Protein AF-0000000085035069 (afdb_homodimer)

Radius of gyration: 28.0 Å; Cα contacts (8 Å, |Δi|>4): 1841; chains: 2; bounding box: 72×74×57 Å

Secondary structure (DSSP, 8-state):
---EEEETTEEEETTS--EEEEEEE--TT-S-GGGB-SSHHHHHHHHHHHHHHT-SEEEEESS---TT------HHHHHHHHHHHHHHHTTSSS-EEEE---HHHHHHHHHTT--EEEETTSS-SHHHHHHHHHHT-EEEEE--S---SS-HHHHHHHHHHHHHHH-TT--GGGEEEE--TT---STTHHHHHHHHHHTGGGGGGGSS-BEEE-TT-HHHHHHH----GGG-HHHHHHHHHHHHHTT--EEEES-HHHHHHHHHHHHHHSPPPEEEEETTEEEEEEPS---HHHHHHHHHHTT--HHHHHHHHHHH-EEEEEEEEEEHHHHHHHHHHHHHTT-EEE--GGGGS--S-EEEEEEEEEHHHHHHHHHHHHHHHHS-STTHHHHHHHHHHHHHHH-/---EEEETTEEEETTS--EEEEEEE--TT-S-GGGB-SSHHHHHHHHHHHHHHT-SEEEEESS---TT---PPPHHHHHHHHHHHHHHHTTSSS-EEEE---HHHHHHHHHTT--EEEETTSS-SHHHHHHHHHHT-EEEEE--S---SS-HHHHHHHHHHHHHHH-TT--GGGEEEE--TT---STTHHHHHHHHHHTGGGGGGGSS-EEEE-TT-HHHHHHH----GGG-HHHHHHHHHHHHHTTEEEEEES-HHHHHHHHHHHHHHSPPPEEEEETTEEEEEEPS---HHHHHHHHHHTT--HHHHHHHHHHH-EEEEEEEEEEHHHHHHHHHHHHHTT-EEE--GGGGS----EEEEEEEEEHHHHHHHHHHHHHHHHS-STTHHHHHHHHHHHHHHH-

Sequence (806 aa):
MFLRADLSGVKIGLGEPVKVMGAINLSPESFYKGSVAKDPDEALRRAERMVEEGASIIDVGGMSTAPYLETLVSPEEEKRRVIPVLRKIKDLGVPISIDTQRYEVASAAAEAG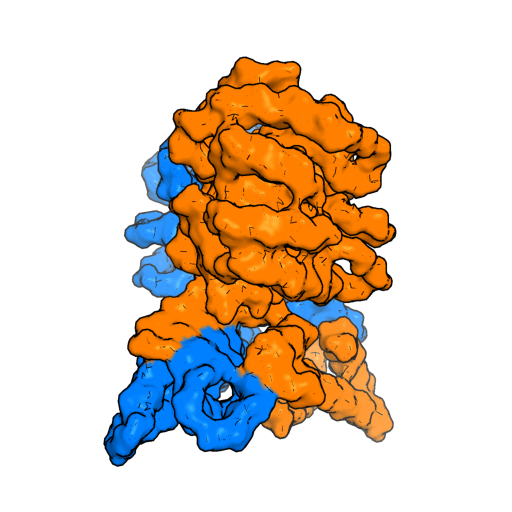VTIINDVSGLSDPRLAELIASMDLSLILGARGGVKGEDPIREIRGLLREALRRAIGIKEDKIALDPLIGFFREKNWYIRDSEVIRRLRSLLILGRPICIGVSRKSFIGKITGEEDPEKRLFGSLSATAIAVYNGASLIRTHDVKETVQAVRVAEFIRKEVDQVRVGDVEAYQFSFDLRAEDMEDFFIEIGSHPQGAKRMSDKAEMRIIYMRGVRNPVALVVKQEMLASGGEAALPSSSIVFGEERVDLVIIGNLKQLRRLIEKMDLNSKIGGSLSKDFGEVRDALSNLVGMFLRADLSGVKIGLGEPVKVMGAINLSPESFYKGSVAKDPDEALRRAERMVEEGASIIDVGGMSTAPYLETLVSPEEEKRRVIPVLRKIKDLGVPISIDTQRYEVASAAAEAGVTIINDVSGLSDPRLAELIASMDLSLILGARGGVKGEDPIREIRGLLREALRRAIGIKEDKIALDPLIGFFREKNWYIRDSEVIRRLRSLLILGRPICIGVSRKSFIGKITGEEDPEKRLFGSLSATAIAVYNGASLIRTHDVKETVQAVRVAEFIRKEVDQVRVGDVEAYQFSFDLRAEDMEDFFIEIGSHPQGAKRMSDKAEMRIIYMRGVRNPVALVVKQEMLASGGEAALPSSSIVFGEERVDLVIIGNLKQLRRLIEKMDLNSKIGGSLSKDFGEVRDALSNLVG

Organism: Korarchaeum cryptofilum (strain OPF8) (NCBI:txid374847)

Foldseek 3Di:
DAQWAQQPNQIWGFPHAFAEEAEAECECQDQANVRHQPDLVSLQVLLLVLVVLGHQEYEYEHDDPQQVRPDDDDLVNSLVRVLSNLLSNLVSVHAYEYEDQDPSNVVSSVVSRHQEYEHQQLCPPLSNLVVCLVVVGAYEGHQDDDDPPPQLQVSLLVSNVVSVVSNPNHDQNRYAYESPQNRHPPDPSLVSSLSCLQQVLLSCLVNYAYEYEDQLHCSQCVVVVPRRSVPSRVVRLVSLLSSLLNGHRYYYYNDNNSNVVSSVVSPVPHDGWDWDDDPPDIDTDDDQPDALVSQLVSCVSVPHDNVVSNVVSQQSHKDKDKDWFAFLVLLVVLQVLQVVLVWHKDWPPCSVVVDRGITMMITMGGLVSLVVSLVVLCVCLVVDDPCNVSSVVVSVVSVVVSD/DAQWAQQPNQIWGFPHAFAEEAEAECECQDQANVRHQPDLVSLQVLLLVLVVLGHQEYEYEHDDPQQVRPDDDDLVNSLVRPLSNLLSNLPSVHAYEYEDQDLSNVVSSVVSRHQEYEHQQLCPPLSNLVVCLVVVGAYEGHQDDDDPPDQLQVSLLVSNVVSVVSNPNHDQNRYAYESPQNRHPDVPSLVSSLSCLQQVLLSCLVNYAYEYEDQLHCSQCVVVVPRRSVPSRVVRLVSLLSSLLNGHRYYYYNDNNSNVVSSVVSPVPHDGFDWDDDPPDIDTDDDQPDALVSQLVSCVSVPHDNVVSNVVSQQSHKDKDKDWFAFLVLLVVLQVLQVVLVWHKDWPPCSVVPDRGITMMITMGGLVSLVVSLVVLCVCLVVDDPCNVSSVVVSVVSVVVSD

InterPro domains:
  IPR000489 Pterin-binding domain [PF00809] (21-254)
  IPR000489 Pterin-binding domain [PS00793] (54-67)
  IPR000489 Pterin-binding domain [PS50972] (18-264)
  IPR006390 Dihydropteroate synthase domain [TIGR01496] (19-268)
  IPR011005 Dihydropteroate synthase-like superfamily [G3DSA:3.20.20.20] (4-278)
  IPR011005 Dihydropteroate synthase-like superfamily [SSF51717] (9-271)
  IPR045031 Dihydropteroate synthase-like [PTHR20941] (15-271)

pLDDT: mean 90.8, std 8.79, range [54.78, 98.88]

Solvent-accessible surface area (backbone atoms only — not comparable to full-atom values): 40064 Å² total; per-residue (Å²): 119,43,45,35,24,40,50,64,82,47,59,28,17,71,96,39,64,70,42,37,28,28,47,40,32,49,24,89,80,39,88,51,64,89,42,42,40,88,44,50,67,52,40,39,54,49,50,52,50,30,44,74,41,58,30,56,30,41,31,40,26,31,57,55,77,49,73,85,51,82,64,79,72,52,65,66,53,31,36,66,54,38,47,64,33,42,56,68,45,55,81,70,84,44,46,35,27,38,44,48,66,43,48,74,44,50,54,54,37,42,75,43,57,38,40,29,42,32,20,60,48,20,60,74,43,64,65,39,27,51,50,33,30,75,68,68,39,16,36,38,40,12,33,38,80,90,77,89,79,62,62,53,53,61,52,41,47,51,30,38,53,55,25,56,69,53,42,53,77,44,61,71,48,22,32,31,36,21,71,48,61,80,57,64,76,52,91,62,28,49,57,44,42,32,51,34,40,59,50,40,50,65,51,46,69,74,16,30,21,32,34,49,48,58,58,40,39,66,48,53,21,68,65,61,69,44,80,52,46,88,72,25,59,44,27,22,40,8,52,46,13,44,29,36,44,26,55,41,16,30,39,41,28,73,53,37,53,56,42,46,39,10,46,45,42,16,53,68,38,31,77,73,69,50,69,41,74,29,91,70,28,38,34,34,40,48,77,59,80,57,45,32,67,54,41,21,52,42,30,40,70,55,40,22,45,63,72,58,18,51,61,47,10,39,63,62,22,62,45,38,35,42,35,34,47,35,43,32,68,58,49,51,50,51,30,51,53,27,46,74,64,72,33,40,50,47,46,29,56,69,56,73,56,88,45,86,48,61,35,46,37,38,38,37,33,24,50,57,47,48,53,50,49,37,50,52,24,47,54,49,28,67,69,59,64,94,52,14,65,59,28,39,30,53,24,52,34,47,46,72,71,69,105,120,42,45,35,22,41,51,63,84,46,59,28,18,71,97,37,63,71,42,36,26,28,47,41,34,51,23,89,81,39,90,52,66,90,42,42,42,90,44,52,67,52,40,39,53,50,51,52,50,28,45,72,41,57,29,56,29,40,32,40,27,32,56,55,78,50,72,85,52,83,62,78,73,52,66,66,54,31,36,65,53,39,48,65,34,41,57,68,45,53,80,70,85,46,46,34,28,37,45,47,67,44,49,73,43,50,54,54,36,42,74,43,58,38,39,30,41,33,20,60,48,19,58,72,42,64,65,40,27,50,50,33,30,76,68,67,40,16,36,39,40,13,34,38,80,88,78,89,80,63,61,53,54,62,51,40,46,50,32,37,51,55,25,56,69,53,43,52,77,43,60,70,48,23,32,31,34,22,73,48,61,80,57,63,77,54,91,62,29,47,59,43,42,31,49,34,40,59,50,40,49,65,50,47,67,74,16,31,20,32,34,46,49,59,58,40,40,66,48,50,21,69,66,60,70,45,81,53,47,88,72,25,57,44,27,21,39,8,51,46,14,42,30,38,43,28,56,41,14,32,37,40,28,73,55,36,53,56,42,47,39,10,45,44,42,17,53,69,38,31,76,72,71,51,68,40,75,29,92,66,28,39,34,35,41,47,78,54,81,55,47,34,67,52,42,22,53,41,32,40,71,56,40,20,45,65,71,57,18,52,63,48,11,38,63,63,22,63,44,37,35,42,34,36,47,35,43,30,66,56,48,51,50,52,32,51,54,27,47,74,63,71,32,42,51,46,47,29,56,68,56,73,56,88,46,87,50,60,37,46,36,40,38,36,32,25,49,57,46,47,51,51,48,37,51,52,26,48,54,49,28,68,69,58,64,95,53,13,65,58,28,39,30,52,23,53,34,50,46,71,71,69,107

Structure (mmCIF, N/CA/C/O backbone):
data_AF-0000000085035069-model_v1
#
loop_
_entity.id
_entity.type
_entity.pdbx_description
1 polymer 'dihydropteroate synthase'
#
loop_
_atom_site.group_PDB
_atom_site.id
_atom_site.type_symbol
_atom_site.label_atom_id
_atom_site.label_alt_id
_atom_site.label_comp_id
_atom_site.label_asym_id
_atom_site.label_entity_id
_atom_site.label_seq_id
_atom_site.pdbx_PDB_ins_code
_atom_site.Cartn_x
_atom_site.Cartn_y
_atom_site.Cartn_z
_atom_site.occupancy
_atom_site.B_iso_or_equiv
_atom_site.auth_seq_id
_atom_site.auth_comp_id
_atom_site.auth_asym_id
_atom_site.auth_atom_id
_atom_site.pdbx_PDB_model_num
ATOM 1 N N . MET A 1 1 ? -8.5 -23.406 -2.904 1 55.06 1 MET A N 1
ATOM 2 C CA . MET A 1 1 ? -7.59 -22.281 -3.061 1 55.06 1 MET A CA 1
ATOM 3 C C . MET A 1 1 ? -6.516 -22.297 -1.979 1 55.06 1 MET A C 1
ATOM 5 O O . MET A 1 1 ? -6.82 -22.469 -0.798 1 55.06 1 MET A O 1
ATOM 9 N N . PHE A 1 2 ? -5.238 -22.703 -2.424 1 63.53 2 PHE A N 1
ATOM 10 C CA . PHE A 1 2 ? -4.078 -22.797 -1.545 1 63.53 2 PHE A CA 1
ATOM 11 C C . PHE A 1 2 ? -3.229 -21.531 -1.641 1 63.53 2 PHE A C 1
ATOM 13 O O . PHE A 1 2 ? -2.629 -21.266 -2.682 1 63.53 2 PHE A O 1
ATOM 20 N N . LEU A 1 3 ? -3.357 -20.688 -0.693 1 81.75 3 LEU A N 1
ATOM 21 C CA . LEU A 1 3 ? -2.592 -19.453 -0.766 1 81.75 3 LEU A CA 1
ATOM 22 C C . LEU A 1 3 ? -1.172 -19.656 -0.251 1 81.75 3 LEU A C 1
ATOM 24 O O . LEU A 1 3 ? -0.519 -18.703 0.179 1 81.75 3 LEU A O 1
ATOM 28 N N . ARG A 1 4 ? -0.812 -21.109 -0.268 1 90.38 4 ARG A N 1
ATOM 29 C CA . ARG A 1 4 ? 0.541 -21.469 0.138 1 90.38 4 ARG A CA 1
ATOM 30 C C . ARG A 1 4 ? 1.178 -22.422 -0.875 1 90.38 4 ARG A C 1
ATOM 32 O O . ARG A 1 4 ? 0.475 -23.156 -1.579 1 90.38 4 ARG A O 1
ATOM 39 N N . ALA A 1 5 ? 2.477 -22.375 -0.947 1 95.88 5 ALA A N 1
ATOM 40 C CA . ALA A 1 5 ? 3.252 -23.281 -1.777 1 95.88 5 ALA A CA 1
ATOM 41 C C . ALA A 1 5 ? 4.586 -23.625 -1.119 1 95.88 5 ALA A C 1
ATOM 43 O O . ALA A 1 5 ? 5.098 -22.859 -0.301 1 95.88 5 ALA A O 1
ATOM 44 N N . ASP A 1 6 ? 4.984 -24.781 -1.357 1 97.75 6 ASP A N 1
ATOM 45 C CA . ASP A 1 6 ? 6.328 -25.234 -0.999 1 97.75 6 ASP A CA 1
ATOM 46 C C . ASP A 1 6 ? 7.203 -25.375 -2.238 1 97.75 6 ASP A C 1
ATOM 48 O O . ASP A 1 6 ? 7.086 -26.359 -2.973 1 97.75 6 ASP A O 1
ATOM 52 N N . LEU A 1 7 ? 8.031 -24.406 -2.49 1 98.38 7 LEU A N 1
ATOM 53 C CA . LEU A 1 7 ? 8.938 -24.453 -3.631 1 98.38 7 LEU A CA 1
ATOM 54 C C . LEU A 1 7 ? 10.266 -25.094 -3.246 1 98.38 7 LEU A C 1
ATOM 56 O O . LEU A 1 7 ? 11.234 -24.406 -2.938 1 98.38 7 LEU A O 1
ATOM 60 N N . SER A 1 8 ? 10.258 -26.438 -3.273 1 98.06 8 SER A N 1
ATOM 61 C CA . SER A 1 8 ? 11.445 -27.234 -2.975 1 98.06 8 SER A CA 1
ATOM 62 C C . SER A 1 8 ? 11.992 -26.906 -1.587 1 98.06 8 SER A C 1
ATOM 64 O O . SER A 1 8 ? 13.18 -26.609 -1.433 1 98.06 8 SER A O 1
ATOM 66 N N . GLY A 1 9 ? 11.117 -26.859 -0.638 1 97.69 9 GLY A N 1
ATOM 67 C CA . GLY A 1 9 ? 11.508 -26.625 0.744 1 97.69 9 GLY A CA 1
ATOM 68 C C . GLY A 1 9 ? 11.312 -25.188 1.194 1 97.69 9 GLY A C 1
ATOM 69 O O . GLY A 1 9 ? 11.352 -24.906 2.393 1 97.69 9 GLY A O 1
ATOM 70 N N . VAL A 1 10 ? 11.125 -24.312 0.309 1 98.44 10 VAL A N 1
ATOM 71 C CA . VAL A 1 10 ? 10.883 -22.906 0.63 1 98.44 10 VAL A CA 1
ATOM 72 C C . VAL A 1 10 ? 9.383 -22.625 0.668 1 98.44 10 VAL A C 1
ATOM 74 O O . VAL A 1 10 ? 8.727 -22.578 -0.376 1 98.44 10 VAL A O 1
ATOM 77 N N . LYS A 1 11 ? 8.867 -22.469 1.832 1 97.5 11 LYS A N 1
ATOM 78 C CA . LYS A 1 11 ? 7.441 -22.219 2.006 1 97.5 11 LYS A CA 1
ATOM 79 C C . LYS A 1 11 ? 7.105 -20.75 1.784 1 97.5 11 LYS A C 1
ATOM 81 O O . LYS A 1 11 ? 7.754 -19.859 2.35 1 97.5 11 LYS A O 1
ATOM 86 N N . ILE A 1 12 ? 6.152 -20.5 0.885 1 96.94 12 ILE A N 1
ATOM 87 C CA . ILE A 1 12 ? 5.727 -19.141 0.596 1 96.94 12 ILE A CA 1
ATOM 88 C C . ILE A 1 12 ? 4.203 -19.047 0.647 1 96.94 12 ILE A C 1
ATOM 90 O O . ILE A 1 12 ? 3.516 -20.078 0.627 1 96.94 12 ILE A O 1
ATOM 94 N N . GLY A 1 13 ? 3.729 -17.766 0.71 1 92.62 13 GLY A N 1
ATOM 95 C CA . GLY A 1 13 ? 2.289 -17.562 0.722 1 92.62 13 GLY A CA 1
ATOM 96 C C . GLY A 1 13 ? 1.754 -17.172 2.088 1 92.62 13 GLY A C 1
ATOM 97 O O . GLY A 1 13 ? 2.482 -16.609 2.91 1 92.62 13 GLY A O 1
ATOM 98 N N . LEU A 1 14 ? 0.48 -17.422 2.324 1 84.25 14 LEU A N 1
ATOM 99 C CA . LEU A 1 14 ? -0.217 -16.969 3.521 1 84.25 14 LEU A CA 1
ATOM 100 C C . LEU A 1 14 ? 0.396 -17.578 4.777 1 84.25 14 LEU A C 1
ATOM 102 O O . LEU A 1 14 ? 0.577 -18.797 4.852 1 84.25 14 LEU A O 1
ATOM 106 N N . GLY A 1 15 ? 0.687 -16.75 5.668 1 84.31 15 GLY A N 1
ATOM 107 C CA . GLY A 1 15 ? 1.21 -17.203 6.949 1 84.31 15 GLY A CA 1
ATOM 108 C C . GLY A 1 15 ? 2.705 -17.453 6.926 1 84.31 15 GLY A C 1
ATOM 109 O O . GLY A 1 15 ? 3.305 -17.75 7.961 1 84.31 15 GLY A O 1
ATOM 110 N N . GLU A 1 16 ? 3.336 -17.406 5.746 1 93.25 16 GLU A N 1
ATOM 111 C CA . GLU A 1 16 ? 4.777 -17.594 5.594 1 93.25 16 GLU A CA 1
ATOM 112 C C . GLU A 1 16 ? 5.48 -16.266 5.328 1 93.25 16 GLU A C 1
ATOM 114 O O . GLU A 1 16 ? 4.891 -15.344 4.75 1 93.25 16 GLU A O 1
ATOM 119 N N . PRO A 1 17 ? 6.699 -16.156 5.762 1 95.38 17 PRO A N 1
ATOM 120 C CA . PRO A 1 17 ? 7.445 -14.938 5.418 1 95.38 17 PRO A CA 1
ATOM 121 C C . PRO A 1 17 ? 7.621 -14.766 3.912 1 95.38 17 PRO A C 1
ATOM 123 O O . PRO A 1 17 ? 7.727 -15.75 3.178 1 95.38 17 PRO A O 1
ATOM 126 N N . VAL A 1 18 ? 7.586 -13.516 3.512 1 97.75 18 VAL A N 1
ATOM 127 C CA . VAL A 1 18 ? 7.902 -13.219 2.117 1 97.75 18 VAL A CA 1
ATOM 128 C C . VAL A 1 18 ? 9.359 -13.586 1.831 1 97.75 18 VAL A C 1
ATOM 130 O O . VAL A 1 18 ? 10.25 -13.305 2.639 1 97.75 18 VAL A O 1
ATOM 133 N N . LYS A 1 19 ? 9.617 -14.242 0.701 1 98.81 19 LYS A N 1
ATOM 134 C CA . LYS A 1 19 ? 10.953 -14.727 0.376 1 98.81 19 LYS A CA 1
ATOM 135 C C . LYS A 1 19 ? 11.555 -13.945 -0.791 1 98.81 19 LYS A C 1
ATOM 137 O O . LYS A 1 19 ? 10.828 -13.344 -1.58 1 98.81 19 LYS A O 1
ATOM 142 N N . VAL A 1 20 ? 12.883 -13.891 -0.84 1 98.88 20 VAL A N 1
ATOM 143 C CA . VAL A 1 20 ? 13.625 -13.234 -1.91 1 98.88 20 VAL A CA 1
ATOM 144 C C . VAL A 1 20 ? 14.383 -14.273 -2.734 1 98.88 20 VAL A C 1
ATOM 146 O O . VAL A 1 20 ? 15.008 -15.18 -2.178 1 98.88 20 VAL A O 1
ATOM 149 N N . MET A 1 21 ? 14.211 -14.188 -4.035 1 98.75 21 MET A N 1
ATOM 150 C CA . MET A 1 21 ? 14.906 -14.992 -5.031 1 98.75 21 MET A CA 1
ATOM 151 C C . MET A 1 21 ? 15.953 -14.164 -5.77 1 98.75 21 MET A C 1
ATOM 153 O O . MET A 1 21 ? 15.625 -13.172 -6.414 1 98.75 21 MET A O 1
ATOM 157 N N . GLY A 1 22 ? 17.219 -14.609 -5.586 1 98.56 22 GLY A N 1
ATOM 158 C CA . GLY A 1 22 ? 18.281 -13.922 -6.281 1 98.56 22 GLY A CA 1
ATOM 159 C C . GLY A 1 22 ? 18.453 -14.367 -7.723 1 98.56 22 GLY A C 1
ATOM 160 O O . GLY A 1 22 ? 18.578 -15.562 -7.992 1 98.56 22 GLY A O 1
ATOM 161 N N . ALA A 1 23 ? 18.484 -13.438 -8.641 1 97.38 23 ALA A N 1
ATOM 162 C CA . ALA A 1 23 ? 18.594 -13.742 -10.062 1 97.38 23 ALA A CA 1
ATOM 163 C C . ALA A 1 23 ? 20.016 -13.57 -10.562 1 97.38 23 ALA A C 1
ATOM 165 O O . ALA A 1 23 ? 20.656 -12.547 -10.289 1 97.38 23 ALA A O 1
ATOM 166 N N . ILE A 1 24 ? 20.5 -14.531 -11.227 1 96.12 24 ILE A N 1
ATOM 167 C CA . ILE A 1 24 ? 21.797 -14.492 -11.906 1 96.12 24 ILE A CA 1
ATOM 168 C C . ILE A 1 24 ? 21.609 -14.719 -13.398 1 96.12 24 ILE A C 1
ATOM 170 O O . ILE A 1 24 ? 21.141 -15.781 -13.82 1 96.12 24 ILE A O 1
ATOM 174 N N . ASN A 1 25 ? 21.922 -13.711 -14.133 1 93.19 25 ASN A N 1
ATOM 175 C CA . ASN A 1 25 ? 21.844 -13.82 -15.586 1 93.19 25 ASN A CA 1
ATOM 176 C C . ASN A 1 25 ? 23.188 -14.219 -16.188 1 93.19 25 ASN A C 1
ATOM 178 O O . ASN A 1 25 ? 24.234 -13.766 -15.734 1 93.19 25 ASN A O 1
ATOM 182 N N . LEU A 1 26 ? 23.078 -15.023 -17.156 1 92.69 26 LEU A N 1
ATOM 183 C CA . LEU A 1 26 ? 24.281 -15.477 -17.859 1 92.69 26 LEU A CA 1
ATOM 184 C C . LEU A 1 26 ? 24.234 -15.078 -19.328 1 92.69 26 LEU A C 1
ATOM 186 O O . LEU A 1 26 ? 25.062 -15.539 -20.125 1 92.69 26 LEU A O 1
ATOM 190 N N . SER A 1 27 ? 23.328 -14.203 -19.625 1 84.5 27 SER A N 1
ATOM 191 C CA . SER A 1 27 ? 23.172 -13.75 -21.016 1 84.5 27 SER A CA 1
ATOM 192 C C . SER A 1 27 ? 23.719 -12.336 -21.188 1 84.5 27 SER A C 1
ATOM 194 O O . SER A 1 27 ? 23.234 -11.391 -20.562 1 84.5 27 SER A O 1
ATOM 196 N N . PRO A 1 28 ? 24.641 -12.25 -22.109 1 77.75 28 PRO A N 1
ATOM 197 C CA . PRO A 1 28 ? 25.188 -10.922 -22.344 1 77.75 28 PRO A CA 1
ATOM 198 C C . PRO A 1 28 ? 24.156 -9.93 -22.859 1 77.75 28 PRO A C 1
ATOM 200 O O . PRO A 1 28 ? 24.359 -8.711 -22.766 1 77.75 28 PRO A O 1
ATOM 203 N N . GLU A 1 29 ? 23.062 -10.445 -23.344 1 77.31 29 GLU A N 1
ATOM 204 C CA . GLU A 1 29 ? 22.047 -9.586 -23.938 1 77.31 29 GLU A CA 1
ATOM 205 C C . GLU A 1 29 ? 21.094 -9.047 -22.875 1 77.31 29 GLU A C 1
ATOM 207 O O . GLU A 1 29 ? 20.203 -8.258 -23.188 1 77.31 29 GLU A O 1
ATOM 212 N N . SER A 1 30 ? 21.359 -9.312 -21.703 1 77.56 30 SER A N 1
ATOM 213 C CA . SER A 1 30 ? 20.484 -8.836 -20.641 1 77.56 30 SER A CA 1
ATOM 214 C C . SER A 1 30 ? 20.484 -7.312 -20.578 1 77.56 30 SER A C 1
ATOM 216 O O . SER A 1 30 ? 21.5 -6.668 -20.844 1 77.56 30 SER A O 1
ATOM 218 N N . PHE A 1 31 ? 19.406 -6.699 -20.266 1 73.75 31 PHE A N 1
ATOM 219 C CA . PHE A 1 31 ? 19.234 -5.254 -20.219 1 73.75 31 PHE A CA 1
ATOM 220 C C . PHE A 1 31 ? 20.031 -4.652 -19.062 1 73.75 31 PHE A C 1
ATOM 222 O O . PHE A 1 31 ? 20.375 -3.471 -19.094 1 73.75 31 PHE A O 1
ATOM 229 N N . TYR A 1 32 ? 20.156 -5.438 -18.016 1 77.75 32 TYR A N 1
ATOM 230 C CA . TYR A 1 32 ? 20.938 -5.008 -16.859 1 77.75 32 TYR A CA 1
ATOM 231 C C . TYR A 1 32 ? 22.312 -5.68 -16.844 1 77.75 32 TYR A C 1
ATOM 233 O O . TYR A 1 32 ? 22.469 -6.766 -16.281 1 77.75 32 TYR A O 1
ATOM 241 N N . LYS A 1 33 ? 23.297 -5.027 -17.219 1 76.94 33 LYS A N 1
ATOM 242 C CA . LYS A 1 33 ? 24.641 -5.582 -17.438 1 76.94 33 LYS A CA 1
ATOM 243 C C . LYS A 1 33 ? 25.281 -5.98 -16.109 1 76.94 33 LYS A C 1
ATOM 245 O O . LYS A 1 33 ? 26.016 -6.965 -16.047 1 76.94 33 LYS A O 1
ATOM 250 N N . GLY A 1 34 ? 24.875 -5.234 -15.07 1 77.25 34 GLY A N 1
ATOM 251 C CA . GLY A 1 34 ? 25.422 -5.527 -13.758 1 77.25 34 GLY A CA 1
ATOM 252 C C . GLY A 1 34 ? 24.953 -6.855 -13.195 1 77.25 34 GLY A C 1
ATOM 253 O O . GLY A 1 34 ? 25.547 -7.383 -12.258 1 77.25 34 GLY A O 1
ATOM 254 N N . SER A 1 35 ? 23.984 -7.445 -13.883 1 79.38 35 SER A N 1
ATOM 255 C CA . SER A 1 35 ? 23.422 -8.695 -13.391 1 79.38 35 SER A CA 1
ATOM 256 C C . SER A 1 35 ? 24.062 -9.898 -14.062 1 79.38 35 SER A C 1
ATOM 258 O O . SER A 1 35 ? 23.797 -11.047 -13.68 1 79.38 35 SER A O 1
ATOM 260 N N . VAL A 1 36 ? 24.906 -9.688 -15.039 1 82.94 36 VAL A N 1
ATOM 261 C CA . VAL A 1 36 ? 25.438 -10.773 -15.859 1 82.94 36 VAL A CA 1
ATOM 262 C C . VAL A 1 36 ? 26.75 -11.273 -15.266 1 82.94 36 VAL A C 1
ATOM 264 O O . VAL A 1 36 ? 27.688 -10.492 -15.062 1 82.94 36 VAL A O 1
ATOM 267 N N . ALA A 1 37 ? 26.734 -12.578 -14.914 1 87.88 37 ALA A N 1
ATOM 268 C CA . ALA A 1 37 ? 27.984 -13.203 -14.492 1 87.88 37 ALA A CA 1
ATOM 269 C C . ALA A 1 37 ? 28.828 -13.609 -15.688 1 87.88 37 ALA A C 1
ATOM 271 O O . ALA A 1 37 ? 28.328 -14.188 -16.656 1 87.88 37 ALA A O 1
ATOM 272 N N . LYS A 1 38 ? 30.062 -13.531 -15.617 1 85.75 38 LYS A N 1
ATOM 273 C CA . LYS A 1 38 ? 30.969 -13.711 -16.734 1 85.75 38 LYS A CA 1
ATOM 274 C C . LYS A 1 38 ? 31.359 -15.18 -16.891 1 85.75 38 LYS A C 1
ATOM 276 O O . LYS A 1 38 ? 31.641 -15.641 -18 1 85.75 38 LYS A O 1
ATOM 281 N N . ASP A 1 39 ? 31.469 -15.859 -15.781 1 89.38 39 ASP A N 1
ATOM 282 C CA . ASP A 1 39 ? 31.891 -17.266 -15.773 1 89.38 39 ASP A CA 1
ATOM 283 C C . ASP A 1 39 ? 31.328 -18 -14.562 1 89.38 39 ASP A C 1
ATOM 285 O O . ASP A 1 39 ? 30.719 -17.375 -13.68 1 89.38 39 ASP A O 1
ATOM 289 N N . PRO A 1 40 ? 31.453 -19.266 -14.555 1 94 40 PRO A N 1
ATOM 290 C CA . PRO A 1 40 ? 30.875 -20.062 -13.477 1 94 40 PRO A CA 1
ATOM 291 C C . PRO A 1 40 ? 31.422 -19.688 -12.102 1 94 40 PRO A C 1
ATOM 293 O O . PRO A 1 40 ? 30.688 -19.734 -11.109 1 94 40 PRO A O 1
ATOM 296 N N . ASP A 1 41 ? 32.656 -19.281 -12.055 1 95.19 41 ASP A N 1
ATOM 297 C CA . ASP A 1 41 ? 33.25 -18.906 -10.773 1 95.19 41 ASP A CA 1
ATOM 298 C C . ASP A 1 41 ? 32.625 -17.609 -10.25 1 95.19 41 ASP A C 1
ATOM 300 O O . ASP A 1 41 ? 32.312 -17.5 -9.055 1 95.19 41 ASP A O 1
ATOM 304 N N . GLU A 1 42 ? 32.5 -16.719 -11.102 1 95.19 42 GLU A N 1
ATOM 305 C CA . GLU A 1 42 ? 31.844 -15.484 -10.719 1 95.19 42 GLU A CA 1
ATOM 306 C C . GLU A 1 42 ? 30.391 -15.734 -10.312 1 95.19 42 GLU A C 1
ATOM 308 O O . GLU A 1 42 ? 29.891 -15.141 -9.359 1 95.19 42 GLU A O 1
ATOM 313 N N . ALA A 1 43 ? 29.719 -16.562 -11.062 1 95.81 43 ALA A N 1
ATOM 314 C CA . ALA A 1 43 ? 28.344 -16.922 -10.742 1 95.81 43 ALA A CA 1
ATOM 315 C C . ALA A 1 43 ? 28.25 -17.531 -9.344 1 95.81 43 ALA A C 1
ATOM 317 O O . ALA A 1 43 ? 27.328 -17.219 -8.586 1 95.81 43 ALA A O 1
ATOM 318 N N . LEU A 1 44 ? 29.203 -18.375 -9.047 1 96.62 44 LEU A N 1
ATOM 319 C CA . LEU A 1 44 ? 29.234 -18.984 -7.723 1 96.62 44 LEU A CA 1
ATOM 320 C C . LEU A 1 44 ? 29.406 -17.938 -6.637 1 96.62 44 LEU A C 1
ATOM 322 O O . LEU A 1 44 ? 28.672 -17.938 -5.645 1 96.62 44 LEU A O 1
ATOM 326 N N . ARG A 1 45 ? 30.359 -17.047 -6.832 1 96.88 45 ARG A N 1
ATOM 327 C CA . ARG A 1 45 ? 30.594 -15.984 -5.852 1 96.88 45 ARG A CA 1
ATOM 328 C C . ARG A 1 45 ? 29.344 -15.133 -5.66 1 96.88 45 ARG A C 1
ATOM 330 O O . ARG A 1 45 ? 29 -14.789 -4.531 1 96.88 45 ARG A O 1
ATOM 337 N N . ARG A 1 46 ? 28.75 -14.859 -6.68 1 97.06 46 ARG A N 1
ATOM 338 C CA . ARG A 1 46 ? 27.531 -14.055 -6.617 1 97.06 46 ARG A CA 1
ATOM 339 C C . ARG A 1 46 ? 26.422 -14.812 -5.895 1 97.06 46 ARG A C 1
ATOM 341 O O . ARG A 1 46 ? 25.719 -14.242 -5.047 1 97.06 46 ARG A O 1
ATOM 348 N N . ALA A 1 47 ? 26.266 -16.016 -6.258 1 98.06 47 ALA A N 1
ATOM 349 C CA . ALA A 1 47 ? 25.234 -16.844 -5.621 1 98.06 47 ALA A CA 1
ATOM 350 C C . ALA A 1 47 ? 25.484 -16.953 -4.117 1 98.06 47 ALA A C 1
ATOM 352 O O . ALA A 1 47 ? 24.547 -16.797 -3.322 1 98.06 47 ALA A O 1
ATOM 353 N N . GLU A 1 48 ? 26.719 -17.188 -3.756 1 98.25 48 GLU A N 1
ATOM 354 C CA . GLU A 1 48 ? 27.078 -17.281 -2.34 1 98.25 48 GLU A CA 1
ATOM 355 C C . GLU A 1 48 ? 26.75 -15.969 -1.611 1 98.25 48 GLU A C 1
ATOM 357 O O . GLU A 1 48 ? 26.203 -15.992 -0.511 1 98.25 48 GLU A O 1
ATOM 362 N N . ARG A 1 49 ? 27.125 -14.922 -2.232 1 97.94 49 ARG A N 1
ATOM 363 C CA . ARG A 1 49 ? 26.844 -13.609 -1.659 1 97.94 49 ARG A CA 1
ATOM 364 C C . ARG A 1 49 ? 25.344 -13.406 -1.489 1 97.94 49 ARG A C 1
ATOM 366 O O . ARG A 1 49 ? 24.891 -12.93 -0.446 1 97.94 49 ARG A O 1
ATOM 373 N N . MET A 1 50 ? 24.578 -13.766 -2.461 1 98.31 50 MET A N 1
ATOM 374 C CA . MET A 1 50 ? 23.125 -13.602 -2.41 1 98.31 50 MET A CA 1
ATOM 375 C C . MET A 1 50 ? 22.531 -14.422 -1.273 1 98.31 50 MET A C 1
ATOM 377 O O . MET A 1 50 ? 21.641 -13.953 -0.566 1 98.31 50 MET A O 1
ATOM 381 N N . VAL A 1 51 ? 23 -15.602 -1.129 1 98.56 51 VAL A N 1
ATOM 382 C CA . VAL A 1 51 ? 22.516 -16.453 -0.044 1 98.56 51 VAL A CA 1
ATOM 383 C C . VAL A 1 51 ? 22.859 -15.812 1.301 1 98.56 51 VAL A C 1
ATOM 385 O O . VAL A 1 51 ? 22 -15.742 2.189 1 98.56 51 VAL A O 1
ATOM 388 N N . GLU A 1 52 ? 24.078 -15.297 1.405 1 98.19 52 GLU A N 1
ATOM 389 C CA . GLU A 1 52 ? 24.484 -14.609 2.627 1 98.19 52 GLU A CA 1
ATOM 390 C C . GLU A 1 52 ? 23.609 -13.391 2.896 1 98.19 52 GLU A C 1
ATOM 392 O O . GLU A 1 52 ? 23.312 -13.078 4.051 1 98.19 52 GLU A O 1
ATOM 397 N N . GLU A 1 53 ? 23.219 -12.812 1.859 1 98.12 53 GLU A N 1
ATOM 398 C CA . GLU A 1 53 ? 22.422 -11.586 1.95 1 98.12 53 GLU A CA 1
ATOM 399 C C . GLU A 1 53 ? 20.953 -11.898 2.248 1 98.12 53 GLU A C 1
ATOM 401 O O . GLU A 1 53 ? 20.172 -11 2.574 1 98.12 53 GLU A O 1
ATOM 406 N N . GLY A 1 54 ? 20.516 -13.18 2.088 1 98.31 54 GLY A N 1
ATOM 407 C CA . GLY A 1 54 ? 19.188 -13.531 2.531 1 98.31 54 GLY A CA 1
ATOM 408 C C . GLY A 1 54 ? 18.344 -14.164 1.438 1 98.31 54 GLY A C 1
ATOM 409 O O . GLY A 1 54 ? 17.141 -14.406 1.629 1 98.31 54 GLY A O 1
ATOM 410 N N . ALA A 1 55 ? 18.922 -14.5 0.253 1 98.69 55 ALA A N 1
ATOM 411 C CA . ALA A 1 55 ? 18.172 -15.172 -0.8 1 98.69 55 ALA A CA 1
ATOM 412 C C . ALA A 1 55 ? 17.797 -16.594 -0.384 1 98.69 55 ALA A C 1
ATOM 414 O O . ALA A 1 55 ? 18.641 -17.344 0.099 1 98.69 55 ALA A O 1
ATOM 415 N N . SER A 1 56 ? 16.516 -16.891 -0.583 1 98.75 56 SER A N 1
ATOM 416 C CA . SER A 1 56 ? 16.031 -18.219 -0.247 1 98.75 56 SER A CA 1
ATOM 417 C C . SER A 1 56 ? 16.094 -19.156 -1.453 1 98.75 56 SER A C 1
ATOM 419 O O . SER A 1 56 ? 16 -20.375 -1.307 1 98.75 56 SER A O 1
ATOM 421 N N . ILE A 1 57 ? 16.141 -18.609 -2.629 1 98.81 57 ILE A N 1
ATOM 422 C CA . ILE A 1 57 ? 16.219 -19.297 -3.912 1 98.81 57 ILE A CA 1
ATOM 423 C C . ILE A 1 57 ? 17.203 -18.578 -4.824 1 98.81 57 ILE A C 1
ATOM 425 O O . ILE A 1 57 ? 17.312 -17.344 -4.789 1 98.81 57 ILE A O 1
ATOM 429 N N . ILE A 1 58 ? 17.953 -19.297 -5.57 1 98.75 58 ILE A N 1
ATOM 430 C CA . ILE A 1 58 ? 18.781 -18.703 -6.629 1 98.75 58 ILE A CA 1
ATOM 431 C C . ILE A 1 58 ? 18.219 -19.094 -7.992 1 98.75 58 ILE A C 1
ATOM 433 O O . ILE A 1 58 ? 18 -20.266 -8.273 1 98.75 58 ILE A O 1
ATOM 437 N N . ASP A 1 59 ? 17.906 -18.109 -8.773 1 98.38 59 ASP A N 1
ATOM 438 C CA . ASP A 1 59 ? 17.359 -18.297 -10.109 1 98.38 59 ASP A CA 1
ATOM 439 C C . ASP A 1 59 ? 18.406 -17.984 -11.18 1 98.38 59 ASP A C 1
ATOM 441 O O . ASP A 1 59 ? 19 -16.906 -11.195 1 98.38 59 ASP A O 1
ATOM 445 N N . VAL A 1 60 ? 18.641 -18.922 -12.055 1 97.56 60 VAL A N 1
ATOM 446 C CA . VAL A 1 60 ? 19.656 -18.781 -13.078 1 97.56 60 VAL A CA 1
ATOM 447 C C . VAL A 1 60 ? 19.016 -18.75 -14.461 1 97.56 60 VAL A C 1
ATOM 449 O O . VAL A 1 60 ? 18.141 -19.562 -14.766 1 97.56 60 VAL A O 1
ATOM 452 N N . GLY A 1 61 ? 19.359 -17.766 -15.227 1 94.94 61 GLY A N 1
ATOM 453 C CA . GLY A 1 61 ? 18.859 -17.641 -16.578 1 94.94 61 GLY A CA 1
ATOM 454 C C . GLY A 1 61 ? 19.953 -17.547 -17.625 1 94.94 61 GLY A C 1
ATOM 455 O O . GLY A 1 61 ? 20.922 -16.797 -17.453 1 94.94 61 GLY A O 1
ATOM 456 N N . GLY A 1 62 ? 19.797 -18.25 -18.688 1 92.62 62 GLY A N 1
ATOM 457 C CA . GLY A 1 62 ? 20.812 -18.266 -19.734 1 92.62 62 GLY A CA 1
ATOM 458 C C . GLY A 1 62 ? 20.375 -17.547 -21 1 92.62 62 GLY A C 1
ATOM 459 O O . GLY A 1 62 ? 21.156 -17.359 -21.922 1 92.62 62 GLY A O 1
ATOM 460 N N . MET A 1 63 ? 19.172 -17.172 -21.031 1 88.75 63 MET A N 1
ATOM 461 C CA . MET A 1 63 ? 18.594 -16.453 -22.156 1 88.75 63 MET A CA 1
ATOM 462 C C . MET A 1 63 ? 17.641 -15.367 -21.688 1 88.75 63 MET A C 1
ATOM 464 O O . MET A 1 63 ? 16.797 -15.602 -20.812 1 88.75 63 MET A O 1
ATOM 468 N N . SER A 1 64 ? 17.875 -14.195 -22.312 1 80.31 64 SER A N 1
ATOM 469 C CA . SER A 1 64 ? 16.938 -13.125 -21.969 1 80.31 64 SER A CA 1
ATOM 470 C C . SER A 1 64 ? 15.562 -13.383 -22.578 1 80.31 64 SER A C 1
ATOM 472 O O . SER A 1 64 ? 15.461 -13.797 -23.734 1 80.31 64 SER A O 1
ATOM 474 N N . THR A 1 65 ? 14.594 -13.164 -21.781 1 71.31 65 THR A N 1
ATOM 475 C CA . THR A 1 65 ? 13.227 -13.359 -22.25 1 71.31 65 THR A CA 1
ATOM 476 C C . THR A 1 65 ? 12.516 -12.016 -22.391 1 71.31 65 THR A C 1
ATOM 478 O O . THR A 1 65 ? 11.289 -11.969 -22.562 1 71.31 65 THR A O 1
ATOM 481 N N . ALA A 1 66 ? 13.352 -11 -22.359 1 68.62 66 ALA A N 1
ATOM 482 C CA . ALA A 1 66 ? 12.773 -9.672 -22.562 1 68.62 66 ALA A CA 1
ATOM 483 C C . ALA A 1 66 ? 12.141 -9.547 -23.938 1 68.62 66 ALA A C 1
ATOM 485 O O . ALA A 1 66 ? 12.773 -9.852 -24.953 1 68.62 66 ALA A O 1
ATOM 486 N N . PRO A 1 67 ? 10.906 -9.234 -23.953 1 64.5 67 PRO A N 1
ATOM 487 C CA . PRO A 1 67 ? 10.188 -9.258 -25.234 1 64.5 67 PRO A CA 1
ATOM 488 C C . PRO A 1 67 ? 10.828 -8.367 -26.281 1 64.5 67 PRO A C 1
ATOM 490 O O . PRO A 1 67 ? 10.609 -8.57 -27.484 1 64.5 67 PRO A O 1
ATOM 493 N N . TYR A 1 68 ? 11.57 -7.441 -25.766 1 64.19 68 TYR A N 1
ATOM 494 C CA . TYR A 1 68 ? 12.102 -6.496 -26.734 1 64.19 68 TYR A CA 1
ATOM 495 C C . TYR A 1 68 ? 13.477 -6.926 -27.219 1 64.19 68 TYR A C 1
ATOM 497 O O . TYR A 1 68 ? 14.039 -6.32 -28.141 1 64.19 68 TYR A O 1
ATOM 505 N N . LEU A 1 69 ? 13.93 -7.93 -26.531 1 63.78 69 LEU A N 1
ATOM 506 C CA . LEU A 1 69 ? 15.227 -8.422 -26.969 1 63.78 69 LEU A CA 1
ATOM 507 C C . LEU A 1 69 ? 15.07 -9.594 -27.938 1 63.78 69 LEU A C 1
ATOM 509 O O . LEU A 1 69 ? 14.305 -10.516 -27.672 1 63.78 69 LEU A O 1
ATOM 513 N N . GLU A 1 70 ? 15.43 -9.422 -29.125 1 59.72 70 GLU A N 1
ATOM 514 C CA . GLU A 1 70 ? 15.305 -10.406 -30.188 1 59.72 70 GLU A CA 1
ATOM 515 C C . GLU A 1 70 ? 16.406 -11.469 -30.078 1 59.72 70 GLU A C 1
ATOM 517 O O . GLU A 1 70 ? 16.562 -12.289 -30.984 1 59.72 70 GLU A O 1
ATOM 522 N N . THR A 1 71 ? 17.031 -11.461 -28.938 1 62.84 71 THR A N 1
ATOM 523 C CA . THR A 1 71 ? 18.188 -12.344 -29.047 1 62.84 71 THR A CA 1
ATOM 524 C C . THR A 1 71 ? 17.828 -13.766 -28.609 1 62.84 71 THR A C 1
ATOM 526 O O . THR A 1 71 ? 17.656 -14.039 -27.422 1 62.84 71 THR A O 1
ATOM 529 N N . LEU A 1 72 ? 17.25 -14.555 -29.578 1 75.19 72 LEU A N 1
ATOM 530 C CA . LEU A 1 72 ? 16.984 -15.969 -29.312 1 75.19 72 LEU A CA 1
ATOM 531 C C . LEU A 1 72 ? 18.234 -16.812 -29.578 1 75.19 72 LEU A C 1
ATOM 533 O O . LEU A 1 72 ? 18.875 -16.672 -30.609 1 75.19 72 LEU A O 1
ATOM 537 N N . VAL A 1 73 ? 18.734 -17.391 -28.531 1 85.5 73 VAL A N 1
ATOM 538 C CA . VAL A 1 73 ? 19.828 -18.359 -28.688 1 85.5 73 VAL A CA 1
ATOM 539 C C . VAL A 1 73 ? 19.266 -19.766 -28.797 1 85.5 73 VAL A C 1
ATOM 541 O O . VAL A 1 73 ? 18.094 -20.016 -28.453 1 85.5 73 VAL A O 1
ATOM 544 N N . SER A 1 74 ? 20.062 -20.703 -29.344 1 90.69 74 SER A N 1
ATOM 545 C CA . SER A 1 74 ? 19.641 -22.094 -29.453 1 90.69 74 SER A CA 1
ATOM 546 C C . SER A 1 74 ? 19.594 -22.766 -28.078 1 90.69 74 SER A C 1
ATOM 548 O O . SER A 1 74 ? 20.203 -22.281 -27.125 1 90.69 74 SER A O 1
ATOM 550 N N . PRO A 1 75 ? 18.75 -23.844 -27.953 1 94.12 75 PRO A N 1
ATOM 551 C CA . PRO A 1 75 ? 18.734 -24.594 -26.688 1 94.12 75 PRO A CA 1
ATOM 552 C C . PRO A 1 75 ? 20.125 -25.047 -26.266 1 94.12 75 PRO A C 1
ATOM 554 O O . PRO A 1 75 ? 20.453 -25.047 -25.078 1 94.12 75 PRO A O 1
ATOM 557 N N . GLU A 1 76 ? 20.922 -25.406 -27.266 1 95.5 76 GLU A N 1
ATOM 558 C CA . GLU A 1 76 ? 22.266 -25.875 -26.984 1 95.5 76 GLU A CA 1
ATOM 559 C C . GLU A 1 76 ? 23.125 -24.766 -26.391 1 95.5 76 GLU A C 1
ATOM 561 O O . GLU A 1 76 ? 23.906 -24.984 -25.469 1 95.5 76 GLU A O 1
ATOM 566 N N . GLU A 1 77 ? 22.984 -23.641 -26.906 1 93.94 77 GLU A N 1
ATOM 567 C CA . GLU A 1 77 ? 23.719 -22.5 -26.375 1 93.94 77 GLU A CA 1
ATOM 568 C C . GLU A 1 77 ? 23.266 -22.141 -24.969 1 93.94 77 GLU A C 1
ATOM 570 O O . GLU A 1 77 ? 24.078 -21.828 -24.109 1 93.94 77 GLU A O 1
ATOM 575 N N . GLU A 1 78 ? 22 -22.125 -24.781 1 95 78 GLU A N 1
ATOM 576 C CA . GLU A 1 78 ? 21.469 -21.859 -23.438 1 95 78 GLU A CA 1
ATOM 577 C C . GLU A 1 78 ? 22 -22.875 -22.438 1 95 78 GLU A C 1
ATOM 579 O O . GLU A 1 78 ? 22.422 -22.516 -21.328 1 95 78 GLU A O 1
ATOM 584 N N . LYS A 1 79 ? 22.031 -24.156 -22.875 1 96.75 79 LYS A N 1
ATOM 585 C CA . LYS A 1 79 ? 22.562 -25.203 -22.016 1 96.75 79 LYS A CA 1
ATOM 586 C C . LYS A 1 79 ? 24.031 -24.953 -21.688 1 96.75 79 LYS A C 1
ATOM 588 O O . LYS A 1 79 ? 24.469 -25.109 -20.547 1 96.75 79 LYS A O 1
ATOM 593 N N . ARG A 1 80 ? 24.734 -24.562 -22.703 1 95.5 80 ARG A N 1
ATOM 594 C CA . ARG A 1 80 ? 26.172 -24.297 -22.547 1 95.5 80 ARG A CA 1
ATOM 595 C C . ARG A 1 80 ? 26.406 -23.188 -21.516 1 95.5 80 ARG A C 1
ATOM 597 O O . ARG A 1 80 ? 27.375 -23.234 -20.766 1 95.5 80 ARG A O 1
ATOM 604 N N . ARG A 1 81 ? 25.531 -22.328 -21.453 1 94.75 81 ARG A N 1
ATOM 605 C CA . ARG A 1 81 ? 25.672 -21.188 -20.531 1 94.75 81 ARG A CA 1
ATOM 606 C C . ARG A 1 81 ? 25.281 -21.578 -19.109 1 94.75 81 ARG A C 1
ATOM 608 O O . ARG A 1 81 ? 25.984 -21.234 -18.156 1 94.75 81 ARG A O 1
ATOM 615 N N . VAL A 1 82 ? 24.188 -22.406 -18.938 1 97 82 VAL A N 1
ATOM 616 C CA . VAL A 1 82 ? 23.594 -22.516 -17.625 1 97 82 VAL A CA 1
ATOM 617 C C . VAL A 1 82 ? 24.109 -23.781 -16.922 1 97 82 VAL A C 1
ATOM 619 O O . VAL A 1 82 ? 24.281 -23.797 -15.703 1 97 82 VAL A O 1
ATOM 622 N N . ILE A 1 83 ? 24.406 -24.828 -17.656 1 97.81 83 ILE A N 1
ATOM 623 C CA . ILE A 1 83 ? 24.656 -26.141 -17.047 1 97.81 83 ILE A CA 1
ATOM 624 C C . ILE A 1 83 ? 25.922 -26.094 -16.203 1 97.81 83 ILE A C 1
ATOM 626 O O . ILE A 1 83 ? 25.938 -26.531 -15.055 1 97.81 83 ILE A O 1
ATOM 630 N N . PRO A 1 84 ? 27.094 -25.516 -16.688 1 97.44 84 PRO A N 1
ATOM 631 C CA . PRO A 1 84 ? 28.297 -25.438 -15.852 1 97.44 84 PRO A CA 1
ATOM 632 C C . PRO A 1 84 ? 28.047 -24.656 -14.562 1 97.44 84 PRO A C 1
ATOM 634 O O . PRO A 1 84 ? 28.562 -25.031 -13.508 1 97.44 84 PRO A O 1
ATOM 637 N N . VAL A 1 85 ? 27.266 -23.641 -14.641 1 97.38 85 VAL A N 1
ATOM 638 C CA . VAL A 1 85 ? 26.953 -22.812 -13.477 1 97.38 85 VAL A CA 1
ATOM 639 C C . VAL A 1 85 ? 26.094 -23.594 -12.492 1 97.38 85 VAL A C 1
ATOM 641 O O . VAL A 1 85 ? 26.359 -23.609 -11.289 1 97.38 85 VAL A O 1
ATOM 644 N N . LEU A 1 86 ? 25.078 -24.281 -12.977 1 98.12 86 LEU A N 1
ATOM 645 C CA . LEU A 1 86 ? 24.172 -25.047 -12.133 1 98.12 86 LEU A CA 1
ATOM 646 C C . LEU A 1 86 ? 24.938 -26.125 -11.367 1 98.12 86 LEU A C 1
ATOM 648 O O . LEU A 1 86 ? 24.688 -26.344 -10.18 1 98.12 86 LEU A O 1
ATOM 652 N N . ARG A 1 87 ? 25.844 -26.781 -12.023 1 97.12 87 ARG A N 1
ATOM 653 C CA . ARG A 1 87 ? 26.641 -27.812 -11.375 1 97.12 87 ARG A CA 1
ATOM 654 C C . ARG A 1 87 ? 27.516 -27.234 -10.273 1 97.12 87 ARG A C 1
ATOM 656 O O . ARG A 1 87 ? 27.766 -27.875 -9.25 1 97.12 87 ARG A O 1
ATOM 663 N N . LYS A 1 88 ? 27.906 -26.047 -10.531 1 95.94 88 LYS A N 1
ATOM 664 C CA . LYS A 1 88 ? 28.812 -25.391 -9.594 1 95.94 88 LYS A CA 1
ATOM 665 C C . LYS A 1 88 ? 28.062 -24.906 -8.352 1 95.94 88 LYS A C 1
ATOM 667 O O . LYS A 1 88 ? 28.625 -24.922 -7.25 1 95.94 88 LYS A O 1
ATOM 672 N N . ILE A 1 89 ? 26.797 -24.531 -8.477 1 96.81 89 ILE A N 1
ATOM 673 C CA . ILE A 1 89 ? 26.109 -23.859 -7.379 1 96.81 89 ILE A CA 1
ATOM 674 C C . ILE A 1 89 ? 25.109 -24.797 -6.73 1 96.81 89 ILE A C 1
ATOM 676 O O . ILE A 1 89 ? 24.328 -24.375 -5.875 1 96.81 89 ILE A O 1
ATOM 680 N N . LYS A 1 90 ? 25.078 -26.047 -7.043 1 94.19 90 LYS A N 1
ATOM 681 C CA . LYS A 1 90 ? 24.062 -26.984 -6.613 1 94.19 90 LYS A CA 1
ATOM 682 C C . LYS A 1 90 ? 24.109 -27.219 -5.102 1 94.19 90 LYS A C 1
ATOM 684 O O . LYS A 1 90 ? 23.125 -27.609 -4.492 1 94.19 90 LYS A O 1
ATOM 689 N N . ASP A 1 91 ? 25.25 -26.891 -4.422 1 94.44 91 ASP A N 1
ATOM 690 C CA . ASP A 1 91 ? 25.422 -27.188 -3.002 1 94.44 91 ASP A CA 1
ATOM 691 C C . ASP A 1 91 ? 25.375 -25.906 -2.164 1 94.44 91 ASP A C 1
ATOM 693 O O . ASP A 1 91 ? 26.016 -25.828 -1.113 1 94.44 91 ASP A O 1
ATOM 697 N N . LEU A 1 92 ? 24.688 -24.906 -2.6 1 96 92 LEU A N 1
ATOM 698 C CA . LEU A 1 92 ? 24.609 -23.609 -1.939 1 96 92 LEU A CA 1
ATOM 699 C C . LEU A 1 92 ? 23.766 -23.703 -0.668 1 96 92 LEU A C 1
ATOM 701 O O . LEU A 1 92 ? 23.812 -22.797 0.171 1 96 92 LEU A O 1
ATOM 705 N N . GLY A 1 93 ? 22.953 -24.766 -0.453 1 96.56 93 GLY A N 1
ATOM 706 C CA . GLY A 1 93 ? 22.078 -24.891 0.706 1 96.56 93 GLY A CA 1
ATOM 707 C C . GLY A 1 93 ? 20.703 -24.328 0.473 1 96.56 93 GLY A C 1
ATOM 708 O O . GLY A 1 93 ? 19.844 -24.391 1.355 1 96.56 93 GLY A O 1
ATOM 709 N N . VAL A 1 94 ? 20.469 -23.703 -0.656 1 98.38 94 VAL A N 1
ATOM 710 C CA . VAL A 1 94 ? 19.141 -23.25 -1.063 1 98.38 94 VAL A CA 1
ATOM 711 C C . VAL A 1 94 ? 18.781 -23.875 -2.41 1 98.38 94 VAL A C 1
ATOM 713 O O . VAL A 1 94 ? 19.656 -24.234 -3.195 1 98.38 94 VAL A O 1
ATOM 716 N N . PRO A 1 95 ? 17.5 -24 -2.648 1 98.69 95 PRO A N 1
ATOM 717 C CA . PRO A 1 95 ? 17.109 -24.578 -3.945 1 98.69 95 PRO A CA 1
ATOM 718 C C . PRO A 1 95 ? 17.469 -23.656 -5.113 1 98.69 95 PRO A C 1
ATOM 720 O O . PRO A 1 95 ? 17.516 -22.438 -4.953 1 98.69 95 PRO A O 1
ATOM 723 N N . ILE A 1 96 ? 17.703 -24.281 -6.258 1 98.75 96 ILE A N 1
ATOM 724 C CA . ILE A 1 96 ? 18.062 -23.562 -7.48 1 98.75 96 ILE A CA 1
ATOM 725 C C . ILE A 1 96 ? 16.906 -23.609 -8.469 1 98.75 96 ILE A C 1
ATOM 727 O O . ILE A 1 96 ? 16.281 -24.656 -8.648 1 98.75 96 ILE A O 1
ATOM 731 N N . SER A 1 97 ? 16.562 -22.438 -9.008 1 98.81 97 SER A N 1
ATOM 732 C CA . SER A 1 97 ? 15.57 -22.25 -10.062 1 98.81 97 SER A CA 1
ATOM 733 C C . SER A 1 97 ? 16.25 -21.984 -11.406 1 98.81 97 SER A C 1
ATOM 735 O O . SER A 1 97 ? 17.25 -21.281 -11.469 1 98.81 97 SER A O 1
ATOM 737 N N . ILE A 1 98 ? 15.719 -22.609 -12.445 1 98.5 98 ILE A N 1
ATOM 738 C CA . ILE A 1 98 ? 16.188 -22.297 -13.789 1 98.5 98 ILE A CA 1
ATOM 739 C C . ILE A 1 98 ? 15.117 -21.516 -14.539 1 98.5 98 ILE A C 1
ATOM 741 O O . ILE A 1 98 ? 13.969 -21.953 -14.633 1 98.5 98 ILE A O 1
ATOM 745 N N . ASP A 1 99 ? 15.469 -20.328 -15.016 1 97 99 ASP A N 1
ATOM 746 C CA . ASP A 1 99 ? 14.602 -19.5 -15.844 1 97 99 ASP A CA 1
ATOM 747 C C . ASP A 1 99 ? 14.648 -19.953 -17.297 1 97 99 ASP A C 1
ATOM 749 O O . ASP A 1 99 ? 15.5 -19.5 -18.078 1 97 99 ASP A O 1
ATOM 753 N N . THR A 1 100 ? 13.719 -20.844 -17.703 1 96.62 100 THR A N 1
ATOM 754 C CA . THR A 1 100 ? 13.68 -21.328 -19.062 1 96.62 100 THR A CA 1
ATOM 755 C C . THR A 1 100 ? 12.266 -21.766 -19.438 1 96.62 100 THR A C 1
ATOM 757 O O . THR A 1 100 ? 11.492 -22.188 -18.578 1 96.62 100 THR A O 1
ATOM 760 N N . GLN A 1 101 ? 12 -21.625 -20.703 1 95.5 101 GLN A N 1
ATOM 761 C CA . GLN A 1 101 ? 10.719 -22.062 -21.234 1 95.5 101 GLN A CA 1
ATOM 762 C C . GLN A 1 101 ? 10.891 -23.328 -22.094 1 95.5 101 GLN A C 1
ATOM 764 O O . GLN A 1 101 ? 9.953 -23.75 -22.766 1 95.5 101 GLN A O 1
ATOM 769 N N . ARG A 1 102 ? 12.148 -23.859 -22.062 1 96 102 ARG A N 1
ATOM 770 C CA . ARG A 1 102 ? 12.477 -24.953 -22.984 1 96 102 ARG A CA 1
ATOM 771 C C . ARG A 1 102 ? 12.633 -26.266 -22.234 1 96 102 ARG A C 1
ATOM 773 O O . ARG A 1 102 ? 13.375 -26.344 -21.25 1 96 102 ARG A O 1
ATOM 780 N N . TYR A 1 103 ? 11.969 -27.234 -22.766 1 97.5 103 TYR A N 1
ATOM 781 C CA . TYR A 1 103 ? 12.016 -28.562 -22.188 1 97.5 103 TYR A CA 1
ATOM 782 C C . TYR A 1 103 ? 13.445 -29.078 -22.125 1 97.5 103 TYR A C 1
ATOM 784 O O . TYR A 1 103 ? 13.883 -29.609 -21.109 1 97.5 103 TYR A O 1
ATOM 792 N N . GLU A 1 104 ? 14.242 -28.938 -23.25 1 97.69 104 GLU A N 1
ATOM 793 C CA . GLU A 1 104 ? 15.594 -29.484 -23.344 1 97.69 104 GLU A CA 1
ATOM 794 C C . GLU A 1 104 ? 16.5 -28.906 -22.25 1 97.69 104 GLU A C 1
ATOM 796 O O . GLU A 1 104 ? 17.281 -29.625 -21.641 1 97.69 104 GLU A O 1
ATOM 801 N N . VAL A 1 105 ? 16.328 -27.672 -22 1 97.81 105 VAL A N 1
ATOM 802 C CA . VAL A 1 105 ? 17.156 -26.969 -21.031 1 97.81 105 VAL A CA 1
ATOM 803 C C . VAL A 1 105 ? 16.719 -27.344 -19.609 1 97.81 105 VAL A C 1
ATOM 805 O O . VAL A 1 105 ? 17.547 -27.656 -18.75 1 97.81 105 VAL A O 1
ATOM 808 N N . ALA A 1 106 ? 15.406 -27.375 -19.375 1 98.5 106 ALA A N 1
ATOM 809 C CA . ALA A 1 106 ? 14.844 -27.734 -18.078 1 98.5 106 ALA A CA 1
ATOM 810 C C . ALA A 1 106 ? 15.242 -29.156 -17.688 1 98.5 106 ALA A C 1
ATOM 812 O O . ALA A 1 106 ? 15.617 -29.406 -16.531 1 98.5 106 ALA A O 1
ATOM 813 N N . SER A 1 107 ? 15.148 -30.047 -18.672 1 98.44 107 SER A N 1
ATOM 814 C CA . SER A 1 107 ? 15.5 -31.438 -18.422 1 98.44 107 SER A CA 1
ATOM 815 C C . SER A 1 107 ? 16.969 -31.578 -18 1 98.44 107 SER A C 1
ATOM 817 O O . SER A 1 107 ? 17.281 -32.219 -17 1 98.44 107 SER A O 1
ATOM 819 N N . ALA A 1 108 ? 17.828 -30.922 -18.734 1 98.44 108 ALA A N 1
ATOM 820 C CA . ALA A 1 108 ? 19.25 -30.953 -18.406 1 98.44 108 ALA A CA 1
ATOM 821 C C . ALA A 1 108 ? 19.531 -30.297 -17.062 1 98.44 108 ALA A C 1
ATOM 823 O O . ALA A 1 108 ? 20.375 -30.766 -16.297 1 98.44 108 ALA A O 1
ATOM 824 N N . ALA A 1 109 ? 18.844 -29.234 -16.797 1 98.62 109 ALA A N 1
ATOM 825 C CA . ALA A 1 109 ? 19.016 -28.516 -15.531 1 98.62 109 ALA A CA 1
ATOM 826 C C . ALA A 1 109 ? 18.578 -29.375 -14.352 1 98.62 109 ALA A C 1
ATOM 828 O O . ALA A 1 109 ? 19.234 -29.375 -13.305 1 98.62 109 ALA A O 1
ATOM 829 N N . ALA A 1 110 ? 17.469 -30.094 -14.492 1 98.31 110 ALA A N 1
ATOM 830 C CA . ALA A 1 110 ? 16.984 -30.984 -13.438 1 98.31 110 ALA A CA 1
ATOM 831 C C . ALA A 1 110 ? 18.016 -32.062 -13.117 1 98.31 110 ALA A C 1
ATOM 833 O O . ALA A 1 110 ? 18.25 -32.375 -11.945 1 98.31 110 ALA A O 1
ATOM 834 N N . GLU A 1 111 ? 18.656 -32.562 -14.148 1 97.38 111 GLU A N 1
ATOM 835 C CA . GLU A 1 111 ? 19.703 -33.531 -13.969 1 97.38 111 GLU A CA 1
ATOM 836 C C . GLU A 1 111 ? 20.906 -32.938 -13.227 1 97.38 111 GLU A C 1
ATOM 838 O O . GLU A 1 111 ? 21.625 -33.656 -12.531 1 97.38 111 GLU A O 1
ATOM 843 N N . ALA A 1 112 ? 21.047 -31.656 -13.398 1 97.56 112 ALA A N 1
ATOM 844 C CA . ALA A 1 112 ? 22.172 -30.969 -12.789 1 97.56 112 ALA A CA 1
ATOM 845 C C . ALA A 1 112 ? 21.844 -30.531 -11.359 1 97.56 112 ALA A C 1
ATOM 847 O O . ALA A 1 112 ? 22.672 -29.891 -10.695 1 97.56 112 ALA A O 1
ATOM 848 N N . GLY A 1 113 ? 20.609 -30.766 -10.867 1 96.5 113 GLY A N 1
ATOM 849 C CA . GLY A 1 113 ? 20.312 -30.516 -9.469 1 96.5 113 GLY A CA 1
ATOM 850 C C . GLY A 1 113 ? 19.25 -29.453 -9.258 1 96.5 113 GLY A C 1
ATOM 851 O O . GLY A 1 113 ? 18.859 -29.156 -8.125 1 96.5 113 GLY A O 1
ATOM 852 N N . VAL A 1 114 ? 18.719 -28.891 -10.305 1 98 114 VAL A N 1
ATOM 853 C CA . VAL A 1 114 ? 17.672 -27.875 -10.227 1 98 114 VAL A CA 1
ATOM 854 C C . VAL A 1 114 ? 16.359 -28.516 -9.758 1 98 114 VAL A C 1
ATOM 856 O O . VAL A 1 114 ? 16.016 -29.625 -10.18 1 98 114 VAL A O 1
ATOM 859 N N . THR A 1 115 ? 15.633 -27.75 -8.875 1 98.5 115 THR A N 1
ATOM 860 C CA . THR A 1 115 ? 14.406 -28.328 -8.336 1 98.5 115 THR A CA 1
ATOM 861 C C . THR A 1 115 ? 13.219 -27.406 -8.586 1 98.5 115 THR A C 1
ATOM 863 O O . THR A 1 115 ? 12.078 -27.734 -8.25 1 98.5 115 THR A O 1
ATOM 866 N N . ILE A 1 116 ? 13.469 -26.219 -9.18 1 98.88 116 ILE A N 1
ATOM 867 C CA . ILE A 1 116 ? 12.414 -25.266 -9.5 1 98.88 116 ILE A CA 1
ATOM 868 C C . ILE A 1 116 ? 12.531 -24.828 -10.953 1 98.88 116 ILE A C 1
ATOM 870 O O . ILE A 1 116 ? 13.617 -24.469 -11.414 1 98.88 116 ILE A O 1
ATOM 874 N N . ILE A 1 117 ? 11.469 -24.906 -11.727 1 98.81 117 ILE A N 1
ATOM 875 C CA . ILE A 1 117 ? 11.406 -24.375 -13.086 1 98.81 117 ILE A CA 1
ATOM 876 C C . ILE A 1 117 ? 10.656 -23.047 -13.086 1 98.81 117 ILE A C 1
ATOM 878 O O . ILE A 1 117 ? 9.516 -22.969 -12.617 1 98.81 117 ILE A O 1
ATOM 882 N N . ASN A 1 118 ? 11.328 -22 -13.469 1 98.56 118 ASN A N 1
ATOM 883 C CA . ASN A 1 118 ? 10.727 -20.688 -13.703 1 98.56 118 ASN A CA 1
ATOM 884 C C . ASN A 1 118 ? 10.375 -20.484 -15.172 1 98.56 118 ASN A C 1
ATOM 886 O O . ASN A 1 118 ? 11.242 -20.125 -15.977 1 98.56 118 ASN A O 1
ATOM 890 N N . ASP A 1 119 ? 9.133 -20.688 -15.5 1 98 119 ASP A N 1
ATOM 891 C CA . ASP A 1 119 ? 8.703 -20.688 -16.906 1 98 119 ASP A CA 1
ATOM 892 C C . ASP A 1 119 ? 7.844 -19.469 -17.203 1 98 119 ASP A C 1
ATOM 894 O O . ASP A 1 119 ? 6.652 -19.453 -16.891 1 98 119 ASP A O 1
ATOM 898 N N . VAL A 1 120 ? 8.383 -18.562 -17.953 1 96 120 VAL A N 1
ATOM 899 C CA . VAL A 1 120 ? 7.691 -17.328 -18.266 1 96 120 VAL A CA 1
ATOM 900 C C . VAL A 1 120 ? 6.695 -17.562 -19.391 1 96 120 VAL A C 1
ATOM 902 O O . VAL A 1 120 ? 5.852 -16.703 -19.688 1 96 120 VAL A O 1
ATOM 905 N N . SER A 1 121 ? 6.695 -18.766 -20.031 1 95.38 121 SER A N 1
ATOM 906 C CA . SER A 1 121 ? 5.855 -19 -21.188 1 95.38 121 SER A CA 1
ATOM 907 C C . SER A 1 121 ? 4.473 -19.5 -20.797 1 95.38 121 SER A C 1
ATOM 909 O O . SER A 1 121 ? 3.574 -19.594 -21.625 1 95.38 121 SER A O 1
ATOM 911 N N . GLY A 1 122 ? 4.324 -19.859 -19.484 1 97.12 122 GLY A N 1
ATOM 912 C CA . GLY A 1 122 ? 3.053 -20.406 -19.047 1 97.12 122 GLY A CA 1
ATOM 913 C C . GLY A 1 122 ? 2.811 -21.812 -19.516 1 97.12 122 GLY A C 1
ATOM 914 O O . GLY A 1 122 ? 1.689 -22.172 -19.891 1 97.12 122 GLY A O 1
ATOM 915 N N . LEU A 1 123 ? 3.932 -22.562 -19.562 1 97.69 123 LEU A N 1
ATOM 916 C CA . LEU A 1 123 ? 3.871 -23.953 -19.984 1 97.69 123 LEU A CA 1
ATOM 917 C C . LEU A 1 123 ? 3.398 -24.047 -21.438 1 97.69 123 LEU A C 1
ATOM 919 O O . LEU A 1 123 ? 2.504 -24.844 -21.75 1 97.69 123 LEU A O 1
ATOM 923 N N . SER A 1 124 ? 3.971 -23.25 -22.234 1 94.62 124 SER A N 1
ATOM 924 C CA . SER A 1 124 ? 3.676 -23.312 -23.656 1 94.62 124 SER A CA 1
ATOM 925 C C . SER A 1 124 ? 4.156 -24.641 -24.266 1 94.62 124 SER A C 1
ATOM 927 O O . SER A 1 124 ? 3.586 -25.125 -25.234 1 94.62 124 SER A O 1
ATOM 929 N N . ASP A 1 125 ? 5.223 -25.203 -23.734 1 94.75 125 ASP A N 1
ATOM 930 C CA . ASP A 1 125 ? 5.703 -26.547 -24.078 1 94.75 125 ASP A CA 1
ATOM 931 C C . ASP A 1 125 ? 5.098 -27.594 -23.156 1 94.75 125 ASP A C 1
ATOM 933 O O . ASP A 1 125 ? 5.461 -27.672 -21.984 1 94.75 125 ASP A O 1
ATOM 937 N N . PRO A 1 126 ? 4.18 -28.359 -23.688 1 94.81 126 PRO A N 1
ATOM 938 C CA . PRO A 1 126 ? 3.498 -29.328 -22.828 1 94.81 126 PRO A CA 1
ATOM 939 C C . PRO A 1 126 ? 4.457 -30.344 -22.219 1 94.81 126 PRO A C 1
ATOM 941 O O . PRO A 1 126 ? 4.156 -30.922 -21.156 1 94.81 126 PRO A O 1
ATOM 944 N N . ARG A 1 127 ? 5.641 -30.531 -22.859 1 96.5 127 ARG A N 1
ATOM 945 C CA . ARG A 1 127 ? 6.625 -31.469 -22.328 1 96.5 127 ARG A CA 1
ATOM 946 C C . ARG A 1 127 ? 7.156 -31 -20.984 1 96.5 127 ARG A C 1
ATOM 948 O O . ARG A 1 127 ? 7.598 -31.797 -20.156 1 96.5 127 ARG A O 1
ATOM 955 N N . LEU A 1 128 ? 7.105 -29.734 -20.688 1 97.75 128 LEU A N 1
ATOM 956 C CA . LEU A 1 128 ? 7.59 -29.172 -19.438 1 97.75 128 LEU A CA 1
ATOM 957 C C . LEU A 1 128 ? 6.699 -29.578 -18.281 1 97.75 128 LEU A C 1
ATOM 959 O O . LEU A 1 128 ? 7.195 -29.953 -17.203 1 97.75 128 LEU A O 1
ATOM 963 N N . ALA A 1 129 ? 5.352 -29.531 -18.453 1 97.88 129 ALA A N 1
ATOM 964 C CA . ALA A 1 129 ? 4.426 -29.922 -17.406 1 97.88 129 ALA A CA 1
ATOM 965 C C . ALA A 1 129 ? 4.66 -31.375 -16.984 1 97.88 129 ALA A C 1
ATOM 967 O O . ALA A 1 129 ? 4.695 -31.688 -15.797 1 97.88 129 ALA A O 1
ATOM 968 N N . GLU A 1 130 ? 4.828 -32.219 -18 1 97.88 130 GLU A N 1
ATOM 969 C CA . GLU A 1 130 ? 5.07 -33.625 -17.734 1 97.88 130 GLU A CA 1
ATOM 970 C C . GLU A 1 130 ? 6.379 -33.844 -16.984 1 97.88 130 GLU A C 1
ATOM 972 O O . GLU A 1 130 ? 6.43 -34.625 -16.031 1 97.88 130 GLU A O 1
ATOM 977 N N . LEU A 1 131 ? 7.391 -33.125 -17.406 1 98.25 131 LEU A N 1
ATOM 978 C CA . LEU A 1 131 ? 8.688 -33.219 -16.75 1 98.25 131 LEU A CA 1
ATOM 979 C C . LEU A 1 131 ? 8.57 -32.812 -15.281 1 98.25 131 LEU A C 1
ATOM 981 O O . LEU A 1 131 ? 9.031 -33.531 -14.391 1 98.25 131 LEU A O 1
ATOM 985 N N . ILE A 1 132 ? 7.949 -31.688 -14.969 1 98.62 132 ILE A N 1
ATOM 986 C CA . ILE A 1 132 ? 7.816 -31.125 -13.633 1 98.62 132 ILE A CA 1
ATOM 987 C C . ILE A 1 132 ? 7.023 -32.094 -12.75 1 98.62 132 ILE A C 1
ATOM 989 O O . ILE A 1 132 ? 7.422 -32.375 -11.617 1 98.62 132 ILE A O 1
ATOM 993 N N . ALA A 1 133 ? 5.953 -32.594 -13.328 1 98.06 133 ALA A N 1
ATOM 994 C CA . ALA A 1 133 ? 5.102 -33.531 -12.586 1 98.06 133 ALA A CA 1
ATOM 995 C C . ALA A 1 133 ? 5.848 -34.812 -12.281 1 98.06 133 ALA A C 1
ATOM 997 O O . ALA A 1 133 ? 5.832 -35.312 -11.148 1 98.06 133 ALA A O 1
ATOM 998 N N . SER A 1 134 ? 6.52 -35.375 -13.305 1 97.94 134 SER A N 1
ATOM 999 C CA . SER A 1 134 ? 7.172 -36.688 -13.18 1 97.94 134 SER A CA 1
ATOM 1000 C C . SER A 1 134 ? 8.336 -36.625 -12.195 1 97.94 134 SER A C 1
ATOM 1002 O O . SER A 1 134 ? 8.594 -37.594 -11.469 1 97.94 134 SER A O 1
ATOM 1004 N N . MET A 1 135 ? 8.977 -35.531 -12.125 1 98.25 135 MET A N 1
ATOM 1005 C CA . MET A 1 135 ? 10.141 -35.406 -11.258 1 98.25 135 MET A CA 1
ATOM 1006 C C . MET A 1 135 ? 9.781 -34.688 -9.953 1 98.25 135 MET A C 1
ATOM 1008 O O . MET A 1 135 ? 10.648 -34.469 -9.109 1 98.25 135 MET A O 1
ATOM 1012 N N . ASP A 1 136 ? 8.539 -34.219 -9.773 1 98.19 136 ASP A N 1
ATOM 1013 C CA . ASP A 1 136 ? 8.023 -33.562 -8.586 1 98.19 136 ASP A CA 1
ATOM 1014 C C . ASP A 1 136 ? 8.766 -32.25 -8.32 1 98.19 136 ASP A C 1
ATOM 1016 O O . ASP A 1 136 ? 9.172 -31.984 -7.191 1 98.19 136 ASP A O 1
ATOM 1020 N N . LEU A 1 137 ? 9.055 -31.562 -9.406 1 98.69 137 LEU A N 1
ATOM 1021 C CA . LEU A 1 137 ? 9.688 -30.25 -9.32 1 98.69 137 LEU A CA 1
ATOM 1022 C C . LEU A 1 137 ? 8.664 -29.172 -8.961 1 98.69 137 LEU A C 1
ATOM 1024 O O . LEU A 1 137 ? 7.461 -29.406 -9.039 1 98.69 137 LEU A O 1
ATOM 1028 N N . SER A 1 138 ? 9.172 -28 -8.477 1 98.75 138 SER A N 1
ATOM 1029 C CA . SER A 1 138 ? 8.328 -26.828 -8.258 1 98.75 138 SER A CA 1
ATOM 1030 C C . SER A 1 138 ? 8.289 -25.938 -9.5 1 98.75 138 SER A C 1
ATOM 1032 O O . SER A 1 138 ? 9.148 -26.047 -10.375 1 98.75 138 SER A O 1
ATOM 1034 N N . LEU A 1 139 ? 7.238 -25.094 -9.539 1 98.81 139 LEU A N 1
ATOM 1035 C CA . LEU A 1 139 ? 6.988 -24.312 -10.758 1 98.81 139 LEU A CA 1
ATOM 1036 C C . LEU A 1 139 ? 6.629 -22.875 -10.422 1 98.81 139 LEU A C 1
ATOM 1038 O O . LEU A 1 139 ? 5.793 -22.625 -9.547 1 98.81 139 LEU A O 1
ATOM 1042 N N . ILE A 1 140 ? 7.355 -21.953 -10.977 1 98.75 140 ILE A N 1
ATOM 1043 C CA . ILE A 1 140 ? 6.895 -20.578 -11.094 1 98.75 140 ILE A CA 1
ATOM 1044 C C . ILE A 1 140 ? 6.312 -20.344 -12.484 1 98.75 140 ILE A C 1
ATOM 1046 O O . ILE A 1 140 ? 7.031 -20.406 -13.484 1 98.75 140 ILE A O 1
ATOM 1050 N N . LEU A 1 141 ? 5.031 -20.062 -12.484 1 98.62 141 LEU A N 1
ATOM 1051 C CA . LEU A 1 141 ? 4.238 -20.078 -13.711 1 98.62 141 LEU A CA 1
ATOM 1052 C C . LEU A 1 141 ? 3.934 -18.656 -14.164 1 98.62 141 LEU A C 1
ATOM 1054 O O . LEU A 1 141 ? 3.262 -17.891 -13.453 1 98.62 141 LEU A O 1
ATOM 1058 N N . GLY A 1 142 ? 4.414 -18.328 -15.375 1 97.81 142 GLY A N 1
ATOM 1059 C CA . GLY A 1 142 ? 4.266 -16.969 -15.875 1 97.81 142 GLY A CA 1
ATOM 1060 C C . GLY A 1 142 ? 2.979 -16.766 -16.641 1 97.81 142 GLY A C 1
ATOM 1061 O O . GLY A 1 142 ? 2.445 -17.688 -17.25 1 97.81 142 GLY A O 1
ATOM 1062 N N . ALA A 1 143 ? 2.5 -15.492 -16.594 1 95.81 143 ALA A N 1
ATOM 1063 C CA . ALA A 1 143 ? 1.328 -15.055 -17.344 1 95.81 143 ALA A CA 1
ATOM 1064 C C . ALA A 1 143 ? 1.707 -14.672 -18.766 1 95.81 143 ALA A C 1
ATOM 1066 O O . ALA A 1 143 ? 1.831 -13.484 -19.078 1 95.81 143 ALA A O 1
ATOM 1067 N N . ARG A 1 144 ? 1.81 -15.633 -19.609 1 91.62 144 ARG A N 1
ATOM 1068 C CA . ARG A 1 144 ? 2.199 -15.305 -20.984 1 91.62 144 ARG A CA 1
ATOM 1069 C C . ARG A 1 144 ? 0.995 -15.336 -21.906 1 91.62 144 ARG A C 1
ATOM 1071 O O . ARG A 1 144 ? 0.124 -16.203 -21.781 1 91.62 144 ARG A O 1
ATOM 1078 N N . GLY A 1 145 ? 0.974 -14.359 -22.844 1 88.44 145 GLY A N 1
ATOM 1079 C CA . GLY A 1 145 ? -0.077 -14.328 -23.859 1 88.44 145 GLY A CA 1
ATOM 1080 C C . GLY A 1 145 ? -0.354 -12.945 -24.391 1 88.44 145 GLY A C 1
ATOM 1081 O O . GLY A 1 145 ? 0.388 -12 -24.109 1 88.44 145 GLY A O 1
ATOM 1082 N N . GLY A 1 146 ? -1.369 -12.922 -25.266 1 86.62 146 GLY A N 1
ATOM 1083 C CA . GLY A 1 146 ? -1.779 -11.641 -25.828 1 86.62 146 GLY A CA 1
ATOM 1084 C C . GLY A 1 146 ? -2.742 -10.883 -24.922 1 86.62 146 GLY A C 1
ATOM 1085 O O . GLY A 1 146 ? -3.498 -11.492 -24.156 1 86.62 146 GLY A O 1
ATOM 1086 N N . VAL A 1 147 ? -2.609 -9.586 -24.953 1 84.88 147 VAL A N 1
ATOM 1087 C CA . VAL A 1 147 ? -3.537 -8.734 -24.219 1 84.88 147 VAL A CA 1
ATOM 1088 C C . VAL A 1 147 ? -4.27 -7.805 -25.188 1 84.88 147 VAL A C 1
ATOM 1090 O O . VAL A 1 147 ? -3.74 -7.465 -26.25 1 84.88 147 VAL A O 1
ATOM 1093 N N . LYS A 1 148 ? -5.547 -7.504 -24.891 1 85.12 148 LYS A N 1
ATOM 1094 C CA . LYS A 1 148 ? -6.414 -6.711 -25.766 1 85.12 148 LYS A CA 1
ATOM 1095 C C . LYS A 1 148 ? -6.48 -5.258 -25.281 1 85.12 148 LYS A C 1
ATOM 1097 O O . LYS A 1 148 ? -7.199 -4.445 -25.875 1 85.12 148 LYS A O 1
ATOM 1102 N N . GLY A 1 149 ? -5.758 -4.898 -24.25 1 81.19 149 GLY A N 1
ATOM 1103 C CA . GLY A 1 149 ? -5.77 -3.529 -23.766 1 81.19 149 GLY A CA 1
ATOM 1104 C C . GLY A 1 149 ? -6.961 -3.227 -22.875 1 81.19 149 GLY A C 1
ATOM 1105 O O . GLY A 1 149 ? -7.41 -2.08 -22.812 1 81.19 149 GLY A O 1
ATOM 1106 N N . GLU A 1 150 ? -7.473 -4.223 -22.344 1 83.75 150 GLU A N 1
ATOM 1107 C CA . GLU A 1 150 ? -8.57 -4.059 -21.391 1 83.75 150 GLU A CA 1
ATOM 1108 C C . GLU A 1 150 ? -8.055 -3.951 -19.969 1 83.75 150 GLU A C 1
ATOM 1110 O O . GLU A 1 150 ? -6.961 -3.428 -19.734 1 83.75 150 GLU A O 1
ATOM 1115 N N . ASP A 1 151 ? -8.836 -4.336 -19.062 1 87.31 151 ASP A N 1
ATOM 1116 C CA . ASP A 1 151 ? -8.406 -4.32 -17.656 1 87.31 151 ASP A CA 1
ATOM 1117 C C . ASP A 1 151 ? -7.18 -5.215 -17.453 1 87.31 151 ASP A C 1
ATOM 1119 O O . ASP A 1 151 ? -7.258 -6.43 -17.641 1 87.31 151 ASP A O 1
ATOM 1123 N N . PRO A 1 152 ? -6.059 -4.586 -17.141 1 89.62 152 PRO A N 1
ATOM 1124 C CA . PRO A 1 152 ? -4.789 -5.32 -17.109 1 89.62 152 PRO A CA 1
ATOM 1125 C C . PRO A 1 152 ? -4.828 -6.508 -16.141 1 89.62 152 PRO A C 1
ATOM 1127 O O . PRO A 1 152 ? -4.332 -7.586 -16.469 1 89.62 152 PRO A O 1
ATOM 1130 N N . ILE A 1 153 ? -5.434 -6.348 -15.016 1 89.94 153 ILE A N 1
ATOM 1131 C CA . ILE A 1 153 ? -5.41 -7.406 -14.016 1 89.94 153 ILE A CA 1
ATOM 1132 C C . ILE A 1 153 ? -6.312 -8.555 -14.453 1 89.94 153 ILE A C 1
ATOM 1134 O O . ILE A 1 153 ? -5.992 -9.727 -14.234 1 89.94 153 ILE A O 1
ATOM 1138 N N . ARG A 1 154 ? -7.445 -8.258 -15 1 88.44 154 ARG A N 1
ATOM 1139 C CA . ARG A 1 154 ? -8.344 -9.297 -15.484 1 88.44 154 ARG A CA 1
ATOM 1140 C C . ARG A 1 154 ? -7.691 -10.102 -16.609 1 88.44 154 ARG A C 1
ATOM 1142 O O . ARG A 1 154 ? -7.828 -11.328 -16.656 1 88.44 154 ARG A O 1
ATOM 1149 N N . GLU A 1 155 ? -7.027 -9.383 -17.453 1 92.25 155 GLU A N 1
ATOM 1150 C CA . GLU A 1 155 ? -6.328 -10.062 -18.547 1 92.25 155 GLU A CA 1
ATOM 1151 C C . GLU A 1 155 ? -5.238 -10.984 -18.016 1 92.25 155 GLU A C 1
ATOM 1153 O O . GLU A 1 155 ? -5.129 -12.133 -18.438 1 92.25 155 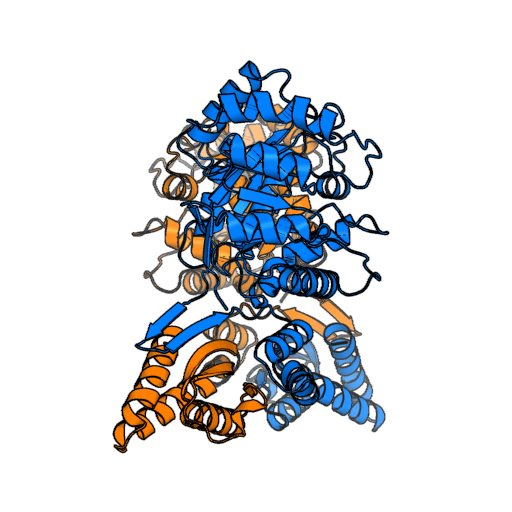GLU A O 1
ATOM 1158 N N . ILE A 1 156 ? -4.473 -10.492 -17.078 1 94.81 156 ILE A N 1
ATOM 1159 C CA . ILE A 1 156 ? -3.396 -11.281 -16.484 1 94.81 156 ILE A CA 1
ATOM 1160 C C . ILE A 1 156 ? -3.984 -12.492 -15.766 1 94.81 156 ILE A C 1
ATOM 1162 O O . ILE A 1 156 ? -3.469 -13.609 -15.891 1 94.81 156 ILE A O 1
ATOM 1166 N N . ARG A 1 157 ? -5.027 -12.266 -15.031 1 93.25 157 ARG A N 1
ATOM 1167 C CA . ARG A 1 157 ? -5.691 -13.367 -14.328 1 93.25 157 ARG A CA 1
ATOM 1168 C C . ARG A 1 157 ? -6.156 -14.438 -15.312 1 93.25 157 ARG A C 1
ATOM 1170 O O . ARG A 1 157 ? -6.031 -15.633 -15.039 1 93.25 157 ARG A O 1
ATOM 1177 N N . GLY A 1 158 ? -6.742 -13.961 -16.438 1 92.56 158 GLY A N 1
ATOM 1178 C CA . GLY A 1 158 ? -7.152 -14.891 -17.484 1 92.56 158 GLY A CA 1
ATOM 1179 C C . GLY A 1 158 ? -6.004 -15.703 -18.031 1 92.56 158 GLY A C 1
ATOM 1180 O O . GLY A 1 158 ? -6.121 -16.922 -18.203 1 92.56 158 GLY A O 1
ATOM 1181 N N . LEU A 1 159 ? -4.91 -15.07 -18.266 1 96.12 159 LEU A N 1
ATOM 1182 C CA . LEU A 1 159 ? -3.729 -15.742 -18.797 1 96.12 159 LEU A CA 1
ATOM 1183 C C . LEU A 1 159 ? -3.203 -16.766 -17.797 1 96.12 159 LEU A C 1
ATOM 1185 O O . LEU A 1 159 ? -2.846 -17.891 -18.172 1 96.12 159 LEU A O 1
ATOM 1189 N N . LEU A 1 160 ? -3.174 -16.406 -16.547 1 96.75 160 LEU A N 1
ATOM 1190 C CA . LEU A 1 160 ? -2.691 -17.312 -15.516 1 96.75 160 LEU A CA 1
ATOM 1191 C C . LEU A 1 160 ? -3.643 -18.484 -15.336 1 96.75 160 LEU A C 1
ATOM 1193 O O . LEU A 1 160 ? -3.201 -19.625 -15.109 1 96.75 160 LEU A O 1
ATOM 1197 N N . ARG A 1 161 ? -4.938 -18.219 -15.445 1 93.25 161 ARG A N 1
ATOM 1198 C CA . ARG A 1 161 ? -5.918 -19.297 -15.375 1 93.25 161 ARG A CA 1
ATOM 1199 C C . ARG A 1 161 ? -5.691 -20.328 -16.484 1 93.25 161 ARG A C 1
ATOM 1201 O O . ARG A 1 161 ? -5.715 -21.531 -16.219 1 93.25 161 ARG A O 1
ATOM 1208 N N . GLU A 1 162 ? -5.488 -19.797 -17.641 1 95.19 162 GLU A N 1
ATOM 1209 C CA . GLU A 1 162 ? -5.215 -20.688 -18.766 1 95.19 162 GLU A CA 1
ATOM 1210 C C . GLU A 1 162 ? -3.922 -21.469 -18.562 1 95.19 162 GLU A C 1
ATOM 1212 O O . GLU A 1 162 ? -3.859 -22.656 -18.859 1 95.19 162 GLU A O 1
ATOM 1217 N N . ALA A 1 163 ? -2.916 -20.812 -18.094 1 97.56 163 ALA A N 1
ATOM 1218 C CA . ALA A 1 163 ? -1.643 -21.469 -17.812 1 97.56 163 ALA A CA 1
ATOM 1219 C C . ALA A 1 163 ? -1.812 -22.578 -16.781 1 97.56 163 ALA A C 1
ATOM 1221 O O . ALA A 1 163 ? -1.243 -23.656 -16.922 1 97.56 163 ALA A O 1
ATOM 1222 N N . LEU A 1 164 ? -2.604 -22.312 -15.766 1 95.88 164 LEU A N 1
ATOM 1223 C CA . LEU A 1 164 ? -2.846 -23.297 -14.703 1 95.88 164 LEU A CA 1
ATOM 1224 C C . LEU A 1 164 ? -3.533 -24.531 -15.258 1 95.88 164 LEU A C 1
ATOM 1226 O O . LEU A 1 164 ? -3.299 -25.641 -14.773 1 95.88 164 LEU A O 1
ATOM 1230 N N . ARG A 1 165 ? -4.344 -24.359 -16.281 1 94.81 165 ARG A N 1
ATOM 1231 C CA . ARG A 1 165 ? -5.004 -25.5 -16.922 1 94.81 165 ARG A CA 1
ATOM 1232 C C . ARG A 1 165 ? -3.986 -26.406 -17.594 1 94.81 165 ARG A C 1
ATOM 1234 O O . ARG A 1 165 ? -4.223 -27.609 -17.75 1 94.81 165 ARG A O 1
ATOM 1241 N N . ARG A 1 166 ? -2.889 -25.828 -17.922 1 97.19 166 ARG A N 1
ATOM 1242 C CA . ARG A 1 166 ? -1.848 -26.594 -18.594 1 97.19 166 ARG A CA 1
ATOM 1243 C C . ARG A 1 166 ? -0.947 -27.297 -17.594 1 97.19 166 ARG A C 1
ATOM 1245 O O . ARG A 1 166 ? -0.147 -28.156 -17.969 1 97.19 166 ARG A O 1
ATOM 1252 N N . ALA A 1 167 ? -1.05 -26.984 -16.344 1 97.5 167 ALA A N 1
ATOM 1253 C CA . ALA A 1 167 ? -0.186 -27.547 -15.305 1 97.5 167 ALA A CA 1
ATOM 1254 C C . ALA A 1 167 ? -0.7 -28.906 -14.852 1 97.5 167 ALA A C 1
ATOM 1256 O O . ALA A 1 167 ? -0.836 -29.156 -13.648 1 97.5 167 ALA A O 1
ATOM 1257 N N . ILE A 1 168 ? -0.896 -29.75 -15.812 1 95.12 168 ILE A N 1
ATOM 1258 C CA . ILE A 1 168 ? -1.489 -31.062 -15.547 1 95.12 168 ILE A CA 1
ATOM 1259 C C . ILE A 1 168 ? -0.501 -31.922 -14.773 1 95.12 168 ILE A C 1
ATOM 1261 O O . ILE A 1 168 ? 0.669 -32.031 -15.148 1 95.12 168 ILE A O 1
ATOM 1265 N N . GLY A 1 169 ? -0.977 -32.469 -13.703 1 96.5 169 GLY A N 1
ATOM 1266 C CA . GLY A 1 169 ? -0.176 -33.438 -12.953 1 96.5 169 GLY A CA 1
ATOM 1267 C C . GLY A 1 169 ? 0.717 -32.75 -11.914 1 96.5 169 GLY A C 1
ATOM 1268 O O . GLY A 1 169 ? 1.27 -33.438 -11.047 1 96.5 169 GLY A O 1
ATOM 1269 N N . ILE A 1 170 ? 0.918 -31.5 -12 1 97.38 170 ILE A N 1
ATOM 1270 C CA . ILE A 1 170 ? 1.748 -30.781 -11.039 1 97.38 170 ILE A CA 1
ATOM 1271 C C . ILE A 1 170 ? 0.939 -30.484 -9.781 1 97.38 170 ILE A C 1
ATOM 1273 O O . ILE A 1 170 ? -0.2 -30.016 -9.867 1 97.38 170 ILE A O 1
ATOM 1277 N N . LYS A 1 171 ? 1.505 -30.766 -8.68 1 96 171 LYS A N 1
ATOM 1278 C CA . LYS A 1 171 ? 0.823 -30.516 -7.414 1 96 171 LYS A CA 1
ATOM 1279 C C . LYS A 1 171 ? 0.565 -29.031 -7.219 1 96 171 LYS A C 1
ATOM 1281 O O . LYS A 1 171 ? 1.441 -28.203 -7.484 1 96 171 LYS A O 1
ATOM 1286 N N . GLU A 1 172 ? -0.588 -28.672 -6.73 1 92.88 172 GLU A N 1
ATOM 1287 C CA . GLU A 1 172 ? -1.009 -27.281 -6.582 1 92.88 172 GLU A CA 1
ATOM 1288 C C . GLU A 1 172 ? -0.114 -26.547 -5.594 1 92.88 172 GLU A C 1
ATOM 1290 O O . GLU A 1 172 ? 0.152 -25.344 -5.766 1 92.88 172 GLU A O 1
ATOM 1295 N N . ASP A 1 173 ? 0.34 -27.234 -4.602 1 94.19 173 ASP A N 1
ATOM 1296 C CA . ASP A 1 173 ? 1.121 -26.594 -3.545 1 94.19 173 ASP A CA 1
ATOM 1297 C C . ASP A 1 173 ? 2.592 -26.484 -3.941 1 94.19 173 ASP A C 1
ATOM 1299 O O . ASP A 1 173 ? 3.453 -26.25 -3.09 1 94.19 173 ASP A O 1
ATOM 1303 N N . LYS A 1 174 ? 2.883 -26.656 -5.242 1 97.69 174 LYS A N 1
ATOM 1304 C CA . LYS A 1 174 ? 4.242 -26.484 -5.75 1 97.69 174 LYS A CA 1
ATOM 1305 C C . LYS A 1 174 ? 4.293 -25.406 -6.828 1 97.69 174 LYS A C 1
ATOM 1307 O O . LYS A 1 174 ? 5.277 -25.297 -7.562 1 97.69 174 LYS A O 1
ATOM 1312 N N . ILE A 1 175 ? 3.199 -24.641 -6.941 1 98.06 175 ILE A N 1
ATOM 1313 C CA . ILE A 1 175 ? 3.104 -23.656 -8.023 1 98.06 175 ILE A CA 1
ATOM 1314 C C . ILE A 1 175 ? 2.982 -22.25 -7.438 1 98.06 175 ILE A C 1
ATOM 1316 O O . ILE A 1 175 ? 2.166 -22.016 -6.547 1 98.06 175 ILE A O 1
ATOM 1320 N N . ALA A 1 176 ? 3.807 -21.359 -7.852 1 98.25 176 ALA A N 1
ATOM 1321 C CA . ALA A 1 176 ? 3.643 -19.922 -7.684 1 98.25 176 ALA A CA 1
ATOM 1322 C C . ALA A 1 176 ? 3.342 -19.25 -9.016 1 98.25 176 ALA A C 1
ATOM 1324 O O . ALA A 1 176 ? 3.711 -19.75 -10.078 1 98.25 176 ALA A O 1
ATOM 1325 N N . LEU A 1 177 ? 2.648 -18.156 -8.953 1 98.25 177 LEU A N 1
ATOM 1326 C CA . LEU A 1 177 ? 2.254 -17.438 -10.156 1 98.25 177 LEU A CA 1
ATOM 1327 C C . LEU A 1 177 ? 3.086 -16.172 -10.336 1 98.25 177 LEU A C 1
ATOM 1329 O O . LEU A 1 177 ? 3.398 -15.484 -9.359 1 98.25 177 LEU A O 1
ATOM 1333 N N . ASP A 1 178 ? 3.443 -15.859 -11.539 1 98.44 178 ASP A N 1
ATOM 1334 C CA . ASP A 1 178 ? 4.16 -14.641 -11.906 1 98.44 178 ASP A CA 1
ATOM 1335 C C . ASP A 1 178 ? 3.389 -13.844 -12.953 1 98.44 178 ASP A C 1
ATOM 1337 O O . ASP A 1 178 ? 3.25 -14.281 -14.094 1 98.44 178 ASP A O 1
ATOM 1341 N N . PRO A 1 179 ? 2.912 -12.648 -12.625 1 97.44 179 PRO A N 1
ATOM 1342 C CA . PRO A 1 179 ? 2.176 -11.836 -13.594 1 97.44 179 PRO A CA 1
ATOM 1343 C C . PRO A 1 179 ? 3.072 -11.273 -14.695 1 97.44 179 PRO A C 1
ATOM 1345 O O . PRO A 1 179 ? 2.578 -10.703 -15.664 1 97.44 179 PRO A O 1
ATOM 1348 N N . LEU A 1 180 ? 4.395 -11.438 -14.57 1 96.25 180 LEU A N 1
ATOM 1349 C CA . LEU A 1 180 ? 5.387 -11.094 -15.578 1 96.25 180 LEU A CA 1
ATOM 1350 C C . LEU A 1 180 ? 5.383 -9.594 -15.859 1 96.25 180 LEU A C 1
ATOM 1352 O O . LEU A 1 180 ? 5.281 -9.18 -17.016 1 96.25 180 LEU A O 1
ATOM 1356 N N . ILE A 1 181 ? 5.609 -8.828 -14.836 1 95.56 181 ILE A N 1
ATOM 1357 C CA . ILE A 1 181 ? 5.77 -7.391 -14.992 1 95.56 181 ILE A CA 1
ATOM 1358 C C . ILE A 1 181 ? 6.855 -7.102 -16.031 1 95.56 181 ILE A C 1
ATOM 1360 O O . ILE A 1 181 ? 7.941 -7.688 -15.977 1 95.56 181 ILE A O 1
ATOM 1364 N N . GLY A 1 182 ? 6.539 -6.246 -17 1 91 182 GLY A N 1
ATOM 1365 C CA . GLY A 1 182 ? 7.52 -5.832 -17.984 1 91 182 GLY A CA 1
ATOM 1366 C C . GLY A 1 182 ? 7.375 -6.566 -19.312 1 91 182 GLY A C 1
ATOM 1367 O O . GLY A 1 182 ? 8.023 -6.215 -20.297 1 91 182 GLY A O 1
ATOM 1368 N N . PHE A 1 183 ? 6.531 -7.535 -19.406 1 89.81 183 PHE A N 1
ATOM 1369 C CA . PHE A 1 183 ? 6.465 -8.383 -20.594 1 89.81 183 PHE A CA 1
ATOM 1370 C C . PHE A 1 183 ? 5.453 -7.828 -21.594 1 89.81 183 PHE A C 1
ATOM 1372 O O . PHE A 1 183 ? 5.57 -8.07 -22.797 1 89.81 183 PHE A O 1
ATOM 1379 N N . PHE A 1 184 ? 4.477 -7.133 -21.109 1 85.44 184 PHE A N 1
ATOM 1380 C CA . PHE A 1 184 ? 3.432 -6.625 -22 1 85.44 184 PHE A CA 1
ATOM 1381 C C . PHE A 1 184 ? 3.736 -5.199 -22.438 1 85.44 184 PHE A C 1
ATOM 1383 O O . PHE A 1 184 ? 3.551 -4.254 -21.672 1 85.44 184 PHE A O 1
ATOM 1390 N N . ARG A 1 185 ? 4.262 -5.043 -23.641 1 78.62 185 ARG A N 1
ATOM 1391 C CA . ARG A 1 185 ? 4.797 -3.76 -24.094 1 78.62 185 ARG A CA 1
ATOM 1392 C C . ARG A 1 185 ? 3.816 -3.061 -25.031 1 78.62 185 ARG A C 1
ATOM 1394 O O . ARG A 1 185 ? 4.223 -2.492 -26.047 1 78.62 185 ARG A O 1
ATOM 1401 N N . GLU A 1 186 ? 2.625 -3.145 -24.766 1 75.94 186 GLU A N 1
ATOM 1402 C CA . GLU A 1 186 ? 1.665 -2.322 -25.484 1 75.94 186 GLU A CA 1
ATOM 1403 C C . GLU A 1 186 ? 1.849 -0.842 -25.172 1 75.94 186 GLU A C 1
ATOM 1405 O O . GLU A 1 186 ? 2.742 -0.473 -24.406 1 75.94 186 GLU A O 1
ATOM 1410 N N . LYS A 1 187 ? 1.019 -0.06 -25.891 1 78.06 187 LYS A N 1
ATOM 1411 C CA . LYS A 1 187 ? 1.015 1.37 -25.594 1 78.06 187 LYS A CA 1
ATOM 1412 C C . LYS A 1 187 ? 0.765 1.623 -24.109 1 78.06 187 LYS A C 1
ATOM 1414 O O . LYS A 1 187 ? -0.027 0.919 -23.484 1 78.06 187 LYS A O 1
ATOM 1419 N N . ASN A 1 188 ? 1.584 2.322 -23.406 1 87.44 188 ASN A N 1
ATOM 1420 C CA . ASN A 1 188 ? 1.419 2.713 -22 1 87.44 188 ASN A CA 1
ATOM 1421 C C . ASN A 1 188 ? 1.688 1.545 -21.062 1 87.44 188 ASN A C 1
ATOM 1423 O O . ASN A 1 188 ? 0.98 1.367 -20.062 1 87.44 188 ASN A O 1
ATOM 1427 N N . TRP A 1 189 ? 2.662 0.709 -21.453 1 88.44 189 TRP A N 1
ATOM 1428 C CA . TRP A 1 189 ? 3.008 -0.5 -20.719 1 88.44 189 TRP A CA 1
ATOM 1429 C C . TRP A 1 189 ? 3.316 -0.177 -19.266 1 88.44 189 TRP A C 1
ATOM 1431 O O . TRP A 1 189 ? 3.014 -0.968 -18.359 1 88.44 189 TRP A O 1
ATOM 1441 N N . TYR A 1 190 ? 3.898 1.01 -19.031 1 92.88 190 TYR A N 1
ATOM 1442 C CA . TYR A 1 190 ? 4.25 1.368 -17.672 1 92.88 190 TYR A CA 1
ATOM 1443 C C . TYR A 1 190 ? 3.002 1.621 -16.828 1 92.88 190 TYR A C 1
ATOM 1445 O O . TYR A 1 190 ? 2.99 1.361 -15.625 1 92.88 190 TYR A O 1
ATOM 1453 N N . ILE A 1 191 ? 1.91 2.066 -17.484 1 93.38 191 ILE A N 1
ATOM 1454 C CA . ILE A 1 191 ? 0.633 2.246 -16.797 1 93.38 191 ILE A CA 1
ATOM 1455 C C . ILE A 1 191 ? 0.035 0.882 -16.453 1 93.38 191 ILE A C 1
ATOM 1457 O O . ILE A 1 191 ? -0.403 0.653 -15.328 1 93.38 191 ILE A O 1
ATOM 1461 N N . ARG A 1 192 ? 0.097 -0.019 -17.406 1 92.19 192 ARG A N 1
ATOM 1462 C CA . ARG A 1 192 ? -0.426 -1.368 -17.219 1 92.19 192 ARG A CA 1
ATOM 1463 C C . ARG A 1 192 ? 0.316 -2.094 -16.094 1 92.19 192 ARG A C 1
ATOM 1465 O O . ARG A 1 192 ? -0.306 -2.656 -15.195 1 92.19 192 ARG A O 1
ATOM 1472 N N . ASP A 1 193 ? 1.629 -2.078 -16.156 1 94.38 193 ASP A N 1
ATOM 1473 C CA . ASP A 1 193 ? 2.449 -2.74 -15.141 1 94.38 193 ASP A CA 1
ATOM 1474 C C . ASP A 1 193 ? 2.164 -2.182 -13.75 1 94.38 193 ASP A C 1
ATOM 1476 O O . ASP A 1 193 ? 2.059 -2.939 -12.781 1 94.38 193 ASP A O 1
ATOM 1480 N N . SER A 1 194 ? 2.01 -0.88 -13.703 1 95.62 194 SER A N 1
ATOM 1481 C CA . SER A 1 194 ? 1.726 -0.229 -12.43 1 95.62 194 SER A CA 1
ATOM 1482 C C . SER A 1 194 ? 0.365 -0.651 -11.883 1 95.62 194 SER A C 1
ATOM 1484 O O . SER A 1 194 ? 0.216 -0.877 -10.68 1 95.62 194 SER A O 1
ATOM 1486 N N . GLU A 1 195 ? -0.602 -0.791 -12.734 1 92.25 195 GLU A N 1
ATOM 1487 C CA . GLU A 1 195 ? -1.933 -1.228 -12.328 1 92.25 195 GLU A CA 1
ATOM 1488 C C . GLU A 1 195 ? -1.907 -2.662 -11.805 1 92.25 195 GLU A C 1
ATOM 1490 O O . GLU A 1 195 ? -2.588 -2.988 -10.828 1 92.25 195 GLU A O 1
ATOM 1495 N N . VAL A 1 196 ? -1.137 -3.496 -12.43 1 94.12 196 VAL A N 1
ATOM 1496 C CA . VAL A 1 196 ? -1.022 -4.883 -12 1 94.12 196 VAL A CA 1
ATOM 1497 C C . VAL A 1 196 ? -0.393 -4.941 -10.609 1 94.12 196 VAL A C 1
ATOM 1499 O O . VAL A 1 196 ? -0.864 -5.676 -9.734 1 94.12 196 VAL A O 1
ATOM 1502 N N . ILE A 1 197 ? 0.626 -4.137 -10.383 1 96.75 197 ILE A N 1
ATOM 1503 C CA . ILE A 1 197 ? 1.275 -4.086 -9.078 1 96.75 197 ILE A CA 1
ATOM 1504 C C . ILE A 1 197 ? 0.285 -3.586 -8.031 1 96.75 197 ILE A C 1
ATOM 1506 O O . ILE A 1 197 ? 0.199 -4.145 -6.93 1 96.75 197 ILE A O 1
ATOM 1510 N N . ARG A 1 198 ? -0.474 -2.604 -8.383 1 93.5 198 ARG A N 1
ATOM 1511 C CA . ARG A 1 198 ? -1.45 -2 -7.477 1 93.5 198 ARG A CA 1
ATOM 1512 C C . ARG A 1 198 ? -2.516 -3.012 -7.07 1 93.5 198 ARG A C 1
ATOM 1514 O O . ARG A 1 198 ? -2.934 -3.047 -5.91 1 93.5 198 ARG A O 1
ATOM 1521 N N . ARG A 1 199 ? -2.941 -3.844 -7.984 1 90.38 199 ARG A N 1
ATOM 1522 C CA . ARG A 1 199 ? -4.07 -4.742 -7.754 1 90.38 199 ARG A CA 1
ATOM 1523 C C . ARG A 1 199 ? -3.604 -6.188 -7.648 1 90.38 199 ARG A C 1
ATOM 1525 O O . ARG A 1 199 ? -4.352 -7.113 -7.965 1 90.38 199 ARG A O 1
ATOM 1532 N N . LEU A 1 200 ? -2.406 -6.387 -7.219 1 92.44 200 LEU A N 1
ATOM 1533 C CA . LEU A 1 200 ? -1.766 -7.695 -7.184 1 92.44 200 LEU A CA 1
ATOM 1534 C C . LEU A 1 200 ? -2.588 -8.68 -6.359 1 92.44 200 LEU A C 1
ATOM 1536 O O . LEU A 1 200 ? -2.67 -9.867 -6.703 1 92.44 200 LEU A O 1
ATOM 1540 N N . ARG A 1 201 ? -3.232 -8.242 -5.297 1 87.12 201 ARG A N 1
ATOM 1541 C CA . ARG A 1 201 ? -3.992 -9.086 -4.379 1 87.12 201 ARG A CA 1
ATOM 1542 C C . ARG A 1 201 ? -5.121 -9.805 -5.109 1 87.12 201 ARG A C 1
ATOM 1544 O O . ARG A 1 201 ? -5.512 -10.914 -4.723 1 87.12 201 ARG A O 1
ATOM 1551 N N . SER A 1 202 ? -5.613 -9.188 -6.176 1 87.19 202 SER A N 1
ATOM 1552 C CA . SER A 1 202 ? -6.715 -9.766 -6.938 1 87.19 202 SER A CA 1
ATOM 1553 C C . SER A 1 202 ? -6.316 -11.094 -7.57 1 87.19 202 SER A C 1
ATOM 1555 O O . SER A 1 202 ? -7.18 -11.906 -7.914 1 87.19 202 SER A O 1
ATOM 1557 N N . LEU A 1 203 ? -5.051 -11.367 -7.699 1 90.94 203 LEU A N 1
ATOM 1558 C CA . LEU A 1 203 ? -4.582 -12.594 -8.328 1 90.94 203 LEU A CA 1
ATOM 1559 C C . LEU A 1 203 ? -4.645 -13.766 -7.344 1 90.94 203 LEU A C 1
ATOM 1561 O O . LEU A 1 203 ? -4.574 -14.922 -7.75 1 90.94 203 LEU A O 1
ATOM 1565 N N . LEU A 1 204 ? -4.793 -13.438 -6.059 1 86.62 204 LEU A N 1
ATOM 1566 C CA . LEU A 1 204 ? -4.836 -14.484 -5.043 1 86.62 204 LEU A CA 1
ATOM 1567 C C . LEU A 1 204 ? -6.086 -15.344 -5.195 1 86.62 204 LEU A C 1
ATOM 1569 O O . LEU A 1 204 ? -6.156 -16.453 -4.656 1 86.62 204 LEU A O 1
ATOM 1573 N N . ILE A 1 205 ? -7.02 -14.82 -5.992 1 82.56 205 ILE A N 1
ATOM 1574 C CA . ILE A 1 205 ? -8.258 -15.547 -6.246 1 82.56 205 ILE A CA 1
ATOM 1575 C C . ILE A 1 205 ? -7.941 -16.859 -6.957 1 82.56 205 ILE A C 1
ATOM 1577 O O . ILE A 1 205 ? -8.719 -17.812 -6.879 1 82.56 205 ILE A O 1
ATOM 1581 N N . LEU A 1 206 ? -6.773 -16.938 -7.566 1 89.38 206 LEU A N 1
ATOM 1582 C CA . LEU A 1 206 ? -6.371 -18.125 -8.305 1 89.38 206 LEU A CA 1
ATOM 1583 C C . LEU A 1 206 ? -5.832 -19.203 -7.363 1 89.38 206 LEU A C 1
ATOM 1585 O O . LEU A 1 206 ? -5.52 -20.312 -7.789 1 89.38 206 LEU A O 1
ATOM 1589 N N . GLY A 1 207 ? -5.668 -18.859 -6.109 1 86.56 207 GLY A N 1
ATOM 1590 C CA . GLY A 1 207 ? -5.363 -19.828 -5.078 1 86.56 207 GLY A CA 1
ATOM 1591 C C . GLY A 1 207 ? -3.893 -20.203 -5.016 1 86.56 207 GLY A C 1
ATOM 1592 O O . GLY A 1 207 ? -3.539 -21.297 -4.59 1 86.56 207 GLY A O 1
ATOM 1593 N N . ARG A 1 208 ? -3.045 -19.422 -5.535 1 93.94 208 ARG A N 1
ATOM 1594 C CA . ARG A 1 208 ? -1.604 -19.656 -5.52 1 93.94 208 ARG A CA 1
ATOM 1595 C C . ARG A 1 208 ? -0.859 -18.406 -5.047 1 93.94 208 ARG A C 1
ATOM 1597 O O . ARG A 1 208 ? -1.326 -17.297 -5.246 1 93.94 208 ARG A O 1
ATOM 1604 N N . PRO A 1 209 ? 0.302 -18.609 -4.383 1 96.06 209 PRO A N 1
ATOM 1605 C CA . PRO A 1 209 ? 1.107 -17.438 -4.047 1 96.06 209 PRO A CA 1
ATOM 1606 C C . PRO A 1 209 ? 1.676 -16.734 -5.277 1 96.06 209 PRO A C 1
ATOM 1608 O O . PRO A 1 209 ? 1.729 -17.312 -6.359 1 96.06 209 PRO A O 1
ATOM 1611 N N . ILE A 1 210 ? 2.049 -15.477 -5.125 1 97.25 210 ILE A N 1
ATOM 1612 C CA . ILE A 1 210 ? 2.469 -14.656 -6.254 1 97.25 210 ILE A CA 1
ATOM 1613 C C . ILE A 1 210 ? 3.969 -14.383 -6.164 1 97.25 210 ILE A C 1
ATOM 1615 O O . ILE A 1 210 ? 4.473 -13.984 -5.113 1 97.25 210 ILE A O 1
ATOM 1619 N N . CYS A 1 211 ? 4.715 -14.648 -7.199 1 98.5 211 CYS A N 1
ATOM 1620 C CA . CYS A 1 211 ? 6.094 -14.242 -7.438 1 98.5 211 CYS A CA 1
ATOM 1621 C C . CYS A 1 211 ? 6.152 -13.008 -8.328 1 98.5 211 CYS A C 1
ATOM 1623 O O . CYS A 1 211 ? 5.445 -12.93 -9.336 1 98.5 211 CYS A O 1
ATOM 1625 N N . ILE A 1 212 ? 6.949 -12.062 -7.957 1 97.81 212 ILE A N 1
ATOM 1626 C CA . ILE A 1 212 ? 7 -10.867 -8.797 1 97.81 212 ILE A CA 1
ATOM 1627 C C . ILE A 1 212 ? 8.445 -10.422 -8.977 1 97.81 212 ILE A C 1
ATOM 1629 O O . ILE A 1 212 ? 9.258 -10.531 -8.047 1 97.81 212 ILE A O 1
ATOM 1633 N N . GLY A 1 213 ? 8.852 -10.008 -10.148 1 97.25 213 GLY A N 1
ATOM 1634 C CA . GLY A 1 213 ? 10.117 -9.367 -10.484 1 97.25 213 G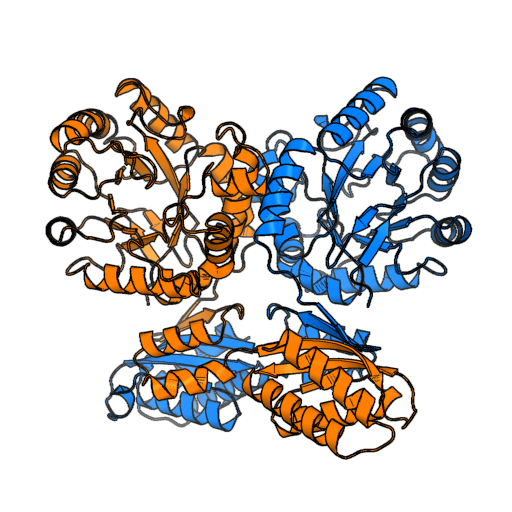LY A CA 1
ATOM 1635 C C . GLY A 1 213 ? 9.945 -7.965 -11.031 1 97.25 213 GLY A C 1
ATOM 1636 O O . GLY A 1 213 ? 9.438 -7.781 -12.141 1 97.25 213 GLY A O 1
ATOM 1637 N N . VAL A 1 214 ? 10.414 -6.984 -10.258 1 96.94 214 VAL A N 1
ATOM 1638 C CA . VAL A 1 214 ? 10.242 -5.602 -10.695 1 96.94 214 VAL A CA 1
ATOM 1639 C C . VAL A 1 214 ? 11.594 -4.891 -10.695 1 96.94 214 VAL A C 1
ATOM 1641 O O . VAL A 1 214 ? 11.688 -3.713 -11.055 1 96.94 214 VAL A O 1
ATOM 1644 N N . SER A 1 215 ? 12.648 -5.586 -10.469 1 93.38 215 SER A N 1
ATOM 1645 C CA . SER A 1 215 ? 13.977 -5.023 -10.25 1 93.38 215 SER A CA 1
ATOM 1646 C C . SER A 1 215 ? 14.484 -4.309 -11.5 1 93.38 215 SER A C 1
ATOM 1648 O O . SER A 1 215 ? 14.68 -4.934 -12.547 1 93.38 215 SER A O 1
ATOM 1650 N N . ARG A 1 216 ? 14.617 -3.014 -11.438 1 94.44 216 ARG A N 1
ATOM 1651 C CA . ARG A 1 216 ? 15.297 -2.123 -12.375 1 94.44 216 ARG A CA 1
ATOM 1652 C C . ARG A 1 216 ? 14.609 -2.146 -13.734 1 94.44 216 ARG A C 1
ATOM 1654 O O . ARG A 1 216 ? 15.227 -1.801 -14.75 1 94.44 216 A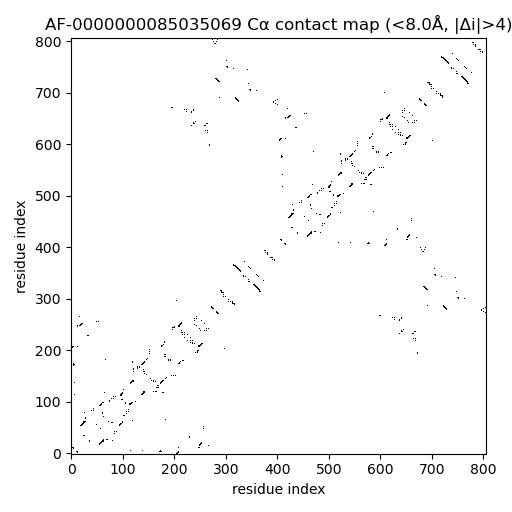RG A O 1
ATOM 1661 N N . LYS A 1 217 ? 13.422 -2.506 -13.805 1 93.38 217 LYS A N 1
ATOM 1662 C CA . LYS A 1 217 ? 12.703 -2.682 -15.07 1 93.38 217 LYS A CA 1
ATOM 1663 C C . LYS A 1 217 ? 12.359 -1.334 -15.695 1 93.38 217 LYS A C 1
ATOM 1665 O O . LYS A 1 217 ? 12.398 -0.302 -15.023 1 93.38 217 LYS A O 1
ATOM 1670 N N . SER A 1 218 ? 12.047 -1.387 -16.891 1 92.44 218 SER A N 1
ATOM 1671 C CA . SER A 1 218 ? 11.922 -0.195 -17.719 1 92.44 218 SER A CA 1
ATOM 1672 C C . SER A 1 218 ? 10.75 0.673 -17.281 1 92.44 218 SER A C 1
ATOM 1674 O O . SER A 1 218 ? 10.758 1.89 -17.469 1 92.44 218 SER A O 1
ATOM 1676 N N . PHE A 1 219 ? 9.695 0.113 -16.672 1 94.38 219 PHE A N 1
ATOM 1677 C CA . PHE A 1 219 ? 8.586 0.956 -16.25 1 94.38 219 PHE A CA 1
ATOM 1678 C C . PHE A 1 219 ? 9.039 1.943 -15.18 1 94.38 219 PHE A C 1
ATOM 1680 O O . PHE A 1 219 ? 8.531 3.064 -15.109 1 94.38 219 PHE A O 1
ATOM 1687 N N . ILE A 1 220 ? 10.023 1.58 -14.391 1 96.44 220 ILE A N 1
ATOM 1688 C CA . ILE A 1 220 ? 10.594 2.471 -13.391 1 96.44 220 ILE A CA 1
ATOM 1689 C C . ILE A 1 220 ? 11.281 3.648 -14.07 1 96.44 220 ILE A C 1
ATOM 1691 O O . ILE A 1 220 ? 11.133 4.797 -13.641 1 96.44 220 ILE A O 1
ATOM 1695 N N . GLY A 1 221 ? 12.039 3.307 -15.125 1 96.06 221 GLY A N 1
ATOM 1696 C CA . GLY A 1 221 ? 12.688 4.363 -15.891 1 96.06 221 GLY A CA 1
ATOM 1697 C C . GLY A 1 221 ? 11.711 5.348 -16.5 1 96.06 221 GLY A C 1
ATOM 1698 O O . GLY A 1 221 ? 11.93 6.559 -16.453 1 96.06 221 GLY A O 1
ATOM 1699 N N . LYS A 1 222 ? 10.656 4.82 -17.016 1 95.12 222 LYS A N 1
ATOM 1700 C CA . LYS A 1 222 ? 9.641 5.668 -17.641 1 95.12 222 LYS A CA 1
ATOM 1701 C C . LYS A 1 222 ? 8.984 6.582 -16.609 1 95.12 222 LYS A C 1
ATOM 1703 O O . LYS A 1 222 ? 8.758 7.766 -16.875 1 95.12 222 LYS A O 1
ATOM 1708 N N . ILE A 1 223 ? 8.734 6.074 -15.477 1 96.38 223 ILE A N 1
ATOM 1709 C CA . ILE A 1 223 ? 8.039 6.797 -14.422 1 96.38 223 ILE A CA 1
ATOM 1710 C C . ILE A 1 223 ? 8.969 7.855 -13.828 1 96.38 223 ILE A C 1
ATOM 1712 O O . ILE A 1 223 ? 8.539 8.977 -13.555 1 96.38 223 ILE A O 1
ATOM 1716 N N . THR A 1 224 ? 10.242 7.551 -13.688 1 97.12 224 THR A N 1
ATOM 1717 C CA . THR A 1 224 ? 11.148 8.406 -12.93 1 97.12 224 THR A CA 1
ATOM 1718 C C . THR A 1 224 ? 11.977 9.273 -13.867 1 97.12 224 THR A C 1
ATOM 1720 O O . THR A 1 224 ? 12.625 10.227 -13.43 1 97.12 224 THR A O 1
ATOM 1723 N N . GLY A 1 225 ? 12.008 8.898 -15.094 1 95.75 225 GLY A N 1
ATOM 1724 C CA . GLY A 1 225 ? 12.875 9.578 -16.031 1 95.75 225 GLY A CA 1
ATOM 1725 C C . GLY A 1 225 ? 14.305 9.062 -16.016 1 95.75 225 GLY A C 1
ATOM 1726 O O . GLY A 1 225 ? 15.188 9.648 -16.641 1 95.75 225 GLY A O 1
ATOM 1727 N N . GLU A 1 226 ? 14.562 8.008 -15.25 1 96.25 226 GLU A N 1
ATOM 1728 C CA . GLU A 1 226 ? 15.891 7.41 -15.148 1 96.25 226 GLU A CA 1
ATOM 1729 C C . GLU A 1 226 ? 16.094 6.324 -16.203 1 96.25 226 GLU A C 1
ATOM 1731 O O . GLU A 1 226 ? 15.664 5.184 -16.016 1 96.25 226 GLU A O 1
ATOM 1736 N N . GLU A 1 227 ? 16.844 6.559 -17.203 1 93.62 227 GLU A N 1
ATOM 1737 C CA . GLU A 1 227 ? 17 5.645 -18.328 1 93.62 227 GLU A CA 1
ATOM 1738 C C . GLU A 1 227 ? 18 4.543 -18.016 1 93.62 227 GLU A C 1
ATOM 1740 O O . GLU A 1 227 ? 17.891 3.422 -18.516 1 93.62 227 GLU A O 1
ATOM 1745 N N . ASP A 1 228 ? 18.953 4.848 -17.203 1 94.75 228 ASP A N 1
ATOM 1746 C CA . ASP A 1 228 ? 20.016 3.895 -16.859 1 94.75 228 ASP A CA 1
ATOM 1747 C C . ASP A 1 228 ? 19.531 2.889 -15.82 1 94.75 228 ASP A C 1
ATOM 1749 O O . ASP A 1 228 ? 19.297 3.246 -14.664 1 94.75 228 ASP A O 1
ATOM 1753 N N . PRO A 1 229 ? 19.422 1.626 -16.141 1 93.62 229 PRO A N 1
ATOM 1754 C CA . PRO A 1 229 ? 18.969 0.617 -15.188 1 93.62 229 PRO A CA 1
ATOM 1755 C C . PRO A 1 229 ? 19.812 0.57 -13.922 1 93.62 229 PRO A C 1
ATOM 1757 O O . PRO A 1 229 ? 19.312 0.233 -12.852 1 93.62 229 PRO A O 1
ATOM 1760 N N . GLU A 1 230 ? 21.062 0.956 -14 1 94.5 230 GLU A N 1
ATOM 1761 C CA . GLU A 1 230 ? 21.969 0.917 -12.852 1 94.5 230 GLU A CA 1
ATOM 1762 C C . GLU A 1 230 ? 21.531 1.906 -11.773 1 94.5 230 GLU A C 1
ATOM 1764 O O . GLU A 1 230 ? 21.891 1.76 -10.602 1 94.5 230 GLU A O 1
ATOM 1769 N N . LYS A 1 231 ? 20.781 2.844 -12.195 1 96.69 231 LYS A N 1
ATOM 1770 C CA . LYS A 1 231 ? 20.406 3.922 -11.289 1 96.69 231 LYS A CA 1
ATOM 1771 C C . LYS A 1 231 ? 18.953 3.793 -10.852 1 96.69 231 LYS A C 1
ATOM 1773 O O . LYS A 1 231 ? 18.359 4.738 -10.312 1 96.69 231 LYS A O 1
ATOM 1778 N N . ARG A 1 232 ? 18.312 2.617 -11.008 1 97.5 232 ARG A N 1
ATOM 1779 C CA . ARG A 1 232 ? 16.891 2.457 -10.75 1 97.5 232 ARG A CA 1
ATOM 1780 C C . ARG A 1 232 ? 16.656 1.682 -9.453 1 97.5 232 ARG A C 1
ATOM 1782 O O . ARG A 1 232 ? 15.547 1.194 -9.211 1 97.5 232 ARG A O 1
ATOM 1789 N N . LEU A 1 233 ? 17.703 1.582 -8.602 1 98 233 LEU A N 1
ATOM 1790 C CA . LEU A 1 233 ? 17.578 0.766 -7.398 1 98 233 LEU A CA 1
ATOM 1791 C C . LEU A 1 233 ? 16.469 1.273 -6.5 1 98 233 LEU A C 1
ATOM 1793 O O . LEU A 1 233 ? 15.641 0.488 -6.027 1 98 233 LEU A O 1
ATOM 1797 N N . PHE A 1 234 ? 16.406 2.613 -6.281 1 98.56 234 PHE A N 1
ATOM 1798 C CA . PHE A 1 234 ? 15.492 3.168 -5.293 1 98.56 234 PHE A CA 1
ATOM 1799 C C . PHE A 1 234 ? 14.047 3.047 -5.762 1 98.56 234 PHE A C 1
ATOM 1801 O O . PHE A 1 234 ? 13.164 2.701 -4.977 1 98.56 234 PHE A O 1
ATOM 1808 N N . GLY A 1 235 ? 13.812 3.264 -7.062 1 98.44 235 GLY A N 1
ATOM 1809 C CA . GLY A 1 235 ? 12.5 3 -7.629 1 98.44 235 GLY A CA 1
ATOM 1810 C C . GLY A 1 235 ? 12.117 1.533 -7.594 1 98.44 235 GLY A C 1
ATOM 1811 O O . GLY A 1 235 ? 10.953 1.194 -7.359 1 98.44 235 GLY A O 1
ATOM 1812 N N . SER A 1 236 ? 13.109 0.63 -7.777 1 98.44 236 SER A N 1
ATOM 1813 C CA . SER A 1 236 ? 12.898 -0.811 -7.691 1 98.44 236 SER A CA 1
ATOM 1814 C C . SER A 1 236 ? 12.43 -1.219 -6.297 1 98.44 236 SER A C 1
ATOM 1816 O O . SER A 1 236 ? 11.5 -2.016 -6.156 1 98.44 236 SER A O 1
ATOM 1818 N N . LEU A 1 237 ? 13.07 -0.635 -5.309 1 98.75 237 LEU A N 1
ATOM 1819 C CA . LEU A 1 237 ? 12.719 -0.96 -3.93 1 98.75 237 LEU A CA 1
ATOM 1820 C C . LEU A 1 237 ? 11.32 -0.45 -3.59 1 98.75 237 LEU A C 1
ATOM 1822 O O . LEU A 1 237 ? 10.578 -1.11 -2.863 1 98.75 237 LEU A O 1
ATOM 1826 N N . SER A 1 238 ? 10.969 0.705 -4.133 1 98.75 238 SER A N 1
ATOM 1827 C CA . SER A 1 238 ? 9.633 1.261 -3.943 1 98.75 238 SER A CA 1
ATOM 1828 C C . SER A 1 238 ? 8.562 0.355 -4.547 1 98.75 238 SER A C 1
ATOM 1830 O O . SER A 1 238 ? 7.602 -0.011 -3.871 1 98.75 238 SER A O 1
ATOM 1832 N N . ALA A 1 239 ? 8.742 -0.059 -5.762 1 98.69 239 ALA A N 1
ATOM 1833 C CA . ALA A 1 239 ? 7.805 -0.966 -6.426 1 98.69 239 ALA A CA 1
ATOM 1834 C C . ALA A 1 239 ? 7.723 -2.301 -5.691 1 98.69 239 ALA A C 1
ATOM 1836 O O . ALA A 1 239 ? 6.637 -2.869 -5.543 1 98.69 239 ALA A O 1
ATOM 1837 N N . THR A 1 240 ? 8.859 -2.773 -5.219 1 98.81 240 THR A N 1
ATOM 1838 C CA . THR A 1 240 ? 8.914 -4.016 -4.453 1 98.81 240 THR A CA 1
ATOM 1839 C C . THR A 1 240 ? 8.094 -3.896 -3.174 1 98.81 240 THR A C 1
ATOM 1841 O O . THR A 1 240 ? 7.297 -4.785 -2.852 1 98.81 240 THR A O 1
ATOM 1844 N N . ALA A 1 241 ? 8.273 -2.805 -2.48 1 98.69 241 ALA A N 1
ATOM 1845 C CA . ALA A 1 241 ? 7.547 -2.592 -1.231 1 98.69 241 ALA A CA 1
ATOM 1846 C C . ALA A 1 241 ? 6.039 -2.643 -1.457 1 98.69 241 ALA A C 1
ATOM 1848 O O . ALA A 1 241 ? 5.316 -3.312 -0.716 1 98.69 241 ALA A O 1
ATOM 1849 N N . ILE A 1 242 ? 5.582 -1.995 -2.49 1 97.75 242 ILE A N 1
ATOM 1850 C CA . ILE A 1 242 ? 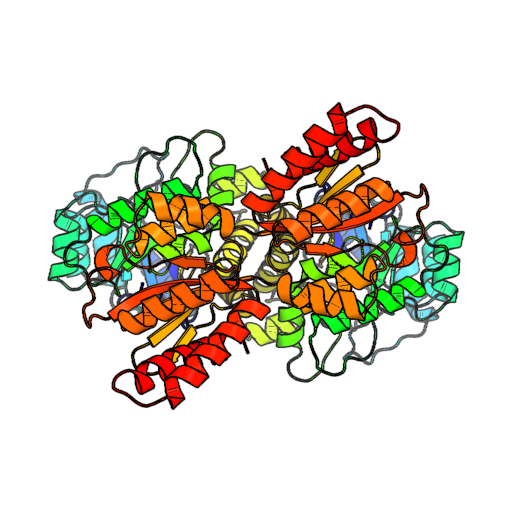4.156 -1.935 -2.781 1 97.75 242 ILE A CA 1
ATOM 1851 C C . ILE A 1 242 ? 3.66 -3.311 -3.223 1 97.75 242 ILE A C 1
ATOM 1853 O O . ILE A 1 242 ? 2.566 -3.734 -2.844 1 97.75 242 ILE A O 1
ATOM 1857 N N . ALA A 1 243 ? 4.469 -4 -4 1 97.88 243 ALA A N 1
ATOM 1858 C CA . ALA A 1 243 ? 4.09 -5.348 -4.422 1 97.88 243 ALA A CA 1
ATOM 1859 C C . ALA A 1 243 ? 3.926 -6.273 -3.219 1 97.88 243 ALA A C 1
ATOM 1861 O O . ALA A 1 243 ? 2.945 -7.016 -3.129 1 97.88 243 ALA A O 1
ATOM 1862 N N . VAL A 1 244 ? 4.883 -6.242 -2.307 1 97.62 244 VAL A N 1
ATOM 1863 C CA . VAL A 1 244 ? 4.809 -7.043 -1.089 1 97.62 244 VAL A CA 1
ATOM 1864 C C . VAL A 1 244 ? 3.584 -6.633 -0.274 1 97.62 244 VAL A C 1
ATOM 1866 O O . VAL A 1 244 ? 2.807 -7.484 0.162 1 97.62 244 VAL A O 1
ATOM 1869 N N . TYR A 1 245 ? 3.408 -5.344 -0.178 1 95.56 245 TYR A N 1
ATOM 1870 C CA . TYR A 1 245 ? 2.27 -4.801 0.555 1 95.56 245 TYR A CA 1
ATOM 1871 C C . TYR A 1 245 ? 0.955 -5.293 -0.036 1 95.56 245 TYR A C 1
ATOM 1873 O O . TYR A 1 245 ? -0.011 -5.531 0.693 1 95.56 245 TYR A O 1
ATOM 1881 N N . ASN A 1 246 ? 0.953 -5.504 -1.318 1 92.56 246 ASN A N 1
ATOM 1882 C CA . ASN A 1 246 ? -0.271 -5.883 -2.016 1 92.56 246 ASN A CA 1
ATOM 1883 C C . ASN A 1 246 ? -0.347 -7.391 -2.236 1 92.56 246 ASN A C 1
ATOM 1885 O O . ASN A 1 246 ? -1.175 -7.871 -3.014 1 92.56 246 ASN A O 1
ATOM 1889 N N . GLY A 1 247 ? 0.577 -8.172 -1.657 1 92.38 247 GLY A N 1
ATOM 1890 C CA . GLY A 1 247 ? 0.276 -9.594 -1.583 1 92.38 247 GLY A CA 1
ATOM 1891 C C . GLY A 1 247 ? 1.36 -10.469 -2.186 1 92.38 247 GLY A C 1
ATOM 1892 O O . GLY A 1 247 ? 1.265 -11.695 -2.154 1 92.38 247 GLY A O 1
ATOM 1893 N N . ALA A 1 248 ? 2.467 -9.906 -2.699 1 96.69 248 ALA A N 1
ATOM 1894 C CA . ALA A 1 248 ? 3.545 -10.727 -3.236 1 96.69 248 ALA A CA 1
ATOM 1895 C C . ALA A 1 248 ? 4.188 -11.57 -2.137 1 96.69 248 ALA A C 1
ATOM 1897 O O . ALA A 1 248 ? 4.387 -11.094 -1.018 1 96.69 248 ALA A O 1
ATOM 1898 N N . SER A 1 249 ? 4.543 -12.852 -2.506 1 96.94 249 SER A N 1
ATOM 1899 C CA . SER A 1 249 ? 5.105 -13.781 -1.534 1 96.94 249 SER A CA 1
ATOM 1900 C C . SER A 1 249 ? 6.555 -14.117 -1.865 1 96.94 249 SER A C 1
ATOM 1902 O O . SER A 1 249 ? 7.281 -14.648 -1.021 1 96.94 249 SER A O 1
ATOM 1904 N N . LEU A 1 250 ? 6.941 -13.906 -3.061 1 98.69 250 LEU A N 1
ATOM 1905 C CA . LEU A 1 250 ? 8.289 -14.18 -3.553 1 98.69 250 LEU A CA 1
ATOM 1906 C C . LEU A 1 250 ? 8.766 -13.07 -4.477 1 98.69 250 LEU A C 1
ATOM 1908 O O . LEU A 1 250 ? 8.086 -12.727 -5.445 1 98.69 250 LEU A O 1
ATOM 1912 N N . ILE A 1 251 ? 9.906 -12.469 -4.133 1 98.88 251 ILE A N 1
ATOM 1913 C CA . ILE A 1 251 ? 10.438 -11.344 -4.906 1 98.88 251 ILE A CA 1
ATOM 1914 C C . ILE A 1 251 ? 11.695 -11.781 -5.656 1 98.88 251 ILE A C 1
ATOM 1916 O O . ILE A 1 251 ? 12.68 -12.18 -5.035 1 98.88 251 ILE A O 1
ATOM 1920 N N . ARG A 1 252 ? 11.633 -11.734 -6.969 1 98.62 252 ARG A N 1
ATOM 1921 C CA . ARG A 1 252 ? 12.805 -11.984 -7.805 1 98.62 252 ARG A CA 1
ATOM 1922 C C . ARG A 1 252 ? 13.594 -10.703 -8.039 1 98.62 252 ARG A C 1
ATOM 1924 O O . ARG A 1 252 ? 13.047 -9.703 -8.5 1 98.62 252 ARG A O 1
ATOM 1931 N N . THR A 1 253 ? 14.891 -10.711 -7.715 1 98.25 253 THR A N 1
ATOM 1932 C CA . THR A 1 253 ? 15.641 -9.461 -7.789 1 98.25 253 THR A CA 1
ATOM 1933 C C . THR A 1 253 ? 17.109 -9.727 -8.07 1 98.25 253 THR A C 1
ATOM 1935 O O . THR A 1 253 ? 17.609 -10.836 -7.852 1 98.25 253 THR A O 1
ATOM 1938 N N . HIS A 1 254 ? 17.797 -8.703 -8.555 1 95.44 254 HIS A N 1
ATOM 1939 C CA . HIS A 1 254 ? 19.25 -8.703 -8.695 1 95.44 254 HIS A CA 1
ATOM 1940 C C . HIS A 1 254 ? 19.922 -8.125 -7.461 1 95.44 254 HIS A C 1
ATOM 1942 O O . HIS A 1 254 ? 21.125 -8.328 -7.246 1 95.44 254 HIS A O 1
ATOM 1948 N N . ASP A 1 255 ? 19.219 -7.363 -6.695 1 97.44 255 ASP A N 1
ATOM 1949 C CA . ASP A 1 255 ? 19.734 -6.637 -5.535 1 97.44 255 ASP A CA 1
ATOM 1950 C C . ASP A 1 255 ? 19.219 -7.246 -4.234 1 97.44 255 ASP A C 1
ATOM 1952 O O . ASP A 1 255 ? 18.391 -6.645 -3.549 1 97.44 255 ASP A O 1
ATOM 1956 N N . VAL A 1 256 ? 19.844 -8.344 -3.816 1 98.5 256 VAL A N 1
ATOM 1957 C CA . VAL A 1 256 ? 19.281 -9.18 -2.762 1 98.5 256 VAL A CA 1
ATOM 1958 C C . VAL A 1 256 ? 19.359 -8.445 -1.425 1 98.5 256 VAL A C 1
ATOM 1960 O O . VAL A 1 256 ? 18.344 -8.281 -0.738 1 98.5 256 VAL A O 1
ATOM 1963 N N . LYS A 1 257 ? 20.5 -7.883 -1.067 1 98.06 257 LYS A N 1
ATOM 1964 C CA . LYS A 1 257 ? 20.703 -7.254 0.234 1 98.06 257 LYS A CA 1
ATOM 1965 C C . LYS A 1 257 ? 19.719 -6.109 0.447 1 98.06 257 LYS A C 1
ATOM 1967 O O . LYS A 1 257 ? 19 -6.078 1.449 1 98.06 257 LYS A O 1
ATOM 1972 N N . GLU A 1 258 ? 19.688 -5.207 -0.525 1 98.38 258 GLU A N 1
ATOM 1973 C CA . GLU A 1 258 ? 18.797 -4.051 -0.465 1 98.38 258 GLU A CA 1
ATOM 1974 C C . GLU A 1 258 ? 17.328 -4.48 -0.417 1 98.38 258 GLU A C 1
ATOM 1976 O O . GLU A 1 258 ? 16.547 -3.953 0.374 1 98.38 258 GLU A O 1
ATOM 1981 N N . THR A 1 259 ? 17 -5.512 -1.167 1 98.81 259 THR A N 1
ATOM 1982 C CA . THR A 1 259 ? 15.617 -5.969 -1.308 1 98.81 259 THR A CA 1
ATOM 1983 C C . THR A 1 259 ? 15.156 -6.688 -0.046 1 98.81 259 THR A C 1
ATOM 1985 O O . THR A 1 259 ? 14.008 -6.539 0.375 1 98.81 259 THR A O 1
ATOM 1988 N N . VAL A 1 260 ? 16.016 -7.449 0.593 1 98.75 260 VAL A N 1
ATOM 1989 C CA . VAL A 1 260 ? 15.648 -8.18 1.802 1 98.75 260 VAL A CA 1
ATOM 1990 C C . VAL A 1 260 ? 15.219 -7.203 2.889 1 98.75 260 VAL A C 1
ATOM 1992 O O . VAL A 1 260 ? 14.195 -7.41 3.547 1 98.75 260 VAL A O 1
ATOM 1995 N N . GLN A 1 261 ? 15.922 -6.129 3.084 1 98.62 261 GLN A N 1
ATOM 1996 C CA . GLN A 1 261 ? 15.547 -5.141 4.09 1 98.62 261 GLN A CA 1
ATOM 1997 C C . GLN A 1 261 ? 14.211 -4.488 3.746 1 98.62 261 GLN A C 1
ATOM 1999 O O . GLN A 1 261 ? 13.352 -4.324 4.617 1 98.62 261 GLN A O 1
ATOM 2004 N N . ALA A 1 262 ? 14.047 -4.129 2.463 1 98.69 262 ALA A N 1
ATOM 2005 C CA . ALA A 1 262 ? 12.797 -3.514 2.02 1 98.69 262 ALA A CA 1
ATOM 2006 C C . ALA A 1 262 ? 11.617 -4.461 2.223 1 98.69 262 ALA A C 1
ATOM 2008 O O . ALA A 1 262 ? 10.555 -4.043 2.678 1 98.69 262 ALA A O 1
ATOM 2009 N N . VAL A 1 263 ? 11.836 -5.727 1.936 1 98.75 263 VAL A N 1
ATOM 2010 C CA . VAL A 1 263 ? 10.797 -6.746 2.045 1 98.75 263 VAL A CA 1
ATOM 2011 C C . VAL A 1 263 ? 10.391 -6.918 3.508 1 98.75 263 VAL A C 1
ATOM 2013 O O . VAL A 1 263 ? 9.203 -6.996 3.826 1 98.75 263 VAL A O 1
ATOM 2016 N N . ARG A 1 264 ? 11.312 -6.953 4.395 1 98.12 264 ARG A N 1
ATOM 2017 C CA . ARG A 1 264 ? 11.023 -7.145 5.812 1 98.12 264 ARG A CA 1
ATOM 2018 C C . ARG A 1 264 ? 10.125 -6.031 6.344 1 98.12 264 ARG A C 1
ATOM 2020 O O . ARG A 1 264 ? 9.172 -6.293 7.078 1 98.12 264 ARG A O 1
ATOM 2027 N N . VAL A 1 265 ? 10.398 -4.809 5.949 1 98.5 265 VAL A N 1
ATOM 2028 C CA . VAL A 1 265 ? 9.609 -3.672 6.406 1 98.5 265 VAL A CA 1
ATOM 2029 C C . VAL A 1 265 ? 8.211 -3.725 5.785 1 98.5 265 VAL A C 1
ATOM 2031 O O . VAL A 1 265 ? 7.207 -3.584 6.488 1 98.5 265 VAL A O 1
ATOM 2034 N N . ALA A 1 266 ? 8.148 -3.969 4.48 1 98.38 266 ALA A N 1
ATOM 2035 C CA . ALA A 1 266 ? 6.863 -4.016 3.789 1 98.38 266 ALA A CA 1
ATOM 2036 C C . ALA A 1 266 ? 5.984 -5.137 4.34 1 98.38 266 ALA A C 1
ATOM 2038 O O . ALA A 1 266 ? 4.785 -4.941 4.559 1 98.38 266 ALA A O 1
ATOM 2039 N N . GLU A 1 267 ? 6.598 -6.289 4.555 1 96.88 267 GLU A N 1
ATOM 2040 C CA . GLU A 1 267 ? 5.875 -7.434 5.102 1 96.88 267 GLU A CA 1
ATOM 2041 C C . GLU A 1 267 ? 5.32 -7.121 6.488 1 96.88 267 GLU A C 1
ATOM 2043 O O . GLU A 1 267 ? 4.188 -7.484 6.805 1 96.88 267 GLU A O 1
ATOM 2048 N N . PHE A 1 268 ? 6.086 -6.449 7.281 1 96.31 268 PHE A N 1
ATOM 2049 C CA . PHE A 1 268 ? 5.68 -6.137 8.648 1 96.31 268 PHE A CA 1
ATOM 2050 C C . PHE A 1 268 ? 4.516 -5.156 8.656 1 96.31 268 PHE A C 1
ATOM 2052 O O . PHE A 1 268 ? 3.621 -5.254 9.5 1 96.31 268 PHE A O 1
ATOM 2059 N N . ILE A 1 269 ? 4.527 -4.219 7.703 1 96.06 269 ILE A N 1
ATOM 2060 C CA . ILE A 1 269 ? 3.496 -3.188 7.656 1 96.06 269 ILE A CA 1
ATOM 2061 C C . ILE A 1 269 ? 2.225 -3.756 7.031 1 96.06 269 ILE A C 1
ATOM 2063 O O . ILE A 1 269 ? 1.116 -3.34 7.375 1 96.06 269 ILE A O 1
ATOM 2067 N N . ARG A 1 270 ? 2.393 -4.695 6.145 1 90.31 270 ARG A N 1
ATOM 2068 C CA . ARG A 1 270 ? 1.271 -5.246 5.391 1 90.31 270 ARG A CA 1
ATOM 2069 C C . ARG A 1 270 ? 0.239 -5.875 6.32 1 90.31 270 ARG A C 1
ATOM 2071 O O . ARG A 1 270 ? 0.592 -6.426 7.363 1 90.31 270 ARG A O 1
ATOM 2078 N N . LYS A 1 271 ? -1.008 -5.676 5.898 1 72.88 271 LYS A N 1
ATOM 2079 C CA . LYS A 1 271 ? -2.068 -6.41 6.59 1 72.88 271 LYS A CA 1
ATOM 2080 C C . LYS A 1 271 ? -2.148 -7.852 6.098 1 72.88 271 LYS A C 1
ATOM 2082 O O . LYS A 1 271 ? -2.207 -8.102 4.891 1 72.88 271 LYS A O 1
ATOM 2087 N N . GLU A 1 272 ? -1.994 -8.727 6.961 1 66.38 272 GLU A N 1
ATOM 2088 C CA . GLU A 1 272 ? -2.127 -10.117 6.535 1 66.38 272 GLU A CA 1
ATOM 2089 C C . GLU A 1 272 ? -3.594 -10.508 6.363 1 66.38 272 GLU A C 1
ATOM 2091 O O . GLU A 1 272 ? -4.48 -9.883 6.953 1 66.38 272 GLU A O 1
ATOM 2096 N N . VAL A 1 273 ? -3.781 -11.273 5.363 1 65.56 273 VAL A N 1
ATOM 2097 C CA . VAL A 1 273 ? -5.059 -11.977 5.262 1 65.56 273 VAL A CA 1
ATOM 2098 C C . VAL A 1 273 ? -5.281 -12.828 6.504 1 65.56 273 VAL A C 1
ATOM 2100 O O . VAL A 1 273 ? -4.426 -13.641 6.867 1 65.56 273 VAL A O 1
ATOM 2103 N N . ASP A 1 274 ? -6.387 -12.453 7.145 1 75.44 274 ASP A N 1
ATOM 2104 C CA . ASP A 1 274 ? -6.719 -13.266 8.312 1 75.44 274 ASP A CA 1
ATOM 2105 C C . ASP A 1 274 ? -7.199 -14.656 7.895 1 75.44 274 ASP A C 1
ATOM 2107 O O . ASP A 1 274 ? -7.961 -14.797 6.938 1 75.44 274 ASP A O 1
ATOM 2111 N N . GLN A 1 275 ? -6.535 -15.578 8.414 1 80.75 275 GLN A N 1
ATOM 2112 C CA . GLN A 1 275 ? -6.945 -16.953 8.133 1 80.75 275 GLN A CA 1
ATOM 2113 C C . GLN A 1 275 ? -7.184 -17.734 9.43 1 80.75 275 GLN A C 1
ATOM 2115 O O . GLN A 1 275 ? -6.492 -17.516 10.43 1 80.75 275 GLN A O 1
ATOM 2120 N N . VAL A 1 276 ? -8.258 -18.531 9.367 1 85.88 276 VAL A N 1
ATOM 2121 C CA . VAL A 1 276 ? -8.578 -19.375 10.516 1 85.88 276 VAL A CA 1
ATOM 2122 C C . VAL A 1 276 ? -8.961 -20.781 10.031 1 85.88 276 VAL A C 1
ATOM 2124 O O . VAL A 1 276 ? -9.562 -20.922 8.961 1 85.88 276 VAL A O 1
ATOM 2127 N N . ARG A 1 277 ? -8.469 -21.719 10.711 1 87.62 277 ARG A N 1
ATOM 2128 C CA . ARG A 1 277 ? -8.914 -23.078 10.5 1 87.62 277 ARG A CA 1
ATOM 2129 C C . ARG A 1 277 ? -9.641 -23.625 11.734 1 87.62 277 ARG A C 1
ATOM 2131 O O . ARG A 1 277 ? -9.125 -23.531 12.852 1 87.62 277 ARG A O 1
ATOM 2138 N N . VAL A 1 278 ? -10.797 -24.062 11.492 1 91.38 278 VAL A N 1
ATOM 2139 C CA . VAL A 1 278 ? -11.602 -24.688 12.531 1 91.38 278 VAL A CA 1
ATOM 2140 C C . VAL A 1 278 ? -12.141 -26.031 12.016 1 91.38 278 VAL A C 1
ATOM 2142 O O . VAL A 1 278 ? -13.07 -26.062 11.203 1 91.38 278 VAL A O 1
ATOM 2145 N N . GLY A 1 279 ? -11.57 -27.125 12.531 1 92.12 279 GLY A N 1
ATOM 2146 C CA . GLY A 1 279 ? -11.969 -28.406 11.992 1 92.12 279 GLY A CA 1
ATOM 2147 C C . GLY A 1 279 ? -11.703 -28.547 10.5 1 92.12 279 GLY A C 1
ATOM 2148 O O . GLY A 1 279 ? -10.578 -28.328 10.047 1 92.12 279 GLY A O 1
ATOM 2149 N N . ASP A 1 280 ? -12.797 -28.734 9.734 1 88.69 280 ASP A N 1
ATOM 2150 C CA . ASP A 1 280 ? -12.672 -28.938 8.297 1 88.69 280 ASP A CA 1
ATOM 2151 C C . ASP A 1 280 ? -12.828 -27.625 7.539 1 88.69 280 ASP A C 1
ATOM 2153 O O . ASP A 1 280 ? -12.641 -27.578 6.32 1 88.69 280 ASP A O 1
ATOM 2157 N N . VAL A 1 281 ? -13.094 -26.594 8.312 1 90 281 VAL A N 1
ATOM 2158 C CA . VAL A 1 281 ? -13.398 -25.312 7.676 1 90 281 VAL A CA 1
ATOM 2159 C C . VAL A 1 281 ? -12.18 -24.406 7.73 1 90 281 VAL A C 1
ATOM 2161 O O . VAL A 1 281 ? -11.57 -24.234 8.789 1 90 281 VAL A O 1
ATOM 2164 N N . GLU A 1 282 ? -11.805 -23.938 6.574 1 88.38 282 GLU A N 1
ATOM 2165 C CA . GLU A 1 282 ? -10.82 -22.875 6.465 1 88.38 282 GLU A CA 1
ATOM 2166 C C . GLU A 1 282 ? -11.461 -21.578 5.973 1 88.38 282 GLU A C 1
ATOM 2168 O O . GLU A 1 282 ? -12.25 -21.594 5.027 1 88.38 282 GLU A O 1
ATOM 2173 N N . ALA A 1 283 ? -11.211 -20.531 6.672 1 89.25 283 ALA A N 1
ATOM 2174 C CA . ALA A 1 283 ? -11.805 -19.25 6.32 1 89.25 283 ALA A CA 1
ATOM 2175 C C . ALA A 1 283 ? -10.734 -18.172 6.145 1 89.25 283 ALA A C 1
ATOM 2177 O O . ALA A 1 283 ? -9.758 -18.125 6.902 1 89.25 283 ALA A O 1
ATOM 2178 N N . TYR A 1 284 ? -11 -17.422 5.109 1 84.12 284 TYR A N 1
ATOM 2179 C CA . TYR A 1 284 ? -10.078 -16.344 4.754 1 84.12 284 TYR A CA 1
ATOM 2180 C C . TYR A 1 284 ? -10.82 -15.023 4.617 1 84.12 284 TYR A C 1
ATOM 2182 O O . TYR A 1 284 ? -11.875 -14.953 3.98 1 84.12 284 TYR A O 1
ATOM 2190 N N . GLN A 1 285 ? -10.32 -14.062 5.277 1 84.56 285 GLN A N 1
ATOM 2191 C CA . GLN A 1 285 ? -10.883 -12.727 5.113 1 84.56 285 GLN A CA 1
ATOM 2192 C C . GLN A 1 285 ? -10.039 -11.891 4.16 1 84.56 285 GLN A C 1
ATOM 2194 O O . GLN A 1 285 ? -8.836 -11.727 4.367 1 84.56 285 GLN A O 1
ATOM 2199 N N . PHE A 1 286 ? -10.688 -11.492 3.074 1 73.69 286 PHE A N 1
ATOM 2200 C CA . PHE A 1 286 ? -10 -10.648 2.105 1 73.69 286 PHE A CA 1
ATOM 2201 C C . PHE A 1 286 ? -10.297 -9.172 2.363 1 73.69 286 PHE A C 1
ATOM 2203 O O . PHE A 1 286 ? -11.391 -8.828 2.811 1 73.69 286 PHE A O 1
ATOM 2210 N N . SER A 1 287 ? -9.281 -8.359 2.363 1 63.59 287 SER A N 1
ATOM 2211 C CA . SER A 1 287 ? -9.477 -6.922 2.502 1 63.59 287 SER A CA 1
ATOM 2212 C C . SER A 1 287 ? -10.188 -6.34 1.283 1 63.59 287 SER A C 1
ATOM 2214 O O . SER A 1 287 ? -10.125 -6.91 0.192 1 63.59 287 SER A O 1
ATOM 2216 N N . PHE A 1 288 ? -11 -5.25 1.467 1 59.28 288 PHE A N 1
ATOM 2217 C CA . PHE A 1 288 ? -11.977 -4.621 0.582 1 59.28 288 PHE A CA 1
ATOM 2218 C C . PHE A 1 288 ? -11.273 -3.797 -0.493 1 59.28 288 PHE A C 1
ATOM 2220 O O . PHE A 1 288 ? -11.93 -3.094 -1.267 1 59.28 288 PHE A O 1
ATOM 2227 N N . ASP A 1 289 ? -10.352 -4.352 -1.329 1 64.62 289 ASP A N 1
ATOM 2228 C CA . ASP A 1 289 ? -9.93 -3.59 -2.502 1 64.62 289 ASP A CA 1
ATOM 2229 C C . ASP A 1 289 ? -10.258 -4.34 -3.791 1 64.62 289 ASP A C 1
ATOM 2231 O O . ASP A 1 289 ? -9.812 -3.953 -4.871 1 64.62 289 ASP A O 1
ATOM 2235 N N . LEU A 1 290 ? -11.086 -5.27 -3.674 1 70.62 290 LEU A N 1
ATOM 2236 C CA . LEU A 1 290 ? -11.523 -6.012 -4.852 1 70.62 290 LEU A CA 1
ATOM 2237 C C . LEU A 1 290 ? -12.672 -5.293 -5.555 1 70.62 290 LEU A C 1
ATOM 2239 O O . LEU A 1 290 ? -13.57 -4.766 -4.898 1 70.62 290 LEU A O 1
ATOM 2243 N N . ARG A 1 291 ? -12.578 -5.207 -6.848 1 76.94 291 ARG A N 1
ATOM 2244 C CA . ARG A 1 291 ? -13.609 -4.594 -7.676 1 76.94 291 ARG A CA 1
ATOM 2245 C C . ARG A 1 291 ? -14.68 -5.609 -8.055 1 76.94 291 ARG A C 1
ATOM 2247 O O . ARG A 1 291 ? -14.516 -6.809 -7.832 1 76.94 291 ARG A O 1
ATOM 2254 N N . ALA A 1 292 ? -15.734 -5.035 -8.531 1 80.06 292 ALA A N 1
ATOM 2255 C CA . ALA A 1 292 ? -16.859 -5.887 -8.93 1 80.06 292 ALA A CA 1
ATOM 2256 C C . ALA A 1 292 ? -16.391 -6.961 -9.914 1 80.06 292 ALA A C 1
ATOM 2258 O O . ALA A 1 292 ? -16.797 -8.125 -9.797 1 80.06 292 ALA A O 1
ATOM 2259 N N . GLU A 1 293 ? -15.5 -6.625 -10.781 1 81 293 GLU A N 1
ATOM 2260 C CA . GLU A 1 293 ? -15.031 -7.574 -11.781 1 81 293 GLU A CA 1
ATOM 2261 C C . GLU A 1 293 ? -14.172 -8.664 -11.141 1 81 293 GLU A C 1
ATOM 2263 O O . GLU A 1 293 ? -14.219 -9.82 -11.57 1 81 293 GLU A O 1
ATOM 2268 N N . ASP A 1 294 ? -13.406 -8.32 -10.172 1 82.12 294 ASP A N 1
ATOM 2269 C CA . ASP A 1 294 ? -12.625 -9.305 -9.438 1 82.12 294 ASP A CA 1
ATOM 2270 C C . ASP A 1 294 ? -13.539 -10.305 -8.719 1 82.12 294 ASP A C 1
ATOM 2272 O O . ASP A 1 294 ? -13.281 -11.508 -8.734 1 82.12 294 ASP A O 1
ATOM 2276 N N . MET A 1 295 ? -14.609 -9.727 -8.203 1 82 295 MET A N 1
ATOM 2277 C CA . MET A 1 295 ? -15.547 -10.57 -7.469 1 82 295 MET A CA 1
ATOM 2278 C C . MET A 1 295 ? -16.297 -11.508 -8.414 1 82 295 MET A C 1
ATOM 2280 O O . MET A 1 295 ? -16.547 -12.664 -8.07 1 82 295 MET A O 1
ATOM 2284 N N . GLU A 1 296 ? -16.641 -10.984 -9.523 1 84.56 296 GLU A N 1
ATOM 2285 C CA . GLU A 1 296 ? -17.281 -11.836 -10.523 1 84.56 296 GLU A CA 1
ATOM 2286 C C . GLU A 1 296 ? -16.406 -13.047 -10.852 1 84.56 296 GLU A C 1
ATOM 2288 O O . GLU A 1 296 ? -16.875 -14.188 -10.797 1 84.56 296 GLU A O 1
ATOM 2293 N N . ASP A 1 297 ? -15.133 -12.75 -11.117 1 83.88 297 ASP A N 1
ATOM 2294 C CA . ASP A 1 297 ? -14.188 -13.82 -11.422 1 83.88 297 ASP A CA 1
ATOM 2295 C C . ASP A 1 297 ? -14.023 -14.766 -10.242 1 83.88 297 ASP A C 1
ATOM 2297 O O . ASP A 1 297 ? -13.914 -15.984 -10.422 1 83.88 297 ASP A O 1
ATOM 2301 N N . PHE A 1 298 ? -14.062 -14.266 -9.078 1 84.69 298 PHE A N 1
ATOM 2302 C CA . PHE A 1 298 ? -13.922 -15.062 -7.863 1 84.69 298 PHE A CA 1
ATOM 2303 C C . PHE A 1 298 ? -15.086 -16.031 -7.715 1 84.69 298 PHE A C 1
ATOM 2305 O O . PHE A 1 298 ? -14.883 -17.219 -7.461 1 84.69 298 PHE A O 1
ATOM 2312 N N . PHE A 1 299 ? -16.25 -15.5 -7.969 1 84.69 299 PHE A N 1
ATOM 2313 C CA . PHE A 1 299 ? -17.438 -16.328 -7.875 1 84.69 299 PHE A CA 1
ATOM 2314 C C . PHE A 1 299 ? -17.406 -17.453 -8.906 1 84.69 299 PHE A C 1
ATOM 2316 O O . PHE A 1 299 ? -17.75 -18.594 -8.602 1 84.69 299 PHE A O 1
ATOM 2323 N N . ILE A 1 300 ? -16.875 -17.094 -9.992 1 82.44 300 ILE A N 1
ATOM 2324 C CA . ILE A 1 300 ? -16.781 -18.078 -11.055 1 82.44 300 ILE A CA 1
ATOM 2325 C C . ILE A 1 300 ? -15.734 -19.141 -10.688 1 82.44 300 ILE A C 1
ATOM 2327 O O . ILE A 1 300 ? -15.945 -20.328 -10.914 1 82.44 300 ILE A O 1
ATOM 2331 N N . GLU A 1 301 ? -14.703 -18.719 -10.109 1 82.5 301 GLU A N 1
ATOM 2332 C CA . GLU A 1 301 ? -13.625 -19.625 -9.711 1 82.5 301 GLU A CA 1
ATOM 2333 C C . GLU A 1 301 ? -14.102 -20.641 -8.68 1 82.5 301 GLU A C 1
ATOM 2335 O O . GLU A 1 301 ? -13.641 -21.781 -8.672 1 82.5 301 GLU A O 1
ATOM 2340 N N . ILE A 1 302 ? -15.039 -20.297 -7.848 1 82.81 302 ILE A N 1
ATOM 2341 C CA . ILE A 1 302 ? -15.492 -21.234 -6.832 1 82.81 302 ILE A CA 1
ATOM 2342 C C . ILE A 1 302 ? -16.641 -22.078 -7.387 1 82.81 302 ILE A C 1
ATOM 2344 O O . ILE A 1 302 ? -17.203 -22.922 -6.672 1 82.81 302 ILE A O 1
ATOM 2348 N N . GLY A 1 303 ? -17.062 -21.781 -8.641 1 81.81 303 GLY A N 1
ATOM 2349 C CA . GLY A 1 303 ? -18.016 -22.656 -9.312 1 81.81 303 GLY A CA 1
ATOM 2350 C C . GLY A 1 303 ? -19.422 -22.094 -9.344 1 81.81 303 GLY A C 1
ATOM 2351 O O . GLY A 1 303 ? -20.391 -22.812 -9.617 1 81.81 303 GLY A O 1
ATOM 2352 N N . SER A 1 304 ? -19.531 -20.797 -9.102 1 85.12 304 SER A N 1
ATOM 2353 C CA . SER A 1 304 ? -20.844 -20.172 -9.195 1 85.12 304 SER A CA 1
ATOM 2354 C C . SER A 1 304 ? -21.281 -20.016 -10.648 1 85.12 304 SER A C 1
ATOM 2356 O O . SER A 1 304 ? -20.438 -19.922 -11.539 1 85.12 304 SER A O 1
ATOM 2358 N N . HIS A 1 305 ? -22.578 -20.031 -10.758 1 85.75 305 HIS A N 1
ATOM 2359 C CA . HIS A 1 305 ? -23.109 -19.781 -12.094 1 85.75 305 HIS A CA 1
ATOM 2360 C C . HIS A 1 305 ? -22.75 -18.391 -12.578 1 85.75 305 HIS A C 1
ATOM 2362 O O . HIS A 1 305 ? -22.891 -17.406 -11.836 1 85.75 305 HIS A O 1
ATOM 2368 N N . PRO A 1 306 ? -22.344 -18.266 -13.812 1 83.38 306 PRO A N 1
ATOM 2369 C CA . PRO A 1 306 ? -21.828 -17 -14.328 1 83.38 306 PRO A CA 1
ATOM 2370 C C . PRO A 1 306 ? -22.859 -15.867 -14.211 1 83.38 306 PRO A C 1
ATOM 2372 O O . PRO A 1 306 ? -22.5 -14.742 -13.859 1 83.38 306 PRO A O 1
ATOM 2375 N N . GLN A 1 307 ? -24.094 -16.125 -14.516 1 83 307 GLN A N 1
ATOM 2376 C CA . GLN A 1 307 ? -25.109 -15.086 -14.43 1 83 307 GLN A CA 1
ATOM 2377 C C . GLN A 1 307 ? -25.297 -14.602 -12.992 1 83 307 GLN A C 1
ATOM 2379 O O . GLN A 1 307 ? -25.422 -13.406 -12.742 1 83 307 GLN A O 1
ATOM 2384 N N . GLY A 1 308 ? -25.312 -15.586 -12.117 1 81.56 308 GLY A N 1
ATOM 2385 C CA . GLY A 1 308 ? -25.375 -15.227 -10.703 1 81.56 308 GLY A CA 1
ATOM 2386 C C . GLY A 1 308 ? -24.156 -14.469 -10.227 1 81.56 308 GLY A C 1
ATOM 2387 O O . GLY A 1 308 ? -24.281 -13.5 -9.469 1 81.56 308 GLY A O 1
ATOM 2388 N N . ALA A 1 309 ? -23.016 -14.898 -10.695 1 85.56 309 ALA A N 1
ATOM 2389 C CA . ALA A 1 309 ? -21.75 -14.266 -10.312 1 85.56 309 ALA A CA 1
ATOM 2390 C C . ALA A 1 309 ? -21.75 -12.789 -10.711 1 85.56 309 ALA A C 1
ATOM 2392 O O . ALA A 1 309 ? -21.328 -11.93 -9.922 1 85.56 309 ALA A O 1
ATOM 2393 N N . LYS A 1 310 ? -22.25 -12.453 -11.828 1 83.75 310 LYS A N 1
ATOM 2394 C CA . LYS A 1 310 ? -22.297 -11.078 -12.312 1 83.75 310 LYS A CA 1
ATOM 2395 C C . LYS A 1 310 ? -23.234 -10.227 -11.453 1 83.75 310 LYS A C 1
ATOM 2397 O O . LYS A 1 310 ? -22.875 -9.125 -11.039 1 83.75 310 LYS A O 1
ATOM 2402 N N . ARG A 1 311 ? -24.375 -10.734 -11.133 1 79.81 311 ARG A N 1
ATOM 2403 C CA . ARG A 1 311 ? -25.344 -10.016 -10.328 1 79.81 311 ARG A CA 1
ATOM 2404 C C . ARG A 1 311 ? -24.828 -9.758 -8.922 1 79.81 311 ARG A C 1
ATOM 2406 O O . ARG A 1 311 ? -25.016 -8.672 -8.375 1 79.81 311 ARG A O 1
ATOM 2413 N N . MET A 1 312 ? -24.172 -10.719 -8.445 1 81.31 312 MET A N 1
ATOM 2414 C CA . MET A 1 312 ? -23.641 -10.625 -7.082 1 81.31 312 MET A CA 1
ATOM 2415 C C . MET A 1 312 ? -22.469 -9.672 -7.012 1 81.31 312 MET A C 1
ATOM 2417 O O . MET A 1 312 ? -22.297 -8.953 -6.023 1 81.31 312 MET A O 1
ATOM 2421 N N . SER A 1 313 ? -21.672 -9.68 -8.047 1 83 313 SER A N 1
ATOM 2422 C CA . SER A 1 313 ? -20.453 -8.883 -8.055 1 83 313 SER A CA 1
ATOM 2423 C C . SER A 1 313 ? -20.766 -7.395 -7.934 1 83 313 SER A C 1
ATOM 2425 O O . SER A 1 313 ? -20.031 -6.652 -7.281 1 83 313 SER A O 1
ATOM 2427 N N . ASP A 1 314 ? -21.859 -6.887 -8.469 1 78.31 314 ASP A N 1
ATOM 2428 C CA . ASP A 1 314 ? -22.25 -5.484 -8.383 1 78.31 314 ASP A CA 1
ATOM 2429 C C . ASP A 1 314 ? -22.562 -5.086 -6.941 1 78.31 314 ASP A C 1
ATOM 2431 O O . ASP A 1 314 ? -22.438 -3.912 -6.582 1 78.31 314 ASP A O 1
ATOM 2435 N N . LYS A 1 315 ? -22.875 -6.051 -6.176 1 77.56 315 LYS A N 1
ATOM 2436 C CA . LYS A 1 315 ? -23.234 -5.789 -4.785 1 77.56 315 LYS A CA 1
ATOM 2437 C C . LYS A 1 315 ? -22 -5.895 -3.881 1 77.56 315 LYS A C 1
ATOM 2439 O O . LYS A 1 315 ? -22.031 -5.457 -2.729 1 77.56 315 LYS A O 1
ATOM 2444 N N . ALA A 1 316 ? -21 -6.453 -4.531 1 76.81 316 ALA A N 1
ATOM 2445 C CA . ALA A 1 316 ? -19.812 -6.746 -3.725 1 76.81 316 ALA A CA 1
ATOM 2446 C C . ALA A 1 316 ? -18.891 -5.531 -3.646 1 76.81 316 ALA A C 1
ATOM 2448 O O . ALA A 1 316 ? -18.062 -5.43 -2.734 1 76.81 316 ALA A O 1
ATOM 2449 N N . GLU A 1 317 ? -19 -4.633 -4.516 1 79.31 317 GLU A N 1
ATOM 2450 C CA . GLU A 1 317 ? -18.141 -3.455 -4.52 1 79.31 317 GLU A CA 1
ATOM 2451 C C . GLU A 1 317 ? -18.797 -2.285 -3.799 1 79.31 317 GLU A C 1
ATOM 2453 O O . GLU A 1 317 ? -19.797 -1.743 -4.281 1 79.31 317 GLU A O 1
ATOM 2458 N N . MET A 1 318 ? -18.203 -1.896 -2.689 1 80.69 318 MET A N 1
ATOM 2459 C CA . MET A 1 318 ? -18.703 -0.793 -1.877 1 80.69 318 MET A CA 1
ATOM 2460 C C . MET A 1 318 ? -17.906 0.476 -2.115 1 80.69 318 MET A C 1
ATOM 2462 O O . MET A 1 318 ? -16.688 0.41 -2.357 1 80.69 318 MET A O 1
ATOM 2466 N N . ARG A 1 319 ? -18.547 1.556 -2.047 1 83 319 ARG A N 1
ATOM 2467 C CA . ARG A 1 319 ? -17.906 2.855 -2.178 1 83 319 ARG A CA 1
ATOM 2468 C C . ARG A 1 319 ? -18.312 3.795 -1.053 1 83 319 ARG A C 1
ATOM 2470 O O . ARG A 1 319 ? -19.438 3.715 -0.556 1 83 319 ARG A O 1
ATOM 2477 N N . ILE A 1 320 ? -17.406 4.582 -0.608 1 83.88 320 ILE A N 1
ATOM 2478 C CA . ILE A 1 320 ? -17.641 5.691 0.313 1 83.88 320 ILE A CA 1
ATOM 2479 C C . ILE A 1 320 ? -17.422 7.016 -0.409 1 83.88 320 ILE A C 1
ATOM 2481 O O . ILE A 1 320 ? -16.328 7.273 -0.926 1 83.88 320 ILE A O 1
ATOM 2485 N N . ILE A 1 321 ? -18.438 7.781 -0.453 1 88.5 321 ILE A N 1
ATOM 2486 C CA . ILE A 1 321 ? -18.359 9.055 -1.163 1 88.5 321 ILE A CA 1
ATOM 2487 C C . ILE A 1 321 ? -18.641 10.203 -0.2 1 88.5 321 ILE A C 1
ATOM 2489 O O . ILE A 1 321 ? -19.688 10.219 0.464 1 88.5 321 ILE A O 1
ATOM 2493 N N . TYR A 1 322 ? -17.734 11.102 -0.043 1 88.12 322 TYR A N 1
ATOM 2494 C CA . TYR A 1 322 ? -17.906 12.344 0.697 1 88.12 322 TYR A CA 1
ATOM 2495 C C . TYR A 1 322 ? -18.234 13.5 -0.245 1 88.12 322 TYR A C 1
ATOM 2497 O O . TYR A 1 322 ? -17.547 13.703 -1.248 1 88.12 322 TYR A O 1
ATOM 2505 N N . MET A 1 323 ? -19.328 14.164 0.02 1 90.44 323 MET A N 1
ATOM 2506 C CA . MET A 1 323 ? -19.719 15.312 -0.788 1 90.44 323 MET A CA 1
ATOM 2507 C C . MET A 1 323 ? -19.812 16.578 0.071 1 90.44 323 MET A C 1
ATOM 2509 O O . MET A 1 323 ? -20.312 16.516 1.198 1 90.44 323 MET A O 1
ATOM 2513 N N . ARG A 1 324 ? -19.328 17.609 -0.48 1 89.12 324 ARG A N 1
ATOM 2514 C CA . ARG A 1 324 ? -19.453 18.922 0.142 1 89.12 324 ARG A CA 1
ATOM 2515 C C . ARG A 1 324 ? -20.219 19.891 -0.755 1 89.12 324 ARG A C 1
ATOM 2517 O O . ARG A 1 324 ? -20.188 19.766 -1.981 1 89.12 324 ARG A O 1
ATOM 2524 N N . GLY A 1 325 ? -20.922 20.781 -0.057 1 89.31 325 GLY A N 1
ATOM 2525 C CA . GLY A 1 325 ? -21.609 21.844 -0.779 1 89.31 325 GLY A CA 1
ATOM 2526 C C . GLY A 1 325 ? -22.953 21.422 -1.336 1 89.31 325 GLY A C 1
ATOM 2527 O O . GLY A 1 325 ? -23.422 21.984 -2.32 1 89.31 325 GLY A O 1
ATOM 2528 N N . VAL A 1 326 ? -23.547 20.406 -0.699 1 92.31 326 VAL A N 1
ATOM 2529 C CA . VAL A 1 326 ? -24.844 19.938 -1.156 1 92.31 326 VAL A CA 1
ATOM 2530 C C . VAL A 1 326 ? -25.953 20.719 -0.449 1 92.31 326 VAL A C 1
ATOM 2532 O O . VAL A 1 326 ? -25.922 20.875 0.772 1 92.31 326 VAL A O 1
ATOM 2535 N N . ARG A 1 327 ? -26.875 21.203 -1.221 1 92.81 327 ARG A N 1
ATOM 2536 C CA . ARG A 1 327 ? -28 21.875 -0.581 1 92.81 327 ARG A CA 1
ATOM 2537 C C . ARG A 1 327 ? -28.75 20.938 0.364 1 92.81 327 ARG A C 1
ATOM 2539 O O . ARG A 1 327 ? -28.984 19.766 0.025 1 92.81 327 ARG A O 1
ATOM 2546 N N . ASN A 1 328 ? -29.172 21.438 1.445 1 91.81 328 ASN A N 1
ATOM 2547 C CA . ASN A 1 328 ? -29.703 20.641 2.547 1 91.81 328 ASN A CA 1
ATOM 2548 C C . ASN A 1 328 ? -30.891 19.797 2.102 1 91.81 328 ASN A C 1
ATOM 2550 O O . ASN A 1 328 ? -30.938 18.594 2.352 1 91.81 328 ASN A O 1
ATOM 2554 N N . PRO A 1 329 ? -31.844 20.328 1.404 1 90.94 329 PRO A N 1
ATOM 2555 C CA . PRO A 1 329 ? -32.969 19.5 0.982 1 90.94 329 PRO A CA 1
ATOM 2556 C C . PRO A 1 329 ? -32.562 18.344 0.067 1 90.94 329 PRO A C 1
ATOM 2558 O O . PRO A 1 329 ? -33.125 17.266 0.128 1 90.94 329 PRO A O 1
ATOM 2561 N N . VAL A 1 330 ? -31.594 18.625 -0.754 1 93.31 330 VAL A N 1
ATOM 2562 C CA . VAL A 1 330 ? -31.094 17.594 -1.664 1 93.31 330 VAL A CA 1
ATOM 2563 C C . VAL A 1 330 ? -30.375 16.516 -0.872 1 93.31 330 VAL A C 1
ATOM 2565 O O . VAL A 1 330 ? -30.547 15.32 -1.133 1 93.31 330 VAL A O 1
ATOM 2568 N N . ALA A 1 331 ? -29.609 16.969 0.127 1 93.25 331 ALA A N 1
ATOM 2569 C CA . ALA A 1 331 ? -28.891 16.031 0.983 1 93.25 331 ALA A CA 1
ATOM 2570 C C . ALA A 1 331 ? -29.859 15.094 1.703 1 93.25 331 ALA A C 1
ATOM 2572 O O . ALA A 1 331 ? -29.578 13.898 1.857 1 93.25 331 ALA A O 1
ATOM 2573 N N . LEU A 1 332 ? -30.969 15.594 2.078 1 90.81 332 LEU A N 1
ATOM 2574 C CA . LEU A 1 332 ? -31.969 14.797 2.768 1 90.81 332 LEU A CA 1
ATOM 2575 C C . LEU A 1 332 ? -32.594 13.758 1.832 1 90.81 332 LEU A C 1
ATOM 2577 O O . LEU A 1 332 ? -32.812 12.617 2.236 1 90.81 332 LEU A O 1
ATOM 2581 N N . VAL A 1 333 ? -32.781 14.18 0.654 1 92.81 333 VAL A N 1
ATOM 2582 C CA . VAL A 1 333 ? -33.344 13.25 -0.332 1 92.81 333 VAL A CA 1
ATOM 2583 C C . VAL A 1 333 ? -32.312 12.141 -0.614 1 92.81 333 VAL A C 1
ATOM 2585 O O . VAL A 1 333 ? -32.688 10.969 -0.705 1 92.81 333 VAL A O 1
ATOM 2588 N N . VAL A 1 334 ? -31.078 12.531 -0.755 1 94.56 334 VAL A N 1
ATOM 2589 C CA . VAL A 1 334 ? -30 11.562 -0.987 1 94.56 334 VAL A CA 1
ATOM 2590 C C . VAL A 1 334 ? -29.984 10.531 0.141 1 94.56 334 VAL A C 1
ATOM 2592 O O . VAL A 1 334 ? -29.938 9.328 -0.112 1 94.56 334 VAL A O 1
ATOM 2595 N N . LYS A 1 335 ? -30.062 11.055 1.333 1 92.12 335 LYS A N 1
ATOM 2596 C CA . LYS A 1 335 ? -30.062 10.164 2.486 1 92.12 335 LYS A CA 1
ATOM 2597 C C . LYS A 1 335 ? -31.266 9.219 2.451 1 92.12 335 LYS A C 1
ATOM 2599 O O . LYS A 1 335 ? -31.109 8.016 2.65 1 92.12 335 LYS A O 1
ATOM 2604 N N . GLN A 1 336 ? -32.406 9.688 2.188 1 91.56 336 GLN A N 1
ATOM 2605 C CA . GLN A 1 336 ? -33.625 8.883 2.131 1 91.56 336 GLN A CA 1
ATOM 2606 C C . GLN A 1 336 ? -33.531 7.801 1.057 1 91.56 336 GLN A C 1
ATOM 2608 O O . GLN A 1 336 ? -33.875 6.645 1.292 1 91.56 336 GLN A O 1
ATOM 2613 N N . GLU A 1 337 ? -33.031 8.188 -0.043 1 93.12 337 GLU A N 1
ATOM 2614 C CA . GLU A 1 337 ? -32.938 7.254 -1.155 1 93.12 337 GLU A CA 1
ATOM 2615 C C . GLU A 1 337 ? -31.906 6.16 -0.853 1 93.12 337 GLU A C 1
ATOM 2617 O O . GLU A 1 337 ? -32.094 4.996 -1.209 1 93.12 337 GLU A O 1
ATOM 2622 N N . MET A 1 338 ? -30.828 6.551 -0.226 1 92.25 338 MET A N 1
ATOM 2623 C CA . MET A 1 338 ? -29.797 5.57 0.127 1 92.25 338 MET A CA 1
ATOM 2624 C C . MET A 1 338 ? -30.328 4.578 1.155 1 92.25 338 MET A C 1
ATOM 2626 O O . MET A 1 338 ? -30.172 3.365 0.997 1 92.25 338 MET A O 1
ATOM 2630 N N . LEU A 1 339 ? -31.016 5.082 2.092 1 86.56 339 LEU A N 1
ATOM 2631 C CA . LEU A 1 339 ? -31.594 4.211 3.113 1 86.56 339 LEU A CA 1
ATOM 2632 C C . LEU A 1 339 ? -32.625 3.268 2.51 1 86.56 339 LEU A C 1
ATOM 2634 O O . LEU A 1 339 ? -32.656 2.082 2.848 1 86.56 339 LEU A O 1
ATOM 2638 N N . ALA A 1 340 ? -33.344 3.74 1.597 1 88.56 340 ALA A N 1
ATOM 2639 C CA . ALA A 1 340 ? -34.406 2.957 0.953 1 88.56 340 ALA A CA 1
ATOM 2640 C C . ALA A 1 340 ? -33.812 1.814 0.134 1 88.56 340 ALA A C 1
ATOM 2642 O O . ALA A 1 340 ? -34.438 0.77 -0.034 1 88.56 340 ALA A O 1
ATOM 2643 N N . SER A 1 341 ? -32.625 1.988 -0.279 1 87.38 341 SER A N 1
ATOM 2644 C CA . SER A 1 341 ? -32 0.973 -1.116 1 87.38 341 SER A CA 1
ATOM 2645 C C . SER A 1 341 ? -31.078 0.077 -0.296 1 87.38 341 SER A C 1
ATOM 2647 O O . SER A 1 341 ? -30.391 -0.785 -0.847 1 87.38 341 SER A O 1
ATOM 2649 N N . GLY A 1 342 ? -31.047 0.348 1 1 81.75 342 GLY A N 1
ATOM 2650 C CA . GLY A 1 342 ? -30.25 -0.49 1.873 1 81.75 342 GLY A CA 1
ATOM 2651 C C . GLY A 1 342 ? -28.844 0.058 2.105 1 81.75 342 GLY A C 1
ATOM 2652 O O . GLY A 1 342 ? -28.031 -0.571 2.785 1 81.75 342 GLY A O 1
ATOM 2653 N N . GLY A 1 343 ? -28.531 1.221 1.494 1 86.38 343 GLY A N 1
ATOM 2654 C CA . GLY A 1 343 ? -27.281 1.91 1.766 1 86.38 343 GLY A CA 1
ATOM 2655 C C . GLY A 1 343 ? -27.344 2.818 2.98 1 86.38 343 GLY A C 1
ATOM 2656 O O . GLY A 1 343 ? -28.266 2.693 3.803 1 86.38 343 GLY A O 1
ATOM 2657 N N . GLU A 1 344 ? -26.266 3.613 3.139 1 85.69 344 GLU A N 1
ATOM 2658 C CA . GLU A 1 344 ? -26.219 4.547 4.262 1 85.69 344 GLU A CA 1
ATOM 2659 C C . GLU A 1 344 ? -25.781 5.938 3.803 1 85.69 344 GLU A C 1
ATOM 2661 O O . GLU A 1 344 ? -25.109 6.074 2.781 1 85.69 344 GLU A O 1
ATOM 2666 N N . ALA A 1 345 ? -26.25 6.902 4.543 1 89.06 345 ALA A N 1
ATOM 2667 C CA . ALA A 1 345 ? -25.812 8.281 4.344 1 89.06 345 ALA A CA 1
ATOM 2668 C C . ALA A 1 345 ? -25.828 9.062 5.656 1 89.06 345 ALA A C 1
ATOM 2670 O O . ALA A 1 345 ? -26.75 8.891 6.465 1 89.06 345 ALA A O 1
ATOM 2671 N N . ALA A 1 346 ? -24.828 9.828 5.871 1 88.44 346 ALA A N 1
ATOM 2672 C CA . ALA A 1 346 ? -24.719 10.648 7.074 1 88.44 346 ALA A CA 1
ATOM 2673 C C . ALA A 1 346 ? -24.719 12.133 6.727 1 88.44 346 ALA A C 1
ATOM 2675 O O . ALA A 1 346 ? -24.109 12.547 5.73 1 88.44 346 ALA A O 1
ATOM 2676 N N . LEU A 1 347 ? -25.453 12.875 7.531 1 87.88 347 LEU A N 1
ATOM 2677 C CA . LEU A 1 347 ? -25.531 14.328 7.445 1 87.88 347 LEU A CA 1
ATOM 2678 C C . LEU A 1 347 ? -25.281 14.969 8.805 1 87.88 347 LEU A C 1
ATOM 2680 O O . LEU A 1 347 ? -25.422 14.305 9.836 1 87.88 347 LEU A O 1
ATOM 2684 N N . PRO A 1 348 ? -24.844 16.297 8.695 1 84.19 348 PRO A N 1
ATOM 2685 C CA . PRO A 1 348 ? -24.797 17 9.977 1 84.19 348 PRO A CA 1
ATOM 2686 C C . PRO A 1 348 ? -26.141 16.984 10.711 1 84.19 348 PRO A C 1
ATOM 2688 O O . PRO A 1 348 ? -27.203 17.047 10.07 1 84.19 348 PRO A O 1
ATOM 2691 N N . SER A 1 349 ? -26.078 16.953 12.023 1 80 349 SER A N 1
ATOM 2692 C CA . SER A 1 349 ? -27.281 16.938 12.844 1 80 349 SER A CA 1
ATOM 2693 C C . SER A 1 349 ? -28.109 18.188 12.633 1 80 349 SER A C 1
ATOM 2695 O O . SER A 1 349 ? -29.344 18.172 12.781 1 80 349 SER A O 1
ATOM 2697 N N . SER A 1 350 ? -27.453 19.234 12.195 1 74.69 350 SER A N 1
ATOM 2698 C CA . SER A 1 350 ? -28.109 20.516 12.008 1 74.69 350 SER A CA 1
ATOM 2699 C C . SER A 1 350 ? -28.984 20.516 10.758 1 74.69 350 SER A C 1
ATOM 2701 O O . SER A 1 350 ? -29.812 21.406 10.57 1 74.69 350 SER A O 1
ATOM 2703 N N . SER A 1 351 ? -28.781 19.5 9.922 1 74.12 351 SER A N 1
ATOM 2704 C CA . SER A 1 351 ? -29.5 19.453 8.648 1 74.12 351 SER A CA 1
ATOM 2705 C C . SER A 1 351 ? -31 19.25 8.852 1 74.12 351 SER A C 1
ATOM 2707 O O . SER A 1 351 ? -31.797 19.516 7.957 1 74.12 351 SER A O 1
ATOM 2709 N N . ILE A 1 352 ? -31.297 18.922 9.938 1 64.56 352 ILE A N 1
ATOM 2710 C CA . ILE A 1 352 ? -32.688 18.641 10.219 1 64.56 352 ILE A CA 1
ATOM 2711 C C . ILE A 1 352 ? -33.5 19.938 10.234 1 64.56 352 ILE A C 1
ATOM 2713 O O . ILE A 1 352 ? -34.688 19.953 9.93 1 64.56 352 ILE A O 1
ATOM 2717 N N . VAL A 1 353 ? -32.656 21 10.445 1 62.41 353 VAL A N 1
ATOM 2718 C CA . VAL A 1 353 ? -33.375 22.266 10.422 1 62.41 353 VAL A CA 1
ATOM 2719 C C . VAL A 1 353 ? -33.5 22.766 8.984 1 62.41 353 VAL A C 1
ATOM 2721 O O . VAL A 1 353 ? -32.531 22.812 8.234 1 62.41 353 VAL A O 1
ATOM 2724 N N . PHE A 1 354 ? -34.531 22.406 8.211 1 62.12 354 PHE A N 1
ATOM 2725 C CA . PHE A 1 354 ? -34.875 22.656 6.82 1 62.12 354 PHE A CA 1
ATOM 2726 C C . PHE A 1 354 ? -34.438 24.047 6.391 1 62.12 354 PHE A C 1
ATOM 2728 O O . PHE A 1 354 ? -35.188 25.016 6.469 1 62.12 354 PHE A O 1
ATOM 2735 N N . GLY A 1 355 ? -33.031 24.188 6.477 1 67.5 355 GLY A N 1
ATOM 2736 C CA . GLY A 1 355 ? -32.5 25.438 5.922 1 67.5 355 GLY A CA 1
ATOM 2737 C C . GLY A 1 355 ? -31.859 25.25 4.559 1 67.5 355 GLY A C 1
ATOM 2738 O O . GLY A 1 355 ? -31.859 24.156 4.008 1 67.5 355 GLY A O 1
ATOM 2739 N N . GLU A 1 356 ? -31.641 26.344 3.857 1 73.5 356 GLU A N 1
ATOM 2740 C CA . GLU A 1 356 ? -31.109 26.359 2.492 1 73.5 356 GLU A CA 1
ATOM 2741 C C . GLU A 1 356 ? -29.594 26.328 2.482 1 73.5 356 GLU A C 1
ATOM 2743 O O . GLU A 1 356 ? -28.969 26.609 1.461 1 73.5 356 GLU A O 1
ATOM 2748 N N . GLU A 1 357 ? -29.062 25.922 3.59 1 86.38 357 GLU A N 1
ATOM 2749 C CA . GLU A 1 357 ? -27.609 25.922 3.686 1 86.38 357 GLU A CA 1
ATOM 2750 C C . GLU A 1 357 ? -27.016 24.719 2.961 1 86.38 357 GLU A C 1
ATOM 2752 O O . GLU A 1 357 ? -27.734 23.766 2.639 1 86.38 357 GLU A O 1
ATOM 2757 N N . ARG A 1 358 ? -25.875 24.859 2.572 1 90.44 358 ARG A N 1
ATOM 2758 C CA . ARG A 1 358 ? -25.125 23.75 1.981 1 90.44 358 ARG A CA 1
ATOM 2759 C C . ARG A 1 358 ? -24.422 22.938 3.055 1 90.44 358 ARG A C 1
ATOM 2761 O O . ARG A 1 358 ? -23.891 23.5 4.023 1 90.44 358 ARG A O 1
ATOM 2768 N N . VAL A 1 359 ? -24.516 21.625 2.875 1 88.81 359 VAL A N 1
ATOM 2769 C CA . VAL A 1 359 ? -23.984 20.734 3.914 1 88.81 359 VAL A CA 1
ATOM 2770 C C . VAL A 1 359 ? -23.078 19.688 3.287 1 88.81 359 VAL A C 1
ATOM 2772 O O . VAL A 1 359 ? -23.062 19.531 2.064 1 88.81 359 VAL A O 1
ATOM 2775 N N . ASP A 1 360 ? -22.359 19.047 4.184 1 88.44 360 ASP A N 1
ATOM 2776 C CA . ASP A 1 360 ? -21.578 17.875 3.816 1 88.44 360 ASP A CA 1
ATOM 2777 C C . ASP A 1 360 ? -22.375 16.578 4.008 1 88.44 360 ASP A C 1
ATOM 2779 O O . ASP A 1 360 ? -23.281 16.531 4.836 1 88.44 360 ASP A O 1
ATOM 2783 N N . LEU A 1 361 ? -22.109 15.664 3.148 1 90.62 361 LEU A N 1
ATOM 2784 C CA . LEU A 1 361 ? -22.75 14.375 3.326 1 90.62 361 LEU A CA 1
ATOM 2785 C C . LEU A 1 361 ? -21.812 13.234 2.953 1 90.62 361 LEU A C 1
ATOM 2787 O O . LEU A 1 361 ? -20.922 13.406 2.107 1 90.62 361 LEU A O 1
ATOM 2791 N N . VAL A 1 362 ? -21.891 12.094 3.707 1 89.12 362 VAL A N 1
ATOM 2792 C CA . VAL A 1 362 ? -21.172 10.859 3.398 1 89.12 362 VAL A CA 1
ATOM 2793 C C . VAL A 1 362 ? -22.156 9.781 2.963 1 89.12 362 VAL A C 1
ATOM 2795 O O . VAL A 1 362 ? -23.156 9.531 3.648 1 89.12 362 VAL A O 1
ATOM 2798 N N . ILE A 1 363 ? -21.891 9.281 1.785 1 91.06 363 ILE A N 1
ATOM 2799 C CA . ILE A 1 363 ? -22.703 8.211 1.23 1 91.06 363 ILE A CA 1
ATOM 2800 C C . ILE A 1 363 ? -21.922 6.906 1.228 1 91.06 363 ILE A C 1
ATOM 2802 O O . ILE A 1 363 ? -20.734 6.887 0.88 1 91.06 363 ILE A O 1
ATOM 2806 N N . ILE A 1 364 ? -22.562 5.82 1.695 1 87.12 364 ILE A N 1
ATOM 2807 C CA . ILE A 1 364 ? -21.984 4.48 1.65 1 87.12 364 ILE A CA 1
ATOM 2808 C C . ILE A 1 364 ? -22.938 3.531 0.929 1 87.12 364 ILE A C 1
ATOM 2810 O O . ILE A 1 364 ? -24.109 3.396 1.315 1 87.12 364 ILE A O 1
ATOM 2814 N N . GLY A 1 365 ? -22.469 2.926 -0.1 1 86 365 GLY A N 1
ATOM 2815 C CA . GLY A 1 365 ? -23.297 1.983 -0.828 1 86 365 GLY A CA 1
ATOM 2816 C C . GLY A 1 365 ? -22.531 1.188 -1.867 1 86 365 GLY A C 1
ATOM 2817 O O . GLY A 1 365 ? -21.406 1.545 -2.227 1 86 365 GLY A O 1
ATOM 2818 N N . ASN A 1 366 ? -23.094 0.049 -2.234 1 83.88 366 ASN A N 1
ATOM 2819 C CA . ASN A 1 366 ? -22.516 -0.714 -3.336 1 83.88 366 ASN A CA 1
ATOM 2820 C C . ASN A 1 366 ? -22.844 -0.087 -4.688 1 83.88 366 ASN A C 1
ATOM 2822 O O . ASN A 1 366 ? -23.594 0.898 -4.754 1 83.88 366 ASN A O 1
ATOM 2826 N N . LEU A 1 367 ? -22.312 -0.605 -5.742 1 85.56 367 LEU A N 1
ATOM 2827 C CA . LEU A 1 367 ? -22.469 -0.012 -7.066 1 85.56 367 LEU A CA 1
ATOM 2828 C C . LEU A 1 367 ? -23.938 0.007 -7.488 1 85.56 367 LEU A C 1
ATOM 2830 O O . LEU A 1 367 ? -24.406 0.983 -8.078 1 85.56 367 LEU A O 1
ATOM 2834 N N . LYS A 1 368 ? -24.625 -1.034 -7.215 1 86.38 368 LYS A N 1
ATOM 2835 C CA . LYS A 1 368 ? -26.031 -1.096 -7.574 1 86.38 368 LYS A CA 1
ATOM 2836 C C . LYS A 1 368 ? -26.828 0.006 -6.875 1 86.38 368 LYS A C 1
ATOM 2838 O O . LYS A 1 368 ? -27.641 0.687 -7.504 1 86.38 368 LYS A O 1
ATOM 2843 N N . GLN A 1 369 ? -26.562 0.179 -5.637 1 89.44 369 GLN A N 1
ATOM 2844 C CA . GLN A 1 369 ? -27.25 1.196 -4.844 1 89.44 369 GLN A CA 1
ATOM 2845 C C . GLN A 1 369 ? -26.906 2.6 -5.34 1 89.44 369 GLN A C 1
ATOM 2847 O O . GLN A 1 369 ? -27.797 3.451 -5.453 1 89.44 369 GLN A O 1
ATOM 2852 N N . LEU A 1 370 ? -25.688 2.838 -5.668 1 92.06 370 LEU A N 1
ATOM 2853 C CA . LEU A 1 370 ? -25.234 4.152 -6.109 1 92.06 370 LEU A CA 1
ATOM 2854 C C . LEU A 1 370 ? -25.781 4.48 -7.496 1 92.06 370 LEU A C 1
ATOM 2856 O O . LEU A 1 370 ? -26.141 5.625 -7.77 1 92.06 370 LEU A O 1
ATOM 2860 N N . ARG A 1 371 ? -25.844 3.488 -8.352 1 92.44 371 ARG A N 1
ATOM 2861 C CA . ARG A 1 371 ? -26.422 3.697 -9.672 1 92.44 371 ARG A CA 1
ATOM 2862 C C . ARG A 1 371 ? -27.906 4.031 -9.57 1 92.44 371 ARG A C 1
ATOM 2864 O O . ARG A 1 371 ? -28.406 4.891 -10.305 1 92.44 371 ARG A O 1
ATOM 2871 N N . ARG A 1 372 ? -28.562 3.371 -8.68 1 93.69 372 ARG A N 1
ATOM 2872 C CA . ARG A 1 372 ? -29.953 3.699 -8.43 1 93.69 372 ARG A CA 1
ATOM 2873 C C . ARG A 1 372 ? -30.109 5.133 -7.934 1 93.69 372 ARG A C 1
ATOM 2875 O O . ARG A 1 372 ? -31.031 5.848 -8.344 1 93.69 372 ARG A O 1
ATOM 2882 N N . LEU A 1 373 ? -29.219 5.531 -7.043 1 95.62 373 LEU A N 1
ATOM 2883 C CA . LEU A 1 373 ? -29.25 6.898 -6.543 1 95.62 373 LEU A CA 1
ATOM 2884 C C . LEU A 1 373 ? -29.062 7.898 -7.68 1 95.62 373 LEU A C 1
ATOM 2886 O O . LEU A 1 373 ? -29.766 8.906 -7.742 1 95.62 373 LEU A O 1
ATOM 2890 N N . ILE A 1 374 ? -28.141 7.57 -8.555 1 96.06 374 ILE A N 1
ATOM 2891 C CA . ILE A 1 374 ? -27.875 8.438 -9.695 1 96.06 374 ILE A CA 1
ATOM 2892 C C . ILE A 1 374 ? -29.125 8.578 -10.547 1 96.06 374 ILE A C 1
ATOM 2894 O O . ILE A 1 374 ? -29.484 9.688 -10.961 1 96.06 374 ILE A O 1
ATOM 2898 N N . GLU A 1 375 ? -29.812 7.504 -10.742 1 95.69 375 GLU A N 1
ATOM 2899 C CA . GLU A 1 375 ? -31.047 7.527 -11.508 1 95.69 375 GLU A CA 1
ATOM 2900 C C . GLU A 1 375 ? -32.094 8.398 -10.828 1 95.69 375 GLU A C 1
ATOM 2902 O O . GLU A 1 375 ? -32.812 9.164 -11.492 1 95.69 375 GLU A O 1
ATOM 2907 N N . LYS A 1 376 ? -32.219 8.273 -9.57 1 95.31 376 LYS A N 1
ATOM 2908 C CA . LYS A 1 376 ? -33.188 9.055 -8.812 1 95.31 376 LYS A CA 1
ATOM 2909 C C . LYS A 1 376 ? -32.875 10.539 -8.852 1 95.31 376 LYS A C 1
ATOM 2911 O O . LYS A 1 376 ? -33.75 11.383 -8.961 1 95.31 376 LYS A O 1
ATOM 2916 N N . MET A 1 377 ? -31.594 10.852 -8.711 1 95.31 377 MET A N 1
ATOM 2917 C CA . MET A 1 377 ? -31.172 12.25 -8.805 1 95.31 377 MET A CA 1
ATOM 2918 C C . MET A 1 377 ? -31.453 12.805 -10.195 1 95.31 377 MET A C 1
ATOM 2920 O O . MET A 1 377 ? -31.828 13.977 -10.344 1 95.31 377 MET A O 1
ATOM 2924 N N . ASP A 1 378 ? -31.266 11.953 -11.203 1 95.62 378 ASP A N 1
ATOM 2925 C CA . ASP A 1 378 ? -31.578 12.359 -12.57 1 95.62 378 ASP A CA 1
ATOM 2926 C C . ASP A 1 378 ? -33.062 12.68 -12.734 1 95.62 378 ASP A C 1
ATOM 2928 O O . ASP A 1 378 ? -33.406 13.695 -13.336 1 95.62 378 ASP A O 1
ATOM 2932 N N . LEU A 1 379 ? -33.906 11.859 -12.219 1 94.88 379 LEU A N 1
ATOM 2933 C CA . LEU A 1 379 ? -35.344 12.078 -12.281 1 94.88 379 LEU A CA 1
ATOM 2934 C C . LEU A 1 379 ? -35.719 13.375 -11.586 1 94.88 379 LEU A C 1
ATOM 2936 O O . LEU A 1 379 ? -36.5 14.164 -12.117 1 94.88 379 LEU A O 1
ATOM 2940 N N . ASN A 1 380 ? -35.125 13.602 -10.43 1 93.75 380 ASN A N 1
ATOM 2941 C CA . ASN A 1 380 ? -35.438 14.805 -9.672 1 93.75 380 ASN A CA 1
ATOM 2942 C C . ASN A 1 380 ? -34.938 16.062 -10.383 1 93.75 380 ASN A C 1
ATOM 2944 O O . ASN A 1 380 ? -35.562 17.125 -10.266 1 93.75 380 ASN A O 1
ATOM 2948 N N . SER A 1 381 ? -33.844 15.891 -11.07 1 94.62 381 SER A N 1
ATOM 2949 C CA . SER A 1 381 ? -33.312 17.031 -11.781 1 94.62 381 SER A CA 1
ATOM 2950 C C . SER A 1 381 ? -34.188 17.438 -12.961 1 94.62 381 SER A C 1
ATOM 2952 O O . SER A 1 381 ? -34.094 18.562 -13.445 1 94.62 381 SER A O 1
ATOM 2954 N N . LYS A 1 382 ? -35 16.531 -13.391 1 93.56 382 LYS A N 1
ATOM 2955 C CA . LYS A 1 382 ? -35.812 16.766 -14.578 1 93.56 382 LYS A CA 1
ATOM 2956 C C . LYS A 1 382 ? -37.219 17.219 -14.188 1 93.56 382 LYS A C 1
ATOM 2958 O O . LYS A 1 382 ? -38 17.641 -15.047 1 93.56 382 LYS A O 1
ATOM 2963 N N . ILE A 1 383 ? -37.656 17.031 -12.891 1 87.62 383 ILE A N 1
ATOM 2964 C CA . ILE A 1 383 ? -39 17.344 -12.43 1 87.62 383 ILE A CA 1
ATOM 2965 C C . ILE A 1 383 ? -39.219 18.859 -12.484 1 87.62 383 ILE A C 1
ATOM 2967 O O . ILE A 1 383 ? -40.344 19.312 -12.555 1 87.62 383 ILE A O 1
ATOM 2971 N N . GLY A 1 384 ? -38.219 19.609 -12.648 1 76.81 384 GLY A N 1
ATOM 2972 C CA . GLY A 1 384 ? -38.406 21.062 -12.625 1 76.81 384 GLY A CA 1
ATOM 2973 C C . GLY A 1 384 ? -38.5 21.625 -11.219 1 76.81 384 GLY A C 1
ATOM 2974 O O . GLY A 1 384 ? -38.719 20.875 -10.258 1 76.81 384 GLY A O 1
ATOM 2975 N N . GLY A 1 385 ? -38.062 22.797 -10.906 1 85.5 385 GLY A N 1
ATOM 2976 C CA . GLY A 1 385 ? -38.156 23.438 -9.602 1 85.5 385 GLY A CA 1
ATOM 2977 C C . GLY A 1 385 ? -36.844 24.109 -9.188 1 85.5 385 GLY A C 1
ATOM 2978 O O . GLY A 1 385 ? -35.875 24.141 -9.961 1 85.5 385 GLY A O 1
ATOM 2979 N N . SER A 1 386 ? -36.906 24.594 -7.988 1 89.81 386 SER A N 1
ATOM 2980 C CA . SER A 1 386 ? -35.812 25.422 -7.5 1 89.81 386 SER A CA 1
ATOM 2981 C C . SER A 1 386 ? -34.562 24.578 -7.172 1 89.81 386 SER A C 1
ATOM 2983 O O . SER A 1 386 ? -33.469 25.109 -7.086 1 89.81 386 SER A O 1
ATOM 2985 N N . LEU A 1 387 ? -34.812 23.203 -7.117 1 92.19 387 LEU A N 1
ATOM 2986 C CA . LEU A 1 387 ? -33.719 22.359 -6.707 1 92.19 387 LEU A CA 1
ATOM 2987 C C . LEU A 1 387 ? -33.219 21.516 -7.871 1 92.19 387 LEU A C 1
ATOM 2989 O O . LEU A 1 387 ? -32.312 20.672 -7.699 1 92.19 387 LEU A O 1
ATOM 2993 N N . SER A 1 388 ? -33.719 21.719 -9.047 1 94.06 388 SER A N 1
ATOM 2994 C CA . SER A 1 388 ? -33.375 20.906 -10.211 1 94.06 388 SER A CA 1
ATOM 2995 C C . SER A 1 388 ? -31.891 20.953 -10.508 1 94.06 388 SER A C 1
ATOM 2997 O O . SER A 1 388 ? -31.25 19.922 -10.766 1 94.06 388 SER A O 1
ATOM 2999 N N . LYS A 1 389 ? -31.438 22.141 -10.43 1 94.69 389 LYS A N 1
ATOM 3000 C CA . LYS A 1 389 ? -30.016 22.312 -10.688 1 94.69 389 LYS A CA 1
ATOM 3001 C C . LYS A 1 389 ? -29.172 21.594 -9.648 1 94.69 389 LYS A C 1
ATOM 3003 O O . LYS A 1 389 ? -28.172 20.953 -9.992 1 94.69 389 LYS A O 1
ATOM 3008 N N . ASP A 1 390 ? -29.578 21.641 -8.406 1 94 390 ASP A N 1
ATOM 3009 C CA . ASP A 1 390 ? -28.844 21.016 -7.312 1 94 390 ASP A CA 1
ATOM 3010 C C . ASP A 1 390 ? -28.844 19.5 -7.43 1 94 390 ASP A C 1
ATOM 3012 O O . ASP A 1 390 ? -27.828 18.844 -7.207 1 94 390 ASP A O 1
ATOM 3016 N N . PHE A 1 391 ? -29.953 18.953 -7.805 1 95.44 391 PHE A N 1
ATOM 3017 C CA . PHE A 1 391 ? -30.031 17.516 -8.055 1 95.44 391 PHE A CA 1
ATOM 3018 C C . PHE A 1 391 ? -29.125 17.109 -9.211 1 95.44 391 PHE A C 1
ATOM 3020 O O . PHE A 1 391 ? -28.484 16.062 -9.164 1 95.44 391 PHE A O 1
ATOM 3027 N N . GLY A 1 392 ? -29.109 17.922 -10.164 1 95.88 392 GLY A N 1
ATOM 3028 C CA . GLY A 1 392 ? -28.25 17.688 -11.312 1 95.88 392 GLY A CA 1
ATOM 3029 C C . GLY A 1 392 ? -26.781 17.672 -10.953 1 95.88 392 GLY A C 1
ATOM 3030 O O . GLY A 1 392 ? -26.016 16.844 -11.477 1 95.88 392 GLY A O 1
ATOM 3031 N N . GLU A 1 393 ? -26.406 18.562 -10.07 1 95.56 393 GLU A N 1
ATOM 3032 C CA . GLU A 1 393 ? -25 18.625 -9.633 1 95.56 393 GLU A CA 1
ATOM 3033 C C . GLU A 1 393 ? -24.609 17.344 -8.891 1 95.56 393 GLU A C 1
ATOM 3035 O O . GLU A 1 393 ? -23.516 16.812 -9.117 1 95.56 393 GLU A O 1
ATOM 3040 N N . VAL A 1 394 ? -25.484 16.906 -8.055 1 95.62 394 VAL A N 1
ATOM 3041 C CA . VAL A 1 394 ? -25.219 15.688 -7.297 1 95.62 394 VAL A CA 1
ATOM 3042 C C . VAL A 1 394 ? -25.156 14.492 -8.25 1 95.62 394 VAL A C 1
ATOM 3044 O O . VAL A 1 394 ? -24.25 13.664 -8.148 1 95.62 394 VAL A O 1
ATOM 3047 N N . ARG A 1 395 ? -26.078 14.461 -9.18 1 95.69 395 ARG A N 1
ATOM 3048 C CA . ARG A 1 395 ? -26.109 13.406 -10.188 1 95.69 395 ARG A CA 1
ATOM 3049 C C . ARG A 1 395 ? -24.797 13.359 -10.961 1 95.69 395 ARG A C 1
ATOM 3051 O O . ARG A 1 395 ? -24.188 12.297 -11.102 1 95.69 395 ARG A O 1
ATOM 3058 N N . ASP A 1 396 ? -24.359 14.469 -11.406 1 95.31 396 ASP A N 1
ATOM 3059 C CA . ASP A 1 396 ? -23.156 14.547 -12.227 1 95.31 396 ASP A CA 1
ATOM 3060 C C . ASP A 1 396 ? -21.922 14.172 -11.422 1 95.31 396 ASP A C 1
ATOM 3062 O O . ASP A 1 396 ? -21.031 13.477 -11.922 1 95.31 396 ASP A O 1
ATOM 3066 N N . ALA A 1 397 ? -21.875 14.586 -10.188 1 93.5 397 ALA A N 1
ATOM 3067 C CA . ALA A 1 397 ? -20.75 14.25 -9.32 1 93.5 397 ALA A CA 1
ATOM 3068 C C . ALA A 1 397 ? -20.656 12.742 -9.086 1 93.5 397 ALA A C 1
ATOM 3070 O O . ALA A 1 397 ? -19.594 12.148 -9.227 1 93.5 397 ALA A O 1
ATOM 3071 N N . LEU A 1 398 ? -21.781 12.156 -8.773 1 94 398 LEU A N 1
ATOM 3072 C CA . LEU A 1 398 ? -21.828 10.719 -8.523 1 94 398 LEU A CA 1
ATOM 3073 C C . LEU A 1 398 ? -21.516 9.938 -9.789 1 94 398 LEU A C 1
ATOM 3075 O O . LEU A 1 398 ? -20.797 8.938 -9.734 1 94 398 LEU A O 1
ATOM 3079 N N . SER A 1 399 ? -22.031 10.391 -10.898 1 93.44 399 SER A N 1
ATOM 3080 C CA . SER A 1 399 ? -21.812 9.711 -12.172 1 93.44 399 SER A CA 1
ATOM 3081 C C . SER A 1 399 ? -20.328 9.711 -12.539 1 93.44 399 SER A C 1
ATOM 3083 O O . SER A 1 399 ? -19.828 8.734 -13.094 1 93.44 399 SER A O 1
ATOM 3085 N N . ASN A 1 400 ? -19.656 10.742 -12.234 1 90.44 400 ASN A N 1
ATOM 3086 C CA . ASN A 1 400 ? -18.234 10.859 -12.523 1 90.44 400 ASN A CA 1
ATOM 3087 C C . ASN A 1 400 ? -17.406 9.93 -11.633 1 90.44 400 ASN A C 1
ATOM 3089 O O . ASN A 1 400 ? -16.359 9.445 -12.047 1 90.44 400 ASN A O 1
ATOM 3093 N N . LEU A 1 401 ? -17.891 9.68 -10.461 1 87.5 401 LEU A N 1
ATOM 3094 C CA . LEU A 1 401 ? -17.125 8.883 -9.508 1 87.5 401 LEU A CA 1
ATOM 3095 C C . LEU A 1 401 ? -17.453 7.398 -9.648 1 87.5 401 LEU A C 1
ATOM 3097 O O . LEU A 1 401 ? -16.578 6.543 -9.484 1 87.5 401 LEU A O 1
ATOM 3101 N N . VAL A 1 402 ? -18.672 7.094 -9.883 1 83.12 402 VAL A N 1
ATOM 3102 C CA . VAL A 1 402 ? -19.141 5.715 -9.836 1 83.12 402 VAL A CA 1
ATOM 3103 C C . VAL A 1 402 ? -19.156 5.121 -11.242 1 83.12 402 VAL A C 1
ATOM 3105 O O . VAL A 1 402 ? -18.953 3.92 -11.422 1 83.12 402 VAL A O 1
ATOM 3108 N N . GLY A 1 403 ? -19.031 5.805 -12.445 1 70.81 403 GLY A N 1
ATOM 3109 C CA . GLY A 1 403 ? -19.203 5.34 -13.812 1 70.81 403 GLY A CA 1
ATOM 3110 C C . GLY A 1 403 ? -20.625 4.906 -14.117 1 70.81 403 GLY A C 1
ATOM 3111 O O . GLY A 1 403 ? -21.391 4.586 -13.203 1 70.81 403 GLY A O 1
ATOM 3112 N N . MET B 1 1 ? -13.594 19.828 4.383 1 54.78 1 MET B N 1
ATOM 3113 C CA . MET B 1 1 ? -12.414 18.969 4.316 1 54.78 1 MET B CA 1
ATOM 3114 C C . MET B 1 1 ? -11.594 19.266 3.062 1 54.78 1 MET B C 1
ATOM 3116 O O . MET B 1 1 ? -12.148 19.375 1.968 1 54.78 1 MET B O 1
ATOM 3120 N N . PHE B 1 2 ? -10.391 19.984 3.291 1 62.75 2 PHE B N 1
ATOM 3121 C CA . PHE B 1 2 ? -9.469 20.359 2.234 1 62.75 2 PHE B CA 1
ATOM 3122 C C . PHE B 1 2 ? -8.305 19.391 2.15 1 62.75 2 PHE B C 1
ATOM 3124 O O . PHE B 1 2 ? -7.441 19.359 3.031 1 62.75 2 PHE B O 1
ATOM 3131 N N . LEU B 1 3 ? -8.383 18.516 1.21 1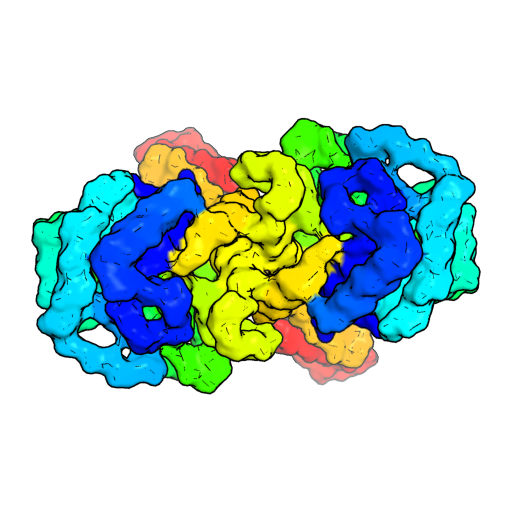 81.5 3 LEU B N 1
ATOM 3132 C CA . LEU B 1 3 ? -7.309 17.531 1.13 1 81.5 3 LEU B CA 1
ATOM 3133 C C . LEU B 1 3 ? -6.105 18.094 0.388 1 81.5 3 LEU B C 1
ATOM 3135 O O . LEU B 1 3 ? -5.293 17.344 -0.154 1 81.5 3 LEU B O 1
ATOM 3139 N N . ARG B 1 4 ? -6.152 19.594 0.373 1 90.12 4 ARG B N 1
ATOM 3140 C CA . ARG B 1 4 ? -5.031 20.297 -0.246 1 90.12 4 ARG B CA 1
ATOM 3141 C C . ARG B 1 4 ? -4.504 21.391 0.665 1 90.12 4 ARG B C 1
ATOM 3143 O O . ARG B 1 4 ? -5.246 21.938 1.49 1 90.12 4 ARG B O 1
ATOM 3150 N N . ALA B 1 5 ? -3.24 21.688 0.518 1 95.81 5 ALA B N 1
ATOM 3151 C CA . ALA B 1 5 ? -2.602 22.797 1.227 1 95.81 5 ALA B CA 1
ATOM 3152 C C . ALA B 1 5 ? -1.529 23.453 0.362 1 95.81 5 ALA B C 1
ATOM 3154 O O . ALA B 1 5 ? -0.982 22.812 -0.546 1 95.81 5 ALA B O 1
ATOM 3155 N N . ASP B 1 6 ? -1.416 24.672 0.551 1 97.75 6 ASP B N 1
ATOM 3156 C CA . ASP B 1 6 ? -0.314 25.453 -0.02 1 97.75 6 ASP B CA 1
ATOM 3157 C C . ASP B 1 6 ? 0.691 25.844 1.057 1 97.75 6 ASP B C 1
ATOM 3159 O O . ASP B 1 6 ? 0.451 26.781 1.82 1 97.75 6 ASP B O 1
ATOM 3163 N N . LEU B 1 7 ? 1.78 25.109 1.143 1 98.38 7 LEU B N 1
ATOM 3164 C CA . LEU B 1 7 ? 2.828 25.422 2.113 1 98.38 7 LEU B CA 1
ATOM 3165 C C . LEU B 1 7 ? 3.854 26.375 1.524 1 98.38 7 LEU B C 1
ATOM 3167 O O . LEU B 1 7 ? 4.902 25.953 1.036 1 98.38 7 LEU B O 1
ATOM 3171 N N . SER B 1 8 ? 3.502 27.688 1.584 1 98.06 8 SER B N 1
ATOM 3172 C CA . SER B 1 8 ? 4.375 28.75 1.106 1 98.06 8 SER B CA 1
ATOM 3173 C C . SER B 1 8 ? 4.742 28.547 -0.36 1 98.06 8 SER B C 1
ATOM 3175 O O . SER B 1 8 ? 5.922 28.562 -0.717 1 98.06 8 SER B O 1
ATOM 3177 N N . GLY B 1 9 ? 3.766 28.234 -1.137 1 97.69 9 GLY B N 1
ATOM 3178 C CA . GLY B 1 9 ? 3.965 28.094 -2.57 1 97.69 9 GLY B CA 1
ATOM 3179 C C . GLY B 1 9 ? 4.074 26.641 -3.012 1 97.69 9 GLY B C 1
ATOM 3180 O O . GLY B 1 9 ? 3.982 26.344 -4.203 1 97.69 9 GLY B O 1
ATOM 3181 N N . VAL B 1 10 ? 4.27 25.766 -2.133 1 98.44 10 VAL B N 1
ATOM 3182 C CA . VAL B 1 10 ? 4.352 24.344 -2.438 1 98.44 10 VAL B CA 1
ATOM 3183 C C . VAL B 1 10 ? 2.988 23.688 -2.227 1 98.44 10 VAL B C 1
ATOM 3185 O O . VAL B 1 10 ? 2.561 23.484 -1.088 1 98.44 10 VAL B O 1
ATOM 3188 N N . LYS B 1 11 ? 2.346 23.359 -3.287 1 97.44 11 LYS B N 1
ATOM 3189 C CA . LYS B 1 11 ? 1.021 22.75 -3.219 1 97.44 11 LYS B CA 1
ATOM 3190 C C . LYS B 1 11 ? 1.117 21.25 -2.977 1 97.44 11 LYS B C 1
ATOM 3192 O O . LYS B 1 11 ? 1.863 20.547 -3.666 1 97.44 11 LYS B O 1
ATOM 3197 N N . ILE B 1 12 ? 0.43 20.781 -1.939 1 96.94 12 ILE B N 1
ATOM 3198 C CA . ILE B 1 12 ? 0.426 19.359 -1.611 1 96.94 12 ILE B CA 1
ATOM 3199 C C . ILE B 1 12 ? -1.01 18.891 -1.406 1 96.94 12 ILE B C 1
ATOM 3201 O O . ILE B 1 12 ? -1.924 19.703 -1.245 1 96.94 12 ILE B O 1
ATOM 3205 N N . GLY B 1 13 ? -1.144 17.531 -1.413 1 92.5 13 GLY B N 1
ATOM 3206 C CA . GLY B 1 13 ? -2.459 16.953 -1.188 1 92.5 13 GLY B CA 1
ATOM 3207 C C . GLY B 1 13 ? -3.102 16.422 -2.453 1 92.5 13 GLY B C 1
ATOM 3208 O O . GLY B 1 13 ? -2.402 16.047 -3.4 1 92.5 13 GLY B O 1
ATOM 3209 N N . LEU B 1 14 ? -4.422 16.344 -2.471 1 83.94 14 LEU B N 1
ATOM 3210 C CA . LEU B 1 14 ? -5.168 15.688 -3.547 1 83.94 14 LEU B CA 1
ATOM 3211 C C . LEU B 1 14 ? -4.953 16.422 -4.871 1 83.94 14 LEU B C 1
ATOM 3213 O O . LEU B 1 14 ? -5.113 17.641 -4.945 1 83.94 14 LEU B O 1
ATOM 3217 N N . GLY B 1 15 ? -4.605 15.664 -5.809 1 84.06 15 GLY B N 1
ATOM 3218 C CA . GLY B 1 15 ? -4.438 16.203 -7.145 1 84.06 15 GLY B CA 1
ATOM 3219 C C . GLY B 1 15 ? -3.076 16.828 -7.371 1 84.06 15 GLY B C 1
ATOM 3220 O O . GLY B 1 15 ? -2.756 17.25 -8.484 1 84.06 15 GLY B O 1
ATOM 3221 N N . GLU B 1 16 ? -2.262 16.969 -6.316 1 93 16 GLU B N 1
ATOM 3222 C CA . GLU B 1 16 ? -0.915 17.516 -6.406 1 93 16 GLU B CA 1
ATOM 3223 C C . GLU B 1 16 ? 0.142 16.422 -6.297 1 93 16 GLU B C 1
ATOM 3225 O O . GLU B 1 16 ? -0.082 15.398 -5.648 1 93 16 GLU B O 1
ATOM 3230 N N . PRO B 1 17 ? 1.256 16.625 -6.926 1 95.25 17 PRO B N 1
ATOM 3231 C CA . PRO B 1 17 ? 2.336 15.656 -6.742 1 95.25 17 PRO B CA 1
ATOM 3232 C C . PRO B 1 17 ? 2.809 15.562 -5.293 1 95.25 17 PRO B C 1
ATOM 3234 O O . PRO B 1 17 ? 2.781 16.562 -4.566 1 95.25 17 PRO B O 1
ATOM 3237 N N . VAL B 1 18 ? 3.166 14.359 -4.922 1 97.69 18 VAL B N 1
ATOM 3238 C CA . VAL B 1 18 ? 3.779 14.188 -3.609 1 97.69 18 VAL B CA 1
ATOM 3239 C C . VAL B 1 18 ? 5.117 14.922 -3.562 1 97.69 18 VAL B C 1
ATOM 3241 O O . VAL B 1 18 ? 5.898 14.859 -4.516 1 97.69 18 VAL B O 1
ATOM 3244 N N . LYS B 1 19 ? 5.387 15.656 -2.475 1 98.81 19 LYS B N 1
ATOM 3245 C CA . LYS B 1 19 ? 6.586 16.469 -2.369 1 98.81 19 LYS B CA 1
ATOM 3246 C C . LYS B 1 19 ? 7.555 15.906 -1.338 1 98.81 19 LYS B C 1
ATOM 3248 O O . LYS B 1 19 ? 7.152 15.148 -0.45 1 98.81 19 LYS B O 1
ATOM 3253 N N . VAL B 1 20 ? 8.852 16.172 -1.521 1 98.88 20 VAL B N 1
ATOM 3254 C CA . VAL B 1 20 ? 9.906 15.766 -0.604 1 98.88 20 VAL B CA 1
ATOM 3255 C C . VAL B 1 20 ? 10.484 16.984 0.102 1 98.88 20 VAL B C 1
ATOM 3257 O O . VAL B 1 20 ? 10.75 18.016 -0.532 1 98.88 20 VAL B O 1
ATOM 3260 N N . MET B 1 21 ? 10.562 16.891 1.41 1 98.75 21 MET B N 1
ATOM 3261 C CA . MET B 1 21 ? 11.18 17.875 2.295 1 98.75 21 MET B CA 1
ATOM 3262 C C . MET B 1 21 ? 12.516 17.359 2.828 1 98.75 21 MET B C 1
ATOM 3264 O O . MET B 1 21 ? 12.57 16.328 3.498 1 98.75 21 MET B O 1
ATOM 3268 N N . GLY B 1 22 ? 13.57 18.109 2.443 1 98.56 22 GLY B N 1
ATOM 3269 C CA . GLY B 1 22 ? 14.891 17.734 2.934 1 98.56 22 GLY B CA 1
ATOM 3270 C C . GLY B 1 22 ? 15.172 18.25 4.332 1 98.56 22 GLY B C 1
ATOM 3271 O O . GLY B 1 22 ? 15.039 19.438 4.602 1 98.56 22 GLY B O 1
ATOM 3272 N N . ALA B 1 23 ? 15.602 17.375 5.211 1 97.38 23 ALA B N 1
ATOM 3273 C CA . ALA B 1 23 ? 15.859 17.734 6.605 1 97.38 23 ALA B CA 1
ATOM 3274 C C . ALA B 1 23 ? 17.359 17.938 6.852 1 97.38 23 ALA B C 1
ATOM 3276 O O . ALA B 1 23 ? 18.172 17.125 6.449 1 97.38 23 ALA B O 1
ATOM 3277 N N . ILE B 1 24 ? 17.672 19.016 7.449 1 96.12 24 ILE B N 1
ATOM 3278 C CA . ILE B 1 24 ? 19.031 19.328 7.898 1 96.12 24 ILE B CA 1
ATOM 3279 C C . ILE B 1 24 ? 19.031 19.531 9.414 1 96.12 24 ILE B C 1
ATOM 3281 O O . ILE B 1 24 ? 18.375 20.438 9.922 1 96.12 24 ILE B O 1
ATOM 3285 N N . ASN B 1 25 ? 19.719 18.656 10.062 1 93.19 25 ASN B N 1
ATOM 3286 C CA . ASN B 1 25 ? 19.859 18.781 11.508 1 93.19 25 ASN B CA 1
ATOM 3287 C C . ASN B 1 25 ? 21.141 19.516 11.891 1 93.19 25 ASN B C 1
ATOM 3289 O O . ASN B 1 25 ? 22.172 19.344 11.258 1 93.19 25 ASN B O 1
ATOM 3293 N N . LEU B 1 26 ? 20.984 20.312 12.883 1 92.75 26 LEU B N 1
ATOM 3294 C CA . LEU B 1 26 ? 22.125 21.062 13.375 1 92.75 26 LEU B CA 1
ATOM 3295 C C . LEU B 1 26 ? 22.438 20.703 14.828 1 92.75 26 LEU B C 1
ATOM 3297 O O . LEU B 1 26 ? 23.219 21.391 15.492 1 92.75 26 LEU B O 1
ATOM 3301 N N . SER B 1 27 ? 21.844 19.609 15.258 1 84.44 27 SER B N 1
ATOM 3302 C CA . SER B 1 27 ? 22.047 19.156 16.625 1 84.44 27 SER B CA 1
ATOM 3303 C C . SER B 1 27 ? 22.969 17.938 16.688 1 84.44 27 SER B C 1
ATOM 3305 O O . SER B 1 27 ? 22.641 16.875 16.141 1 84.44 27 SER B O 1
ATOM 3307 N N . PRO B 1 28 ? 24 18.125 17.422 1 77.62 28 PRO B N 1
ATOM 3308 C CA . PRO B 1 28 ? 24.922 16.984 17.547 1 77.62 28 PRO B CA 1
ATOM 3309 C C . PRO B 1 28 ? 24.281 15.766 18.203 1 77.62 28 PRO B C 1
ATOM 3311 O O . PRO B 1 28 ? 24.766 14.648 18.047 1 77.62 28 PRO B O 1
ATOM 3314 N N . GLU B 1 29 ? 23.203 16 18.891 1 77.38 29 GLU B N 1
ATOM 3315 C CA . GLU B 1 29 ? 22.547 14.922 19.625 1 77.38 29 GLU B CA 1
ATOM 3316 C C . GLU B 1 29 ? 21.609 14.125 18.734 1 77.38 29 GLU B C 1
ATOM 3318 O O . GLU B 1 29 ? 21 13.148 19.172 1 77.38 29 GLU B O 1
ATOM 3323 N N . SER B 1 30 ? 21.594 14.43 17.547 1 77.62 30 SER B N 1
ATOM 3324 C CA . SER B 1 30 ? 20.703 13.719 16.625 1 77.62 30 SER B CA 1
ATOM 3325 C C . SER B 1 30 ? 21.078 12.242 16.531 1 77.62 30 SER B C 1
ATOM 3327 O O . SER B 1 30 ? 22.266 11.891 16.609 1 77.62 30 SER B O 1
ATOM 3329 N N . PHE B 1 31 ? 20.172 11.367 16.391 1 73.62 31 PHE B N 1
ATOM 3330 C CA . PHE B 1 31 ? 20.375 9.922 16.344 1 73.62 31 PHE B CA 1
ATOM 3331 C C . PHE B 1 31 ? 21.094 9.523 15.047 1 73.62 31 PHE B C 1
ATOM 3333 O O . PHE B 1 31 ? 21.75 8.484 14.992 1 73.62 31 PHE B O 1
ATOM 3340 N N . TYR B 1 32 ? 20.828 10.281 14.008 1 77.69 32 TYR B N 1
ATOM 3341 C CA . TYR B 1 32 ? 21.484 10.047 12.727 1 77.69 32 TYR B CA 1
ATOM 3342 C C . TYR B 1 32 ? 22.609 11.047 12.492 1 77.69 32 TYR B C 1
ATOM 3344 O O . TYR B 1 32 ? 22.375 12.125 11.945 1 77.69 32 TYR B O 1
ATOM 3352 N N . LYS B 1 33 ? 23.797 10.703 12.688 1 77 33 LYS B N 1
ATOM 3353 C CA . LYS B 1 33 ? 24.953 11.586 12.672 1 77 33 LYS B CA 1
ATOM 3354 C C . LYS B 1 33 ? 25.234 12.109 11.266 1 77 33 LYS B C 1
ATOM 3356 O O . LYS B 1 33 ? 25.672 13.25 11.102 1 77 33 LYS B O 1
ATOM 3361 N N . GLY B 1 34 ? 24.859 11.258 10.297 1 77.31 34 GLY B N 1
ATOM 3362 C CA . GLY B 1 34 ? 25.078 11.648 8.922 1 77.31 34 GLY B CA 1
ATOM 3363 C C . GLY B 1 34 ? 24.203 12.805 8.477 1 77.31 34 GLY B C 1
ATOM 3364 O O . GLY B 1 34 ? 24.469 13.445 7.457 1 77.31 34 GLY B O 1
ATOM 3365 N N . SER B 1 35 ? 23.25 13.133 9.328 1 79.5 35 SER B N 1
ATOM 3366 C CA . SER B 1 35 ? 22.297 14.18 8.977 1 79.5 35 SER B CA 1
ATOM 3367 C C . SER B 1 35 ? 22.719 15.531 9.547 1 79.5 35 SER B C 1
ATOM 3369 O O . SER B 1 35 ? 22.109 16.562 9.25 1 79.5 35 SER B O 1
ATOM 3371 N N . VAL B 1 36 ? 23.734 15.57 10.367 1 83.19 36 VAL B N 1
ATOM 3372 C CA . VAL B 1 36 ? 24.109 16.781 11.109 1 83.19 36 VAL B CA 1
ATOM 3373 C C . VAL B 1 36 ? 25.125 17.578 10.312 1 83.19 36 VAL B C 1
ATOM 3375 O O . VAL B 1 36 ? 26.188 17.062 9.938 1 83.19 36 VAL B O 1
ATOM 3378 N N . ALA B 1 37 ? 24.719 18.828 10.008 1 88 37 ALA B N 1
ATOM 3379 C CA . ALA B 1 37 ? 25.672 19.75 9.391 1 88 37 ALA B CA 1
ATOM 3380 C C . ALA B 1 37 ? 26.578 20.391 10.438 1 88 37 ALA B C 1
ATOM 3382 O O . ALA B 1 37 ? 26.109 20.828 11.484 1 88 37 ALA B O 1
ATOM 3383 N N . LYS B 1 38 ? 27.766 20.625 10.156 1 85.94 38 LYS B N 1
ATOM 3384 C CA . LYS B 1 38 ? 28.766 21.062 11.125 1 85.94 38 LYS B CA 1
ATOM 3385 C C . LYS B 1 38 ? 28.797 22.578 11.242 1 85.94 38 LYS B C 1
ATOM 3387 O O . LYS B 1 38 ? 29.125 23.125 12.297 1 85.94 38 LYS B O 1
ATOM 3392 N N . ASP B 1 39 ? 28.531 23.25 10.133 1 89.31 39 ASP B N 1
ATOM 3393 C CA . ASP B 1 39 ? 28.562 24.703 10.086 1 89.31 39 ASP B CA 1
ATOM 3394 C C . ASP B 1 39 ? 27.641 25.234 8.992 1 89.31 39 ASP B C 1
ATOM 3396 O O . ASP B 1 39 ? 27.062 24.469 8.219 1 89.31 39 ASP B O 1
ATOM 3400 N N . PRO B 1 40 ? 27.438 26.516 8.992 1 94 40 PRO B N 1
ATOM 3401 C CA . PRO B 1 40 ? 26.484 27.094 8.039 1 94 40 PRO B CA 1
ATOM 3402 C C . PRO B 1 40 ? 26.875 26.844 6.586 1 94 40 PRO B C 1
ATOM 3404 O O . PRO B 1 40 ? 26 26.672 5.73 1 94 40 PRO B O 1
ATOM 3407 N N . ASP B 1 41 ? 28.156 26.766 6.32 1 95.19 41 ASP B N 1
ATOM 3408 C CA . ASP B 1 41 ? 28.594 26.516 4.953 1 95.19 41 ASP B CA 1
ATOM 3409 C C . ASP B 1 41 ? 28.25 25.109 4.512 1 95.19 41 ASP B C 1
ATOM 3411 O O . ASP B 1 41 ? 27.781 24.891 3.387 1 95.19 41 ASP B O 1
ATOM 3415 N N . GLU B 1 42 ? 28.5 24.234 5.359 1 95.19 42 GLU B N 1
ATOM 3416 C CA . GLU B 1 42 ? 28.125 22.859 5.062 1 95.19 42 GLU B CA 1
ATOM 3417 C C . GLU B 1 42 ? 26.609 22.719 4.918 1 95.19 42 GLU B C 1
ATOM 3419 O O . GLU B 1 42 ? 26.125 21.984 4.043 1 95.19 42 GLU B O 1
ATOM 3424 N N . ALA B 1 43 ? 25.891 23.359 5.781 1 95.81 43 ALA B N 1
ATOM 3425 C CA . ALA B 1 43 ? 24.422 23.344 5.703 1 95.81 43 ALA B CA 1
ATOM 3426 C C . ALA B 1 43 ? 23.953 23.875 4.359 1 95.81 43 ALA B C 1
ATOM 3428 O O . ALA B 1 43 ? 23.031 23.312 3.754 1 95.81 43 ALA B O 1
ATOM 3429 N N . LEU B 1 44 ? 24.578 24.938 3.918 1 96.62 44 LEU B N 1
ATOM 3430 C CA . LEU B 1 44 ? 24.234 25.5 2.623 1 96.62 44 LEU B CA 1
ATOM 3431 C C . LEU B 1 44 ? 24.484 24.5 1.5 1 96.62 44 LEU B C 1
ATOM 3433 O O . LEU B 1 44 ? 23.625 24.297 0.645 1 96.62 44 LEU B O 1
ATOM 3437 N N . ARG B 1 45 ? 25.656 23.891 1.512 1 96.88 45 ARG B N 1
ATOM 3438 C CA . ARG B 1 45 ? 25.984 22.906 0.482 1 96.88 45 ARG B CA 1
ATOM 3439 C C . ARG B 1 45 ? 25 21.766 0.484 1 96.88 45 ARG B C 1
ATOM 3441 O O . ARG B 1 45 ? 24.547 21.312 -0.577 1 96.88 45 ARG B O 1
ATOM 3448 N N . ARG B 1 46 ? 24.672 21.359 1.58 1 97.06 46 ARG B N 1
ATOM 3449 C CA . ARG B 1 46 ? 23.703 20.266 1.706 1 97.06 46 ARG B CA 1
ATOM 3450 C C . ARG B 1 46 ? 22.328 20.688 1.199 1 97.06 46 ARG B C 1
ATOM 3452 O O . ARG B 1 46 ? 21.672 19.938 0.469 1 97.06 46 ARG B O 1
ATOM 3459 N N . ALA B 1 47 ? 21.938 21.828 1.615 1 98.06 47 ALA B N 1
ATOM 3460 C CA . ALA B 1 47 ? 20.641 22.344 1.182 1 98.06 47 ALA B CA 1
ATOM 3461 C C . ALA B 1 47 ? 20.578 22.484 -0.337 1 98.06 47 ALA B C 1
ATOM 3463 O O . ALA B 1 47 ? 19.594 22.078 -0.966 1 98.06 47 ALA B O 1
ATOM 3464 N N . GLU B 1 48 ? 21.641 23.016 -0.908 1 98.25 48 GLU B N 1
ATOM 3465 C CA . GLU B 1 48 ? 21.703 23.172 -2.357 1 98.25 48 GLU B CA 1
ATOM 3466 C C . GLU B 1 48 ? 21.625 21.812 -3.055 1 98.25 48 GLU B C 1
ATOM 3468 O O . GLU B 1 48 ? 20.906 21.656 -4.047 1 98.25 48 GLU B O 1
ATOM 3473 N N . ARG B 1 49 ? 22.359 20.906 -2.525 1 97.94 49 ARG B N 1
ATOM 3474 C CA . ARG B 1 49 ? 22.328 19.547 -3.072 1 97.94 49 ARG B CA 1
ATOM 3475 C C . ARG B 1 49 ? 20.922 18.969 -2.99 1 97.94 49 ARG B C 1
ATOM 3477 O O . ARG B 1 49 ? 20.438 18.359 -3.953 1 97.94 49 ARG B O 1
ATOM 3484 N N . MET B 1 50 ? 20.266 19.125 -1.896 1 98.38 50 MET B N 1
ATOM 3485 C CA . MET B 1 50 ? 18.922 18.594 -1.705 1 98.38 50 MET B CA 1
ATOM 3486 C C . MET B 1 50 ? 17.953 19.203 -2.705 1 98.38 50 MET B C 1
ATOM 3488 O O . MET B 1 50 ? 17.094 18.516 -3.262 1 98.38 50 MET B O 1
ATOM 3492 N N . VAL B 1 51 ? 18.078 20.469 -2.902 1 98.56 51 VAL B N 1
ATOM 3493 C CA . VAL B 1 51 ? 17.219 21.141 -3.871 1 98.56 51 VAL B CA 1
ATOM 3494 C C . VAL B 1 51 ? 17.469 20.578 -5.266 1 98.56 51 VAL B C 1
ATOM 3496 O O . VAL B 1 51 ? 16.516 20.266 -6 1 98.56 51 VAL B O 1
ATOM 3499 N N . GLU B 1 52 ? 18.734 20.391 -5.59 1 98.19 52 GLU B N 1
ATOM 3500 C CA . GLU B 1 52 ? 19.094 19.812 -6.879 1 98.19 52 GLU B CA 1
ATOM 3501 C C . GLU B 1 52 ? 18.531 18.391 -7.023 1 98.19 52 GLU B C 1
ATOM 3503 O O . GLU B 1 52 ? 18.141 17.984 -8.117 1 98.19 52 GLU B O 1
ATOM 3508 N N . GLU B 1 53 ? 18.484 17.766 -5.945 1 98.12 53 GLU B N 1
ATOM 3509 C CA . GLU B 1 53 ? 18.031 16.375 -5.926 1 98.12 53 GLU B CA 1
ATOM 3510 C C . GLU B 1 53 ? 16.516 16.281 -5.965 1 98.12 53 GLU B C 1
ATOM 3512 O O . GLU B 1 53 ? 15.945 15.211 -6.18 1 98.12 53 GLU B O 1
ATOM 3517 N N . GLY B 1 54 ? 15.789 17.406 -5.711 1 98.31 54 GLY B N 1
ATOM 3518 C CA . GLY B 1 54 ? 14.352 17.391 -5.91 1 98.31 54 GLY B CA 1
ATOM 3519 C C . GLY B 1 54 ? 13.57 17.812 -4.68 1 98.31 54 GLY B C 1
ATOM 3520 O O . GLY B 1 54 ? 12.336 17.719 -4.66 1 98.31 54 GLY B O 1
ATOM 3521 N N . ALA B 1 55 ? 14.25 18.312 -3.6 1 98.69 55 ALA B N 1
ATOM 3522 C CA . ALA B 1 55 ? 13.531 18.781 -2.42 1 98.69 55 ALA B CA 1
ATOM 3523 C C . ALA B 1 55 ? 12.742 20.047 -2.736 1 98.69 55 ALA B C 1
ATOM 3525 O O . ALA B 1 55 ? 13.266 20.984 -3.338 1 98.69 55 ALA B O 1
ATOM 3526 N N . SER B 1 56 ? 11.469 20.016 -2.324 1 98.75 56 SER B N 1
ATOM 3527 C CA . SER B 1 56 ? 10.602 21.156 -2.545 1 98.75 56 SER B CA 1
ATOM 3528 C C . SER B 1 56 ? 10.625 22.109 -1.347 1 98.75 56 SER B C 1
ATOM 3530 O O . SER B 1 56 ? 10.195 23.266 -1.449 1 98.75 56 SER B O 1
ATOM 3532 N N . ILE B 1 57 ? 11.016 21.625 -0.201 1 98.81 57 ILE B N 1
ATOM 3533 C CA . ILE B 1 57 ? 11.133 22.344 1.062 1 98.81 57 ILE B CA 1
ATOM 3534 C C . ILE B 1 57 ? 12.414 21.922 1.781 1 98.81 57 ILE B C 1
ATOM 3536 O O . ILE B 1 57 ? 12.82 20.766 1.697 1 98.81 57 ILE B O 1
ATOM 3540 N N . ILE B 1 58 ? 13.062 22.828 2.408 1 98.75 58 ILE B N 1
ATOM 3541 C CA . ILE B 1 58 ? 14.172 22.5 3.297 1 98.75 58 ILE B CA 1
ATOM 3542 C C . ILE B 1 58 ? 13.766 22.766 4.746 1 98.75 58 ILE B C 1
ATOM 3544 O O . ILE B 1 58 ? 13.312 23.859 5.086 1 98.75 58 ILE B O 1
ATOM 3548 N N . ASP B 1 59 ? 13.867 21.75 5.539 1 98.38 59 ASP B N 1
ATOM 3549 C CA . ASP B 1 59 ? 13.531 21.812 6.957 1 98.38 59 ASP B CA 1
ATOM 3550 C C . ASP B 1 59 ? 14.789 21.812 7.824 1 98.38 59 ASP B C 1
ATOM 3552 O O . ASP B 1 59 ? 15.625 20.922 7.711 1 98.38 59 ASP B O 1
ATOM 3556 N N . VAL B 1 60 ? 14.906 22.797 8.68 1 97.56 60 VAL B N 1
ATOM 3557 C CA . VAL B 1 60 ? 16.094 22.953 9.516 1 97.56 60 VAL B CA 1
ATOM 3558 C C . VAL B 1 60 ? 15.719 22.781 10.984 1 97.56 60 VAL B C 1
ATOM 3560 O O . VAL B 1 60 ? 14.727 23.359 11.445 1 97.56 60 VAL B O 1
ATOM 3563 N N . GLY B 1 61 ? 16.422 21.938 11.656 1 95 61 GLY B N 1
ATOM 3564 C CA . GLY B 1 61 ? 16.203 21.719 13.078 1 95 61 GLY B CA 1
ATOM 3565 C C . GLY B 1 61 ? 17.438 21.938 13.914 1 95 61 GLY B C 1
ATOM 3566 O O . GLY B 1 61 ? 18.516 21.453 13.562 1 95 61 GLY B O 1
ATOM 3567 N N . GLY B 1 62 ? 17.281 22.609 15.008 1 92.81 62 GLY B N 1
ATOM 3568 C CA . GLY B 1 62 ? 18.406 22.891 15.867 1 92.81 62 GLY B CA 1
ATOM 3569 C C . GLY B 1 62 ? 18.391 22.109 17.172 1 92.81 62 GLY B C 1
ATOM 3570 O O . GLY B 1 62 ? 19.344 22.172 17.953 1 92.81 62 GLY B O 1
ATOM 3571 N N . MET B 1 63 ? 17.344 21.453 17.406 1 88.75 63 MET B N 1
ATOM 3572 C CA . MET B 1 63 ? 17.172 20.625 18.594 1 88.75 63 MET B CA 1
ATOM 3573 C C . MET B 1 63 ? 16.484 19.312 18.266 1 88.75 63 MET B C 1
ATOM 3575 O O . MET B 1 63 ? 15.477 19.297 17.547 1 88.75 63 MET B O 1
ATOM 3579 N N . SER B 1 64 ? 17.109 18.266 18.812 1 80.25 64 SER B N 1
ATOM 3580 C CA . SER B 1 64 ? 16.453 16.984 18.609 1 80.25 64 SER B CA 1
ATOM 3581 C C . SER B 1 64 ? 15.18 16.875 19.438 1 80.25 64 SER B C 1
ATOM 3583 O O . SER B 1 64 ? 15.164 17.266 20.609 1 80.25 64 SER B O 1
ATOM 3585 N N . THR B 1 65 ? 14.18 16.406 18.812 1 71.12 65 THR B N 1
ATOM 3586 C CA . THR B 1 65 ? 12.906 16.25 19.516 1 71.12 65 THR B CA 1
ATOM 3587 C C . THR B 1 65 ? 12.594 14.766 19.734 1 71.12 65 THR B C 1
ATOM 3589 O O . THR B 1 65 ? 11.477 14.414 20.109 1 71.12 65 THR B O 1
ATOM 3592 N N . ALA B 1 66 ? 13.664 14.008 19.547 1 68.62 66 ALA B N 1
ATOM 3593 C CA . ALA B 1 66 ? 13.492 12.578 19.812 1 68.62 66 ALA B CA 1
ATOM 3594 C C . ALA B 1 66 ? 13.148 12.328 21.266 1 68.62 66 ALA B C 1
ATOM 3596 O O . ALA B 1 66 ? 13.852 12.805 22.172 1 68.62 66 ALA B O 1
ATOM 3597 N N . PRO B 1 67 ? 12.07 11.703 21.5 1 64.44 67 PRO B N 1
ATOM 3598 C CA . PRO B 1 67 ? 11.586 11.578 22.875 1 64.44 67 PRO B CA 1
ATOM 3599 C C . PRO B 1 67 ? 12.602 10.906 23.797 1 64.44 67 PRO B C 1
ATOM 3601 O O . PRO B 1 67 ? 12.547 11.078 25.016 1 64.44 67 PRO B O 1
ATOM 3604 N N . TYR B 1 68 ? 13.453 10.195 23.141 1 64.75 68 TYR B N 1
ATOM 3605 C CA . TYR B 1 68 ? 14.359 9.43 23.984 1 64.75 68 TYR B CA 1
ATOM 3606 C C . TYR B 1 68 ? 15.648 10.203 24.25 1 64.75 68 TYR B C 1
ATOM 3608 O O . TYR B 1 68 ? 16.484 9.773 25.047 1 64.75 68 TYR B O 1
ATOM 3616 N N . LEU B 1 69 ? 15.703 11.266 23.516 1 63.69 69 LEU B N 1
ATOM 3617 C CA . LEU B 1 69 ? 16.906 12.07 23.734 1 63.69 69 LEU B CA 1
ATOM 3618 C C . LEU B 1 69 ? 16.641 13.18 24.75 1 63.69 69 LEU B C 1
ATOM 3620 O O . LEU B 1 69 ? 15.625 13.875 24.656 1 63.69 69 LEU B O 1
ATOM 3624 N N . GLU B 1 70 ? 17.219 13.109 25.844 1 59.91 70 GLU B N 1
ATOM 3625 C CA . GLU B 1 70 ? 17.062 14.055 26.938 1 59.91 70 GLU B CA 1
ATOM 3626 C C . GLU B 1 70 ? 17.844 15.336 26.688 1 59.91 70 GLU B C 1
ATOM 3628 O O . GLU B 1 70 ? 18.109 16.109 27.609 1 59.91 70 GLU B O 1
ATOM 3633 N N . THR B 1 71 ? 18.125 15.539 25.453 1 63.66 71 THR B N 1
ATOM 3634 C CA . THR B 1 71 ? 19.031 16.672 25.359 1 63.66 71 THR B CA 1
ATOM 3635 C C . THR B 1 71 ? 18.266 17.953 25.016 1 63.66 71 THR B C 1
ATOM 3637 O O . THR B 1 71 ? 17.891 18.156 23.859 1 63.66 71 THR B O 1
ATOM 3640 N N . LEU B 1 72 ? 17.672 18.578 26.062 1 75.69 72 LEU B N 1
ATOM 3641 C CA . LEU B 1 72 ? 17.016 19.859 25.875 1 75.69 72 LEU B CA 1
ATOM 3642 C C . LEU B 1 72 ? 18.016 21.016 25.953 1 75.69 72 LEU B C 1
ATOM 3644 O O . LEU B 1 72 ? 18.844 21.062 26.859 1 75.69 72 LEU B O 1
ATOM 3648 N N . VAL B 1 73 ? 18.141 21.688 24.859 1 85.81 73 VAL B N 1
ATOM 3649 C CA . VAL B 1 73 ? 18.969 22.906 24.844 1 85.81 73 VAL B CA 1
ATOM 3650 C C . VAL B 1 73 ? 18.078 24.125 25.094 1 85.81 73 VAL B C 1
ATOM 3652 O O . VAL B 1 73 ? 16.859 24.047 24.938 1 85.81 73 VAL B O 1
ATOM 3655 N N . SER B 1 74 ? 18.703 25.234 25.5 1 90.69 74 SER B N 1
ATOM 3656 C CA . SER B 1 74 ? 17.953 26.469 25.719 1 90.69 74 SER B CA 1
ATOM 3657 C C . SER B 1 74 ? 17.5 27.078 24.391 1 90.69 74 SER B C 1
ATOM 3659 O O . SER B 1 74 ? 18.047 26.75 23.344 1 90.69 74 SER B O 1
ATOM 3661 N N . PRO B 1 75 ? 16.406 27.906 24.438 1 94.12 75 PRO B N 1
ATOM 3662 C CA . PRO B 1 75 ? 15.992 28.609 23.219 1 94.12 75 PRO B CA 1
ATOM 3663 C C . PRO B 1 75 ? 17.125 29.406 22.578 1 94.12 75 PRO B C 1
ATOM 3665 O O . PRO B 1 75 ? 17.234 29.453 21.359 1 94.12 75 PRO B O 1
ATOM 3668 N N . GLU B 1 76 ? 17.953 29.969 23.438 1 95.5 76 GLU B N 1
ATOM 3669 C CA . GLU B 1 76 ? 19.062 30.766 22.938 1 95.5 76 GLU B CA 1
ATOM 3670 C C . GLU B 1 76 ? 20.078 29.891 22.188 1 95.5 76 GLU B C 1
ATOM 3672 O O . GLU B 1 76 ? 20.594 30.281 21.141 1 95.5 76 GLU B O 1
ATOM 3677 N N . GLU B 1 77 ? 20.297 28.797 22.688 1 94 77 GLU B N 1
ATOM 3678 C CA . GLU B 1 77 ? 21.203 27.859 22.031 1 94 77 GLU B CA 1
ATOM 3679 C C . GLU B 1 77 ? 20.625 27.375 20.703 1 94 77 GLU B C 1
ATOM 3681 O O . GLU B 1 77 ? 21.344 27.266 19.703 1 94 77 GLU B O 1
ATOM 3686 N N . GLU B 1 78 ? 19.406 27.016 20.719 1 95.06 78 GLU B N 1
ATOM 3687 C CA . GLU B 1 78 ? 18.75 26.609 19.484 1 95.06 78 GLU B CA 1
ATOM 3688 C C . GLU B 1 78 ? 18.812 27.703 18.438 1 95.06 78 GLU B C 1
ATOM 3690 O O . GLU B 1 78 ? 19.125 27.438 17.266 1 95.06 78 GLU B O 1
ATOM 3695 N N . LYS B 1 79 ? 18.578 28.969 18.891 1 96.75 79 LYS B N 1
ATOM 3696 C CA . LYS B 1 79 ? 18.688 30.109 17.969 1 96.75 79 LYS B CA 1
ATOM 3697 C C . LYS B 1 79 ? 20.094 30.234 17.406 1 96.75 79 LYS B C 1
ATOM 3699 O O . LYS B 1 79 ? 20.266 30.469 16.203 1 96.75 79 LYS B O 1
ATOM 3704 N N . ARG B 1 80 ? 21.031 30.062 18.281 1 95.5 80 ARG B N 1
ATOM 3705 C CA . ARG B 1 80 ? 22.438 30.172 17.859 1 95.5 80 ARG B CA 1
ATOM 3706 C C . ARG B 1 80 ? 22.766 29.141 16.797 1 95.5 80 ARG B C 1
ATOM 3708 O O . ARG B 1 80 ? 23.562 29.422 15.891 1 95.5 80 ARG B O 1
ATOM 3715 N N . ARG B 1 81 ? 22.156 28.078 16.844 1 94.81 81 ARG B N 1
ATOM 3716 C CA . ARG B 1 81 ? 22.422 26.984 15.898 1 94.81 81 ARG B CA 1
ATOM 3717 C C . ARG B 1 81 ? 21.719 27.234 14.57 1 94.81 81 ARG B C 1
ATOM 3719 O O . ARG B 1 81 ? 22.312 27.062 13.508 1 94.81 81 ARG B O 1
ATOM 3726 N N . VAL B 1 82 ? 20.438 27.734 14.609 1 97 82 VAL B N 1
ATOM 3727 C CA . VAL B 1 82 ? 19.625 27.672 13.406 1 97 82 VAL B CA 1
ATOM 3728 C C . VAL B 1 82 ? 19.672 29 12.672 1 97 82 VAL B C 1
ATOM 3730 O O . VAL B 1 82 ? 19.625 29.031 11.438 1 97 82 VAL B O 1
ATOM 3733 N N . ILE B 1 83 ? 19.812 30.125 13.359 1 97.81 83 ILE B N 1
ATOM 3734 C CA . ILE B 1 83 ? 19.594 31.422 12.75 1 97.81 83 ILE B CA 1
ATOM 3735 C C . ILE B 1 83 ? 20.688 31.688 11.711 1 97.81 83 ILE B C 1
ATOM 3737 O O . ILE B 1 83 ? 20.391 32.094 10.586 1 97.81 83 ILE B O 1
ATOM 3741 N N . PRO B 1 84 ? 22.031 31.453 11.977 1 97.44 84 PRO B N 1
ATOM 3742 C CA . PRO B 1 84 ? 23.047 31.672 10.938 1 97.44 84 PRO B CA 1
ATOM 3743 C C . PRO B 1 84 ? 22.797 30.828 9.688 1 97.44 84 PRO B C 1
ATOM 3745 O O . PRO B 1 84 ? 23.016 31.297 8.57 1 97.44 84 PRO B O 1
ATOM 3748 N N . VAL B 1 85 ? 22.328 29.641 9.883 1 97.38 85 VAL B N 1
ATOM 3749 C CA . VAL B 1 85 ? 22.047 28.734 8.773 1 97.38 85 VAL B CA 1
ATOM 3750 C C . VAL B 1 85 ? 20.859 29.234 7.969 1 97.38 85 VAL B C 1
ATOM 3752 O O . VAL B 1 85 ? 20.922 29.297 6.738 1 97.38 85 VAL B O 1
ATOM 3755 N N . LEU B 1 86 ? 19.812 29.656 8.617 1 98.12 86 LEU B N 1
ATOM 3756 C CA . LEU B 1 86 ? 18.609 30.141 7.957 1 98.12 86 LEU B CA 1
ATOM 3757 C C . LEU B 1 86 ? 18.906 31.359 7.102 1 98.12 86 LEU B C 1
ATOM 3759 O O . LEU B 1 86 ? 18.422 31.484 5.977 1 98.12 86 LEU B O 1
ATOM 3763 N N . ARG B 1 87 ? 19.734 32.25 7.605 1 97.12 87 ARG B N 1
ATOM 3764 C CA . ARG B 1 87 ? 20.109 33.438 6.859 1 97.12 87 ARG B CA 1
ATOM 3765 C C . ARG B 1 87 ? 20.906 33.094 5.613 1 97.12 87 ARG B C 1
ATOM 3767 O O . ARG B 1 87 ? 20.797 33.75 4.582 1 97.12 87 ARG B O 1
ATOM 3774 N N . LYS B 1 88 ? 21.625 32.031 5.777 1 95.88 88 LYS B N 1
ATOM 3775 C CA . LYS B 1 88 ? 22.5 31.625 4.684 1 95.88 88 LYS B CA 1
ATOM 3776 C C . LYS B 1 88 ? 21.719 30.938 3.576 1 95.88 88 LYS B C 1
ATOM 3778 O O . LYS B 1 88 ? 22.047 31.062 2.396 1 95.88 88 LYS B O 1
ATOM 3783 N N . ILE B 1 89 ? 20.609 30.25 3.908 1 96.88 89 ILE B N 1
ATOM 3784 C CA . ILE B 1 89 ? 19.969 29.391 2.92 1 96.88 89 ILE B CA 1
ATOM 3785 C C . ILE B 1 89 ? 18.656 30.031 2.475 1 96.88 89 ILE B C 1
ATOM 3787 O O . ILE B 1 89 ? 17.859 29.406 1.759 1 96.88 89 ILE B O 1
ATOM 3791 N N . LYS B 1 90 ? 18.359 31.234 2.814 1 94.12 90 LYS B N 1
ATOM 3792 C CA . LYS B 1 90 ? 17.062 31.875 2.586 1 94.12 90 LYS B CA 1
ATOM 3793 C C . LYS B 1 90 ? 16.797 32.062 1.095 1 94.12 90 LYS B C 1
ATOM 3795 O O . LYS B 1 90 ? 15.648 32.188 0.672 1 94.12 90 LYS B O 1
ATOM 3800 N N . ASP B 1 91 ? 17.859 32.031 0.214 1 94.31 91 ASP B N 1
ATOM 3801 C CA . ASP B 1 91 ? 17.703 32.312 -1.207 1 94.31 91 ASP B CA 1
ATOM 3802 C C . ASP B 1 91 ? 17.844 31.047 -2.049 1 94.31 91 ASP B C 1
ATOM 3804 O O . ASP B 1 91 ? 18.312 31.109 -3.189 1 94.31 91 ASP B O 1
ATOM 3808 N N . LEU B 1 92 ? 17.5 29.922 -1.528 1 95.94 92 LEU B N 1
ATOM 3809 C CA . LEU B 1 92 ? 17.656 28.641 -2.191 1 95.94 92 LEU B CA 1
ATOM 3810 C C . LEU B 1 92 ? 16.625 28.469 -3.301 1 95.94 92 LEU B C 1
ATOM 3812 O O . LEU B 1 92 ? 16.75 27.594 -4.156 1 95.94 92 LEU B O 1
ATOM 3816 N N . GLY B 1 93 ? 15.539 29.297 -3.354 1 96.56 93 GLY B N 1
ATOM 3817 C CA . GLY B 1 93 ? 14.484 29.156 -4.348 1 96.56 93 GLY B CA 1
ATOM 3818 C C . GLY B 1 93 ? 13.352 28.266 -3.898 1 96.56 93 GLY B C 1
ATOM 3819 O O . GLY B 1 93 ? 12.375 28.078 -4.625 1 96.56 93 GLY B O 1
ATOM 3820 N N . VAL B 1 94 ? 13.477 27.641 -2.768 1 98.38 94 VAL B N 1
ATOM 3821 C CA . VAL B 1 94 ? 12.406 26.859 -2.154 1 98.38 94 VAL B CA 1
ATOM 3822 C C . VAL B 1 94 ? 12.125 27.391 -0.75 1 98.38 94 VAL B C 1
ATOM 3824 O O . VAL B 1 94 ? 13 27.984 -0.115 1 98.38 94 VAL B O 1
ATOM 3827 N N . PRO B 1 95 ? 10.914 27.188 -0.296 1 98.69 95 PRO B N 1
ATOM 3828 C CA . PRO B 1 95 ? 10.625 27.672 1.059 1 98.69 95 PRO B CA 1
ATOM 3829 C C . PRO B 1 95 ? 11.391 26.906 2.131 1 98.69 95 PRO B C 1
ATOM 3831 O O . PRO B 1 95 ? 11.734 25.734 1.936 1 98.69 95 PRO B O 1
ATOM 3834 N N . ILE B 1 96 ? 11.648 27.594 3.24 1 98.75 96 ILE B N 1
ATOM 3835 C CA . ILE B 1 96 ? 12.383 27.031 4.363 1 98.75 96 ILE B CA 1
ATOM 3836 C C . ILE B 1 96 ? 11.438 26.797 5.539 1 98.75 96 ILE B C 1
ATOM 3838 O O . ILE B 1 96 ? 10.594 27.641 5.844 1 98.75 96 ILE B O 1
ATOM 3842 N N . SER B 1 97 ? 11.5 25.594 6.098 1 98.81 97 SER B N 1
ATOM 3843 C CA . SER B 1 97 ? 10.789 25.172 7.301 1 98.81 97 SER B CA 1
ATOM 3844 C C . SER B 1 97 ? 11.727 25.125 8.508 1 98.81 97 SER B C 1
ATOM 3846 O O . SER B 1 97 ? 12.883 24.703 8.383 1 98.81 97 SER B O 1
ATOM 3848 N N . ILE B 1 98 ? 11.234 25.609 9.625 1 98.5 98 ILE B N 1
ATOM 3849 C CA . ILE B 1 98 ? 11.984 25.453 10.867 1 98.5 98 ILE B CA 1
ATOM 3850 C C . ILE B 1 98 ? 11.297 24.438 11.773 1 98.5 98 ILE B C 1
ATOM 3852 O O . ILE B 1 98 ? 10.102 24.562 12.062 1 98.5 98 ILE B O 1
ATOM 3856 N N . ASP B 1 99 ? 12.031 23.391 12.148 1 97.06 99 ASP B N 1
ATOM 3857 C CA . ASP B 1 99 ? 11.562 22.375 13.102 1 97.06 99 ASP B CA 1
ATOM 3858 C C . ASP B 1 99 ? 11.734 22.859 14.539 1 97.06 99 ASP B C 1
ATOM 3860 O O . ASP B 1 99 ? 12.797 22.672 15.141 1 97.06 99 ASP B O 1
ATOM 3864 N N . THR B 1 100 ? 10.68 23.5 15.102 1 96.62 100 THR B N 1
ATOM 3865 C CA . THR B 1 100 ? 10.742 24 16.469 1 96.62 100 THR B CA 1
ATOM 3866 C C . THR B 1 100 ? 9.352 24.062 17.094 1 96.62 100 THR B C 1
ATOM 3868 O O . THR B 1 100 ? 8.359 24.25 16.375 1 96.62 100 THR B O 1
ATOM 3871 N N . GLN B 1 101 ? 9.352 23.859 18.375 1 95.5 101 GLN B N 1
ATOM 3872 C CA . GLN B 1 101 ? 8.102 23.969 19.141 1 95.5 101 GLN B CA 1
ATOM 3873 C C . GLN B 1 101 ? 8.086 25.25 19.969 1 95.5 101 GLN B C 1
ATOM 3875 O O . GLN B 1 101 ? 7.188 25.438 20.797 1 95.5 101 GLN B O 1
ATOM 3880 N N . ARG B 1 102 ? 9.125 26.094 19.734 1 96 102 ARG B N 1
ATOM 3881 C CA . ARG B 1 102 ? 9.312 27.25 20.609 1 96 102 ARG B CA 1
ATOM 3882 C C . ARG B 1 102 ? 8.984 28.547 19.875 1 96 102 ARG B C 1
ATOM 3884 O O . ARG B 1 102 ? 9.508 28.797 18.781 1 96 102 ARG B O 1
ATOM 3891 N N . TYR B 1 103 ? 8.195 29.312 20.531 1 97.5 103 TYR B N 1
ATOM 3892 C CA . TYR B 1 103 ? 7.797 30.609 19.984 1 97.5 103 TYR B CA 1
ATOM 3893 C C . TYR B 1 103 ? 9.016 31.484 19.703 1 97.5 103 TYR B C 1
ATOM 3895 O O . TYR B 1 103 ? 9.125 32.062 18.625 1 97.5 103 TYR B O 1
ATOM 3903 N N . GLU B 1 104 ? 10 31.562 20.672 1 97.69 104 GLU B N 1
ATOM 3904 C CA . GLU B 1 104 ? 11.164 32.438 20.547 1 97.69 104 GLU B CA 1
ATOM 3905 C C . GLU B 1 104 ? 11.992 32.094 19.312 1 97.69 104 GLU B C 1
ATOM 3907 O O . GLU B 1 104 ? 12.453 33 18.594 1 97.69 104 GLU B O 1
ATOM 3912 N N . VAL B 1 105 ? 12.117 30.859 19.062 1 97.81 105 VAL B N 1
ATOM 3913 C CA . VAL B 1 105 ? 12.914 30.375 17.953 1 97.81 105 VAL B CA 1
ATOM 3914 C C . VAL B 1 105 ? 12.156 30.594 16.641 1 97.81 105 VAL B C 1
ATOM 3916 O O . VAL B 1 105 ? 12.727 31.094 15.664 1 97.81 105 VAL B O 1
ATOM 3919 N N . ALA B 1 106 ? 10.867 30.281 16.625 1 98.5 106 ALA B N 1
ATOM 3920 C CA . ALA B 1 106 ? 10.023 30.453 15.445 1 98.5 106 ALA B CA 1
ATOM 3921 C C . ALA B 1 106 ? 9.977 31.922 15.023 1 98.5 106 ALA B C 1
ATOM 3923 O O . ALA B 1 106 ? 10.07 32.219 13.828 1 98.5 106 ALA B O 1
ATOM 3924 N N . SER B 1 107 ? 9.812 32.781 16.016 1 98.44 107 SER B N 1
ATOM 3925 C CA . SER B 1 107 ? 9.75 34.219 15.75 1 98.44 107 SER B CA 1
ATOM 3926 C C . SER B 1 107 ? 11.031 34.719 15.102 1 98.44 107 SER B C 1
ATOM 3928 O O . SER B 1 107 ? 10.992 35.406 14.078 1 98.44 107 SER B O 1
ATOM 3930 N N . ALA B 1 108 ? 12.148 34.344 15.656 1 98.44 108 ALA B N 1
ATOM 3931 C CA . ALA B 1 108 ? 13.445 34.719 15.102 1 98.44 108 ALA B CA 1
ATOM 3932 C C . ALA B 1 108 ? 13.648 34.125 13.711 1 98.44 108 ALA B C 1
ATOM 3934 O O . ALA B 1 108 ? 14.203 34.781 12.82 1 98.44 108 ALA B O 1
ATOM 3935 N N . ALA B 1 109 ? 13.234 32.906 13.539 1 98.62 109 ALA B N 1
ATOM 3936 C CA . ALA B 1 109 ? 13.359 32.219 12.258 1 98.62 109 ALA B CA 1
ATOM 3937 C C . ALA B 1 109 ? 12.531 32.938 11.18 1 98.62 109 ALA B C 1
ATOM 3939 O O . ALA B 1 109 ? 12.977 33.062 10.039 1 98.62 109 ALA B O 1
ATOM 3940 N N . ALA B 1 110 ? 11.305 33.312 11.523 1 98.31 110 ALA B N 1
ATOM 3941 C CA . ALA B 1 110 ? 10.445 34.031 10.586 1 98.31 110 ALA B CA 1
ATOM 3942 C C . ALA B 1 110 ? 11.102 35.344 10.117 1 98.31 110 ALA B C 1
ATOM 3944 O O . ALA B 1 110 ? 11.047 35.688 8.938 1 98.31 110 ALA B O 1
ATOM 3945 N N . GLU B 1 111 ? 11.75 36 11.039 1 97.25 111 GLU B N 1
ATOM 3946 C CA . GLU B 1 111 ? 12.469 37.219 10.711 1 97.25 111 GLU B CA 1
ATOM 3947 C C . GLU B 1 111 ? 13.641 36.938 9.766 1 97.25 111 GLU B C 1
ATOM 3949 O O . GLU B 1 111 ? 14.023 37.812 8.977 1 97.25 111 GLU B O 1
ATOM 3954 N N . ALA B 1 112 ? 14.133 35.75 9.875 1 97.5 112 ALA B N 1
ATOM 3955 C CA . ALA B 1 112 ? 15.281 35.344 9.062 1 97.5 112 ALA B CA 1
ATOM 3956 C C . ALA B 1 112 ? 14.844 34.812 7.707 1 97.5 112 ALA B C 1
ATOM 3958 O O . ALA B 1 112 ? 15.672 34.406 6.895 1 97.5 112 ALA B O 1
ATOM 3959 N N . GLY B 1 113 ? 13.516 34.719 7.445 1 96.44 113 GLY B N 1
ATOM 3960 C CA . GLY B 1 113 ? 13.062 34.375 6.105 1 96.44 113 GLY B CA 1
ATOM 3961 C C . GLY B 1 113 ? 12.297 33.062 6.055 1 96.44 113 GLY B C 1
ATOM 3962 O O . GLY B 1 113 ? 11.812 32.656 4.996 1 96.44 113 GLY B O 1
ATOM 3963 N N . VAL B 1 114 ? 12.102 32.406 7.16 1 98 114 VAL B N 1
ATOM 3964 C CA . VAL B 1 114 ? 11.359 31.156 7.238 1 98 114 VAL B CA 1
ATOM 3965 C C . VAL B 1 114 ? 9.875 31.422 7.008 1 98 114 VAL B C 1
ATOM 3967 O O . VAL B 1 114 ? 9.328 32.406 7.512 1 98 114 VAL B O 1
ATOM 3970 N N . THR B 1 115 ? 9.219 30.469 6.246 1 98.5 115 THR B N 1
ATOM 3971 C CA . THR B 1 115 ? 7.812 30.688 5.934 1 98.5 115 THR B CA 1
ATOM 3972 C C . THR B 1 115 ? 6.969 29.5 6.359 1 98.5 115 THR B C 1
ATOM 3974 O O . THR B 1 115 ? 5.742 29.516 6.234 1 98.5 115 THR B O 1
ATOM 3977 N N . ILE B 1 116 ? 7.617 28.438 6.875 1 98.81 116 ILE B N 1
ATOM 3978 C CA . ILE B 1 116 ? 6.91 27.25 7.348 1 98.81 116 ILE B CA 1
ATOM 3979 C C . ILE B 1 116 ? 7.387 26.891 8.75 1 98.81 116 ILE B C 1
ATOM 3981 O O . ILE B 1 116 ? 8.586 26.844 9.016 1 98.81 116 ILE B O 1
ATOM 3985 N N . ILE B 1 117 ? 6.477 26.688 9.688 1 98.81 117 ILE B N 1
ATOM 3986 C CA . ILE B 1 117 ? 6.785 26.203 11.023 1 98.81 117 ILE B CA 1
ATOM 3987 C C . ILE B 1 117 ? 6.418 24.719 11.125 1 98.81 117 ILE B C 1
ATOM 3989 O O . ILE B 1 117 ? 5.277 24.344 10.859 1 98.81 117 ILE B O 1
ATOM 3993 N N . ASN B 1 118 ? 7.395 23.891 11.367 1 98.56 118 ASN B N 1
ATOM 3994 C CA . ASN B 1 118 ? 7.199 22.484 11.672 1 98.56 118 ASN B CA 1
ATOM 3995 C C . ASN B 1 118 ? 7.172 22.219 13.172 1 98.56 118 ASN B C 1
ATOM 3997 O O . ASN B 1 118 ? 8.219 22.125 13.812 1 98.56 118 ASN B O 1
ATOM 4001 N N . ASP B 1 119 ? 5.984 22.109 13.719 1 97.94 119 ASP B N 1
ATOM 4002 C CA . ASP B 1 119 ? 5.812 22.031 15.164 1 97.94 119 ASP B CA 1
ATOM 4003 C C . ASP B 1 119 ? 5.359 20.641 15.594 1 97.94 119 ASP B C 1
ATOM 4005 O O . ASP B 1 119 ? 4.18 20.297 15.477 1 97.94 119 ASP B O 1
ATOM 4009 N N . VAL B 1 120 ? 6.23 19.922 16.219 1 95.94 120 VAL B N 1
ATOM 4010 C CA . VAL B 1 120 ? 5.953 18.547 16.625 1 95.94 120 VAL B CA 1
ATOM 4011 C C . VAL B 1 120 ? 5.129 18.547 17.906 1 95.94 120 VAL B C 1
ATOM 4013 O O . VAL B 1 120 ? 4.602 17.5 18.312 1 95.94 120 VAL B O 1
ATOM 4016 N N . SER B 1 121 ? 4.922 19.719 18.547 1 95.38 121 SER B N 1
ATOM 4017 C CA . SER B 1 121 ? 4.254 19.766 19.844 1 95.38 121 SER B CA 1
ATOM 4018 C C . SER B 1 121 ? 2.742 19.875 19.688 1 95.38 121 SER B C 1
ATOM 4020 O O . SER B 1 121 ? 2.002 19.75 20.656 1 95.38 121 SER B O 1
ATOM 4022 N N . GLY B 1 122 ? 2.291 20.141 18.422 1 97.12 122 GLY B N 1
ATOM 4023 C CA . GLY B 1 122 ? 0.865 20.328 18.203 1 97.12 122 GLY B CA 1
ATOM 4024 C C . GLY B 1 122 ? 0.343 21.656 18.75 1 97.12 122 GLY B C 1
ATOM 4025 O O . GLY B 1 122 ? -0.754 21.703 19.312 1 97.12 122 GLY B O 1
ATOM 4026 N N . LEU B 1 123 ? 1.226 22.672 18.625 1 97.69 123 LEU B N 1
ATOM 4027 C CA . LEU B 1 123 ? 0.879 24 19.094 1 97.69 123 LEU B CA 1
ATOM 4028 C C . LEU B 1 123 ? 0.645 24.016 20.594 1 97.69 123 LEU B C 1
ATOM 4030 O O . LEU B 1 123 ? -0.361 24.547 21.062 1 97.69 123 LEU B O 1
ATOM 4034 N N . SER B 1 124 ? 1.527 23.391 21.266 1 94.62 124 SER B N 1
ATOM 4035 C CA . SER B 1 124 ? 1.468 23.422 22.734 1 94.62 124 SER B CA 1
ATOM 4036 C C . SER B 1 124 ? 1.685 24.828 23.266 1 94.62 124 SER B C 1
ATOM 4038 O O . SER B 1 124 ? 1.179 25.172 24.328 1 94.62 124 SER B O 1
ATOM 4040 N N . ASP B 1 125 ? 2.465 25.641 22.578 1 94.75 125 ASP B N 1
ATOM 4041 C CA . ASP B 1 125 ? 2.633 27.062 22.859 1 94.75 125 ASP B CA 1
ATOM 4042 C C . ASP B 1 125 ? 1.632 27.906 22.078 1 94.75 125 ASP B C 1
ATOM 4044 O O . ASP B 1 125 ? 1.758 28.062 20.859 1 94.75 125 ASP B O 1
ATOM 4048 N N . PRO B 1 126 ? 0.658 28.422 22.766 1 94.88 126 PRO B N 1
ATOM 4049 C CA . PRO B 1 126 ? -0.384 29.172 22.062 1 94.88 126 PRO B CA 1
ATOM 4050 C C . PRO B 1 126 ? 0.165 30.391 21.312 1 94.88 126 PRO B C 1
ATOM 4052 O O . PRO B 1 126 ? -0.443 30.844 20.344 1 94.88 126 PRO B O 1
ATOM 4055 N N . ARG B 1 127 ? 1.35 30.891 21.766 1 96.62 127 ARG B N 1
ATOM 4056 C CA . ARG B 1 127 ? 1.956 32.031 21.094 1 96.62 127 ARG B CA 1
ATOM 4057 C C . ARG B 1 127 ? 2.363 31.688 19.672 1 96.62 127 ARG B C 1
ATOM 4059 O O . ARG B 1 127 ? 2.439 32.562 18.797 1 96.62 127 ARG B O 1
ATOM 4066 N N . LEU B 1 128 ? 2.592 30.438 19.375 1 97.75 128 LEU B N 1
ATOM 4067 C CA . LEU B 1 128 ? 2.988 30 18.047 1 97.75 128 LEU B CA 1
ATOM 4068 C C . LEU B 1 128 ? 1.837 30.141 17.062 1 97.75 128 LEU B C 1
ATOM 4070 O O . LEU B 1 128 ? 2.035 30.594 15.93 1 97.75 128 LEU B O 1
ATOM 4074 N N . ALA B 1 129 ? 0.604 29.734 17.469 1 97.88 129 ALA B N 1
ATOM 4075 C CA . ALA B 1 129 ? -0.559 29.859 16.594 1 97.88 129 ALA B CA 1
ATOM 4076 C C . ALA B 1 129 ? -0.781 31.312 16.188 1 97.88 129 ALA B C 1
ATOM 4078 O O . ALA B 1 129 ? -1.036 31.594 15.008 1 97.88 129 ALA B O 1
ATOM 4079 N N . GLU B 1 130 ? -0.66 32.188 17.156 1 97.94 130 GLU B N 1
ATOM 4080 C CA . GLU B 1 130 ? -0.841 33.594 16.891 1 97.94 130 GLU B CA 1
ATOM 4081 C C . GLU B 1 130 ? 0.216 34.125 15.93 1 97.94 130 GLU B C 1
ATOM 4083 O O . GLU B 1 130 ? -0.099 34.875 15.008 1 97.94 130 GLU B O 1
ATOM 4088 N N . LEU B 1 131 ? 1.432 33.719 16.156 1 98.31 131 LEU B N 1
ATOM 4089 C CA . LEU B 1 131 ? 2.529 34.125 15.289 1 98.31 131 LEU B CA 1
ATOM 4090 C C . LEU B 1 131 ? 2.275 33.656 13.852 1 98.31 131 LEU B C 1
ATOM 4092 O O . LEU B 1 131 ? 2.383 34.469 12.922 1 98.31 131 LEU B O 1
ATOM 4096 N N . ILE B 1 132 ? 1.917 32.406 13.633 1 98.62 132 ILE B N 1
ATOM 4097 C CA . ILE B 1 132 ? 1.703 31.812 12.32 1 98.62 132 ILE B CA 1
ATOM 4098 C C . ILE B 1 132 ? 0.551 32.531 11.617 1 98.62 132 ILE B C 1
ATOM 4100 O O . ILE B 1 132 ? 0.66 32.875 10.438 1 98.62 132 ILE B O 1
ATOM 4104 N N . ALA B 1 133 ? -0.495 32.75 12.375 1 98.06 133 ALA B N 1
ATOM 4105 C CA . ALA B 1 133 ? -1.668 33.406 11.812 1 98.06 133 ALA B CA 1
ATOM 4106 C C . ALA B 1 133 ? -1.346 34.844 11.414 1 98.06 133 ALA B C 1
ATOM 4108 O O . ALA B 1 133 ? -1.678 35.281 10.312 1 98.06 133 ALA B O 1
ATOM 4109 N N . SER B 1 134 ? -0.673 35.594 12.328 1 97.94 134 SER B N 1
ATOM 4110 C CA . SER B 1 134 ? -0.411 37 12.117 1 97.94 134 SER B CA 1
ATOM 4111 C C . SER B 1 134 ? 0.544 37.25 10.953 1 97.94 134 SER B C 1
ATOM 4113 O O . SER B 1 134 ? 0.415 38.219 10.211 1 97.94 134 SER B O 1
ATOM 4115 N N . MET B 1 135 ? 1.43 36.312 10.742 1 98.25 135 MET B N 1
ATOM 4116 C CA . MET B 1 135 ? 2.428 36.5 9.688 1 98.25 135 MET B CA 1
ATOM 4117 C C . MET B 1 135 ? 2.047 35.688 8.445 1 98.25 135 MET B C 1
ATOM 4119 O O . MET B 1 135 ? 2.795 35.656 7.465 1 98.25 135 MET B O 1
ATOM 4123 N N . ASP B 1 136 ? 0.949 34.906 8.469 1 98.19 136 ASP B N 1
ATOM 4124 C CA . ASP B 1 136 ? 0.431 34.094 7.371 1 98.19 136 ASP B CA 1
ATOM 4125 C C . ASP B 1 136 ? 1.434 33.031 6.957 1 98.19 136 ASP B C 1
ATOM 4127 O O . ASP B 1 136 ? 1.699 32.844 5.77 1 98.19 136 ASP B O 1
ATOM 4131 N N . LEU B 1 137 ? 2.068 32.438 7.961 1 98.69 137 LEU B N 1
ATOM 4132 C CA . LEU B 1 137 ? 2.996 31.344 7.734 1 98.69 137 LEU B CA 1
ATOM 4133 C C . LEU B 1 137 ? 2.242 30.031 7.535 1 98.69 137 LEU B C 1
ATOM 4135 O O . LEU B 1 137 ? 1.044 29.953 7.812 1 98.69 137 LEU B O 1
ATOM 4139 N N . SER B 1 138 ? 2.941 29.031 6.949 1 98.75 138 SER B N 1
ATOM 4140 C CA . SER B 1 138 ? 2.41 27.672 6.848 1 98.75 138 SER B CA 1
ATOM 4141 C C . SER B 1 138 ? 2.809 26.828 8.055 1 98.75 138 SER B C 1
ATOM 4143 O O . SER B 1 138 ? 3.746 27.172 8.773 1 98.75 138 SER B O 1
ATOM 4145 N N . LEU B 1 139 ? 2.033 25.734 8.258 1 98.81 139 LEU B N 1
ATOM 4146 C CA . LEU B 1 139 ? 2.201 24.953 9.477 1 98.81 139 LEU B CA 1
ATOM 4147 C C . LEU B 1 139 ? 2.178 23.453 9.172 1 98.81 139 LEU B C 1
ATOM 4149 O O . LEU B 1 139 ? 1.301 22.984 8.453 1 98.81 139 LEU B O 1
ATOM 4153 N N . ILE B 1 140 ? 3.197 22.766 9.578 1 98.75 140 ILE B N 1
ATOM 4154 C CA . ILE B 1 140 ? 3.139 21.328 9.742 1 98.75 140 ILE B CA 1
ATOM 4155 C C . ILE B 1 140 ? 2.877 20.984 11.203 1 98.75 140 ILE B C 1
ATOM 4157 O O . ILE B 1 140 ? 3.713 21.25 12.07 1 98.75 140 ILE B O 1
ATOM 4161 N N . LEU B 1 141 ? 1.729 20.391 11.414 1 98.62 141 LEU B N 1
ATOM 4162 C CA . LEU B 1 141 ? 1.179 20.219 12.75 1 98.62 141 LEU B CA 1
ATOM 4163 C C . LEU B 1 141 ? 1.332 18.766 13.219 1 98.62 141 LEU B C 1
ATOM 4165 O O . LEU B 1 141 ? 0.767 17.859 12.617 1 98.62 141 LEU B O 1
ATOM 4169 N N . GLY B 1 142 ? 2.076 18.625 14.328 1 97.81 142 GLY B N 1
ATOM 4170 C CA . GLY B 1 142 ? 2.371 17.281 14.812 1 97.81 142 GLY B CA 1
ATOM 4171 C C . GLY B 1 142 ? 1.333 16.75 15.781 1 97.81 142 GLY B C 1
ATOM 4172 O O . GLY B 1 142 ? 0.685 17.531 16.484 1 97.81 142 GLY B O 1
ATOM 4173 N N . ALA B 1 143 ? 1.201 15.406 15.789 1 95.62 143 ALA B N 1
ATOM 4174 C CA . ALA B 1 143 ? 0.327 14.703 16.719 1 95.62 143 ALA B CA 1
ATOM 4175 C C . ALA B 1 143 ? 1.028 14.453 18.047 1 95.62 143 ALA B C 1
ATOM 4177 O O . ALA B 1 143 ? 1.513 13.352 18.312 1 95.62 143 ALA B O 1
ATOM 4178 N N . ARG B 1 144 ? 1.017 15.438 18.875 1 91.19 144 ARG B N 1
ATOM 4179 C CA . ARG B 1 144 ? 1.701 15.25 20.156 1 91.19 144 ARG B CA 1
ATOM 4180 C C . ARG B 1 144 ? 0.704 14.992 21.281 1 91.19 144 ARG B C 1
ATOM 4182 O O . ARG B 1 144 ? -0.368 15.602 21.312 1 91.19 144 ARG B O 1
ATOM 4189 N N . GLY B 1 145 ? 1.09 14.047 22.188 1 88.19 145 GLY B N 1
ATOM 4190 C CA . GLY B 1 145 ? 0.264 13.773 23.359 1 88.19 145 GLY B CA 1
ATOM 4191 C C . GLY B 1 145 ? 0.452 12.375 23.906 1 88.19 145 GLY B C 1
ATOM 4192 O O . GLY B 1 145 ? 1.36 11.656 23.484 1 88.19 145 GLY B O 1
ATOM 4193 N N . GLY B 1 146 ? -0.365 12.117 24.922 1 86.69 146 GLY B N 1
ATOM 4194 C CA . GLY B 1 146 ? -0.329 10.789 25.516 1 86.69 146 GLY B CA 1
ATOM 4195 C C . GLY B 1 146 ? -1.194 9.781 24.766 1 86.69 146 GLY B C 1
ATOM 4196 O O . GLY B 1 146 ? -2.199 10.156 24.156 1 86.69 146 GLY B O 1
ATOM 4197 N N . VAL B 1 147 ? -0.717 8.57 24.75 1 84.94 147 VAL B N 1
ATOM 4198 C CA . VAL B 1 147 ? -1.497 7.492 24.156 1 84.94 147 VAL B CA 1
ATOM 4199 C C . VAL B 1 147 ? -1.797 6.43 25.203 1 84.94 147 VAL B C 1
ATOM 4201 O O . VAL B 1 147 ? -1.034 6.258 26.156 1 84.94 147 VAL B O 1
ATOM 4204 N N . LYS B 1 148 ? -2.979 5.793 25.125 1 85 148 LYS B N 1
ATOM 4205 C CA . LYS B 1 148 ? -3.457 4.824 26.109 1 85 148 LYS B CA 1
ATOM 4206 C C . LYS B 1 148 ? -3.227 3.395 25.625 1 85 148 LYS B C 1
ATOM 4208 O O . LYS B 1 148 ? -3.607 2.438 26.312 1 85 148 LYS B O 1
ATOM 4213 N N . GLY B 1 149 ? -2.609 3.205 24.484 1 81.12 149 GLY B N 1
ATOM 4214 C CA . GLY B 1 149 ? -2.354 1.868 23.984 1 81.12 149 GLY B CA 1
ATOM 4215 C C . GLY B 1 149 ? -3.559 1.246 23.297 1 81.12 149 GLY B C 1
ATOM 4216 O O . GLY B 1 149 ? -3.697 0.021 23.281 1 81.12 149 GLY B O 1
ATOM 4217 N N . GLU B 1 150 ? -4.402 2.059 22.891 1 83.56 150 GLU B N 1
ATOM 4218 C CA . GLU B 1 150 ? -5.562 1.594 22.141 1 83.56 150 GLU B CA 1
ATOM 4219 C C . GLU B 1 150 ? -5.277 1.587 20.641 1 83.56 150 GLU B C 1
ATOM 4221 O O . GLU B 1 150 ? -4.145 1.351 20.219 1 83.56 150 GLU B O 1
ATOM 4226 N N . ASP B 1 151 ? -6.273 1.747 19.875 1 87.25 151 ASP B N 1
ATOM 4227 C CA . ASP B 1 151 ? -6.09 1.812 18.438 1 87.25 151 ASP B CA 1
ATOM 4228 C C . ASP B 1 151 ? -5.191 2.984 18.047 1 87.25 151 ASP B C 1
ATOM 4230 O O . ASP B 1 151 ? -5.547 4.145 18.266 1 87.25 151 ASP B O 1
ATOM 4234 N N . PRO B 1 152 ? -4.012 2.656 17.531 1 89.62 152 PRO B N 1
ATOM 4235 C CA . PRO B 1 152 ? -3.004 3.693 17.297 1 89.62 152 PRO B CA 1
ATOM 4236 C C . PRO B 1 152 ? -3.508 4.809 16.391 1 89.62 152 PRO B C 1
ATOM 4238 O O . PRO B 1 152 ? -3.262 5.988 16.656 1 89.62 152 PRO B O 1
ATOM 4241 N N . ILE B 1 153 ? -4.23 4.469 15.383 1 89.88 153 ILE B N 1
ATOM 4242 C CA . ILE B 1 153 ? -4.648 5.473 14.406 1 89.88 153 ILE B CA 1
ATOM 4243 C C . ILE B 1 153 ? -5.734 6.355 15.016 1 89.88 153 ILE B C 1
ATOM 4245 O O . ILE B 1 153 ? -5.77 7.562 14.766 1 89.88 153 ILE B O 1
ATOM 4249 N N . ARG B 1 154 ? -6.648 5.805 15.742 1 88.31 154 ARG B N 1
ATOM 4250 C CA . ARG B 1 154 ? -7.691 6.586 16.406 1 88.31 154 ARG B CA 1
ATOM 4251 C C . ARG B 1 154 ? -7.09 7.559 17.406 1 88.31 154 ARG B C 1
ATOM 4253 O O . ARG B 1 154 ? -7.527 8.703 17.516 1 88.31 154 ARG B O 1
ATOM 4260 N N . GLU B 1 155 ? -6.129 7.059 18.109 1 92.06 155 GLU B N 1
ATOM 4261 C CA . GLU B 1 155 ? -5.453 7.918 19.078 1 92.06 155 GLU B CA 1
ATOM 4262 C C . GLU B 1 155 ? -4.746 9.078 18.391 1 92.06 155 GLU B C 1
ATOM 4264 O O . GLU B 1 155 ? -4.867 10.227 18.812 1 92.06 155 GLU B O 1
ATOM 4269 N N . ILE B 1 156 ? -4.047 8.773 17.328 1 94.75 156 ILE B N 1
ATOM 4270 C CA . ILE B 1 156 ? -3.328 9.805 16.594 1 94.75 156 ILE B CA 1
ATOM 4271 C C . ILE B 1 156 ? -4.32 10.805 16 1 94.75 156 ILE B C 1
ATOM 4273 O O . ILE B 1 156 ? -4.098 12.016 16.047 1 94.75 156 ILE B O 1
ATOM 4277 N N . ARG B 1 157 ? -5.383 10.289 15.438 1 93.12 157 ARG B N 1
ATOM 4278 C CA . ARG B 1 157 ? -6.414 11.164 14.891 1 93.12 157 ARG B CA 1
ATOM 4279 C C . ARG B 1 157 ? -6.969 12.102 15.953 1 93.12 157 ARG B C 1
ATOM 4281 O O . ARG B 1 157 ? -7.207 13.281 15.695 1 93.12 157 ARG B O 1
ATOM 4288 N N . GLY B 1 158 ? -7.207 11.523 17.156 1 92.44 158 GLY B N 1
ATOM 4289 C CA . GLY B 1 158 ? -7.66 12.344 18.266 1 92.44 158 GLY B CA 1
ATOM 4290 C C . GLY B 1 158 ? -6.684 13.438 18.641 1 92.44 158 GLY B C 1
ATOM 4291 O O . GLY B 1 158 ? -7.082 14.586 18.859 1 92.44 158 GLY B O 1
ATOM 4292 N N . LEU B 1 159 ? -5.441 13.109 18.672 1 96.06 159 LEU B N 1
ATOM 4293 C CA . LEU B 1 159 ? -4.402 14.078 19 1 96.06 159 LEU B CA 1
ATOM 4294 C C . LEU B 1 159 ? -4.332 15.18 17.953 1 96.06 159 LEU B C 1
ATOM 4296 O O . LEU B 1 159 ? -4.215 16.359 18.297 1 96.06 159 LEU B O 1
ATOM 4300 N N . LEU B 1 160 ? -4.43 14.805 16.719 1 96.69 160 LEU B N 1
ATOM 4301 C CA . LEU B 1 160 ? -4.379 15.773 15.633 1 96.69 160 LEU B CA 1
ATOM 4302 C C . LEU B 1 160 ? -5.617 16.672 15.648 1 96.69 160 LEU B C 1
ATOM 4304 O O . LEU B 1 160 ? -5.527 17.859 15.367 1 96.69 160 LEU B O 1
ATOM 4308 N N . ARG B 1 161 ? -6.758 16.078 15.969 1 93.19 161 ARG B N 1
ATOM 4309 C CA . ARG B 1 161 ? -7.984 16.875 16.094 1 93.19 161 ARG B CA 1
ATOM 4310 C C . ARG B 1 161 ? -7.844 17.938 17.156 1 93.19 161 ARG B C 1
ATOM 4312 O O . ARG B 1 161 ? -8.227 19.094 16.938 1 93.19 161 ARG B O 1
ATOM 4319 N N . GLU B 1 162 ? -7.32 17.516 18.25 1 95.12 162 GLU B N 1
ATOM 4320 C CA . GLU B 1 162 ? -7.094 18.469 19.344 1 95.12 162 GLU B CA 1
ATOM 4321 C C . GLU B 1 162 ? -6.102 19.547 18.938 1 95.12 162 GLU B C 1
ATOM 4323 O O . GLU B 1 162 ? -6.301 20.734 19.25 1 95.12 162 GLU B O 1
ATOM 4328 N N . ALA B 1 163 ? -5.059 19.156 18.281 1 97.56 163 ALA B N 1
ATOM 4329 C CA . ALA B 1 163 ? -4.066 20.125 17.812 1 97.56 163 ALA B CA 1
ATOM 4330 C C . ALA B 1 163 ? -4.691 21.125 16.844 1 97.56 163 ALA B C 1
ATOM 4332 O O . ALA B 1 163 ? -4.406 22.328 16.906 1 97.56 163 ALA B O 1
ATOM 4333 N N . LEU B 1 164 ? -5.547 20.656 15.984 1 95.81 164 LEU B N 1
ATOM 4334 C CA . LEU B 1 164 ? -6.211 21.5 15 1 95.81 164 LEU B CA 1
ATOM 4335 C C . LEU B 1 164 ? -7.094 22.547 15.688 1 95.81 164 LEU B C 1
ATOM 4337 O O . LEU B 1 164 ? -7.234 23.656 15.195 1 95.81 164 LEU B O 1
ATOM 4341 N N . ARG B 1 165 ? -7.645 22.188 16.828 1 94.81 165 ARG B N 1
ATOM 4342 C CA . ARG B 1 165 ? -8.461 23.125 17.594 1 94.81 165 ARG B CA 1
ATOM 4343 C C . ARG B 1 165 ? -7.613 24.281 18.109 1 94.81 165 ARG B C 1
ATOM 4345 O O . ARG B 1 165 ? -8.125 25.391 18.312 1 94.81 165 ARG B O 1
ATOM 4352 N N . ARG B 1 166 ? -6.367 24.016 18.219 1 97.19 166 ARG B N 1
ATOM 4353 C CA . ARG B 1 166 ? -5.461 25.047 18.734 1 97.19 166 ARG B CA 1
ATOM 4354 C C . ARG B 1 166 ? -4.957 25.938 17.609 1 97.19 166 ARG B C 1
ATOM 4356 O O . ARG B 1 166 ? -4.352 26.984 17.875 1 97.19 166 ARG B O 1
ATOM 4363 N N . ALA B 1 167 ? -5.18 25.562 16.391 1 97.5 167 ALA B N 1
ATOM 4364 C CA . ALA B 1 167 ? -4.68 26.312 15.234 1 97.5 167 ALA B CA 1
ATOM 4365 C C . ALA B 1 167 ? -5.598 27.484 14.906 1 97.5 167 ALA B C 1
ATOM 4367 O O . ALA B 1 167 ? -5.996 27.656 13.75 1 97.5 167 ALA B O 1
ATOM 4368 N N . ILE B 1 168 ? -5.836 28.281 15.898 1 95.25 168 ILE B N 1
ATOM 4369 C CA . ILE B 1 168 ? -6.785 29.391 15.773 1 95.25 168 ILE B CA 1
ATOM 4370 C C . ILE B 1 168 ? -6.203 30.469 14.859 1 95.25 168 ILE B C 1
ATOM 4372 O O . ILE B 1 168 ? -5.055 30.875 15.031 1 95.25 168 ILE B O 1
ATOM 4376 N N . GLY B 1 169 ? -6.984 30.828 13.898 1 96.56 169 GLY B N 1
ATOM 4377 C CA . GLY B 1 169 ? -6.598 31.938 13.047 1 96.56 169 GLY B CA 1
ATOM 4378 C C . GLY B 1 169 ? -5.75 31.516 11.859 1 96.56 169 GLY B C 1
ATOM 4379 O O . GLY B 1 169 ? -5.551 32.281 10.922 1 96.56 169 GLY B O 1
ATOM 4380 N N . ILE B 1 170 ? -5.211 30.344 11.883 1 97.44 170 ILE B N 1
ATOM 4381 C CA . ILE B 1 170 ? -4.395 29.844 10.781 1 97.44 170 ILE B CA 1
ATOM 4382 C C . ILE B 1 170 ? -5.297 29.312 9.672 1 97.44 170 ILE B C 1
ATOM 4384 O O . ILE B 1 170 ? -6.246 28.578 9.938 1 97.44 170 ILE B O 1
ATOM 4388 N N . LYS B 1 171 ? -5.02 29.734 8.492 1 96.06 171 LYS B N 1
ATOM 4389 C CA . LYS B 1 171 ? -5.816 29.281 7.352 1 96.06 171 LYS B CA 1
ATOM 4390 C C . LYS B 1 171 ? -5.711 27.766 7.172 1 96.06 171 LYS B C 1
ATOM 4392 O O . LYS B 1 171 ? -4.617 27.203 7.262 1 96.06 171 LYS B O 1
ATOM 4397 N N . GLU B 1 172 ? -6.801 27.109 6.875 1 92.88 172 GLU B N 1
ATOM 4398 C CA . GLU B 1 172 ? -6.867 25.656 6.77 1 92.88 172 GLU B CA 1
ATOM 4399 C C . GLU B 1 172 ? -5.992 25.141 5.629 1 92.88 172 GLU B C 1
ATOM 4401 O O . GLU B 1 172 ? -5.402 24.062 5.727 1 92.88 172 GLU B O 1
ATOM 4406 N N . ASP B 1 173 ? -5.91 25.906 4.59 1 94.19 173 ASP B N 1
ATOM 4407 C CA . ASP B 1 173 ? -5.184 25.469 3.402 1 94.19 173 ASP B CA 1
ATOM 4408 C C . ASP B 1 173 ? -3.689 25.75 3.539 1 94.19 173 ASP B C 1
ATOM 4410 O O . ASP B 1 173 ? -2.955 25.719 2.551 1 94.19 173 ASP B O 1
ATOM 4414 N N . LYS B 1 174 ? -3.236 26.016 4.781 1 97.69 174 LYS B N 1
ATOM 4415 C CA . LYS B 1 174 ? -1.813 26.219 5.043 1 97.69 174 LYS B CA 1
ATOM 4416 C C . LYS B 1 174 ? -1.301 25.219 6.074 1 97.69 174 LYS B C 1
ATOM 4418 O O . LYS B 1 174 ? -0.21 25.391 6.625 1 97.69 174 LYS B O 1
ATOM 4423 N N . ILE B 1 175 ? -2.125 24.203 6.348 1 98.06 175 ILE B N 1
ATOM 4424 C CA . ILE B 1 175 ? -1.78 23.25 7.41 1 98.06 175 ILE B CA 1
ATOM 4425 C C . ILE B 1 175 ? -1.629 21.859 6.824 1 98.06 175 ILE B C 1
ATOM 4427 O O . ILE B 1 175 ? -2.494 21.391 6.078 1 98.06 175 ILE B O 1
ATOM 4431 N N . ALA B 1 176 ? -0.55 21.219 7.078 1 98.25 176 ALA B N 1
ATOM 4432 C CA . ALA B 1 176 ? -0.364 19.781 6.91 1 98.25 176 ALA B CA 1
ATOM 4433 C C . ALA B 1 176 ? -0.252 19.078 8.258 1 98.25 176 ALA B C 1
ATOM 4435 O O . ALA B 1 176 ? 0.141 19.688 9.25 1 98.25 176 ALA B O 1
ATOM 4436 N N . LEU B 1 177 ? -0.636 17.844 8.289 1 98.25 177 LEU B N 1
ATOM 4437 C CA . LEU B 1 177 ? -0.624 17.062 9.531 1 98.25 177 LEU B CA 1
ATOM 4438 C C . LEU B 1 177 ? 0.522 16.062 9.531 1 98.25 177 LEU B C 1
ATOM 4440 O O . LEU B 1 177 ? 0.83 15.461 8.5 1 98.25 177 LEU B O 1
ATOM 4444 N N . ASP B 1 178 ? 1.146 15.883 10.648 1 98.44 178 ASP B N 1
ATOM 4445 C CA . ASP B 1 178 ? 2.205 14.898 10.859 1 98.44 178 ASP B CA 1
ATOM 4446 C C . ASP B 1 178 ? 1.854 13.953 12.008 1 98.44 178 ASP B C 1
ATOM 4448 O O . ASP B 1 178 ? 1.797 14.367 13.164 1 98.44 178 ASP B O 1
ATOM 4452 N N . PRO B 1 179 ? 1.663 12.672 11.742 1 97.44 179 PRO B N 1
ATOM 4453 C CA . PRO B 1 179 ? 1.338 11.719 12.805 1 97.44 179 PRO B CA 1
ATOM 4454 C C . PRO B 1 179 ? 2.521 11.43 13.727 1 97.44 179 PRO B C 1
ATOM 4456 O O . PRO B 1 179 ? 2.365 10.758 14.75 1 97.44 179 PRO B O 1
ATOM 4459 N N . LEU B 1 180 ? 3.709 11.93 13.383 1 96.19 180 LEU B N 1
ATOM 4460 C CA . LEU B 1 180 ? 4.91 11.883 14.203 1 96.19 180 LEU B CA 1
ATOM 4461 C C . LEU B 1 180 ? 5.344 10.438 14.445 1 96.19 180 LEU B C 1
ATOM 4463 O O . LEU B 1 180 ? 5.555 10.031 15.586 1 96.19 180 LEU B O 1
ATOM 4467 N N . ILE B 1 181 ? 5.59 9.727 13.375 1 95.56 181 ILE B N 1
ATOM 4468 C CA . ILE B 1 181 ? 6.148 8.383 13.469 1 95.56 181 ILE B CA 1
ATOM 4469 C C . ILE B 1 181 ? 7.434 8.414 14.297 1 95.56 181 ILE B C 1
ATOM 4471 O O . ILE B 1 181 ? 8.305 9.258 14.07 1 95.56 181 ILE B O 1
ATOM 4475 N N . GLY B 1 182 ? 7.516 7.523 15.289 1 91 182 GLY B N 1
ATOM 4476 C CA . GLY B 1 182 ? 8.719 7.41 16.094 1 91 182 GLY B CA 1
ATOM 4477 C C . GLY B 1 182 ? 8.617 8.109 17.438 1 91 182 GLY B C 1
ATOM 4478 O O . GLY B 1 182 ? 9.5 7.969 18.281 1 91 182 GLY B O 1
ATOM 4479 N N . PHE B 1 183 ? 7.578 8.828 17.703 1 89.81 183 PHE B N 1
ATOM 4480 C CA . PHE B 1 183 ? 7.492 9.656 18.891 1 89.81 183 PHE B CA 1
ATOM 4481 C C . PHE B 1 183 ? 6.844 8.883 20.031 1 89.81 183 PHE B C 1
ATOM 4483 O O . PHE B 1 183 ? 7.098 9.172 21.203 1 89.81 183 PHE B O 1
ATOM 4490 N N . PHE B 1 184 ? 6.008 7.957 19.719 1 85.44 184 PHE B N 1
ATOM 4491 C CA . PHE B 1 184 ? 5.297 7.219 20.75 1 85.44 184 PHE B CA 1
ATOM 4492 C C . PHE B 1 184 ? 6.027 5.926 21.094 1 85.44 184 PHE B C 1
ATOM 4494 O O . PHE B 1 184 ? 5.957 4.949 20.359 1 85.44 184 PHE B O 1
ATOM 4501 N N . ARG B 1 185 ? 6.777 5.934 22.188 1 78.44 185 ARG B N 1
ATOM 4502 C CA . ARG B 1 185 ? 7.691 4.84 22.516 1 78.44 185 ARG B CA 1
ATOM 4503 C C . ARG B 1 185 ? 7.109 3.93 23.578 1 78.44 185 ARG B C 1
ATOM 4505 O O . ARG B 1 185 ? 7.816 3.502 24.5 1 78.44 185 ARG B O 1
ATOM 4512 N N . GLU B 1 186 ? 5.887 3.709 23.531 1 76.06 186 GLU B N 1
ATOM 4513 C CA . GLU B 1 186 ? 5.312 2.686 24.406 1 76.06 186 GLU B CA 1
ATOM 4514 C C . GLU B 1 186 ? 5.816 1.296 24.031 1 76.06 186 GLU B C 1
ATOM 4516 O O . GLU B 1 186 ? 6.637 1.153 23.109 1 76.06 186 GLU B O 1
ATOM 4521 N N . LYS B 1 187 ? 5.387 0.342 24.859 1 78.69 187 LYS B N 1
ATOM 4522 C CA . LYS B 1 187 ? 5.707 -1.046 24.531 1 78.69 187 LYS B CA 1
ATOM 4523 C C . LYS B 1 187 ? 5.285 -1.392 23.109 1 78.69 187 LYS B C 1
ATOM 4525 O O . LYS B 1 187 ? 4.246 -0.931 22.641 1 78.69 187 LYS B O 1
ATOM 4530 N N . ASN B 1 188 ? 6.129 -1.894 22.25 1 87.5 188 ASN B N 1
ATOM 4531 C CA . ASN B 1 188 ? 5.84 -2.348 20.906 1 87.5 188 ASN B CA 1
ATOM 4532 C C . ASN B 1 188 ? 5.633 -1.172 19.953 1 87.5 188 ASN B C 1
ATOM 4534 O O . ASN B 1 188 ? 4.746 -1.209 19.094 1 87.5 188 ASN B O 1
ATOM 4538 N N . TRP B 1 189 ? 6.395 -0.077 20.172 1 88.62 189 TRP B N 1
ATOM 4539 C CA . TRP B 1 189 ? 6.285 1.16 19.406 1 88.62 189 TRP B CA 1
ATOM 4540 C C . TRP B 1 189 ? 6.406 0.886 17.906 1 88.62 189 TRP B C 1
ATOM 4542 O O . TRP B 1 189 ? 5.758 1.549 17.094 1 88.62 189 TRP B O 1
ATOM 4552 N N . TYR B 1 190 ? 7.223 -0.115 17.578 1 93 190 TYR B N 1
ATOM 4553 C CA . TYR B 1 190 ? 7.418 -0.405 16.156 1 93 190 TYR B CA 1
ATOM 4554 C C . TYR B 1 190 ? 6.152 -0.987 15.539 1 93 190 TYR B C 1
ATOM 4556 O O . TYR B 1 190 ? 5.867 -0.762 14.367 1 93 190 TYR B O 1
ATOM 4564 N N . ILE B 1 191 ? 5.348 -1.686 16.359 1 93.44 191 ILE B N 1
ATOM 4565 C CA . ILE B 1 191 ? 4.062 -2.203 15.906 1 93.44 191 ILE B CA 1
ATOM 4566 C C . ILE B 1 191 ? 3.084 -1.047 15.703 1 93.44 191 ILE B C 1
ATOM 4568 O O . ILE B 1 191 ? 2.416 -0.965 14.664 1 93.44 191 ILE B O 1
ATOM 4572 N N . ARG B 1 192 ? 3.057 -0.135 16.641 1 92.25 192 ARG B N 1
ATOM 4573 C CA . ARG B 1 192 ? 2.18 1.029 16.578 1 92.25 192 ARG B CA 1
ATOM 4574 C C . ARG B 1 192 ? 2.51 1.896 15.359 1 92.25 192 ARG B C 1
ATOM 4576 O O . ARG B 1 192 ? 1.619 2.258 14.586 1 92.25 192 ARG B O 1
ATOM 4583 N N . ASP B 1 193 ? 3.781 2.217 15.195 1 94.44 193 ASP B N 1
ATOM 4584 C CA . ASP B 1 193 ? 4.223 3.045 14.078 1 94.44 193 ASP B CA 1
ATOM 4585 C C . ASP B 1 193 ? 3.857 2.4 12.742 1 94.44 193 ASP B C 1
ATOM 4587 O O . ASP B 1 193 ? 3.398 3.082 11.82 1 94.44 193 ASP B O 1
ATOM 4591 N N . SER B 1 194 ? 4.039 1.1 12.695 1 95.69 194 SER B N 1
ATOM 4592 C CA . SER B 1 194 ? 3.723 0.368 11.469 1 95.69 194 SER B CA 1
ATOM 4593 C C . SER B 1 194 ? 2.227 0.41 11.172 1 95.69 194 SER B C 1
ATOM 4595 O O . SER B 1 194 ? 1.824 0.562 10.016 1 95.69 194 SER B O 1
ATOM 4597 N N . GLU B 1 195 ? 1.419 0.315 12.18 1 92.38 195 GLU B N 1
ATOM 4598 C CA . GLU B 1 195 ? -0.029 0.383 12.008 1 92.38 195 GLU B CA 1
ATOM 4599 C C . GLU B 1 195 ? -0.464 1.764 11.531 1 92.38 195 GLU B C 1
ATOM 4601 O O . GLU B 1 195 ? -1.36 1.881 10.688 1 92.38 195 GLU B O 1
ATOM 4606 N N . VAL B 1 196 ? 0.151 2.781 12.031 1 94.19 196 VAL B N 1
ATOM 4607 C CA . VAL B 1 196 ? -0.175 4.145 11.617 1 94.19 196 VAL B CA 1
ATOM 4608 C C . VAL B 1 196 ? 0.176 4.332 10.148 1 94.19 196 VAL B C 1
ATOM 4610 O O . VAL B 1 196 ? -0.608 4.902 9.383 1 94.19 196 VAL B O 1
ATOM 4613 N N . ILE B 1 197 ? 1.322 3.807 9.742 1 96.81 197 ILE B N 1
ATOM 4614 C CA . ILE B 1 197 ? 1.731 3.898 8.344 1 96.81 197 ILE B CA 1
ATOM 4615 C C . ILE B 1 197 ? 0.742 3.137 7.465 1 96.81 197 ILE B C 1
ATOM 4617 O O . ILE B 1 197 ? 0.328 3.631 6.414 1 96.81 197 ILE B O 1
ATOM 4621 N N . ARG B 1 198 ? 0.333 1.996 7.914 1 93.56 198 ARG B N 1
ATOM 4622 C CA . ARG B 1 198 ? -0.591 1.143 7.176 1 93.56 198 ARG B CA 1
ATOM 4623 C C . ARG B 1 198 ? -1.937 1.834 6.977 1 93.56 198 ARG B C 1
ATOM 4625 O O . ARG B 1 198 ? -2.537 1.738 5.906 1 93.56 198 ARG B O 1
ATOM 4632 N N . ARG B 1 199 ? -2.404 2.545 7.973 1 90.38 199 ARG B N 1
ATOM 4633 C CA . ARG B 1 199 ? -3.748 3.113 7.957 1 90.38 199 ARG B CA 1
ATOM 4634 C C . ARG B 1 199 ? -3.697 4.629 7.805 1 90.38 199 ARG B C 1
ATOM 4636 O O . ARG B 1 199 ? -4.594 5.336 8.273 1 90.38 199 ARG B O 1
ATOM 4643 N N . LEU B 1 200 ? -2.682 5.117 7.184 1 92.38 200 LEU B N 1
ATOM 4644 C CA . LEU B 1 200 ? -2.414 6.547 7.074 1 92.38 200 LEU B CA 1
ATOM 4645 C C . LEU B 1 200 ? -3.588 7.27 6.426 1 92.38 200 LEU B C 1
ATOM 4647 O O . LEU B 1 200 ? -3.914 8.398 6.805 1 92.38 200 LEU B O 1
ATOM 4651 N N . ARG B 1 201 ? -4.27 6.66 5.473 1 87.12 201 ARG B N 1
ATOM 4652 C CA . ARG B 1 201 ? -5.367 7.258 4.715 1 87.12 201 ARG B CA 1
ATOM 4653 C C . ARG B 1 201 ? -6.504 7.68 5.641 1 87.12 201 ARG B C 1
ATOM 4655 O O . ARG B 1 201 ? -7.227 8.633 5.352 1 87.12 201 ARG B O 1
ATOM 4662 N N . SER B 1 202 ? -6.629 6.988 6.762 1 87.06 202 SER B N 1
ATOM 4663 C CA . SER B 1 202 ? -7.699 7.273 7.711 1 87.06 202 SER B CA 1
ATOM 4664 C C . SER B 1 202 ? -7.559 8.672 8.305 1 87.06 202 SER B C 1
ATOM 4666 O O . SER B 1 202 ? -8.531 9.242 8.812 1 87.06 202 SER B O 1
ATOM 4668 N N . LEU B 1 203 ? -6.402 9.258 8.219 1 90.94 203 LEU B N 1
ATOM 4669 C CA . LEU B 1 203 ? -6.172 10.578 8.781 1 90.94 203 LEU B CA 1
ATOM 4670 C C . LEU B 1 203 ? -6.699 11.672 7.855 1 90.94 203 LEU B C 1
ATOM 4672 O O . LEU B 1 203 ? -6.863 12.82 8.266 1 90.94 203 LEU B O 1
ATOM 4676 N N . LEU B 1 204 ? -6.973 11.289 6.609 1 86.44 204 LEU B N 1
ATOM 4677 C CA . LEU B 1 204 ? -7.461 12.266 5.637 1 86.44 204 LEU B CA 1
ATOM 4678 C C . LEU B 1 204 ? -8.844 12.766 6.02 1 86.44 204 LEU B C 1
ATOM 4680 O O . LEU B 1 204 ? -9.297 13.805 5.52 1 86.44 204 LEU B O 1
ATOM 4684 N N . ILE B 1 205 ? -9.453 12.039 6.949 1 82.19 205 ILE B N 1
ATOM 4685 C CA . ILE B 1 205 ? -10.773 12.43 7.43 1 82.19 205 ILE B CA 1
ATOM 4686 C C . ILE B 1 205 ? -10.703 13.797 8.102 1 82.19 205 ILE B C 1
ATOM 4688 O O . ILE B 1 205 ? -11.695 14.516 8.172 1 82.19 205 ILE B O 1
ATOM 4692 N N . LEU B 1 206 ? -9.508 14.195 8.5 1 89.25 206 LEU B N 1
ATOM 4693 C CA . LEU B 1 206 ? -9.305 15.469 9.188 1 89.25 206 LEU B CA 1
ATOM 4694 C C . LEU B 1 206 ? -9.234 16.609 8.188 1 89.25 206 LEU B C 1
ATOM 4696 O O . LEU B 1 206 ? -9.164 17.781 8.578 1 89.25 206 LEU B O 1
ATOM 4700 N N . GLY B 1 207 ? -9.195 16.312 6.922 1 86.44 207 GLY B N 1
ATOM 4701 C CA . GLY B 1 207 ? -9.336 17.312 5.875 1 86.44 207 GLY B CA 1
ATOM 4702 C C . GLY B 1 207 ? -8.047 18.047 5.574 1 86.44 207 GLY B C 1
ATOM 4703 O O . GLY B 1 207 ? -8.062 19.188 5.133 1 86.44 207 GLY B O 1
ATOM 4704 N N . ARG B 1 208 ? -6.949 17.516 5.918 1 93.75 208 ARG B N 1
ATOM 4705 C CA . ARG B 1 208 ? -5.641 18.109 5.656 1 93.75 208 ARG B CA 1
ATOM 4706 C C . ARG B 1 208 ? -4.691 17.094 5.035 1 93.75 208 ARG B C 1
ATOM 4708 O O . ARG B 1 208 ? -4.809 15.898 5.285 1 93.75 208 ARG B O 1
ATOM 4715 N N . PRO B 1 209 ? -3.748 17.562 4.188 1 95.94 209 PRO B N 1
ATOM 4716 C CA . PRO B 1 209 ? -2.734 16.641 3.693 1 95.94 209 PRO B CA 1
ATOM 4717 C C . PRO B 1 209 ? -1.808 16.125 4.797 1 95.94 209 PRO B C 1
ATOM 4719 O O . PRO B 1 209 ? -1.728 16.734 5.867 1 95.94 209 PRO B O 1
ATOM 4722 N N . ILE B 1 210 ? -1.159 15.016 4.551 1 97.25 210 ILE B N 1
ATOM 4723 C CA . ILE B 1 210 ? -0.357 14.352 5.574 1 97.25 210 ILE B CA 1
ATOM 4724 C C . ILE B 1 210 ? 1.126 14.477 5.227 1 97.25 210 ILE B C 1
ATOM 4726 O O . ILE B 1 210 ? 1.532 14.203 4.098 1 97.25 210 ILE B O 1
ATOM 4730 N N . CYS B 1 211 ? 1.939 14.953 6.137 1 98.5 211 CYS B N 1
ATOM 4731 C CA . CYS B 1 211 ? 3.396 14.914 6.129 1 98.5 211 CYS B CA 1
ATOM 4732 C C . CYS B 1 211 ? 3.918 13.758 6.969 1 98.5 211 CYS B C 1
ATOM 4734 O O . CYS B 1 211 ? 3.428 13.516 8.07 1 98.5 211 CYS B O 1
ATOM 4736 N N . ILE B 1 212 ? 4.871 13.039 6.445 1 97.88 212 ILE B N 1
ATOM 4737 C CA . ILE B 1 212 ? 5.363 11.922 7.238 1 97.88 212 ILE B CA 1
ATOM 4738 C C . ILE B 1 212 ? 6.891 11.867 7.16 1 97.88 212 ILE B C 1
ATOM 4740 O O . ILE B 1 212 ? 7.473 12.148 6.113 1 97.88 212 ILE B O 1
ATOM 4744 N N . GLY B 1 213 ? 7.574 11.609 8.25 1 97.25 213 GLY B N 1
ATOM 4745 C CA . GLY B 1 213 ? 9 11.328 8.352 1 97.25 213 GLY B CA 1
ATOM 4746 C C . GLY B 1 213 ? 9.289 9.938 8.891 1 97.25 213 GLY B C 1
ATOM 4747 O O . GLY B 1 213 ? 9.047 9.656 10.062 1 97.25 213 GLY B O 1
ATOM 4748 N N . VAL B 1 214 ? 9.859 9.102 8.016 1 97 214 VAL B N 1
ATOM 4749 C CA . VAL B 1 214 ? 10.133 7.734 8.445 1 97 214 VAL B CA 1
ATOM 4750 C C . VAL B 1 214 ? 11.602 7.395 8.195 1 97 214 VAL B C 1
ATOM 4752 O O . VAL B 1 214 ? 12.055 6.289 8.508 1 97 214 VAL B O 1
ATOM 4755 N N . SER B 1 215 ? 12.383 8.328 7.812 1 93.44 215 SER B N 1
ATOM 4756 C CA . SER B 1 215 ? 13.758 8.125 7.363 1 93.44 215 SER B CA 1
ATOM 4757 C C . SER B 1 215 ? 14.633 7.59 8.492 1 93.44 215 SER B C 1
ATOM 4759 O O . SER B 1 215 ? 14.836 8.273 9.5 1 93.44 215 SER B O 1
ATOM 4761 N N . ARG B 1 216 ? 15.086 6.371 8.383 1 94.44 216 ARG B N 1
ATOM 4762 C CA . ARG B 1 216 ? 16.109 5.703 9.172 1 94.44 216 ARG B CA 1
ATOM 4763 C C . ARG B 1 216 ? 15.688 5.582 10.633 1 94.44 216 ARG B C 1
ATOM 4765 O O . ARG B 1 216 ? 16.531 5.445 11.516 1 94.44 216 ARG B O 1
ATOM 4772 N N . LYS B 1 217 ? 14.484 5.617 10.914 1 93.38 217 LYS B N 1
ATOM 4773 C CA . LYS B 1 217 ? 13.969 5.633 12.281 1 93.38 217 LYS B CA 1
ATOM 4774 C C . LYS B 1 217 ? 14.094 4.254 12.93 1 93.38 217 LYS B C 1
ATOM 4776 O O . LYS B 1 217 ? 14.281 3.252 12.234 1 93.38 217 LYS B O 1
ATOM 4781 N N . SER B 1 218 ? 13.984 4.254 14.164 1 92.5 218 SER B N 1
ATOM 4782 C CA . SER B 1 218 ? 14.312 3.086 14.977 1 92.5 218 SER B CA 1
ATOM 4783 C C . SER B 1 218 ? 13.344 1.937 14.711 1 92.5 218 SER B C 1
ATOM 4785 O O . SER B 1 218 ? 13.703 0.768 14.875 1 92.5 218 SER B O 1
ATOM 4787 N N . PHE B 1 219 ? 12.094 2.18 14.312 1 94.44 219 PHE B N 1
ATOM 4788 C CA . PHE B 1 219 ? 11.188 1.068 14.055 1 94.44 219 PHE B CA 1
ATOM 4789 C C . PHE B 1 219 ? 11.695 0.21 12.898 1 94.44 219 PHE B C 1
ATOM 4791 O O . PHE B 1 219 ? 11.492 -1.006 12.891 1 94.44 219 PHE B O 1
ATOM 4798 N N . ILE B 1 220 ? 12.398 0.794 11.977 1 96.5 220 ILE B N 1
ATOM 4799 C CA . ILE B 1 220 ? 13 0.058 10.867 1 96.5 220 ILE B CA 1
ATOM 4800 C C . ILE B 1 220 ? 14.078 -0.884 11.398 1 96.5 220 ILE B C 1
ATOM 4802 O O . ILE B 1 220 ? 14.164 -2.039 10.977 1 96.5 220 ILE B O 1
ATOM 4806 N N . GLY B 1 221 ? 14.891 -0.321 12.32 1 96.12 221 GLY B N 1
ATOM 4807 C CA . GLY B 1 221 ? 15.914 -1.155 12.93 1 96.12 221 GLY B CA 1
ATOM 4808 C C . GLY B 1 221 ? 15.344 -2.346 13.68 1 96.12 221 GLY B C 1
ATOM 4809 O O . GLY B 1 221 ? 15.859 -3.459 13.57 1 96.12 221 GLY B O 1
ATOM 4810 N N . LYS B 1 222 ? 14.289 -2.098 14.383 1 95.12 222 LYS B N 1
ATOM 4811 C CA . LYS B 1 222 ? 13.648 -3.166 15.148 1 95.12 222 LYS B CA 1
ATOM 4812 C C . LYS B 1 222 ? 13.086 -4.242 14.227 1 95.12 222 LYS B C 1
ATOM 4814 O O . LYS B 1 222 ? 13.227 -5.438 14.5 1 95.12 222 LYS B O 1
ATOM 4819 N N . ILE B 1 223 ? 12.523 -3.85 13.156 1 96.5 223 ILE B N 1
ATOM 4820 C CA . ILE B 1 223 ? 11.867 -4.754 12.219 1 96.5 223 ILE B CA 1
ATOM 4821 C C . ILE B 1 223 ? 12.922 -5.551 11.453 1 96.5 223 ILE B C 1
ATOM 4823 O O . ILE B 1 223 ? 12.766 -6.754 11.227 1 96.5 223 ILE B O 1
ATOM 4827 N N . THR B 1 224 ? 14.039 -4.926 11.109 1 97.19 224 THR B N 1
ATOM 4828 C CA . THR B 1 224 ? 14.992 -5.535 10.188 1 97.19 224 THR B CA 1
ATOM 4829 C C . THR B 1 224 ? 16.172 -6.141 10.953 1 97.19 224 THR B C 1
ATOM 4831 O O . THR B 1 224 ? 16.953 -6.898 10.383 1 97.19 224 THR B O 1
ATOM 4834 N N . GLY B 1 225 ? 16.297 -5.73 12.148 1 95.88 225 GLY B N 1
ATOM 4835 C CA . GLY B 1 225 ? 17.469 -6.145 12.922 1 95.88 225 GLY B CA 1
ATOM 4836 C C . GLY B 1 225 ? 18.688 -5.277 12.672 1 95.88 225 GLY B C 1
ATOM 4837 O O . GLY B 1 225 ? 19.781 -5.609 13.102 1 95.88 225 GLY B O 1
ATOM 4838 N N . GLU B 1 226 ? 18.531 -4.199 11.906 1 96.31 226 GLU B N 1
ATOM 4839 C CA . GLU B 1 226 ? 19.625 -3.285 11.594 1 96.31 226 GLU B CA 1
ATOM 4840 C C . GLU B 1 226 ? 19.703 -2.158 12.625 1 96.31 226 GLU B C 1
ATOM 4842 O O . GLU B 1 226 ? 18.984 -1.168 12.523 1 96.31 226 GLU B O 1
ATOM 4847 N N . GLU B 1 227 ? 20.641 -2.168 13.484 1 93.56 227 GLU B N 1
ATOM 4848 C CA . GLU B 1 227 ? 20.734 -1.218 14.594 1 93.56 227 GLU B CA 1
ATOM 4849 C C . GLU B 1 227 ? 21.359 0.098 14.133 1 93.56 227 GLU B C 1
ATOM 4851 O O . GLU B 1 227 ? 21.031 1.161 14.664 1 93.56 227 GLU B O 1
ATOM 4856 N N . ASP B 1 228 ? 22.219 0.031 13.164 1 94.75 228 ASP B N 1
ATOM 4857 C CA . ASP B 1 228 ? 22.922 1.216 12.68 1 94.75 228 ASP B CA 1
ATOM 4858 C C . ASP B 1 228 ? 22.031 2.041 11.758 1 94.75 228 ASP B C 1
ATOM 4860 O O . ASP B 1 228 ? 21.703 1.614 10.648 1 94.75 228 ASP B O 1
ATOM 4864 N N . PRO B 1 229 ? 21.656 3.236 12.117 1 93.62 229 PRO B N 1
ATOM 4865 C CA . PRO B 1 229 ? 20.781 4.07 11.273 1 93.62 229 PRO B CA 1
ATOM 4866 C C . PRO B 1 229 ? 21.375 4.309 9.883 1 93.62 229 PRO B C 1
ATOM 4868 O O . PRO B 1 229 ? 20.625 4.48 8.922 1 93.62 229 PRO B O 1
ATOM 4871 N N . GLU B 1 230 ? 22.672 4.266 9.734 1 94.44 230 GLU B N 1
ATOM 4872 C CA . GLU B 1 230 ? 23.328 4.512 8.453 1 94.44 230 GLU B CA 1
ATOM 4873 C C . GLU B 1 230 ? 22.984 3.42 7.441 1 94.44 230 GLU B C 1
ATOM 4875 O O . GLU B 1 230 ? 23.094 3.631 6.23 1 94.44 230 GLU B O 1
ATOM 4880 N N . LYS B 1 231 ? 22.594 2.334 7.965 1 96.69 231 LYS B N 1
ATOM 4881 C CA . LYS B 1 231 ? 22.359 1.177 7.105 1 96.69 231 LYS B CA 1
ATOM 4882 C C . LYS B 1 231 ? 20.859 0.913 6.926 1 96.69 231 LYS B C 1
ATOM 4884 O O . LYS B 1 231 ? 20.469 -0.162 6.473 1 96.69 231 LYS B O 1
ATOM 4889 N N . ARG B 1 232 ? 19.984 1.888 7.215 1 97.5 232 ARG B N 1
ATOM 4890 C CA . ARG B 1 232 ? 18.547 1.663 7.199 1 97.5 232 ARG B CA 1
ATOM 4891 C C . ARG B 1 232 ? 17.906 2.324 5.988 1 97.5 232 ARG B C 1
ATOM 4893 O O . ARG B 1 232 ? 16.688 2.51 5.949 1 97.5 232 ARG B O 1
ATOM 4900 N N . LEU B 1 233 ? 18.719 2.674 4.969 1 98 233 LEU B N 1
ATOM 4901 C CA . LEU B 1 233 ? 18.203 3.404 3.818 1 98 233 LEU B CA 1
ATOM 4902 C C . LEU B 1 233 ? 17.109 2.602 3.113 1 98 233 LEU B C 1
ATOM 4904 O O . LEU B 1 233 ? 16.047 3.133 2.803 1 98 233 LEU B O 1
ATOM 4908 N N . PHE B 1 234 ? 17.375 1.287 2.875 1 98.56 234 PHE B N 1
ATOM 4909 C CA . PHE B 1 234 ? 16.484 0.491 2.041 1 98.56 234 PHE B CA 1
ATOM 4910 C C . PHE B 1 234 ? 15.156 0.244 2.75 1 98.56 234 PHE B C 1
ATOM 4912 O O . PHE B 1 234 ? 14.094 0.329 2.133 1 98.56 234 PHE B O 1
ATOM 4919 N N . GLY B 1 235 ? 15.211 -0.004 4.074 1 98.44 235 GLY B N 1
ATOM 4920 C CA . GLY B 1 235 ? 13.984 -0.078 4.859 1 98.44 235 GLY B CA 1
ATOM 4921 C C . GLY B 1 235 ? 13.234 1.24 4.918 1 98.44 235 GLY B C 1
ATOM 4922 O O . GLY B 1 235 ? 12 1.261 4.895 1 98.44 235 GLY B O 1
ATOM 4923 N N . SER B 1 236 ? 13.977 2.377 4.957 1 98.44 236 SER B N 1
ATOM 4924 C CA . SER B 1 236 ? 13.383 3.711 4.941 1 98.44 236 SER B CA 1
ATOM 4925 C C . SER B 1 236 ? 12.602 3.955 3.654 1 98.44 236 SER B C 1
ATOM 4927 O O . SER B 1 236 ? 11.484 4.48 3.689 1 98.44 236 SER B O 1
ATOM 4929 N N . LEU B 1 237 ? 13.195 3.531 2.557 1 98.75 237 LEU B N 1
ATOM 4930 C CA . LEU B 1 237 ? 12.547 3.725 1.265 1 98.75 237 LEU B CA 1
ATOM 4931 C C . LEU B 1 237 ? 11.297 2.865 1.152 1 98.75 237 LEU B C 1
ATOM 4933 O O . LEU B 1 237 ? 10.289 3.295 0.58 1 98.75 237 LEU B O 1
ATOM 4937 N N . SER B 1 238 ? 11.344 1.671 1.723 1 98.75 238 SER B N 1
ATOM 4938 C CA . SER B 1 238 ? 10.188 0.785 1.748 1 98.75 238 SER B CA 1
ATOM 4939 C C . SER B 1 238 ? 9.039 1.399 2.543 1 98.75 238 SER B C 1
ATOM 4941 O O . SER B 1 238 ? 7.914 1.488 2.049 1 98.75 238 SER B O 1
ATOM 4943 N N . ALA B 1 239 ? 9.305 1.877 3.723 1 98.75 239 ALA B N 1
ATOM 4944 C CA . ALA B 1 239 ? 8.289 2.525 4.555 1 98.75 239 ALA B CA 1
ATOM 4945 C C . ALA B 1 239 ? 7.746 3.777 3.873 1 98.75 239 ALA B C 1
ATOM 4947 O O . ALA B 1 239 ? 6.543 4.043 3.926 1 98.75 239 ALA B O 1
ATOM 4948 N N . THR B 1 240 ? 8.625 4.512 3.219 1 98.81 240 THR B N 1
ATOM 4949 C CA . THR B 1 240 ? 8.219 5.707 2.484 1 98.81 240 THR B CA 1
ATOM 4950 C C . THR B 1 240 ? 7.254 5.348 1.358 1 98.81 240 THR B C 1
ATOM 4952 O O . THR B 1 240 ? 6.219 5.992 1.196 1 98.81 240 THR B O 1
ATOM 4955 N N . ALA B 1 241 ? 7.594 4.328 0.622 1 98.69 241 ALA B N 1
ATOM 4956 C CA . ALA B 1 241 ? 6.75 3.902 -0.492 1 98.69 241 ALA B CA 1
ATOM 4957 C C . ALA B 1 241 ? 5.34 3.564 -0.014 1 98.69 241 ALA B C 1
ATOM 4959 O O . ALA B 1 241 ? 4.355 4.004 -0.608 1 98.69 241 ALA B O 1
ATOM 4960 N N . ILE B 1 242 ? 5.246 2.852 1.07 1 97.75 242 ILE B N 1
ATOM 4961 C CA . ILE B 1 242 ? 3.953 2.43 1.598 1 97.75 242 ILE B CA 1
ATOM 4962 C C . ILE B 1 242 ? 3.201 3.639 2.146 1 97.75 242 ILE B C 1
ATOM 4964 O O . ILE B 1 242 ? 1.987 3.758 1.962 1 97.75 242 ILE B O 1
ATOM 4968 N N . ALA B 1 243 ? 3.92 4.531 2.795 1 97.88 243 ALA B N 1
ATOM 4969 C CA . ALA B 1 243 ? 3.285 5.742 3.303 1 97.88 243 ALA B CA 1
ATOM 4970 C C . ALA B 1 243 ? 2.686 6.566 2.166 1 97.88 243 ALA B C 1
ATOM 4972 O O . ALA B 1 243 ? 1.548 7.031 2.262 1 97.88 243 ALA B O 1
ATOM 4973 N N . VAL B 1 244 ? 3.447 6.766 1.102 1 97.56 244 VAL B N 1
ATOM 4974 C CA . VAL B 1 244 ? 2.965 7.492 -0.068 1 97.56 244 VAL B CA 1
ATOM 4975 C C . VAL B 1 244 ? 1.769 6.762 -0.674 1 97.56 244 VAL B C 1
ATOM 4977 O O . VAL B 1 244 ? 0.735 7.375 -0.954 1 97.56 244 VAL B O 1
ATOM 4980 N N . TYR B 1 245 ? 1.914 5.469 -0.764 1 95.44 245 TYR B N 1
ATOM 4981 C CA . TYR B 1 245 ? 0.848 4.633 -1.308 1 95.44 245 TYR B CA 1
ATOM 4982 C C . TYR B 1 245 ? -0.43 4.785 -0.491 1 95.44 245 TYR B C 1
ATOM 4984 O O . TYR B 1 245 ? -1.533 4.742 -1.041 1 95.44 245 TYR B O 1
ATOM 4992 N N . ASN B 1 246 ? -0.266 5.012 0.776 1 92.44 246 ASN B N 1
ATOM 4993 C CA . ASN B 1 246 ? -1.41 5.078 1.679 1 92.44 246 ASN B CA 1
ATOM 4994 C C . ASN B 1 246 ? -1.833 6.52 1.945 1 92.44 246 ASN B C 1
ATOM 4996 O O . ASN B 1 246 ? -2.617 6.785 2.857 1 92.44 246 ASN B O 1
ATOM 5000 N N . GLY B 1 247 ? -1.251 7.508 1.238 1 92.19 247 GLY B N 1
ATOM 5001 C CA . GLY B 1 247 ? -1.918 8.805 1.25 1 92.19 247 GLY B CA 1
ATOM 5002 C C . GLY B 1 247 ? -1.009 9.938 1.677 1 92.19 247 GLY B C 1
ATOM 5003 O O . GLY B 1 247 ? -1.423 11.102 1.69 1 92.19 247 GLY B O 1
ATOM 5004 N N . ALA B 1 248 ? 0.28 9.688 1.978 1 96.62 248 ALA B N 1
ATOM 5005 C CA . ALA B 1 248 ? 1.183 10.773 2.34 1 96.62 248 ALA B CA 1
ATOM 5006 C C . ALA B 1 248 ? 1.392 11.727 1.168 1 96.62 248 ALA B C 1
ATOM 5008 O O . ALA B 1 248 ? 1.516 11.297 0.021 1 96.62 248 ALA B O 1
ATOM 5009 N N . SER B 1 249 ? 1.458 13.07 1.499 1 96.81 249 SER B N 1
ATOM 5010 C CA . SER B 1 249 ? 1.589 14.086 0.464 1 96.81 249 SER B CA 1
ATOM 5011 C C . SER B 1 249 ? 2.934 14.797 0.558 1 96.81 249 SER B C 1
ATOM 5013 O O . SER B 1 249 ? 3.35 15.477 -0.385 1 96.81 249 SER B O 1
ATOM 5015 N N . LEU B 1 250 ? 3.553 14.727 1.668 1 98.69 250 LEU B N 1
ATOM 5016 C CA . LEU B 1 250 ? 4.844 15.352 1.933 1 98.69 250 LEU B CA 1
ATOM 5017 C C . LEU B 1 250 ? 5.742 14.422 2.738 1 98.69 250 LEU B C 1
ATOM 5019 O O . LEU B 1 250 ? 5.348 13.938 3.803 1 98.69 250 LEU B O 1
ATOM 5023 N N . ILE B 1 251 ? 6.934 14.117 2.191 1 98.88 251 ILE B N 1
ATOM 5024 C CA . ILE B 1 251 ? 7.852 13.195 2.84 1 98.88 251 ILE B CA 1
ATOM 5025 C C . ILE B 1 251 ? 9.062 13.953 3.373 1 98.88 251 ILE B C 1
ATOM 5027 O O . ILE B 1 251 ? 9.797 14.578 2.605 1 98.88 251 ILE B O 1
ATOM 5031 N N . ARG B 1 252 ? 9.234 13.922 4.68 1 98.62 252 ARG B N 1
ATOM 5032 C CA . ARG B 1 252 ? 10.43 14.484 5.312 1 98.62 252 ARG B CA 1
ATOM 5033 C C . ARG B 1 252 ? 11.547 13.461 5.379 1 98.62 252 ARG B C 1
ATOM 5035 O O . ARG B 1 252 ? 11.367 12.359 5.902 1 98.62 252 ARG B O 1
ATOM 5042 N N . THR B 1 253 ? 12.727 13.797 4.844 1 98.25 253 THR B N 1
ATOM 5043 C CA . THR B 1 253 ? 13.773 12.781 4.766 1 98.25 253 THR B CA 1
ATOM 5044 C C . THR B 1 253 ? 15.156 13.43 4.801 1 98.25 253 THR B C 1
ATOM 5046 O O . THR B 1 253 ? 15.297 14.625 4.523 1 98.25 253 THR B O 1
ATOM 5049 N N . HIS B 1 254 ? 16.156 12.633 5.141 1 95.38 254 HIS B N 1
ATOM 5050 C CA . HIS B 1 254 ? 17.562 13.016 5.035 1 95.38 254 HIS B CA 1
ATOM 5051 C C . HIS B 1 254 ? 18.141 12.602 3.689 1 95.38 254 HIS B C 1
ATOM 5053 O O . HIS B 1 254 ? 19.188 13.109 3.281 1 95.38 254 HIS B O 1
ATOM 5059 N N . ASP B 1 255 ? 17.547 11.664 3.037 1 97.44 255 ASP B N 1
ATOM 5060 C CA . ASP B 1 255 ? 18.031 11.078 1.794 1 97.44 255 ASP B CA 1
ATOM 5061 C C . ASP B 1 255 ? 17.156 11.5 0.61 1 97.44 255 ASP B C 1
ATOM 5063 O O . ASP B 1 255 ? 16.406 10.688 0.062 1 97.44 255 ASP B O 1
ATOM 5067 N N . VAL B 1 256 ? 17.406 12.711 0.115 1 98.5 256 VAL B N 1
ATOM 5068 C CA . VAL B 1 256 ? 16.453 13.336 -0.808 1 98.5 256 VAL B CA 1
ATOM 5069 C C . VAL B 1 256 ? 16.5 12.617 -2.154 1 98.5 256 VAL B C 1
ATOM 5071 O O . VAL B 1 256 ? 15.469 12.18 -2.662 1 98.5 256 VAL B O 1
ATOM 5074 N N . LYS B 1 257 ? 17.672 12.367 -2.709 1 98.06 257 LYS B N 1
ATOM 5075 C CA . LYS B 1 257 ? 17.812 11.781 -4.039 1 98.06 257 LYS B CA 1
ATOM 5076 C C . LYS B 1 257 ? 17.125 10.414 -4.105 1 98.06 257 LYS B C 1
ATOM 5078 O O . LYS B 1 257 ? 16.281 10.18 -4.977 1 98.06 257 LYS B O 1
ATOM 5083 N N . GLU B 1 258 ? 17.5 9.562 -3.17 1 98.38 258 GLU B N 1
ATOM 5084 C CA . GLU B 1 258 ? 16.938 8.219 -3.104 1 98.38 258 GLU B CA 1
ATOM 5085 C C . GLU B 1 258 ? 15.43 8.25 -2.893 1 98.38 258 GLU B C 1
ATOM 5087 O O . GLU B 1 258 ? 14.688 7.52 -3.553 1 98.38 258 GLU B O 1
ATOM 5092 N N . THR B 1 259 ? 14.977 9.172 -2.078 1 98.81 259 THR B N 1
ATOM 5093 C CA . THR B 1 259 ? 13.57 9.258 -1.696 1 98.81 259 THR B CA 1
ATOM 5094 C C . THR B 1 259 ? 12.727 9.805 -2.848 1 98.81 259 THR B C 1
ATOM 5096 O O . THR B 1 259 ? 11.602 9.359 -3.072 1 98.81 259 THR B O 1
ATOM 5099 N N . VAL B 1 260 ? 13.234 10.758 -3.604 1 98.75 260 VAL B N 1
ATOM 5100 C CA . VAL B 1 260 ? 12.5 11.336 -4.719 1 98.75 260 VAL B CA 1
ATOM 5101 C C . VAL B 1 260 ? 12.156 10.258 -5.738 1 98.75 260 VAL B C 1
ATOM 5103 O O . VAL B 1 260 ? 11.023 10.172 -6.211 1 98.75 260 VAL B O 1
ATOM 5106 N N . GLN B 1 261 ? 13.078 9.391 -6.066 1 98.56 261 GLN B N 1
ATOM 5107 C CA . GLN B 1 261 ? 12.805 8.32 -7.016 1 98.56 261 GLN B CA 1
ATOM 5108 C C . GLN B 1 261 ? 11.758 7.352 -6.469 1 98.56 261 GLN B C 1
ATOM 5110 O O . GLN B 1 261 ? 10.844 6.949 -7.184 1 98.56 261 GLN B O 1
ATOM 5115 N N . ALA B 1 262 ? 11.914 6.988 -5.184 1 98.69 262 ALA B N 1
ATOM 5116 C CA . ALA B 1 262 ? 10.961 6.082 -4.551 1 98.69 262 ALA B CA 1
ATOM 5117 C C . ALA B 1 262 ? 9.562 6.688 -4.531 1 98.69 262 ALA B C 1
ATOM 5119 O O . ALA B 1 262 ? 8.578 5.996 -4.812 1 98.69 262 ALA B O 1
ATOM 5120 N N . VAL B 1 263 ? 9.484 7.973 -4.262 1 98.69 263 VAL B N 1
ATOM 5121 C CA . VAL B 1 263 ? 8.211 8.688 -4.172 1 98.69 263 VAL B CA 1
ATOM 5122 C C . VAL B 1 263 ? 7.539 8.719 -5.543 1 98.69 263 VAL B C 1
ATOM 5124 O O . VAL B 1 263 ? 6.336 8.469 -5.656 1 98.69 263 VAL B O 1
ATOM 5127 N N . ARG B 1 264 ? 8.258 8.961 -6.574 1 98.12 264 ARG B N 1
ATOM 5128 C CA . ARG B 1 264 ? 7.688 9.039 -7.918 1 98.12 264 ARG B CA 1
ATOM 5129 C C . ARG B 1 264 ? 7.035 7.719 -8.312 1 98.12 264 ARG B C 1
ATOM 5131 O O . ARG B 1 264 ? 5.934 7.707 -8.867 1 98.12 264 ARG B O 1
ATOM 5138 N N . VAL B 1 265 ? 7.672 6.621 -7.992 1 98.5 265 VAL B N 1
ATOM 5139 C CA . VAL B 1 265 ? 7.141 5.305 -8.336 1 98.5 265 VAL B CA 1
ATOM 5140 C C . VAL B 1 265 ? 5.906 5.012 -7.484 1 98.5 265 VAL B C 1
ATOM 5142 O O . VAL B 1 265 ? 4.871 4.598 -8.008 1 98.5 265 VAL B O 1
ATOM 5145 N N . ALA B 1 266 ? 6 5.262 -6.191 1 98.38 266 ALA B N 1
ATOM 5146 C CA . ALA B 1 266 ? 4.887 4.996 -5.289 1 98.38 266 ALA B CA 1
ATOM 5147 C C . ALA B 1 266 ? 3.666 5.832 -5.66 1 98.38 266 ALA B C 1
ATOM 5149 O O . ALA B 1 266 ? 2.539 5.332 -5.676 1 98.38 266 ALA B O 1
ATOM 5150 N N . GLU B 1 267 ? 3.91 7.113 -5.945 1 96.81 267 GLU B N 1
ATOM 5151 C CA . GLU B 1 267 ? 2.834 8.016 -6.34 1 96.81 267 GLU B CA 1
ATOM 5152 C C . GLU B 1 267 ? 2.154 7.539 -7.617 1 96.81 267 GLU B C 1
ATOM 5154 O O . GLU B 1 267 ? 0.927 7.586 -7.73 1 96.81 267 GLU B O 1
ATOM 5159 N N . PHE B 1 268 ? 2.922 7.07 -8.547 1 96.19 268 PHE B N 1
ATOM 5160 C CA . PHE B 1 268 ? 2.385 6.637 -9.828 1 96.19 268 PHE B CA 1
ATOM 5161 C C . PHE B 1 268 ? 1.527 5.387 -9.664 1 96.19 268 PHE B C 1
ATOM 5163 O O . PHE B 1 268 ? 0.506 5.234 -10.336 1 96.19 268 PHE B O 1
ATOM 5170 N N . ILE B 1 269 ? 1.942 4.5 -8.742 1 96 269 ILE B N 1
ATOM 5171 C CA . ILE B 1 269 ? 1.232 3.24 -8.547 1 96 269 ILE B CA 1
ATOM 5172 C C . ILE B 1 269 ? -0.017 3.479 -7.699 1 96 269 ILE B C 1
ATOM 5174 O O . ILE B 1 269 ? -1.022 2.783 -7.859 1 96 269 ILE B O 1
ATOM 5178 N N . ARG B 1 270 ? 0.051 4.453 -6.844 1 90.12 270 ARG B N 1
ATOM 5179 C CA . ARG B 1 270 ? -1.031 4.719 -5.902 1 90.12 270 ARG B CA 1
ATOM 5180 C C . ARG B 1 270 ? -2.33 5.039 -6.633 1 90.12 270 ARG B C 1
ATOM 5182 O O . ARG B 1 270 ? -2.311 5.645 -7.707 1 90.12 270 ARG B O 1
ATOM 5189 N N . LYS B 1 271 ? -3.393 4.543 -6.02 1 72.56 271 LYS B N 1
ATOM 5190 C CA . LYS B 1 271 ? -4.703 4.965 -6.504 1 72.56 271 LYS B CA 1
ATOM 5191 C C . LYS B 1 271 ? -5.066 6.352 -5.977 1 72.56 271 LYS B C 1
ATOM 5193 O O . LYS B 1 271 ? -4.941 6.617 -4.781 1 72.56 271 LYS B O 1
ATOM 5198 N N . GLU B 1 272 ? -5.297 7.215 -6.828 1 65.62 272 GLU B N 1
ATOM 5199 C CA . GLU B 1 272 ? -5.715 8.531 -6.352 1 65.62 272 GLU B CA 1
ATOM 5200 C C . GLU B 1 272 ? -7.18 8.523 -5.926 1 65.62 272 GLU B C 1
ATOM 5202 O O . GLU B 1 272 ? -7.957 7.668 -6.363 1 65.62 272 GLU B O 1
ATOM 5207 N N . VAL B 1 273 ? -7.387 9.234 -4.875 1 64.19 273 VAL B N 1
ATOM 5208 C CA . VAL B 1 273 ? -8.766 9.586 -4.551 1 64.19 273 VAL B CA 1
ATOM 5209 C C . VAL B 1 273 ? -9.398 10.336 -5.723 1 64.19 273 VAL B C 1
ATOM 5211 O O . VAL B 1 273 ? -8.844 11.32 -6.211 1 64.19 273 VAL B O 1
ATOM 5214 N N . ASP B 1 274 ? -10.461 9.688 -6.172 1 74.81 274 ASP B N 1
ATOM 5215 C CA . ASP B 1 274 ? -11.188 10.359 -7.25 1 74.81 274 ASP B CA 1
ATOM 5216 C C . ASP B 1 274 ? -11.938 11.586 -6.73 1 74.81 274 ASP B C 1
ATOM 5218 O O . ASP B 1 274 ? -12.531 11.539 -5.652 1 74.81 274 ASP B O 1
ATOM 5222 N N . GLN B 1 275 ? -11.625 12.633 -7.316 1 79.56 275 GLN B N 1
ATOM 5223 C CA . GLN B 1 275 ? -12.32 13.859 -6.945 1 79.56 275 GLN B CA 1
ATOM 5224 C C . GLN B 1 275 ? -12.977 14.508 -8.164 1 79.56 275 GLN B C 1
ATOM 5226 O O . GLN B 1 275 ? -12.438 14.453 -9.266 1 79.56 275 GLN B O 1
ATOM 5231 N N . VAL B 1 276 ? -14.211 14.992 -7.895 1 85.19 276 VAL B N 1
ATOM 5232 C CA . VAL B 1 276 ? -14.93 15.695 -8.953 1 85.19 276 VAL B CA 1
ATOM 5233 C C . VAL B 1 276 ? -15.578 16.953 -8.383 1 85.19 276 VAL B C 1
ATOM 5235 O O . VAL B 1 276 ? -15.992 16.969 -7.219 1 85.19 276 VAL B O 1
ATOM 5238 N N . ARG B 1 277 ? -15.477 17.984 -9.117 1 87.38 277 ARG B N 1
ATOM 5239 C CA . ARG B 1 277 ? -16.219 19.203 -8.797 1 87.38 277 ARG B CA 1
ATOM 5240 C C . ARG B 1 277 ? -17.266 19.5 -9.875 1 87.38 277 ARG B C 1
ATOM 5242 O O . ARG B 1 277 ? -16.938 19.5 -11.07 1 87.38 277 ARG B O 1
ATOM 5249 N N . VAL B 1 278 ? -18.422 19.609 -9.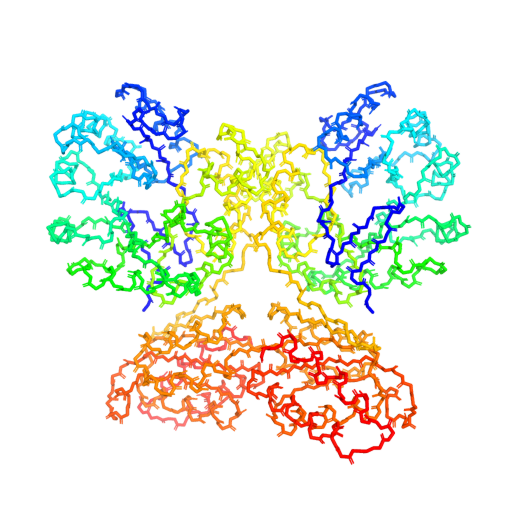43 1 91.12 278 VAL B N 1
ATOM 5250 C CA . VAL B 1 278 ? -19.531 19.984 -10.297 1 91.12 278 VAL B CA 1
ATOM 5251 C C . VAL B 1 278 ? -20.312 21.141 -9.68 1 91.12 278 VAL B C 1
ATOM 5253 O O . VAL B 1 278 ? -21.047 20.953 -8.711 1 91.12 278 VAL B O 1
ATOM 5256 N N . GLY B 1 279 ? -20.141 22.328 -10.266 1 91.75 279 GLY B N 1
ATOM 5257 C CA . GLY B 1 279 ? -20.766 23.484 -9.641 1 91.75 279 GLY B CA 1
ATOM 5258 C C . GLY B 1 279 ? -20.281 23.719 -8.219 1 91.75 279 GLY B C 1
ATOM 5259 O O . GLY B 1 279 ? -19.078 23.812 -7.965 1 91.75 279 GLY B O 1
ATOM 5260 N N . ASP B 1 280 ? -21.25 23.641 -7.262 1 88.31 280 ASP B N 1
ATOM 5261 C CA . ASP B 1 280 ? -20.938 23.906 -5.859 1 88.31 280 ASP B CA 1
ATOM 5262 C C . ASP B 1 280 ? -20.609 22.625 -5.117 1 88.31 280 ASP B C 1
ATOM 5264 O O . ASP B 1 280 ? -20.219 22.656 -3.951 1 88.31 280 ASP B O 1
ATOM 5268 N N . VAL B 1 281 ? -20.719 21.531 -5.859 1 89.62 281 VAL B N 1
ATOM 5269 C CA . VAL B 1 281 ? -20.578 20.234 -5.207 1 89.62 281 VAL B CA 1
ATOM 5270 C C . VAL B 1 281 ? -19.172 19.688 -5.488 1 89.62 281 VAL B C 1
ATOM 5272 O O . VAL B 1 281 ? -18.734 19.641 -6.641 1 89.62 281 VAL B O 1
ATOM 5275 N N . GLU B 1 282 ? -18.516 19.375 -4.418 1 88.19 282 GLU B N 1
ATOM 5276 C CA . GLU B 1 282 ? -17.281 18.609 -4.496 1 88.19 282 GLU B CA 1
ATOM 5277 C C . GLU B 1 282 ? -17.469 17.203 -3.926 1 88.19 282 GLU B C 1
ATOM 5279 O O . GLU B 1 282 ? -18.047 17.031 -2.854 1 88.19 282 GLU B O 1
ATOM 5284 N N . ALA B 1 283 ? -17.062 16.234 -4.691 1 88.75 283 ALA B N 1
ATOM 5285 C CA . ALA B 1 283 ? -17.234 14.852 -4.266 1 88.75 283 ALA B CA 1
ATOM 5286 C C . ALA B 1 283 ? -15.906 14.102 -4.301 1 88.75 283 ALA B C 1
ATOM 5288 O O . ALA B 1 283 ? -15.102 14.297 -5.211 1 88.75 283 ALA B O 1
ATOM 5289 N N . TYR B 1 284 ? -15.797 13.336 -3.244 1 83.38 284 TYR B N 1
ATOM 5290 C CA . TYR B 1 284 ? -14.586 12.547 -3.074 1 83.38 284 TYR B CA 1
ATOM 5291 C C . TYR B 1 284 ? -14.922 11.078 -2.85 1 83.38 284 TYR B C 1
ATOM 5293 O O . TYR B 1 284 ? -15.797 10.75 -2.045 1 83.38 284 TYR B O 1
ATOM 5301 N N . GLN B 1 285 ? -14.297 10.273 -3.609 1 83.75 285 GLN B N 1
ATOM 5302 C CA . GLN B 1 285 ? -14.461 8.844 -3.391 1 83.75 285 GLN B CA 1
ATOM 5303 C C . GLN B 1 285 ? -13.281 8.266 -2.619 1 83.75 285 GLN B C 1
ATOM 5305 O O . GLN B 1 285 ? -12.125 8.461 -3.006 1 83.75 285 GLN B O 1
ATOM 5310 N N . PHE B 1 286 ? -13.625 7.68 -1.465 1 72.62 286 PHE B N 1
ATOM 5311 C CA . PHE B 1 286 ? -12.594 7.043 -0.658 1 72.62 286 PHE B CA 1
ATOM 5312 C C . PHE B 1 286 ? -12.57 5.539 -0.9 1 72.62 286 PHE B C 1
ATOM 5314 O O . PHE B 1 286 ? -13.609 4.93 -1.168 1 72.62 286 PHE B O 1
ATOM 5321 N N . SER B 1 287 ? -11.414 4.988 -1.104 1 63.22 287 SER B N 1
ATOM 5322 C CA . SER B 1 287 ? -11.289 3.537 -1.222 1 63.22 287 SER B CA 1
ATOM 5323 C C . SER B 1 287 ? -11.5 2.854 0.124 1 63.22 287 SER B C 1
ATOM 5325 O O . SER B 1 287 ? -11.273 3.455 1.176 1 63.22 287 SER B O 1
ATOM 5327 N N . PHE B 1 288 ? -12.133 1.658 0.187 1 59.38 288 PHE B N 1
ATOM 5328 C CA . PHE B 1 288 ? -12.734 0.891 1.272 1 59.38 288 PHE B CA 1
ATOM 5329 C C . PHE B 1 288 ? -11.656 0.332 2.197 1 59.38 288 PHE B C 1
ATOM 5331 O O . PHE B 1 288 ? -11.961 -0.436 3.115 1 59.38 288 PHE B O 1
ATOM 5338 N N . ASP B 1 289 ? -10.625 1.053 2.598 1 64.56 289 ASP B N 1
ATOM 5339 C CA . ASP B 1 289 ? -9.844 0.427 3.66 1 64.56 289 ASP B CA 1
ATOM 5340 C C . ASP B 1 289 ? -10.148 1.062 5.016 1 64.56 289 ASP B C 1
ATOM 5342 O O . ASP B 1 289 ? -9.414 0.858 5.98 1 64.56 289 ASP B O 1
ATOM 5346 N N . LEU B 1 290 ? -11.273 1.703 5.152 1 70.5 290 LEU B N 1
ATOM 5347 C CA . LEU B 1 290 ? -11.672 2.32 6.41 1 70.5 290 LEU B CA 1
ATOM 5348 C C . LEU B 1 290 ? -12.461 1.338 7.273 1 70.5 290 LEU B C 1
ATOM 5350 O O . LEU B 1 290 ? -13.273 0.568 6.762 1 70.5 290 LEU B O 1
ATOM 5354 N N . ARG B 1 291 ? -12.148 1.344 8.555 1 77.06 291 ARG B N 1
ATOM 5355 C CA . ARG B 1 291 ? -12.828 0.503 9.531 1 77.06 291 ARG B CA 1
ATOM 5356 C C . ARG B 1 291 ? -14.047 1.218 10.117 1 77.06 291 ARG B C 1
ATOM 5358 O O . ARG B 1 291 ? -14.234 2.416 9.898 1 77.06 291 ARG B O 1
ATOM 5365 N N . ALA B 1 292 ? -14.82 0.409 10.75 1 79.88 292 ALA B N 1
ATOM 5366 C CA . ALA B 1 292 ? -16.031 0.952 11.359 1 79.88 292 ALA B CA 1
ATOM 5367 C C . ALA B 1 292 ? -15.703 2.131 12.273 1 79.88 292 ALA B C 1
ATOM 5369 O O . ALA B 1 292 ? -16.406 3.15 12.25 1 79.88 292 ALA B O 1
ATOM 5370 N N . GLU B 1 293 ? -14.617 2.055 12.961 1 80.94 293 GLU B N 1
ATOM 5371 C CA . GLU B 1 293 ? -14.242 3.117 13.891 1 80.94 293 GLU B CA 1
ATOM 5372 C C . GLU B 1 293 ? -13.82 4.379 13.141 1 80.94 293 GLU B C 1
ATOM 5374 O O . GLU B 1 293 ? -14.086 5.492 13.594 1 80.94 293 GLU B O 1
ATOM 5379 N N . ASP B 1 294 ? -13.172 4.211 12.039 1 81.81 294 ASP B N 1
ATOM 5380 C CA . ASP B 1 294 ? -12.805 5.352 11.203 1 81.81 294 ASP B CA 1
ATOM 5381 C C . ASP B 1 294 ? -14.047 6.062 10.672 1 81.81 294 ASP B C 1
ATOM 5383 O O . ASP B 1 294 ? -14.102 7.297 10.672 1 81.81 294 ASP B O 1
ATOM 5387 N N . MET B 1 295 ? -15 5.227 10.336 1 81.88 295 MET B N 1
ATOM 5388 C CA . MET B 1 295 ? -16.234 5.781 9.789 1 81.88 295 MET B CA 1
ATOM 5389 C C . MET B 1 295 ? -17.016 6.52 10.859 1 81.88 295 MET B C 1
ATOM 5391 O O . MET B 1 295 ? -17.625 7.559 10.594 1 81.88 295 MET B O 1
ATOM 5395 N N . GLU B 1 296 ? -17.031 5.957 12.008 1 84.44 296 GLU B N 1
ATOM 5396 C CA . GLU B 1 296 ? -17.688 6.645 13.117 1 84.44 296 GLU B CA 1
ATOM 5397 C C . GLU B 1 296 ? -17.109 8.039 13.32 1 84.44 296 GLU B C 1
ATOM 5399 O O . GLU B 1 296 ? -17.844 9.023 13.375 1 84.44 296 GLU B O 1
ATOM 5404 N N . ASP B 1 297 ? -15.781 8.094 13.359 1 83.81 297 ASP B N 1
ATOM 5405 C CA . ASP B 1 297 ? -15.102 9.375 13.523 1 83.81 297 ASP B CA 1
ATOM 5406 C C . ASP B 1 297 ? -15.391 10.305 12.344 1 83.81 297 ASP B C 1
ATOM 5408 O O . ASP B 1 297 ? -15.578 11.508 12.531 1 83.81 297 ASP B O 1
ATOM 5412 N N . PHE B 1 298 ? -15.508 9.781 11.195 1 84.56 298 PHE B N 1
ATOM 5413 C CA . PHE B 1 298 ? -15.781 10.562 9.992 1 84.56 298 PHE B CA 1
ATOM 5414 C C . PHE B 1 298 ? -17.172 11.195 10.062 1 84.56 298 PHE B C 1
ATOM 5416 O O . PHE B 1 298 ? -17.328 12.383 9.797 1 84.56 298 PHE B O 1
ATOM 5423 N N . PHE B 1 299 ? -18.078 10.391 10.508 1 84.31 299 PHE B N 1
ATOM 5424 C CA . PHE B 1 299 ? -19.453 10.883 10.641 1 84.31 299 PHE B CA 1
ATOM 5425 C C . PHE B 1 299 ? -19.531 12 11.672 1 84.31 299 PHE B C 1
ATOM 5427 O O . PHE B 1 299 ? -20.203 13.008 11.453 1 84.31 299 PHE B O 1
ATOM 5434 N N . ILE B 1 300 ? -18.75 11.812 12.633 1 82.12 300 ILE B N 1
ATOM 5435 C CA . ILE B 1 300 ? -18.734 12.82 13.688 1 82.12 300 ILE B CA 1
ATOM 5436 C C . ILE B 1 300 ? -18.078 14.094 13.164 1 82.12 300 ILE B C 1
ATOM 5438 O O . ILE B 1 300 ? -18.547 15.203 13.445 1 82.12 300 ILE B O 1
ATOM 5442 N N . GLU B 1 301 ? -17.078 13.938 12.414 1 82.31 301 GLU B N 1
ATOM 5443 C CA . GLU B 1 301 ? -16.344 15.07 11.859 1 82.31 301 GLU B CA 1
ATOM 5444 C C . GLU B 1 301 ? -17.234 15.906 10.945 1 82.31 301 GLU B C 1
ATOM 5446 O O . GLU B 1 301 ? -17.094 17.125 10.875 1 82.31 301 GLU B O 1
ATOM 5451 N N . ILE B 1 302 ? -18.188 15.32 10.273 1 82.56 302 ILE B N 1
ATOM 5452 C CA . ILE B 1 302 ? -19.031 16.094 9.367 1 82.56 302 ILE B CA 1
ATOM 5453 C C . ILE B 1 302 ? -20.25 16.625 10.125 1 82.56 302 ILE B C 1
ATOM 5455 O O . ILE B 1 302 ? -21.109 17.281 9.531 1 82.56 302 ILE B O 1
ATOM 5459 N N . GLY B 1 303 ? -20.359 16.266 11.43 1 81.44 303 GLY B N 1
ATOM 5460 C CA . GLY B 1 303 ? -21.375 16.891 12.266 1 81.44 303 GLY B CA 1
ATOM 5461 C C . GLY B 1 303 ? -22.562 15.992 12.523 1 81.44 303 GLY B C 1
ATOM 5462 O O . GLY B 1 303 ? -23.609 16.453 12.961 1 81.44 303 GLY B O 1
ATOM 5463 N N . SER B 1 304 ? -22.375 14.703 12.273 1 84.69 304 SER B N 1
ATOM 5464 C CA . SER B 1 304 ? -23.453 13.766 12.578 1 84.69 304 SER B CA 1
ATOM 5465 C C . SER B 1 304 ? -23.578 13.539 14.078 1 84.69 304 SER B C 1
ATOM 5467 O O . SER B 1 304 ? -22.609 13.688 14.82 1 84.69 304 SER B O 1
ATOM 5469 N N . HIS B 1 305 ? -24.812 13.227 14.414 1 85.69 305 HIS B N 1
ATOM 5470 C CA . HIS B 1 305 ? -25.031 12.883 15.812 1 85.69 305 HIS B CA 1
ATOM 5471 C C . HIS B 1 305 ? -24.234 11.641 16.203 1 85.69 305 HIS B C 1
ATOM 5473 O O . HIS B 1 305 ? -24.234 10.648 15.477 1 85.69 305 HIS B O 1
ATOM 5479 N N . PRO B 1 306 ? -23.594 11.672 17.344 1 83 306 PRO B N 1
ATOM 5480 C CA . PRO B 1 306 ? -22.703 10.586 17.75 1 83 306 PRO B CA 1
ATOM 5481 C C . PRO B 1 306 ? -23.406 9.227 17.797 1 83 306 PRO B C 1
ATOM 5483 O O . PRO B 1 306 ? -22.828 8.219 17.375 1 83 306 PRO B O 1
ATOM 5486 N N . GLN B 1 307 ? -24.594 9.172 18.297 1 82.75 307 GLN B N 1
ATOM 5487 C CA . GLN B 1 307 ? -25.312 7.902 18.375 1 82.75 307 GLN B CA 1
ATOM 5488 C C . GLN B 1 307 ? -25.594 7.355 16.984 1 82.75 307 GLN B C 1
ATOM 5490 O O . GLN B 1 307 ? -25.453 6.156 16.734 1 82.75 307 GLN B O 1
ATOM 5495 N N . GLY B 1 308 ? -26.016 8.273 16.141 1 81.12 308 GLY B N 1
ATOM 5496 C CA . GLY B 1 308 ? -26.234 7.871 14.75 1 81.12 308 GLY B CA 1
ATOM 5497 C C . GLY B 1 308 ? -24.953 7.434 14.055 1 81.12 308 GLY B C 1
ATOM 5498 O O . GLY B 1 308 ? -24.953 6.449 13.32 1 81.12 308 GLY B O 1
ATOM 5499 N N . ALA B 1 309 ? -23.906 8.148 14.328 1 85.06 309 ALA B N 1
ATOM 5500 C CA . ALA B 1 309 ? -22.609 7.848 13.734 1 85.06 309 ALA B CA 1
ATOM 5501 C C . ALA B 1 309 ? -22.156 6.438 14.102 1 85.06 309 ALA B C 1
ATOM 5503 O O . ALA B 1 309 ? -21.672 5.691 13.242 1 85.06 309 ALA B O 1
ATOM 5504 N N . LYS B 1 310 ? -22.359 6.02 15.281 1 83.62 310 LYS B N 1
ATOM 5505 C CA . LYS B 1 310 ? -21.969 4.688 15.742 1 83.62 310 LYS B CA 1
ATOM 5506 C C . LYS B 1 310 ? -22.797 3.605 15.047 1 83.62 310 LYS B C 1
ATOM 5508 O O . LYS B 1 310 ? -22.234 2.615 14.562 1 83.62 310 LYS B O 1
ATOM 5513 N N . ARG B 1 311 ? -24.062 3.805 14.938 1 79.75 311 ARG B N 1
ATOM 5514 C CA . ARG B 1 311 ? -24.938 2.828 14.305 1 79.75 311 ARG B CA 1
ATOM 5515 C C . ARG B 1 311 ? -24.625 2.676 12.82 1 79.75 311 ARG B C 1
ATOM 5517 O O . ARG B 1 311 ? -24.625 1.562 12.297 1 79.75 311 ARG B O 1
ATOM 5524 N N . MET B 1 312 ? -24.312 3.758 12.25 1 81.38 312 MET B N 1
ATOM 5525 C CA . MET B 1 312 ? -24.031 3.764 10.812 1 81.38 312 MET B CA 1
ATOM 5526 C C . MET B 1 312 ? -22.672 3.135 10.523 1 81.38 312 MET B C 1
ATOM 5528 O O . MET B 1 312 ? -22.5 2.465 9.508 1 81.38 312 MET B O 1
ATOM 5532 N N . SER B 1 313 ? -21.75 3.371 11.414 1 82.56 313 SER B N 1
ATOM 5533 C CA . SER B 1 313 ? -20.391 2.912 11.203 1 82.56 313 SER B CA 1
ATOM 5534 C C . SER B 1 313 ? -20.312 1.392 11.094 1 82.56 313 SER B C 1
ATOM 5536 O O . SER B 1 313 ? -19.531 0.849 10.32 1 82.56 313 SER B O 1
ATOM 5538 N N . ASP B 1 314 ? -21.141 0.637 11.781 1 78 314 ASP B N 1
ATOM 5539 C CA . ASP B 1 314 ? -21.172 -0.822 11.734 1 78 314 ASP B CA 1
ATOM 5540 C C . ASP B 1 314 ? -21.594 -1.32 10.352 1 78 314 ASP B C 1
ATOM 5542 O O . ASP B 1 314 ? -21.234 -2.432 9.953 1 78 314 ASP B O 1
ATOM 5546 N N . LYS B 1 315 ? -22.281 -0.49 9.672 1 77.5 315 LYS B N 1
ATOM 5547 C CA . LYS B 1 315 ? -22.766 -0.863 8.352 1 77.5 315 LYS B CA 1
ATOM 5548 C C . LYS B 1 315 ? -21.781 -0.462 7.262 1 77.5 315 LYS B C 1
ATOM 5550 O O . LYS B 1 315 ? -21.891 -0.912 6.121 1 77.5 315 LYS B O 1
ATOM 5555 N N . ALA B 1 316 ? -20.859 0.33 7.75 1 76.81 316 ALA B N 1
ATOM 5556 C CA . ALA B 1 316 ? -19.938 0.907 6.766 1 76.81 316 ALA B CA 1
ATOM 5557 C C . ALA B 1 316 ? -18.766 -0.023 6.5 1 76.81 316 ALA B C 1
ATOM 5559 O O . ALA B 1 316 ? -18.109 0.08 5.465 1 76.81 316 ALA B O 1
ATOM 5560 N N . GLU B 1 317 ? -18.5 -0.914 7.359 1 79.5 317 GLU B N 1
ATOM 5561 C CA . GLU B 1 317 ? -17.375 -1.83 7.184 1 79.5 317 GLU B CA 1
ATOM 5562 C C . GLU B 1 317 ? -17.828 -3.146 6.559 1 79.5 317 GLU B C 1
ATOM 5564 O O . GLU B 1 317 ? -18.562 -3.918 7.191 1 79.5 317 GLU B O 1
ATOM 5569 N N . MET B 1 318 ? -17.359 -3.379 5.352 1 80.75 318 MET B N 1
ATOM 5570 C CA . MET B 1 318 ? -17.688 -4.594 4.609 1 80.75 318 MET B CA 1
ATOM 5571 C C . MET B 1 318 ? -16.547 -5.598 4.676 1 80.75 318 MET B C 1
ATOM 5573 O O . MET B 1 318 ? -15.375 -5.215 4.719 1 80.75 318 MET B O 1
ATOM 5577 N N . ARG B 1 319 ? -16.891 -6.82 4.684 1 83.25 319 ARG B N 1
ATOM 5578 C CA . ARG B 1 319 ? -15.914 -7.898 4.668 1 83.25 319 ARG B CA 1
ATOM 5579 C C . ARG B 1 319 ? -16.25 -8.938 3.604 1 83.25 319 ARG B C 1
ATOM 5581 O O . ARG B 1 319 ? -17.422 -9.156 3.303 1 83.25 319 ARG B O 1
ATOM 5588 N N . ILE B 1 320 ? -15.258 -9.461 2.994 1 84.38 320 ILE B N 1
ATOM 5589 C CA . ILE B 1 320 ? -15.344 -10.609 2.096 1 84.38 320 ILE B CA 1
ATOM 5590 C C . ILE B 1 320 ? -14.656 -11.812 2.736 1 84.38 320 ILE B C 1
ATOM 5592 O O . ILE B 1 320 ? -13.469 -11.766 3.055 1 84.38 320 ILE B O 1
ATOM 5596 N N . ILE B 1 321 ? -15.422 -12.82 2.932 1 88.62 321 ILE B N 1
ATOM 5597 C CA . ILE B 1 321 ? -14.883 -14.016 3.586 1 88.62 321 ILE B CA 1
ATOM 5598 C C . ILE B 1 321 ? -15.031 -15.219 2.66 1 88.62 321 ILE B C 1
ATOM 5600 O O . ILE B 1 321 ? -16.125 -15.516 2.18 1 88.62 321 ILE B O 1
ATOM 5604 N N . TYR B 1 322 ? -13.969 -15.852 2.33 1 88.31 322 TYR B N 1
ATOM 5605 C CA . TYR B 1 322 ? -13.93 -17.109 1.601 1 88.31 322 TYR B CA 1
ATOM 5606 C C . TYR B 1 322 ? -13.781 -18.297 2.557 1 88.31 322 TYR B C 1
ATOM 5608 O O . TYR B 1 322 ? -12.898 -18.297 3.42 1 88.31 322 TYR B O 1
ATOM 5616 N N . MET B 1 323 ? -14.688 -19.203 2.461 1 90.75 323 MET B N 1
ATOM 5617 C CA . MET B 1 323 ? -14.625 -20.406 3.295 1 90.75 323 MET B CA 1
ATOM 5618 C C . MET B 1 323 ? -14.531 -21.656 2.436 1 90.75 323 MET B C 1
ATOM 5620 O O . MET B 1 323 ? -15.203 -21.766 1.406 1 90.75 323 MET B O 1
ATOM 5624 N N . ARG B 1 324 ? -13.703 -22.531 2.883 1 89.31 324 ARG B N 1
ATOM 5625 C CA . ARG B 1 324 ? -13.57 -23.844 2.26 1 89.31 324 ARG B CA 1
ATOM 5626 C C . ARG B 1 324 ? -13.914 -24.953 3.248 1 89.31 324 ARG B C 1
ATOM 5628 O O . ARG B 1 324 ? -13.703 -24.812 4.453 1 89.31 324 ARG B O 1
ATOM 5635 N N . GLY B 1 325 ? -14.469 -26 2.646 1 89.44 325 GLY B N 1
ATOM 5636 C CA . GLY B 1 325 ? -14.711 -27.203 3.443 1 89.44 325 GLY B CA 1
ATOM 5637 C C . GLY B 1 325 ? -16 -27.141 4.23 1 89.44 325 GLY B C 1
ATOM 5638 O O . GLY B 1 325 ? -16.141 -27.781 5.27 1 89.44 325 GLY B O 1
ATOM 5639 N N . VAL B 1 326 ? -16.938 -26.328 3.734 1 92.38 326 VAL B N 1
ATOM 5640 C CA . VAL B 1 326 ? -18.219 -26.203 4.414 1 92.38 326 VAL B CA 1
ATOM 5641 C C . VAL B 1 326 ? -19.188 -27.25 3.883 1 92.38 326 VAL B C 1
ATOM 5643 O O . VAL B 1 326 ? -19.328 -27.438 2.67 1 92.38 326 VAL B O 1
ATOM 5646 N N . ARG B 1 327 ? -19.812 -27.953 4.785 1 92.81 327 ARG B N 1
ATOM 5647 C CA . ARG B 1 327 ? -20.812 -28.922 4.324 1 92.81 327 ARG B CA 1
ATOM 5648 C C . ARG B 1 327 ? -21.922 -28.219 3.541 1 92.81 327 ARG B C 1
ATOM 5650 O O . ARG B 1 327 ? -22.406 -27.172 3.949 1 92.81 327 ARG B O 1
ATOM 5657 N N . ASN B 1 328 ? -22.375 -28.844 2.543 1 91.94 328 ASN B N 1
ATOM 5658 C CA . ASN B 1 328 ? -23.281 -28.25 1.569 1 91.94 328 ASN B CA 1
ATOM 5659 C C . ASN B 1 328 ? -24.562 -27.734 2.23 1 91.94 328 ASN B C 1
ATOM 5661 O O . ASN B 1 328 ? -24.953 -26.594 2.021 1 91.94 328 ASN B O 1
ATOM 5665 N N . PRO B 1 329 ? -25.203 -28.484 3.066 1 90.94 329 PRO B N 1
ATOM 5666 C CA . PRO B 1 329 ? -26.422 -27.969 3.693 1 90.94 329 PRO B CA 1
ATOM 5667 C C . PRO B 1 329 ? -26.172 -26.734 4.555 1 90.94 329 PRO B C 1
ATOM 5669 O O . PRO B 1 329 ? -27.016 -25.828 4.621 1 90.94 329 PRO B O 1
ATOM 5672 N N . VAL B 1 330 ? -25.062 -26.719 5.191 1 93.31 330 VAL B N 1
ATOM 5673 C CA . VAL B 1 330 ? -24.703 -25.594 6.031 1 93.31 330 VAL B CA 1
ATOM 5674 C C . VAL B 1 330 ? -24.422 -24.359 5.156 1 93.31 330 VAL B C 1
ATOM 5676 O O . VAL B 1 330 ? -24.875 -23.25 5.477 1 93.31 330 VAL B O 1
ATOM 5679 N N . ALA B 1 331 ? -23.75 -24.625 4.031 1 93.38 331 ALA B N 1
ATOM 5680 C CA . ALA B 1 331 ? -23.453 -23.547 3.09 1 93.38 331 ALA B CA 1
ATOM 5681 C C . ALA B 1 331 ? -24.734 -22.906 2.566 1 93.38 331 ALA B C 1
ATOM 5683 O O . ALA B 1 331 ? -24.812 -21.688 2.398 1 93.38 331 ALA B O 1
ATOM 5684 N N . LEU B 1 332 ? -25.734 -23.688 2.371 1 90.94 332 LEU B N 1
ATOM 5685 C CA . LEU B 1 332 ? -27.016 -23.203 1.883 1 90.94 332 LEU B CA 1
ATOM 5686 C C . LEU B 1 332 ? -27.703 -22.344 2.934 1 90.94 332 LEU B C 1
ATOM 5688 O O . LEU B 1 332 ? -28.297 -21.312 2.604 1 90.94 332 LEU B O 1
ATOM 5692 N N . VAL B 1 333 ? -27.594 -22.781 4.117 1 92.94 333 VAL B N 1
ATOM 5693 C CA . VAL B 1 333 ? -28.188 -22 5.203 1 92.94 333 VAL B CA 1
ATOM 5694 C C . VAL B 1 333 ? -27.469 -20.656 5.336 1 92.94 333 VAL B C 1
ATOM 5696 O O . VAL B 1 333 ? -28.109 -19.625 5.512 1 92.94 333 VAL B O 1
ATOM 5699 N N . VAL B 1 334 ? -26.156 -20.703 5.258 1 94.62 334 VAL B N 1
ATOM 5700 C CA . VAL B 1 334 ? -25.359 -19.484 5.328 1 94.62 334 VAL B CA 1
ATOM 5701 C C . VAL B 1 334 ? -25.797 -18.516 4.238 1 94.62 334 VAL B C 1
ATOM 5703 O O . VAL B 1 334 ? -26.031 -17.328 4.508 1 94.62 334 VAL B O 1
ATOM 5706 N N . LYS B 1 335 ? -25.938 -19.062 3.062 1 92.25 335 LYS B N 1
ATOM 5707 C CA . LYS B 1 335 ? -26.359 -18.219 1.947 1 92.25 335 LYS B CA 1
ATOM 5708 C C . LYS B 1 335 ? -27.734 -17.625 2.209 1 92.25 335 LYS B C 1
ATOM 5710 O O . LYS B 1 335 ? -27.953 -16.422 2.018 1 92.25 335 LYS B O 1
ATOM 5715 N N . GLN B 1 336 ? -28.672 -18.359 2.65 1 91.56 336 GLN B N 1
ATOM 5716 C CA . GLN B 1 336 ? -30.016 -17.906 2.93 1 91.56 336 GLN B CA 1
ATOM 5717 C C . GLN B 1 336 ? -30.016 -16.812 3.998 1 91.56 336 GLN B C 1
ATOM 5719 O O . GLN B 1 336 ? -30.703 -15.797 3.857 1 91.56 336 GLN B O 1
ATOM 5724 N N . GLU B 1 337 ? -29.281 -17.047 4.984 1 93.12 337 GLU B N 1
ATOM 5725 C CA . GLU B 1 337 ? -29.234 -16.078 6.086 1 93.12 337 GLU B CA 1
ATOM 5726 C C . GLU B 1 337 ? -28.594 -14.766 5.641 1 93.12 337 GLU B C 1
ATOM 5728 O O . GLU B 1 337 ? -29.031 -13.688 6.059 1 93.12 337 GLU B O 1
ATOM 5733 N N . MET B 1 338 ? -27.578 -14.875 4.836 1 92.38 338 MET B N 1
ATOM 5734 C CA . MET B 1 338 ? -26.922 -13.672 4.34 1 92.38 338 ME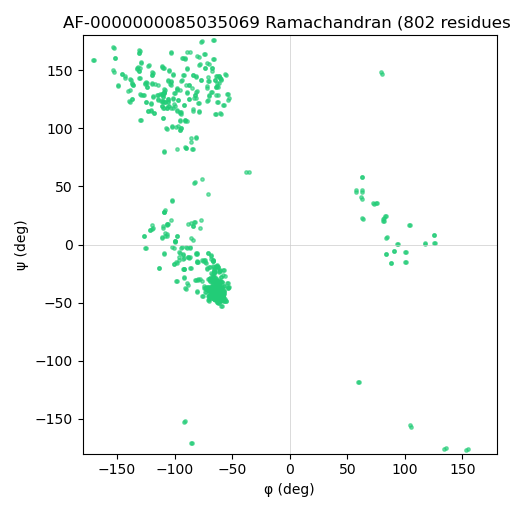T B CA 1
ATOM 5735 C C . MET B 1 338 ? -27.859 -12.875 3.439 1 92.38 338 MET B C 1
ATOM 5737 O O . MET B 1 338 ? -27.984 -11.656 3.598 1 92.38 338 MET B O 1
ATOM 5741 N N . LEU B 1 339 ? -28.531 -13.547 2.619 1 86.88 339 LEU B N 1
ATOM 5742 C CA . LEU B 1 339 ? -29.484 -12.875 1.73 1 86.88 339 LEU B CA 1
ATOM 5743 C C . LEU B 1 339 ? -30.609 -12.227 2.523 1 86.88 339 LEU B C 1
ATOM 5745 O O . LEU B 1 339 ? -31 -11.094 2.23 1 86.88 339 LEU B O 1
ATOM 5749 N N . ALA B 1 340 ? -31.016 -12.859 3.535 1 88.75 340 ALA B N 1
ATOM 5750 C CA . ALA B 1 340 ? -32.125 -12.359 4.367 1 88.75 340 ALA B CA 1
ATOM 5751 C C . ALA B 1 340 ? -31.703 -11.094 5.105 1 88.75 340 ALA B C 1
ATOM 5753 O O . ALA B 1 340 ? -32.562 -10.25 5.41 1 88.75 340 ALA B O 1
ATOM 5754 N N . SER B 1 341 ? -30.469 -10.945 5.309 1 87.5 341 SER B N 1
ATOM 5755 C CA . SER B 1 341 ? -30 -9.789 6.055 1 87.5 341 SER B CA 1
ATOM 5756 C C . SER B 1 341 ? -29.484 -8.695 5.117 1 87.5 341 SER B C 1
ATOM 5758 O O . SER B 1 341 ? -28.953 -7.68 5.57 1 87.5 341 SER B O 1
ATOM 5760 N N . GLY B 1 342 ? -29.609 -8.969 3.818 1 82 342 GLY B N 1
ATOM 5761 C CA . GLY B 1 342 ? -29.203 -7.969 2.844 1 82 342 GLY B CA 1
ATOM 5762 C C . GLY B 1 342 ? -27.766 -8.141 2.367 1 82 342 GLY B C 1
ATOM 5763 O O . GLY B 1 342 ? -27.266 -7.332 1.58 1 82 342 GLY B O 1
ATOM 5764 N N . GLY B 1 343 ? -27.062 -9.18 2.891 1 86.69 343 GLY B N 1
ATOM 5765 C CA . GLY B 1 343 ? -25.75 -9.523 2.395 1 86.69 343 GLY B CA 1
ATOM 5766 C C . GLY B 1 343 ? -25.781 -10.445 1.192 1 86.69 343 GLY B C 1
ATOM 5767 O O . GLY B 1 343 ? -26.812 -10.594 0.545 1 86.69 343 GLY B O 1
ATOM 5768 N N . GLU B 1 344 ? -24.578 -10.93 0.828 1 85.88 344 GLU B N 1
ATOM 5769 C CA . GLU B 1 344 ? -24.469 -11.836 -0.308 1 85.88 344 GLU B CA 1
ATOM 5770 C C . GLU B 1 344 ? -23.609 -13.055 0.035 1 85.88 344 GLU B C 1
ATOM 5772 O O . GLU B 1 344 ? -22.766 -12.992 0.921 1 85.88 344 GLU B O 1
ATOM 5777 N N . ALA B 1 345 ? -23.922 -14.125 -0.625 1 89.31 345 ALA B N 1
ATOM 5778 C CA . ALA B 1 345 ? -23.109 -15.336 -0.536 1 89.31 345 ALA B CA 1
ATOM 5779 C C . ALA B 1 345 ? -23.156 -16.125 -1.842 1 89.31 345 ALA B C 1
ATOM 5781 O O . ALA B 1 345 ? -24.203 -16.219 -2.479 1 89.31 345 ALA B O 1
ATOM 5782 N N . ALA B 1 346 ? -22.031 -16.578 -2.254 1 88.75 346 ALA B N 1
ATOM 5783 C CA . ALA B 1 346 ? -21.906 -17.375 -3.479 1 88.75 346 ALA B CA 1
ATOM 5784 C C . ALA B 1 346 ? -21.469 -18.797 -3.17 1 88.75 346 ALA B C 1
ATOM 5786 O O . ALA B 1 346 ? -20.625 -19.031 -2.305 1 88.75 346 ALA B O 1
ATOM 5787 N N . LEU B 1 347 ? -22.125 -19.719 -3.863 1 88.12 347 LEU B N 1
ATOM 5788 C CA . LEU B 1 347 ? -21.812 -21.141 -3.799 1 88.12 347 LEU B CA 1
ATOM 5789 C C . LEU B 1 347 ? -21.641 -21.734 -5.199 1 88.12 347 LEU B C 1
ATOM 5791 O O . LEU B 1 347 ? -22.109 -21.141 -6.18 1 88.12 347 LEU B O 1
ATOM 5795 N N . PRO B 1 348 ? -20.859 -22.891 -5.199 1 84.62 348 PRO B N 1
ATOM 5796 C CA . PRO B 1 348 ? -20.859 -23.594 -6.484 1 84.62 348 PRO B CA 1
ATOM 5797 C C . PRO B 1 348 ? -22.25 -23.938 -6.973 1 84.62 348 PRO B C 1
ATOM 5799 O O . PRO B 1 348 ? -23.141 -24.25 -6.168 1 84.62 348 PRO B O 1
ATOM 5802 N N . SER B 1 349 ? -22.422 -23.906 -8.281 1 80.81 349 SER B N 1
ATOM 5803 C CA . SER B 1 349 ? -23.719 -24.219 -8.875 1 80.81 349 SER B CA 1
ATOM 5804 C C . SER B 1 349 ? -24.156 -25.641 -8.562 1 80.81 349 SER B C 1
ATOM 5806 O O . SER B 1 349 ? -25.344 -25.938 -8.508 1 80.81 349 SER B O 1
ATOM 5808 N N . SER B 1 350 ? -23.188 -26.469 -8.266 1 75.31 350 SER B N 1
ATOM 5809 C CA . SER B 1 350 ? -23.453 -27.891 -8.008 1 75.31 350 SER B CA 1
ATOM 5810 C C . SER B 1 350 ? -24.062 -28.078 -6.625 1 75.31 350 SER B C 1
ATOM 5812 O O . SER B 1 350 ? -24.578 -29.156 -6.32 1 75.31 350 SER B O 1
ATOM 5814 N N . SER B 1 351 ? -24 -27.031 -5.809 1 74.56 351 SER B N 1
ATOM 5815 C CA . SER B 1 351 ? -24.453 -27.156 -4.43 1 74.56 351 SER B CA 1
ATOM 5816 C C . SER B 1 351 ? -25.969 -27.344 -4.371 1 74.56 351 SER B C 1
ATOM 5818 O O . SER B 1 351 ? -26.5 -27.797 -3.355 1 74.56 351 SER B O 1
ATOM 5820 N N . ILE B 1 352 ? -26.531 -27.125 -5.387 1 65.12 352 ILE B N 1
ATOM 5821 C CA . ILE B 1 352 ? -27.984 -27.234 -5.414 1 65.12 352 ILE B CA 1
ATOM 5822 C C . ILE B 1 352 ? -28.406 -28.703 -5.332 1 65.12 352 ILE B C 1
ATOM 5824 O O . ILE B 1 352 ? -29.484 -29.016 -4.816 1 65.12 352 ILE B O 1
ATOM 5828 N N . VAL B 1 353 ? -27.375 -29.516 -5.707 1 62.56 353 VAL B N 1
ATOM 5829 C CA . VAL B 1 353 ? -27.719 -30.938 -5.594 1 62.56 353 VAL B CA 1
ATOM 5830 C C . VAL B 1 353 ? -27.453 -31.406 -4.168 1 62.56 353 VAL B C 1
ATOM 5832 O O . VAL B 1 353 ? -26.391 -31.156 -3.602 1 62.56 353 VAL B O 1
ATOM 5835 N N . PHE B 1 354 ? -28.406 -31.375 -3.229 1 62.59 354 PHE B N 1
ATOM 5836 C CA . PHE B 1 354 ? -28.438 -31.688 -1.805 1 62.59 354 PHE B CA 1
ATOM 5837 C C . PHE B 1 354 ? -27.562 -32.906 -1.505 1 62.59 354 PHE B C 1
ATOM 5839 O O . PHE B 1 354 ? -28.031 -34.031 -1.487 1 62.59 354 PHE B O 1
ATOM 5846 N N . GLY B 1 355 ? -26.203 -32.656 -1.825 1 67.75 355 GLY B N 1
ATOM 5847 C CA . GLY B 1 355 ? -25.281 -33.688 -1.401 1 67.75 355 GLY B CA 1
ATOM 5848 C C . GLY B 1 355 ? -24.5 -33.312 -0.156 1 67.75 355 GLY B C 1
ATOM 5849 O O . GLY B 1 355 ? -24.703 -32.25 0.418 1 67.75 355 GLY B O 1
ATOM 5850 N N . GLU B 1 356 ? -23.844 -34.281 0.476 1 74.5 356 GLU B N 1
ATOM 5851 C CA . GLU B 1 356 ? -23.125 -34.125 1.732 1 74.5 356 GLU B CA 1
ATOM 5852 C C . GLU B 1 356 ? -21.688 -33.688 1.486 1 74.5 356 GLU B C 1
ATOM 5854 O O . GLU B 1 356 ? -20.844 -33.75 2.383 1 74.5 356 GLU B O 1
ATOM 5859 N N . GLU B 1 357 ? -21.484 -33.188 0.297 1 86.31 357 GLU B N 1
ATOM 5860 C CA . GLU B 1 357 ? -20.109 -32.812 -0.046 1 86.31 357 GLU B CA 1
ATOM 5861 C C . GLU B 1 357 ? -19.75 -31.484 0.597 1 86.31 357 GLU B C 1
ATOM 5863 O O . GLU B 1 357 ? -20.609 -30.734 1.053 1 86.31 357 GLU B O 1
ATOM 5868 N N . ARG B 1 358 ? -18.547 -31.312 0.788 1 90.44 358 ARG B N 1
ATOM 5869 C CA . ARG B 1 358 ? -18.031 -30.047 1.275 1 90.44 358 ARG B CA 1
ATOM 5870 C C . ARG B 1 358 ? -17.75 -29.094 0.119 1 90.44 358 ARG B C 1
ATOM 5872 O O . ARG B 1 358 ? -17.281 -29.516 -0.938 1 90.44 358 ARG B O 1
ATOM 5879 N N . VAL B 1 359 ? -18.141 -27.844 0.342 1 88.94 359 VAL B N 1
ATOM 5880 C CA . VAL B 1 359 ? -18.047 -26.875 -0.746 1 88.94 359 VAL B CA 1
ATOM 5881 C C . VAL B 1 359 ? -17.359 -25.609 -0.252 1 88.94 359 VAL B C 1
ATOM 5883 O O . VAL B 1 359 ? -17.172 -25.422 0.953 1 88.94 359 VAL B O 1
ATOM 5886 N N . ASP B 1 360 ? -17 -24.812 -1.238 1 88.44 360 ASP B N 1
ATOM 5887 C CA . ASP B 1 360 ? -16.484 -23.469 -0.979 1 88.44 360 ASP B CA 1
ATOM 5888 C C . ASP B 1 360 ? -17.625 -22.438 -1.006 1 88.44 360 ASP B C 1
ATOM 5890 O O . ASP B 1 360 ? -18.641 -22.641 -1.673 1 88.44 360 ASP B O 1
ATOM 5894 N N . LEU B 1 361 ? -17.469 -21.469 -0.186 1 90.81 361 LEU B N 1
ATOM 5895 C CA . LEU B 1 361 ? -18.453 -20.375 -0.243 1 90.81 361 LEU B CA 1
ATOM 5896 C C . LEU B 1 361 ? -17.781 -19.031 0.005 1 90.81 361 LEU B C 1
ATOM 5898 O O . LEU B 1 361 ? -16.766 -18.953 0.692 1 90.81 361 LEU B O 1
ATOM 5902 N N . VAL B 1 362 ? -18.281 -17.969 -0.685 1 89.31 362 VAL B N 1
ATOM 5903 C CA . VAL B 1 362 ? -17.859 -16.578 -0.467 1 89.31 362 VAL B CA 1
ATOM 5904 C C . VAL B 1 362 ? -19 -15.789 0.155 1 89.31 362 VAL B C 1
ATOM 5906 O O . VAL B 1 362 ? -20.141 -15.82 -0.345 1 89.31 362 VAL B O 1
ATOM 5909 N N . ILE B 1 363 ? -18.688 -15.211 1.281 1 91.31 363 ILE B N 1
ATOM 5910 C CA . ILE B 1 363 ? -19.656 -14.383 1.994 1 91.31 363 ILE B CA 1
ATOM 5911 C C . ILE B 1 363 ? -19.25 -12.914 1.896 1 91.31 363 ILE B C 1
ATOM 5913 O O . ILE B 1 363 ? -18.078 -12.578 2.037 1 91.31 363 ILE B O 1
ATOM 5917 N N . ILE B 1 364 ? -20.234 -12.055 1.575 1 87.44 364 ILE B N 1
ATOM 5918 C CA . ILE B 1 364 ? -20.031 -10.609 1.555 1 87.44 364 ILE B CA 1
ATOM 5919 C C . ILE B 1 364 ? -21.062 -9.93 2.453 1 87.44 364 ILE B C 1
ATOM 5921 O O . ILE B 1 364 ? -22.266 -10.109 2.273 1 87.44 364 ILE B O 1
ATOM 5925 N N . GLY B 1 365 ? -20.594 -9.195 3.396 1 86.06 365 GLY B N 1
ATOM 5926 C CA . GLY B 1 365 ? -21.516 -8.492 4.277 1 86.06 365 GLY B CA 1
ATOM 5927 C C . GLY B 1 365 ? -20.812 -7.504 5.195 1 86.06 365 GLY B C 1
ATOM 5928 O O . GLY B 1 365 ? -19.594 -7.547 5.348 1 86.06 365 GLY B O 1
ATOM 5929 N N . ASN B 1 366 ? -21.578 -6.547 5.68 1 84.31 366 ASN B N 1
ATOM 5930 C CA . ASN B 1 366 ? -21.031 -5.637 6.688 1 84.31 366 ASN B CA 1
ATOM 5931 C C . ASN B 1 366 ? -20.969 -6.301 8.062 1 84.31 366 ASN B C 1
ATOM 5933 O O . ASN B 1 366 ? -21.391 -7.445 8.227 1 84.31 366 ASN B O 1
ATOM 5937 N N . LEU B 1 367 ? -20.406 -5.641 9.023 1 85.75 367 LEU B N 1
ATOM 5938 C CA . LEU B 1 367 ? -20.172 -6.227 10.336 1 85.75 367 LEU B CA 1
ATOM 5939 C C . LEU B 1 367 ? -21.484 -6.617 11 1 85.75 367 LEU B C 1
ATOM 5941 O O . LEU B 1 367 ? -21.578 -7.668 11.633 1 85.75 367 LEU B O 1
ATOM 5945 N N . LYS B 1 368 ? -22.469 -5.789 10.875 1 86.5 368 LYS B N 1
ATOM 5946 C CA . LYS B 1 368 ? -23.766 -6.094 11.461 1 86.5 368 LYS B CA 1
ATOM 5947 C C . LYS B 1 368 ? -24.359 -7.379 10.883 1 86.5 368 LYS B C 1
ATOM 5949 O O . LYS B 1 368 ? -24.844 -8.234 11.625 1 86.5 368 LYS B O 1
ATOM 5954 N N . GLN B 1 369 ? -24.266 -7.504 9.609 1 89.5 369 GLN B N 1
ATOM 5955 C CA . GLN B 1 369 ? -24.781 -8.68 8.914 1 89.5 369 GLN B CA 1
ATOM 5956 C C . GLN B 1 369 ? -24.016 -9.938 9.312 1 89.5 369 GLN B C 1
ATOM 5958 O O . GLN B 1 369 ? -24.609 -10.984 9.547 1 89.5 369 GLN B O 1
ATOM 5963 N N . LEU B 1 370 ? -22.734 -9.836 9.422 1 92.25 370 LEU B N 1
ATOM 5964 C CA . LEU B 1 370 ? -21.891 -10.977 9.742 1 92.25 370 LEU B CA 1
ATOM 5965 C C . LEU B 1 370 ? -22.078 -11.406 11.195 1 92.25 370 LEU B C 1
ATOM 5967 O O . LEU B 1 370 ? -22.094 -12.602 11.492 1 92.25 370 LEU B O 1
ATOM 5971 N N . ARG B 1 371 ? -22.25 -10.453 12.086 1 92.56 371 ARG B N 1
ATOM 5972 C CA . ARG B 1 371 ? -22.531 -10.781 13.484 1 92.56 371 ARG B CA 1
ATOM 5973 C C . ARG B 1 371 ? -23.859 -11.492 13.625 1 92.56 371 ARG B C 1
ATOM 5975 O O . ARG B 1 371 ? -23.984 -12.445 14.406 1 92.56 371 ARG B O 1
ATOM 5982 N N . ARG B 1 372 ? -24.812 -11.039 12.867 1 93.69 372 ARG B N 1
ATOM 5983 C CA . ARG B 1 372 ? -26.109 -11.727 12.852 1 93.69 372 ARG B CA 1
ATOM 5984 C C . ARG B 1 372 ? -25.953 -13.164 12.352 1 93.69 372 ARG B C 1
ATOM 5986 O O . ARG B 1 372 ? -26.578 -14.086 12.891 1 93.69 372 ARG B O 1
ATOM 5993 N N . LEU B 1 373 ? -25.172 -13.344 11.305 1 95.69 373 LEU B N 1
ATOM 5994 C CA . LEU B 1 373 ? -24.906 -14.68 10.781 1 95.69 373 LEU B CA 1
ATOM 5995 C C . LEU B 1 373 ? -24.281 -15.57 11.852 1 95.69 373 LEU B C 1
ATOM 5997 O O . LEU B 1 373 ? -24.688 -16.719 12.008 1 95.69 373 LEU B O 1
ATOM 6001 N N . ILE B 1 374 ? -23.344 -14.984 12.562 1 96.06 374 ILE B N 1
ATOM 6002 C CA . ILE B 1 374 ? -22.656 -15.727 13.617 1 96.06 374 ILE B CA 1
ATOM 6003 C C . ILE B 1 374 ? -23.672 -16.188 14.664 1 96.06 374 ILE B C 1
ATOM 6005 O O . ILE B 1 374 ? -23.656 -17.328 15.109 1 96.06 374 ILE B O 1
ATOM 6009 N N . GLU B 1 375 ? -24.562 -15.32 15 1 95.75 375 GLU B N 1
ATOM 6010 C CA . GLU B 1 375 ? -25.609 -15.648 15.961 1 95.75 375 GLU B CA 1
ATOM 6011 C C . GLU B 1 375 ? -26.5 -16.781 15.445 1 95.75 375 GLU B C 1
ATOM 6013 O O . GLU B 1 375 ? -26.844 -17.688 16.203 1 95.75 375 GLU B O 1
ATOM 6018 N N . LYS B 1 376 ? -26.859 -16.719 14.227 1 95.31 376 LYS B N 1
ATOM 6019 C CA . LYS B 1 376 ? -27.719 -17.734 13.625 1 95.31 376 LYS B CA 1
ATOM 6020 C C . LYS B 1 376 ? -27 -19.078 13.57 1 95.31 376 LYS B C 1
ATOM 6022 O O . LYS B 1 376 ? -27.625 -20.125 13.812 1 95.31 376 LYS B O 1
ATOM 6027 N N . MET B 1 377 ? -25.719 -19.047 13.219 1 95.25 377 MET B N 1
ATOM 6028 C CA . MET B 1 377 ? -24.953 -20.281 13.203 1 95.25 377 MET B CA 1
ATOM 6029 C C . MET B 1 377 ? -24.828 -20.875 14.602 1 95.25 377 MET B C 1
ATOM 6031 O O . MET B 1 377 ? -24.859 -22.094 14.773 1 95.25 377 MET B O 1
ATOM 6035 N N . ASP B 1 378 ? -24.719 -19.984 15.594 1 95.62 378 ASP B N 1
ATOM 6036 C CA . ASP B 1 378 ? -24.672 -20.422 16.984 1 95.62 378 ASP B CA 1
ATOM 6037 C C . ASP B 1 378 ? -25.969 -21.125 17.391 1 95.62 378 ASP B C 1
ATOM 6039 O O . ASP B 1 378 ? -25.938 -22.188 18 1 95.62 378 ASP B O 1
ATOM 6043 N N . LEU B 1 379 ? -27.062 -20.547 17.031 1 94.94 379 LEU B N 1
ATOM 6044 C CA . LEU B 1 379 ? -28.375 -21.141 17.328 1 94.94 379 LEU B CA 1
ATOM 6045 C C . LEU B 1 379 ? -28.516 -22.5 16.672 1 94.94 379 LEU B C 1
ATOM 6047 O O . LEU B 1 379 ? -28.969 -23.469 17.312 1 94.94 379 LEU B O 1
ATOM 6051 N N . ASN B 1 380 ? -28.094 -22.594 15.43 1 93.88 380 ASN B N 1
ATOM 6052 C CA . ASN B 1 380 ? -28.203 -23.844 14.695 1 93.88 380 ASN B CA 1
ATOM 6053 C C . ASN B 1 380 ? -27.297 -24.922 15.281 1 93.88 380 ASN B C 1
ATOM 6055 O O . ASN B 1 380 ? -27.609 -26.109 15.242 1 93.88 380 ASN B O 1
ATOM 6059 N N . SER B 1 381 ? -26.172 -24.469 15.789 1 94.62 381 SER B N 1
ATOM 6060 C CA . SER B 1 381 ? -25.219 -25.422 16.375 1 94.62 381 SER B CA 1
ATOM 6061 C C . SER B 1 381 ? -25.766 -26 17.672 1 94.62 381 SER B C 1
ATOM 6063 O O . SER B 1 381 ? -25.312 -27.062 18.109 1 94.62 381 SER B O 1
ATOM 6065 N N . LYS B 1 382 ? -26.703 -25.344 18.25 1 93.5 382 LYS B N 1
ATOM 6066 C CA . LYS B 1 382 ? -27.219 -25.766 19.562 1 93.5 382 LYS B CA 1
ATOM 6067 C C . LYS B 1 382 ? -28.516 -26.578 19.406 1 93.5 382 LYS B C 1
ATOM 6069 O O . LYS B 1 382 ? -28.984 -27.188 20.375 1 93.5 382 LYS B O 1
ATOM 6074 N N . ILE B 1 383 ? -29.156 -26.531 18.203 1 87.69 383 ILE B N 1
ATOM 6075 C CA . ILE B 1 383 ? -30.438 -27.203 17.953 1 87.69 383 ILE B CA 1
ATOM 6076 C C . ILE B 1 383 ? -30.234 -28.719 18.016 1 87.69 383 ILE B C 1
ATOM 6078 O O . ILE B 1 383 ? -31.172 -29.469 18.266 1 87.69 383 ILE B O 1
ATOM 6082 N N . GLY B 1 384 ? -29.062 -29.188 17.984 1 76.88 384 GLY B N 1
ATOM 6083 C CA . GLY B 1 384 ? -28.844 -30.625 17.953 1 76.88 384 GLY B CA 1
ATOM 6084 C C . GLY B 1 384 ? -29.047 -31.234 16.578 1 76.88 384 GLY B C 1
ATOM 6085 O O . GLY B 1 384 ? -29.594 -30.578 15.68 1 76.88 384 GLY B O 1
ATOM 6086 N N . GLY B 1 385 ? -28.375 -32.281 16.172 1 85.5 385 GLY B N 1
ATOM 6087 C CA . GLY B 1 385 ? -28.5 -32.938 14.883 1 85.5 385 GLY B CA 1
ATOM 6088 C C . GLY B 1 385 ? -27.172 -33.25 14.234 1 85.5 385 GLY B C 1
ATOM 6089 O O . GLY B 1 385 ? -26.125 -33 14.836 1 85.5 385 GLY B O 1
ATOM 6090 N N . SER B 1 386 ? -27.297 -33.75 13.062 1 89.62 386 SER B N 1
ATOM 6091 C CA . SER B 1 386 ? -26.109 -34.281 12.375 1 89.62 386 SER B CA 1
ATOM 6092 C C . SER B 1 386 ? -25.219 -33.125 11.867 1 89.62 386 SER B C 1
ATOM 6094 O O . SER B 1 386 ? -24.047 -33.344 11.586 1 89.62 386 SER B O 1
ATOM 6096 N N . LEU B 1 387 ? -25.844 -31.859 11.891 1 92.12 387 LEU B N 1
ATOM 6097 C CA . LEU B 1 387 ? -25.062 -30.766 11.32 1 92.12 387 LEU B CA 1
ATOM 6098 C C . LEU B 1 387 ? -24.609 -29.797 12.406 1 92.12 387 LEU B C 1
ATOM 6100 O O . LEU B 1 387 ? -24.031 -28.75 12.109 1 92.12 387 LEU B O 1
ATOM 6104 N N . SER B 1 388 ? -24.844 -30.109 13.648 1 94.06 388 SER B N 1
ATOM 6105 C CA . SER B 1 388 ? -24.547 -29.203 14.75 1 94.06 388 SER B CA 1
ATOM 6106 C C . SER B 1 388 ? -23.062 -28.859 14.797 1 94.06 388 SER B C 1
ATOM 6108 O O . SER B 1 388 ? -22.688 -27.703 14.969 1 94.06 388 SER B O 1
ATOM 6110 N N . LYS B 1 389 ? -22.328 -29.875 14.609 1 94.62 389 LYS B N 1
ATOM 6111 C CA . LYS B 1 389 ? -20.891 -29.672 14.625 1 94.62 389 LYS B CA 1
ATOM 6112 C C . LYS B 1 389 ? -20.453 -28.781 13.469 1 94.62 389 LYS B C 1
ATOM 6114 O O . LYS B 1 389 ? -19.609 -27.891 13.656 1 94.62 389 LYS B O 1
ATOM 6119 N N . ASP B 1 390 ? -21.047 -28.953 12.312 1 93.94 390 ASP B N 1
ATOM 6120 C CA . ASP B 1 390 ? -20.688 -28.188 11.125 1 93.94 390 ASP B CA 1
ATOM 6121 C C . ASP B 1 390 ? -21.078 -26.719 11.281 1 93.94 390 ASP B C 1
ATOM 6123 O O . ASP B 1 390 ? -20.312 -25.828 10.898 1 93.94 390 ASP B O 1
ATOM 6127 N N . PHE B 1 391 ? -22.203 -26.469 11.852 1 95.44 391 PHE B N 1
ATOM 6128 C CA . PHE B 1 391 ? -22.625 -25.109 12.141 1 95.44 391 PHE B CA 1
ATOM 6129 C C . PHE B 1 391 ? -21.672 -24.453 13.141 1 95.44 391 PHE B C 1
ATOM 6131 O O . PHE B 1 391 ? -21.344 -23.266 13.008 1 95.44 391 PHE B O 1
ATOM 6138 N N . GLY B 1 392 ? -21.281 -25.219 14.055 1 95.88 392 GLY B N 1
ATOM 6139 C CA . GLY B 1 392 ? -20.328 -24.734 15.047 1 95.88 392 GLY B CA 1
ATOM 6140 C C . GLY B 1 392 ? -19 -24.328 14.445 1 95.88 392 GLY B C 1
ATOM 6141 O O . GLY B 1 392 ? -18.406 -23.328 14.852 1 95.88 392 GLY B O 1
ATOM 6142 N N . GLU B 1 393 ? -18.547 -25.109 13.492 1 95.62 393 GLU B N 1
ATOM 6143 C CA . GLU B 1 393 ? -17.281 -24.812 12.828 1 95.62 393 GLU B CA 1
ATOM 6144 C C . GLU B 1 393 ? -17.359 -23.5 12.062 1 95.62 393 GLU B C 1
ATOM 6146 O O . GLU B 1 393 ? -16.438 -22.688 12.109 1 95.62 393 GLU B O 1
ATOM 6151 N N . VAL B 1 394 ? -18.453 -23.312 11.391 1 95.69 394 VAL B N 1
ATOM 6152 C CA . VAL B 1 394 ? -18.641 -22.078 10.633 1 95.69 394 VAL B CA 1
ATOM 6153 C C . VAL B 1 394 ? -18.734 -20.891 11.586 1 95.69 394 VAL B C 1
ATOM 6155 O O . VAL B 1 394 ? -18.109 -19.859 11.359 1 95.69 394 VAL B O 1
ATOM 6158 N N . ARG B 1 395 ? -19.469 -21.094 12.664 1 95.69 395 ARG B N 1
ATOM 6159 C CA . ARG B 1 395 ? -19.594 -20.062 13.688 1 95.69 395 ARG B CA 1
ATOM 6160 C C . ARG B 1 395 ? -18.234 -19.656 14.227 1 95.69 395 ARG B C 1
ATOM 6162 O O . ARG B 1 395 ? -17.906 -18.469 14.289 1 95.69 395 ARG B O 1
ATOM 6169 N N . ASP B 1 396 ? -17.453 -20.609 14.57 1 95.31 396 ASP B N 1
ATOM 6170 C CA . ASP B 1 396 ? -16.156 -20.344 15.172 1 95.31 396 ASP B CA 1
ATOM 6171 C C . ASP B 1 396 ? -15.211 -19.672 14.18 1 95.31 396 ASP B C 1
ATOM 6173 O O . ASP B 1 396 ? -14.461 -18.766 14.539 1 95.31 396 ASP B O 1
ATOM 6177 N N . ALA B 1 397 ? -15.266 -20.094 12.938 1 93.62 397 ALA B N 1
ATOM 6178 C CA . ALA B 1 397 ? -14.43 -19.5 11.898 1 93.62 397 ALA B CA 1
ATOM 6179 C C . ALA B 1 397 ? -14.789 -18.031 11.695 1 93.62 397 ALA B C 1
ATOM 6181 O O . ALA B 1 397 ? -13.906 -17.156 11.664 1 93.62 397 ALA B O 1
ATOM 6182 N N . LEU B 1 398 ? -16.062 -17.75 11.594 1 94.12 398 LEU B N 1
ATOM 6183 C CA . LEU B 1 398 ? -16.531 -16.375 11.383 1 94.12 398 LEU B CA 1
ATOM 6184 C C . LEU B 1 398 ? -16.219 -15.516 12.594 1 94.12 398 LEU B C 1
ATOM 6186 O O . LEU B 1 398 ? -15.797 -14.359 12.453 1 94.12 398 LEU B O 1
ATOM 6190 N N . SER B 1 399 ? -16.406 -16.062 13.766 1 93.5 399 SER B N 1
ATOM 6191 C CA . SER B 1 399 ? -16.156 -15.328 15 1 93.5 399 SER B CA 1
ATOM 6192 C C . SER B 1 399 ? -14.68 -14.93 15.117 1 93.5 399 SER B C 1
ATOM 6194 O O . SER B 1 399 ? -14.359 -13.844 15.602 1 93.5 399 SER B O 1
ATOM 6196 N N . ASN B 1 400 ? -13.82 -15.75 14.672 1 90.56 400 ASN B N 1
ATOM 6197 C CA . ASN B 1 400 ? -12.383 -15.477 14.711 1 90.56 400 ASN B CA 1
ATOM 6198 C C . ASN B 1 400 ? -11.992 -14.391 13.719 1 90.56 400 ASN B C 1
ATOM 6200 O O . ASN B 1 400 ? -11.047 -13.641 13.953 1 90.56 400 ASN B O 1
ATOM 6204 N N . LEU B 1 401 ? -12.727 -14.297 12.648 1 87.75 401 LEU B N 1
ATOM 6205 C CA . LEU B 1 401 ? -12.367 -13.344 11.602 1 87.75 401 LEU B CA 1
ATOM 6206 C C . LEU B 1 401 ? -13.047 -12 11.828 1 87.75 401 LEU B C 1
ATOM 6208 O O . LEU B 1 401 ? -12.469 -10.953 11.531 1 87.75 401 LEU B O 1
ATOM 6212 N N . VAL B 1 402 ? -14.234 -12.016 12.273 1 83.19 402 VAL B N 1
ATOM 6213 C CA . VAL B 1 402 ? -15.047 -10.805 12.344 1 83.19 402 VAL B CA 1
ATOM 6214 C C . VAL B 1 402 ? -14.969 -10.211 13.75 1 83.19 402 VAL B C 1
ATOM 6216 O O . VAL B 1 402 ? -15.047 -8.984 13.914 1 83.19 402 VAL B O 1
ATOM 6219 N N . GLY B 1 403 ? -14.43 -10.805 14.891 1 70.56 403 GLY B N 1
ATOM 6220 C CA . GLY B 1 403 ? -14.484 -10.359 16.281 1 70.56 403 GLY B CA 1
ATOM 6221 C C . GLY B 1 403 ? -15.891 -10.305 16.844 1 70.56 403 GLY B C 1
ATOM 6222 O O . GLY B 1 403 ? -16.859 -10.211 16.078 1 70.56 403 GLY B O 1
#

Nearest PDB structures (foldseek):
  3tyd-assembly1_A-2  TM=8.869E-01  e=1.441E-21  Bacillus anthracis str. A2012
  3h23-assembly1_A  TM=8.855E-01  e=2.090E-20  Bacillus anthracis str. A2012
  6q62-assembly2_D  TM=8.911E-01  e=2.090E-20  Xanthomonas albilineans
  3tzf-assembly1_A  TM=9.125E-01  e=4.377E-19  Yersinia pestis
  2dqw-assembly1_B  TM=8.939E-01  e=9.612E-19  Thermus thermophilus HB8